Protein AF-0000000075319580 (afdb_homodimer)

Sequence (1252 aa):
MQIELLEIRDHLQRFAPFDTLPQASLDAIAQRVEVSYFKAGSDILEAGAVIQDLHYVRSGAVEVYRRTGELYNRLVEGDIFGQAGLLRSNKVRFPARALEDSLIYFIPADVFAQLCEQHDAFADFVEAEGHSRLKSAVEAQGRASELTQLKCRALVSRSLVSVTSDTSVHDAAKVMTEQSVACVVVMAPADREAAKMVGIVTDRDLRTRVVAMGRSDGCTAISEIMSRDPVAIQADDSVFEAMLVMLRRNIHHLPVVHKGRTLGLINLSDIIRYESQSSLYLVNRISNQTSVAGLRSLLRDLRGTYIRMVRDGATAHMIGSAISGIGRAFTQRLIELAEQELGPPPVPYCFMVLGSMARDEQLLVTDQDNALVLDDRFDPVLHDGYFHKLATFVSDGLAACGYSYCKGGVMATNDQWRQPLRVWRAYFEQWIEKPNPATLLNSCIFFDLDGVYGQLELVEELKTLCARKSSAHPGFLNAMARIALNRTPPLGFFRTFVVETDGEQKRIINLKGRGTAPLTDLIRIHALAAASTTQNSFDRLEAISTTRLIPPDAVEHLRYALEFLSMVRIRHQADALEQGATPDNYIEPEHFSTSERHNLKEAFQVLSNAQNFLRFRYQGKGRSSLMQIELLEIRDHLQRFAPFDTLPQASLDAIAQRVEVSYFKAGSDILEAGAVIQDLHYVRSGAVEVYRRTGELYNRLVEGDIFGQAGLLRSNKVRFPARALEDSLIYFIPADVFAQLCEQHDAFADFVEAEGHSRLKSAVEAQGRASELTQLKCRALVSRSLVSVTSDTSVHDAAKVMTEQSVACVVVMAPADREAAKMVGIVTDRDLRTRVVAMGRSDGCTAISEIMSRDPVAIQADDSVFEAMLVMLRRNIHHLPVVHKGRTLGLINLSDIIRYESQSSLYLVNRISNQTSVAGLRSLLRDLRGTYIRMVRDGATAHMIGSAISGIGRAFTQRLIELAEQELGPPPVPYCFMVLGSMARDEQLLVTDQDNALVLDDRFDPVLHDGYFHKLATFVSDGLAACGYSYCKGGVMATNDQWRQPLRVWRAYFEQWIEKPNPATLLNSCIFFDLDGVYGQLELVEELKTLCARKSSAHPGFLNAMARIALNRTPPLGFFRTFVVETDGEQKRIINLKGRGTAPLTDLIRIHALAAASTTQNSFDRLEAISTTRLIPPDAVEHLRYALEFLSMVRIRHQADALEQGATPDNYIEPEHFSTSERHNLKEAFQVLSNAQNFLRFRYQGKGRSSL

Foldseek 3Di:
DVVQLVVQLVQQCVAPPSVVDDSVLSSVQSVQKDKDKDAAFAWDADFFDQAFWKKAWQAAKKWWAAPVRHTDDIDGHRDIDPLVCLPPVSGRRIIMGGNHTTMMITGGSVSLVVCLVPPVSRVCVSVCVVPDPPVVVVVPDDDVVQQQQAFQLVLFPDFAAEEEQQQFPVVSVVSCVVLVHQKYWYWYDPPDDATATFFMDGVVLCVPPPVVVVNPDSRHGPNVRTHGDDAAAERGGGSVVVVVVCVVVVDFKHFYDYPRHTGHIDGVLSSVCVVQLALVSLLVQLLSDQDLVSLQVCLVSLLVSLLNCLVVPHFLLVSLQSSLSSLLSNLANQLVNLCVVLPHAPFFKFKKFKDSSLQSRDDQPAAGAIAMATAPVDDCVPHVVSQLSSQVSSNVSSVSNRHHHDPVNRTHNDVQRYYYLVVLLVLLLCLQVPPDPVSLVVCLIPLSMATRDTDRVSVVVVLLSQLVSNLVRLVSLLVLLVVLLVAAAQADPVLDGNFDQDPVRAGKDQLCRRAQSSLLSLLSSLLSNLSHSRNHSLVSLVSSCVDVLDDNVLSVLSNVLNRLSSSVLSVQQSVCVVVVHHRHRIDHLVVDDPVSNVVNSSSSVSSNVSSVVSCVSSPPPPDPDD/DVVQLVVQLVQQCVAPPSVVDDSVLSSVQSVQKDKDKAAAFDWDADFFDQAFWKKAWQAAKKWWAAPVRHTDDIDGHRDIDPLVLLPPVSGDRIIMGGNHTTMMITGGSVSLVVCLVPPVSRVCVSVCVVPPPVVVVVVPDDDVVQQQQAFQLVLFPDFAAEEEQQQFPVVSVVSCVVLVHQKYWYWYDPPDDATATFFMDGVVLCVPPPVVVVPPDSRHGPNVRTHGDDAAAERGGGSVVVVVVCVVVVDFKHFYDYPRHTGHIDGVLSSCCVVQLALVSLLVQLLSDQDLVSLQVCLVSLLVSLLNCLVVPHFLLVSLQSSLSSLLSNLASQLVNLCVVLPDAPFFKFKKFKDSSLQSRDDQPAAGAIAMATAPVDDCVPHVVSQLSSQVSSNVSSVSNRHHHDPVNRTHNDPQRYDYLVVLLVLLLCLQVPPDPVSLVVCLIPLSMATRDTDRVSVVVVLLSQLVSNLVRLVSLLVLLVVLLVAAAQADPVLDGNFDQDPVRAGKDQLCRRPQSSLLSLLSSLLSNLSHSRNHSLVSLVSSCVDPLDPNVLSVLSNVLNRLSSSVLSVQQSVCVVVVHHRHRIDHLVVDDPVSNVVNSSSSVSSNVSSVVSCVSSPPPPDPDD

Structure (mmCIF, N/CA/C/O backbone):
data_AF-0000000075319580-model_v1
#
loop_
_entity.id
_entity.type
_entity.pdbx_description
1 polymer 'Cyclic nucleotide-binding protein'
#
loop_
_atom_site.group_PDB
_atom_site.id
_atom_site.type_symbol
_atom_site.label_atom_id
_atom_site.label_alt_id
_atom_site.label_comp_id
_atom_site.label_asym_id
_atom_site.label_entity_id
_atom_site.label_seq_id
_atom_site.pdbx_PDB_ins_code
_atom_site.Cartn_x
_atom_site.Cartn_y
_atom_site.Cartn_z
_atom_site.occupancy
_atom_site.B_iso_or_equiv
_atom_site.auth_seq_id
_atom_site.auth_comp_id
_atom_site.auth_asym_id
_atom_site.auth_atom_id
_atom_site.pdbx_PDB_model_num
ATOM 1 N N . MET A 1 1 ? -53.312 -2.18 18.031 1 47.62 1 MET A N 1
ATOM 2 C CA . MET A 1 1 ? -52.188 -2.537 18.891 1 47.62 1 MET A CA 1
ATOM 3 C C . MET A 1 1 ? -50.969 -2.945 18.062 1 47.62 1 MET A C 1
ATOM 5 O O . MET A 1 1 ? -49.844 -2.504 18.328 1 47.62 1 MET A O 1
ATOM 9 N N . GLN A 1 2 ? -51.281 -3.613 16.969 1 60.81 2 GLN A N 1
ATOM 10 C CA . GLN A 1 2 ? -50.25 -4.188 16.125 1 60.81 2 GLN A CA 1
ATOM 11 C C . GLN A 1 2 ? -49.594 -3.113 15.258 1 60.81 2 GLN A C 1
ATOM 13 O O . GLN A 1 2 ? -48.375 -3.107 15.086 1 60.81 2 GLN A O 1
ATOM 18 N N . ILE A 1 3 ? -50.438 -2.221 14.688 1 61.59 3 ILE A N 1
ATOM 19 C CA . ILE A 1 3 ? -49.938 -1.15 13.828 1 61.59 3 ILE A CA 1
ATOM 20 C C . ILE A 1 3 ? -49.031 -0.223 14.641 1 61.59 3 ILE A C 1
ATOM 22 O O . ILE A 1 3 ? -48 0.243 14.141 1 61.59 3 ILE A O 1
ATOM 26 N N . GLU A 1 4 ? -49.406 -0.017 15.719 1 70.31 4 GLU A N 1
ATOM 27 C CA . GLU A 1 4 ? -48.656 0.858 16.609 1 70.31 4 GLU A CA 1
ATOM 28 C C . GLU A 1 4 ? -47.281 0.267 16.906 1 70.31 4 GLU A C 1
ATOM 30 O O . GLU A 1 4 ? -46.281 0.991 16.953 1 70.31 4 GLU A O 1
ATOM 35 N N . LEU A 1 5 ? -47.25 -0.956 17.031 1 78.38 5 LEU A N 1
ATOM 36 C CA . LEU A 1 5 ? -46 -1.637 17.328 1 78.38 5 LEU A CA 1
ATOM 37 C C . LEU A 1 5 ? -45.031 -1.56 16.141 1 78.38 5 LEU A C 1
ATOM 39 O O . LEU A 1 5 ? -43.844 -1.388 16.328 1 78.38 5 LEU A O 1
ATOM 43 N N . LEU A 1 6 ? -45.625 -1.628 15.047 1 79.19 6 LEU A N 1
ATOM 44 C CA . LEU A 1 6 ? -44.812 -1.524 13.836 1 79.19 6 LEU A CA 1
ATOM 45 C C . LEU A 1 6 ? -44.219 -0.126 13.695 1 79.19 6 LEU A C 1
ATOM 47 O O . LEU A 1 6 ? -43.094 0.03 13.25 1 79.19 6 LEU A O 1
ATOM 51 N N . GLU A 1 7 ? -45.062 0.808 14.016 1 80 7 GLU A N 1
ATOM 52 C CA . GLU A 1 7 ? -44.562 2.188 13.969 1 80 7 GLU A CA 1
ATOM 53 C C . GLU A 1 7 ? -43.406 2.402 14.922 1 80 7 GLU A C 1
ATOM 55 O O . GLU A 1 7 ? -42.438 3.102 14.578 1 80 7 GLU A O 1
ATOM 60 N N . ILE A 1 8 ? -43.531 1.798 15.984 1 87.06 8 ILE A N 1
ATOM 61 C CA . ILE A 1 8 ? -42.469 1.91 16.984 1 87.06 8 ILE A CA 1
ATOM 62 C C . ILE A 1 8 ? -41.188 1.235 16.469 1 87.06 8 ILE A C 1
ATOM 64 O O . ILE A 1 8 ? -40.125 1.816 16.531 1 87.06 8 ILE A O 1
ATOM 68 N N . ARG A 1 9 ? -41.344 0.138 16 1 88.06 9 ARG A N 1
ATOM 69 C CA . ARG A 1 9 ? -40.219 -0.616 15.469 1 88.06 9 ARG A CA 1
ATOM 70 C C . ARG A 1 9 ? -39.531 0.147 14.344 1 88.06 9 ARG A C 1
ATOM 72 O O . ARG A 1 9 ? -38.312 0.263 14.328 1 88.06 9 ARG A O 1
ATOM 79 N N . ASP A 1 10 ? -40.312 0.688 13.5 1 83.19 10 ASP A N 1
ATOM 80 C CA . ASP A 1 10 ? -39.781 1.397 12.344 1 83.19 10 ASP A CA 1
ATOM 81 C C . ASP A 1 10 ? -39.031 2.654 12.766 1 83.19 10 ASP A C 1
ATOM 83 O O . ASP A 1 10 ? -37.969 2.986 12.195 1 83.19 10 ASP A O 1
ATOM 87 N N . HIS A 1 11 ? -39.594 3.289 13.695 1 85.81 11 HIS A N 1
ATOM 88 C CA . HIS A 1 11 ? -38.938 4.512 14.156 1 85.81 11 HIS A CA 1
ATOM 89 C C . HIS A 1 11 ? -37.625 4.207 14.852 1 85.81 11 HIS A C 1
ATOM 91 O O . HIS A 1 11 ? -36.625 4.906 14.633 1 85.81 11 HIS A O 1
ATOM 97 N N . LEU A 1 12 ? -37.594 3.197 15.562 1 87.25 12 LEU A N 1
ATOM 98 C CA . LEU A 1 12 ? -36.375 2.805 16.266 1 87.25 12 LEU A CA 1
ATOM 99 C C . LEU A 1 12 ? -35.281 2.416 15.273 1 87.25 12 LEU A C 1
ATOM 101 O O . LEU A 1 12 ? -34.125 2.773 15.453 1 87.25 12 LEU A O 1
ATOM 105 N N . GLN A 1 13 ? -35.656 1.841 14.289 1 83.62 13 GLN A N 1
ATOM 106 C CA . GLN A 1 13 ? -34.688 1.32 13.305 1 83.62 13 GLN A CA 1
ATOM 107 C C . GLN A 1 13 ? -33.969 2.455 12.586 1 83.62 13 GLN A C 1
ATOM 109 O O . GLN A 1 13 ? -32.906 2.254 12.031 1 83.62 13 GLN A O 1
ATOM 114 N N . ARG A 1 14 ? -34.531 3.605 12.719 1 76.19 14 ARG A N 1
ATOM 115 C CA . ARG A 1 14 ? -34 4.746 11.984 1 76.19 14 ARG A CA 1
ATOM 116 C C . ARG A 1 14 ? -32.844 5.387 12.742 1 76.19 14 ARG A C 1
ATOM 118 O O . ARG A 1 14 ? -32.062 6.148 12.172 1 76.19 14 ARG A O 1
ATOM 125 N N . PHE A 1 15 ? -32.719 5.027 13.914 1 78.19 15 PHE A N 1
ATOM 126 C CA . PHE A 1 15 ? -31.781 5.777 14.734 1 78.19 15 PHE A CA 1
ATOM 127 C C . PHE A 1 15 ? -30.844 4.832 15.477 1 78.19 15 PHE A C 1
ATOM 129 O O . PHE A 1 15 ? -31.266 3.787 15.969 1 78.19 15 PHE A O 1
ATOM 136 N N . ALA A 1 16 ? -29.609 5.309 15.531 1 74.94 16 ALA A N 1
ATOM 137 C CA . ALA A 1 16 ? -28.672 4.574 16.375 1 74.94 16 ALA A CA 1
ATOM 138 C C . ALA A 1 16 ? -29.078 4.664 17.844 1 74.94 16 ALA A C 1
ATOM 140 O O . ALA A 1 16 ? -29.578 5.691 18.297 1 74.94 16 ALA A O 1
ATOM 141 N N . PRO A 1 17 ? -28.859 3.646 18.547 1 76.38 17 PRO A N 1
ATOM 142 C CA . PRO A 1 17 ? -28.141 2.416 18.219 1 76.38 17 PRO A CA 1
ATOM 143 C C . PRO A 1 17 ? -29.047 1.318 17.688 1 76.38 17 PRO A C 1
ATOM 145 O O . PRO A 1 17 ? -28.625 0.176 17.516 1 76.38 17 PRO A O 1
ATOM 148 N N . PHE A 1 18 ? -30.219 1.658 17.531 1 85.81 18 PHE A N 1
ATOM 149 C CA . PHE A 1 18 ? -31.203 0.646 17.203 1 85.81 18 PHE A CA 1
ATOM 150 C C . PHE A 1 18 ? -31.141 0.273 15.727 1 85.81 18 PHE A C 1
ATOM 152 O O . PHE A 1 18 ? -31.641 -0.778 15.328 1 85.81 18 PHE A O 1
ATOM 159 N N . ASP A 1 19 ? -30.547 1.113 15.008 1 77.69 19 ASP A N 1
ATOM 160 C CA . ASP A 1 19 ? -30.453 0.909 13.562 1 77.69 19 ASP A CA 1
ATOM 161 C C . ASP A 1 19 ? -29.562 -0.291 13.234 1 77.69 19 ASP A C 1
ATOM 163 O O . ASP A 1 19 ? -29.641 -0.832 12.125 1 77.69 19 ASP A O 1
ATOM 167 N N . THR A 1 20 ? -28.75 -0.697 14.156 1 74.31 20 THR A N 1
ATOM 168 C CA . THR A 1 20 ? -27.828 -1.811 13.922 1 74.31 20 THR A CA 1
ATOM 169 C C . THR A 1 20 ? -28.422 -3.117 14.438 1 74.31 20 THR A C 1
ATOM 171 O O . THR A 1 20 ? -27.828 -4.184 14.281 1 74.31 20 THR A O 1
ATOM 174 N N . LEU A 1 21 ? -29.594 -3.086 15.039 1 82.5 21 LEU A N 1
ATOM 175 C CA . LEU A 1 21 ? -30.203 -4.266 15.641 1 82.5 21 LEU A CA 1
ATOM 176 C C . LEU A 1 21 ? -30.984 -5.062 14.602 1 82.5 21 LEU A C 1
ATOM 178 O O . LEU A 1 21 ? -31.594 -4.484 13.695 1 82.5 21 LEU A O 1
ATOM 182 N N . PRO A 1 22 ? -30.891 -6.352 14.812 1 82.31 22 PRO A N 1
ATOM 183 C CA . PRO A 1 22 ? -31.734 -7.164 13.93 1 82.31 22 PRO A CA 1
ATOM 184 C C . PRO A 1 22 ? -33.219 -6.891 14.109 1 82.31 22 PRO A C 1
ATOM 186 O O . PRO A 1 22 ? -33.656 -6.445 15.18 1 82.31 22 PRO A O 1
ATOM 189 N N . GLN A 1 23 ? -33.969 -7.148 13.18 1 81.62 23 GLN A N 1
ATOM 190 C CA . GLN A 1 23 ? -35.406 -6.863 13.18 1 81.62 23 GLN A CA 1
ATOM 191 C C . GLN A 1 23 ? -36.125 -7.582 14.32 1 81.62 23 GLN A C 1
ATOM 193 O O . GLN A 1 23 ? -37.031 -7.027 14.945 1 81.62 23 GLN A O 1
ATOM 198 N N . ALA A 1 24 ? -35.719 -8.797 14.445 1 85.38 24 ALA A N 1
ATOM 199 C CA . ALA A 1 24 ? -36.344 -9.57 15.516 1 85.38 24 ALA A CA 1
ATOM 200 C C . ALA A 1 24 ? -36.188 -8.875 16.859 1 85.38 24 ALA A C 1
ATOM 202 O O . ALA A 1 24 ? -37.094 -8.852 17.672 1 85.38 24 ALA A O 1
ATOM 203 N N . SER A 1 25 ? -35.062 -8.352 17.062 1 88.19 25 SER A N 1
ATOM 204 C CA . SER A 1 25 ? -34.781 -7.637 18.312 1 88.19 25 SER A CA 1
ATOM 205 C C . SER A 1 25 ? -35.625 -6.359 18.406 1 88.19 25 SER A C 1
ATOM 207 O O . SER A 1 25 ? -36.125 -6.023 19.469 1 88.19 25 SER A O 1
ATOM 209 N N . LEU A 1 26 ? -35.781 -5.723 17.344 1 89.69 26 LEU A N 1
ATOM 210 C CA . LEU A 1 26 ? -36.562 -4.496 17.297 1 89.69 26 LEU A CA 1
ATOM 211 C C . LEU A 1 26 ? -38.031 -4.789 17.578 1 89.69 26 LEU A C 1
ATOM 213 O O . LEU A 1 26 ? -38.719 -4.02 18.25 1 89.69 26 LEU A O 1
ATOM 217 N N . ASP A 1 27 ? -38.438 -5.914 17.062 1 86.06 27 ASP A N 1
ATOM 218 C CA . ASP A 1 27 ? -39.812 -6.332 17.328 1 86.06 27 ASP A CA 1
ATOM 219 C C . ASP A 1 27 ? -40.031 -6.613 18.812 1 86.06 27 ASP A C 1
ATOM 221 O O . ASP A 1 27 ? -41.062 -6.227 19.391 1 86.06 27 ASP A O 1
ATOM 225 N N . ALA A 1 28 ? -39.125 -7.254 19.25 1 87.62 28 ALA A N 1
ATOM 226 C CA . ALA A 1 28 ? -39.188 -7.582 20.672 1 87.62 28 ALA A CA 1
ATOM 227 C C . ALA A 1 28 ? -39.219 -6.316 21.531 1 87.62 28 ALA A C 1
ATOM 229 O O . ALA A 1 28 ? -39.969 -6.234 22.516 1 87.62 28 ALA A O 1
ATOM 230 N N . ILE A 1 29 ? -38.5 -5.363 21.141 1 91.31 29 ILE A N 1
ATOM 231 C CA . ILE A 1 29 ? -38.469 -4.09 21.844 1 91.31 29 ILE A CA 1
ATOM 232 C C . ILE A 1 29 ? -39.812 -3.389 21.719 1 91.31 29 ILE A C 1
ATOM 234 O O . ILE A 1 29 ? -40.375 -2.922 22.703 1 91.31 29 ILE A O 1
ATOM 238 N N . ALA A 1 30 ? -40.281 -3.408 20.547 1 91.19 30 ALA A N 1
ATOM 239 C CA . ALA A 1 30 ? -41.531 -2.697 20.25 1 91.19 30 ALA A CA 1
ATOM 240 C C . ALA A 1 30 ? -42.688 -3.236 21.094 1 91.19 30 ALA A C 1
ATOM 242 O O . ALA A 1 30 ? -43.562 -2.48 21.5 1 91.19 30 ALA A O 1
ATOM 243 N N . GLN A 1 31 ? -42.594 -4.48 21.375 1 87.75 31 GLN A N 1
ATOM 244 C CA . GLN A 1 31 ? -43.656 -5.129 22.141 1 87.75 31 GLN A CA 1
ATOM 245 C C . GLN A 1 31 ? -43.594 -4.727 23.609 1 87.75 31 GLN A C 1
ATOM 247 O O . GLN A 1 31 ? -44.594 -4.832 24.328 1 87.75 31 GLN A O 1
ATOM 252 N N . ARG A 1 32 ? -42.562 -4.289 23.984 1 89.88 32 ARG A N 1
ATOM 253 C CA . ARG A 1 32 ? -42.375 -4.035 25.406 1 89.88 32 ARG A CA 1
ATOM 254 C C . ARG A 1 32 ? -42.25 -2.539 25.688 1 89.88 32 ARG A C 1
ATOM 256 O O . ARG A 1 32 ? -42.125 -2.123 26.844 1 89.88 32 ARG A O 1
ATOM 263 N N . VAL A 1 33 ? -42.312 -1.765 24.656 1 91.88 33 VAL A N 1
ATOM 264 C CA . VAL A 1 33 ? -42.125 -0.324 24.766 1 91.88 33 VAL A CA 1
ATOM 265 C C . VAL A 1 33 ? -43.375 0.324 25.312 1 91.88 33 VAL A C 1
ATOM 267 O O . VAL A 1 33 ? -44.5 -0.034 24.891 1 91.88 33 VAL A O 1
ATOM 270 N N . GLU A 1 34 ? -43.312 1.165 26.297 1 90.5 34 GLU A N 1
ATOM 271 C CA . GLU A 1 34 ? -44.375 2.043 26.75 1 90.5 34 GLU A CA 1
ATOM 272 C C . GLU A 1 34 ? -44.188 3.465 26.234 1 90.5 34 GLU A C 1
ATOM 274 O O . GLU A 1 34 ? -43.062 3.943 26.125 1 90.5 34 GLU A O 1
ATOM 279 N N . VAL A 1 35 ? -45.312 4.07 25.844 1 90.38 35 VAL A N 1
ATOM 280 C CA . VAL A 1 35 ? -45.25 5.41 25.266 1 90.38 35 VAL A CA 1
ATOM 281 C C . VAL A 1 35 ? -45.875 6.418 26.219 1 90.38 35 VAL A C 1
ATOM 283 O O . VAL A 1 35 ? -46.969 6.18 26.75 1 90.38 35 VAL A O 1
ATOM 286 N N . SER A 1 36 ? -45.219 7.445 26.547 1 91.31 36 SER A N 1
ATOM 287 C CA . SER A 1 36 ? -45.75 8.508 27.391 1 91.31 36 SER A CA 1
ATOM 288 C C . SER A 1 36 ? -45.562 9.875 26.75 1 91.31 36 SER A C 1
ATOM 290 O O . SER A 1 36 ? -44.531 10.109 26.094 1 91.31 36 SER A O 1
ATOM 292 N N . TYR A 1 37 ? -46.5 10.688 26.938 1 90.62 37 TYR A N 1
ATOM 293 C CA . TYR A 1 37 ? -46.406 12.07 26.484 1 90.62 37 TYR A CA 1
ATOM 294 C C . TYR A 1 37 ? -46.031 13 27.625 1 90.62 37 TYR A C 1
ATOM 296 O O . TYR A 1 37 ? -46.531 12.859 28.734 1 90.62 37 TYR A O 1
ATOM 304 N N . PHE A 1 38 ? -45.125 13.914 27.406 1 92.12 38 PHE A N 1
ATOM 305 C CA . PHE A 1 38 ? -44.688 14.914 28.375 1 92.12 38 PHE A CA 1
ATOM 306 C C . PHE A 1 38 ? -44.875 16.312 27.812 1 92.12 38 PHE A C 1
ATOM 308 O O . PHE A 1 38 ? -44.375 16.625 26.719 1 92.12 38 PHE A O 1
ATOM 315 N N . LYS A 1 39 ? -45.562 17.125 28.562 1 85.19 39 LYS A N 1
ATOM 316 C CA . LYS A 1 39 ? -45.719 18.531 28.172 1 85.19 39 LYS A CA 1
ATOM 317 C C . LYS A 1 39 ? -44.406 19.297 28.375 1 85.19 39 LYS A C 1
ATOM 319 O O . LYS A 1 39 ? -43.625 18.969 29.266 1 85.19 39 LYS A O 1
ATOM 324 N N . ALA A 1 40 ? -44.312 20.375 27.562 1 90.31 40 ALA A N 1
ATOM 325 C CA . ALA A 1 40 ? -43.125 21.234 27.688 1 90.31 40 ALA A CA 1
ATOM 326 C C .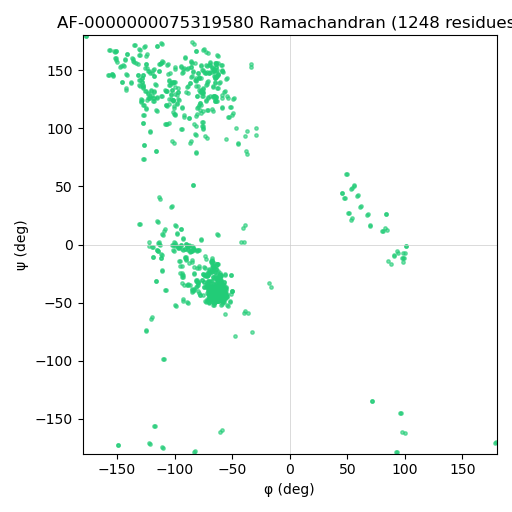 ALA A 1 40 ? -42.938 21.719 29.125 1 90.31 40 ALA A C 1
ATOM 328 O O . ALA A 1 40 ? -43.906 22.156 29.766 1 90.31 40 ALA A O 1
ATOM 329 N N . GLY A 1 41 ? -41.781 21.5 29.609 1 87.94 41 GLY A N 1
ATOM 330 C CA . GLY A 1 41 ? -41.469 21.969 30.953 1 87.94 41 GLY A CA 1
ATOM 331 C C . GLY A 1 41 ? -41.625 20.875 32 1 87.94 41 GLY A C 1
ATOM 332 O O . GLY A 1 41 ? -41.219 21.062 33.156 1 87.94 41 GLY A O 1
ATOM 333 N N . SER A 1 42 ? -42.219 19.734 31.703 1 90.62 42 SER A N 1
ATOM 334 C CA . SER A 1 42 ? -42.438 18.656 32.656 1 90.62 42 SER A CA 1
ATOM 335 C C . SER A 1 42 ? -41.156 17.859 32.906 1 90.62 42 SER A C 1
ATOM 337 O O . SER A 1 42 ? -40.375 17.672 31.984 1 90.62 42 SER A O 1
ATOM 339 N N . ASP A 1 43 ? -40.938 17.422 34.125 1 91.81 43 ASP A N 1
ATOM 340 C CA . ASP A 1 43 ? -39.812 16.547 34.469 1 91.81 43 ASP A CA 1
ATOM 341 C C . ASP A 1 43 ? -40.062 15.117 34 1 91.81 43 ASP A C 1
ATOM 343 O O . ASP A 1 43 ? -41.156 14.562 34.219 1 91.81 43 ASP A O 1
ATOM 347 N N . ILE A 1 44 ? -39.062 14.617 33.344 1 93.38 44 ILE A N 1
ATOM 348 C CA . ILE A 1 44 ? -39.156 13.234 32.875 1 93.38 44 ILE A CA 1
ATOM 349 C C . ILE A 1 44 ? -38.406 12.32 33.844 1 93.38 44 ILE A C 1
ATOM 351 O O . ILE A 1 44 ? -38.906 11.273 34.219 1 93.38 44 ILE A O 1
ATOM 355 N N . LEU A 1 45 ? -37.156 12.734 34.062 1 91.25 45 LEU A N 1
ATOM 356 C CA . LEU A 1 45 ? -36.312 12.031 35.031 1 91.25 45 LEU A CA 1
ATOM 357 C C . LEU A 1 45 ? -35.844 12.969 36.125 1 91.25 45 LEU A C 1
ATOM 359 O O . LEU A 1 45 ? -35.375 14.078 35.875 1 91.25 45 LEU A O 1
ATOM 363 N N . GLU A 1 46 ? -36.062 12.555 37.344 1 88.81 46 GLU A N 1
ATOM 364 C CA . GLU A 1 46 ? -35.594 13.328 38.5 1 88.81 46 GLU A CA 1
ATOM 365 C C . GLU A 1 46 ? -34.312 12.742 39.094 1 88.81 46 GLU A C 1
ATOM 367 O O . GLU A 1 46 ? -34.156 11.523 39.156 1 88.81 46 GLU A O 1
ATOM 372 N N . ALA A 1 47 ? -33.469 13.633 39.438 1 85.75 47 ALA A N 1
ATOM 373 C CA . ALA A 1 47 ? -32.156 13.219 39.969 1 85.75 47 ALA A CA 1
ATOM 374 C C . ALA A 1 47 ? -32.344 12.297 41.188 1 85.75 47 ALA A C 1
ATOM 376 O O . ALA A 1 47 ? -33.094 12.594 42.094 1 85.75 47 ALA A O 1
ATOM 377 N N . GLY A 1 48 ? -31.609 11.188 41.156 1 80.88 48 GLY A N 1
ATOM 378 C CA . GLY A 1 48 ? -31.609 10.281 42.281 1 80.88 48 GLY A CA 1
ATOM 379 C C . GLY A 1 48 ? -32.75 9.266 42.25 1 80.88 48 GLY A C 1
ATOM 380 O O . GLY A 1 48 ? -32.75 8.312 43.031 1 80.88 48 GLY A O 1
ATOM 381 N N . ALA A 1 49 ? -33.719 9.508 41.406 1 86.62 49 ALA A N 1
ATOM 382 C CA . ALA A 1 49 ? -34.844 8.57 41.281 1 86.62 49 ALA A CA 1
ATOM 383 C C . ALA A 1 49 ? -34.375 7.246 40.688 1 86.62 49 ALA A C 1
ATOM 385 O O . ALA A 1 49 ? -33.344 7.188 40.031 1 86.62 49 ALA A O 1
ATOM 386 N N . VAL A 1 50 ? -35.031 6.203 41.031 1 87.25 50 VAL A N 1
ATOM 387 C CA . VAL A 1 50 ? -34.719 4.895 40.469 1 87.25 50 VAL A CA 1
ATOM 388 C C . VAL A 1 50 ? -35.125 4.875 38.969 1 87.25 50 VAL A C 1
ATOM 390 O O . VAL A 1 50 ? -36.188 5.352 38.594 1 87.25 50 VAL A O 1
ATOM 393 N N . ILE A 1 51 ? -34.188 4.488 38.125 1 88.56 51 ILE A N 1
ATOM 394 C CA . ILE A 1 51 ? -34.469 4.418 36.688 1 88.56 51 ILE A CA 1
ATOM 395 C C . ILE A 1 51 ? -34.688 2.965 36.281 1 88.56 51 ILE A C 1
ATOM 397 O O . ILE A 1 51 ? -33.938 2.076 36.688 1 88.56 51 ILE A O 1
ATOM 401 N N . GLN A 1 52 ? -35.812 2.744 35.594 1 89.19 52 GLN A N 1
ATOM 402 C CA . GLN A 1 52 ? -36.156 1.378 35.219 1 89.19 52 GLN A CA 1
ATOM 403 C C . GLN A 1 52 ? -36.312 1.225 33.719 1 89.19 52 GLN A C 1
ATOM 405 O O . GLN A 1 52 ? -36.562 0.129 33.219 1 89.19 52 GLN A O 1
ATOM 410 N N . ASP A 1 53 ? -36.062 2.352 33.031 1 93 53 ASP A N 1
ATOM 411 C CA . ASP A 1 53 ? -36.25 2.295 31.594 1 93 53 ASP A CA 1
ATOM 412 C C . ASP A 1 53 ? -35.188 3.104 30.859 1 93 53 ASP A C 1
ATOM 414 O O . ASP A 1 53 ? -34.688 4.109 31.391 1 93 53 ASP A O 1
ATOM 418 N N . LEU A 1 54 ? -34.812 2.641 29.672 1 92.62 54 LEU A N 1
ATOM 419 C CA . LEU A 1 54 ? -34.125 3.479 28.688 1 92.62 54 LEU A CA 1
ATOM 420 C C . LEU A 1 54 ? -35.125 4.375 27.969 1 92.62 54 LEU A C 1
ATOM 422 O O . LEU A 1 54 ? -36.219 3.922 27.594 1 92.62 54 LEU A O 1
ATOM 426 N N . HIS A 1 55 ? -34.812 5.59 27.859 1 93.38 55 HIS A N 1
ATOM 427 C CA . HIS A 1 55 ? -35.719 6.539 27.234 1 93.38 55 HIS A CA 1
ATOM 428 C C . HIS A 1 55 ? -35.281 6.863 25.812 1 93.38 55 HIS A C 1
ATOM 430 O O . HIS A 1 55 ? -34.094 7.086 25.562 1 93.38 55 HIS A O 1
ATOM 436 N N . TYR A 1 56 ? -36.188 6.836 24.922 1 92.56 56 TYR A N 1
ATOM 437 C CA . TYR A 1 56 ? -36 7.152 23.5 1 92.56 56 TYR A CA 1
ATOM 438 C C . TYR A 1 56 ? -36.906 8.297 23.078 1 92.56 56 TYR A C 1
ATOM 440 O O . TYR A 1 56 ? -38.125 8.219 23.25 1 92.56 56 TYR A O 1
ATOM 448 N N . VAL A 1 57 ? -36.312 9.305 22.516 1 89.25 57 VAL A N 1
ATOM 449 C CA . VAL A 1 57 ? -37.125 10.461 22.109 1 89.25 57 VAL A CA 1
ATOM 450 C C . VAL A 1 57 ? -37.75 10.18 20.75 1 89.25 57 VAL A C 1
ATOM 452 O O . VAL A 1 57 ? -37.094 10.266 19.719 1 89.25 57 VAL A O 1
ATOM 455 N N . ARG A 1 58 ? -38.969 9.883 20.797 1 90.5 58 ARG A N 1
ATOM 456 C CA . ARG A 1 58 ? -39.688 9.664 19.547 1 90.5 58 ARG A CA 1
ATOM 457 C C . ARG A 1 58 ? -39.938 10.984 18.828 1 90.5 58 ARG A C 1
ATOM 459 O O . ARG A 1 58 ? -39.875 11.039 17.594 1 90.5 58 ARG A O 1
ATOM 466 N N . SER A 1 59 ? -40.406 11.875 19.516 1 87.5 59 SER A N 1
ATOM 467 C CA . SER A 1 59 ? -40.594 13.227 19.016 1 87.5 59 SER A CA 1
ATOM 468 C C . SER A 1 59 ? -40.406 14.266 20.109 1 87.5 59 SER A C 1
ATOM 470 O O . SER A 1 59 ? -40.594 13.961 21.297 1 87.5 59 SER A O 1
ATOM 472 N N . GLY A 1 60 ? -40 15.492 19.703 1 82.69 60 GLY A N 1
ATOM 473 C CA . GLY A 1 60 ? -39.781 16.562 20.656 1 82.69 60 GLY A CA 1
ATOM 474 C C . GLY A 1 60 ? -38.312 16.766 21.016 1 82.69 60 GLY A C 1
ATOM 475 O O . GLY A 1 60 ? -37.438 16.438 20.234 1 82.69 60 GLY A O 1
ATOM 476 N N . ALA A 1 61 ? -38.125 17.469 22.156 1 86.56 61 ALA A N 1
ATOM 477 C CA . ALA A 1 61 ? -36.781 17.766 22.625 1 86.56 61 ALA A CA 1
ATOM 478 C C . ALA A 1 61 ? -36.688 17.672 24.141 1 86.56 61 ALA A C 1
ATOM 480 O O . ALA A 1 61 ? -37.625 18.094 24.844 1 86.56 61 ALA A O 1
ATOM 481 N N . VAL A 1 62 ? -35.688 17.016 24.547 1 88.38 62 VAL A N 1
ATOM 482 C CA . VAL A 1 62 ? -35.469 16.781 25.984 1 88.38 62 VAL A CA 1
ATOM 483 C C . VAL A 1 62 ? -34.125 17.375 26.422 1 88.38 62 VAL A C 1
ATOM 485 O O . VAL A 1 62 ? -33.125 17.25 25.719 1 88.38 62 VAL A O 1
ATOM 488 N N . GLU A 1 63 ? -34.156 18.062 27.453 1 86.88 63 GLU A N 1
ATOM 489 C CA . GLU A 1 63 ? -32.938 18.578 28.047 1 86.88 63 GLU A CA 1
ATOM 490 C C . GLU A 1 63 ? -32.469 17.688 29.203 1 86.88 63 GLU A C 1
ATOM 492 O O . GLU A 1 63 ? -33.281 17.266 30.031 1 86.88 63 GLU A O 1
ATOM 497 N N . VAL A 1 64 ? -31.234 17.328 29.109 1 85.19 64 VAL A N 1
ATOM 498 C CA . VAL A 1 64 ? -30.625 16.531 30.156 1 85.19 64 VAL A CA 1
ATOM 499 C C . VAL A 1 64 ? -29.641 17.391 30.953 1 85.19 64 VAL A C 1
ATOM 501 O O . VAL A 1 64 ? -28.875 18.172 30.375 1 85.19 64 VAL A O 1
ATOM 504 N N . TYR A 1 65 ? -29.734 17.312 32.281 1 80.19 65 TYR A N 1
ATOM 505 C CA . TYR A 1 65 ? -28.953 18.188 33.156 1 80.19 65 TYR A CA 1
ATOM 506 C C . TYR A 1 65 ? -28.016 17.359 34.031 1 80.19 65 TYR A C 1
ATOM 508 O O . TYR A 1 65 ? -28.266 16.188 34.281 1 80.19 65 TYR A O 1
ATOM 516 N N . ARG A 1 66 ? -26.906 17.984 34.375 1 75.12 66 ARG A N 1
ATOM 517 C CA . ARG A 1 66 ? -26.062 17.422 35.406 1 75.12 66 ARG A CA 1
ATOM 518 C C . ARG A 1 66 ? -26.688 17.656 36.781 1 75.12 66 ARG A C 1
ATOM 520 O O . ARG A 1 66 ? -27.641 18.422 36.938 1 75.12 66 ARG A O 1
ATOM 527 N N . ARG A 1 67 ? -26.172 17 37.75 1 71.69 67 ARG A N 1
ATOM 528 C CA . ARG A 1 67 ? -26.672 17.156 39.125 1 71.69 67 ARG A CA 1
ATOM 529 C C . ARG A 1 67 ? -26.547 18.594 39.594 1 71.69 67 ARG A C 1
ATOM 531 O O . ARG A 1 67 ? -27.359 19.062 40.406 1 71.69 67 ARG A O 1
ATOM 538 N N . THR A 1 68 ? -25.578 19.281 39 1 66.81 68 THR A N 1
ATOM 539 C CA . THR A 1 68 ? -25.297 20.656 39.375 1 66.81 68 THR A CA 1
ATOM 540 C C . THR A 1 68 ? -26.297 21.609 38.75 1 66.81 68 THR A C 1
ATOM 542 O O . THR A 1 68 ? -26.312 22.797 39.062 1 66.81 68 THR A O 1
ATOM 545 N N . GLY A 1 69 ? -27.156 21.156 37.938 1 70.44 69 GLY A N 1
ATOM 546 C CA . GLY A 1 69 ? -28.141 22.016 37.281 1 70.44 69 GLY A CA 1
ATOM 547 C C . GLY A 1 69 ? -27.688 22.5 35.906 1 70.44 69 GLY A C 1
ATOM 548 O O . GLY A 1 69 ? -28.422 23.188 35.219 1 70.44 69 GLY A O 1
ATOM 549 N N . GLU A 1 70 ? -26.484 22.203 35.625 1 70.31 70 GLU A N 1
ATOM 550 C CA . GLU A 1 70 ? -25.953 22.625 34.312 1 70.31 70 GLU A CA 1
ATOM 551 C C . GLU A 1 70 ? -26.484 21.75 33.188 1 70.31 70 GLU A C 1
ATOM 553 O O . GLU A 1 70 ? -26.609 20.531 33.344 1 70.31 70 GLU A O 1
ATOM 558 N N . LEU A 1 71 ? -26.891 22.406 32.125 1 72.81 71 LEU A N 1
ATOM 559 C CA . LEU A 1 71 ? -27.344 21.672 30.969 1 72.81 71 LEU A CA 1
ATOM 560 C C . LEU A 1 71 ? -26.266 20.75 30.438 1 72.81 71 LEU A C 1
ATOM 562 O O . LEU A 1 71 ? -25.141 21.188 30.172 1 72.81 71 LEU A O 1
ATOM 566 N N . TYR A 1 72 ? -26.562 19.484 30.469 1 66.25 72 TYR A N 1
ATOM 567 C CA . TYR A 1 72 ? -25.625 18.469 30 1 66.25 72 TYR A CA 1
ATOM 568 C C . TYR A 1 72 ? -25.797 18.203 28.516 1 66.25 72 TYR A C 1
ATOM 570 O O . TYR A 1 72 ? -24.828 18.156 27.766 1 66.25 72 TYR A O 1
ATOM 578 N N . ASN A 1 73 ? -27.109 17.953 28.094 1 71 73 ASN A N 1
ATOM 579 C CA . ASN A 1 73 ? -27.375 17.594 26.703 1 71 73 ASN A CA 1
ATOM 580 C C . ASN A 1 73 ? -28.812 17.906 26.312 1 71 73 ASN A C 1
ATOM 582 O O . ASN A 1 73 ? -29.688 18 27.172 1 71 73 ASN A O 1
ATOM 586 N N . ARG A 1 74 ? -28.969 18.281 25.109 1 73.56 74 ARG A N 1
ATOM 587 C CA . ARG A 1 74 ? -30.312 18.359 24.516 1 73.56 74 ARG A CA 1
ATOM 588 C C . ARG A 1 74 ? -30.547 17.234 23.531 1 73.56 74 ARG A C 1
ATOM 590 O O . ARG A 1 74 ? -29.75 17.047 22.594 1 73.56 74 ARG A O 1
ATOM 597 N N . LEU A 1 75 ? -31.438 16.5 23.781 1 80.12 75 LEU A N 1
ATOM 598 C CA . LEU A 1 75 ? -31.75 15.305 23.016 1 80.12 75 LEU A CA 1
ATOM 599 C C . LEU A 1 75 ? -32.969 15.539 22.141 1 80.12 75 LEU A C 1
ATOM 601 O O . LEU A 1 75 ? -33.938 16.203 22.547 1 80.12 75 LEU A O 1
ATOM 605 N N . VAL A 1 76 ? -32.875 15.062 20.922 1 78.06 76 VAL A N 1
ATOM 606 C CA . VAL A 1 76 ? -33.969 15.195 19.969 1 78.06 76 VAL A CA 1
ATOM 607 C C . VAL A 1 76 ? -34.406 13.812 19.469 1 78.06 76 VAL A C 1
ATOM 609 O O . VAL A 1 76 ? -34.031 12.797 20.062 1 78.06 76 VAL A O 1
ATOM 612 N N . GLU A 1 77 ? -35.25 13.93 18.469 1 81.88 77 GLU A N 1
ATOM 613 C CA . GLU A 1 77 ? -35.812 12.711 17.906 1 81.88 77 GLU A CA 1
ATOM 614 C C . GLU A 1 77 ? -34.719 11.68 17.625 1 81.88 77 GLU A C 1
ATOM 616 O O . GLU A 1 77 ? -33.719 12 16.969 1 81.88 77 GLU A O 1
ATOM 621 N N . GLY A 1 78 ? -34.906 10.539 18.141 1 81.56 78 GLY A N 1
ATOM 622 C CA . GLY A 1 78 ? -33.969 9.445 17.859 1 81.56 78 GLY A CA 1
ATOM 623 C C . GLY A 1 78 ? -32.938 9.258 18.953 1 81.56 78 GLY A C 1
ATOM 624 O O . GLY A 1 78 ? -32.281 8.219 19.016 1 81.56 78 GLY A O 1
ATOM 625 N N . ASP A 1 79 ? -32.781 10.18 19.812 1 81.62 79 ASP A N 1
ATOM 626 C CA . ASP A 1 79 ? -31.781 10.117 20.875 1 81.62 79 ASP A CA 1
ATOM 627 C C . ASP A 1 79 ? -32.281 9.305 22.062 1 81.62 79 ASP A C 1
ATOM 629 O O . ASP A 1 79 ? -33.5 9.156 22.25 1 81.62 79 ASP A O 1
ATOM 633 N N . ILE A 1 80 ? -31.297 8.805 22.781 1 87.06 80 ILE A N 1
ATOM 634 C CA . ILE A 1 80 ? -31.641 8.023 23.969 1 87.06 80 ILE A CA 1
ATOM 635 C C . ILE A 1 80 ? -31.047 8.672 25.203 1 87.06 80 ILE A C 1
ATOM 637 O O . ILE A 1 80 ? -30.062 9.414 25.109 1 87.06 80 ILE A O 1
ATOM 641 N N . PHE A 1 81 ? -31.719 8.547 26.297 1 86.56 81 PHE A N 1
ATOM 642 C CA . PHE A 1 81 ? -31.172 9.016 27.562 1 86.56 81 PHE A CA 1
ATOM 643 C C . PHE A 1 81 ? -31.547 8.078 28.703 1 86.56 81 PHE A C 1
ATOM 645 O O . PHE A 1 81 ? -32.438 7.246 28.547 1 86.56 81 PHE A O 1
ATOM 652 N N . GLY A 1 82 ? -30.844 8.117 29.766 1 86.19 82 GLY A N 1
ATOM 653 C CA . GLY A 1 82 ? -31.062 7.266 30.922 1 86.19 82 GLY A CA 1
ATOM 654 C C . GLY A 1 82 ? -30.141 6.062 30.969 1 86.19 82 GLY A C 1
ATOM 655 O O . GLY A 1 82 ? -30.109 5.328 31.953 1 86.19 82 GLY A O 1
ATOM 656 N N . GLN A 1 83 ? -29.406 5.953 29.828 1 83.06 83 GLN A N 1
ATOM 657 C CA . GLN A 1 83 ? -28.578 4.758 29.719 1 83.06 83 GLN A CA 1
ATOM 658 C C . GLN A 1 83 ? -27.5 4.734 30.812 1 83.06 83 GLN A C 1
ATOM 660 O O . GLN A 1 83 ? -27.125 3.666 31.297 1 83.06 83 GLN A O 1
ATOM 665 N N . ALA A 1 84 ? -27 5.887 31.109 1 75.94 84 ALA A N 1
ATOM 666 C CA . ALA A 1 84 ? -25.953 5.957 32.125 1 75.94 84 ALA A CA 1
ATOM 667 C C . ALA A 1 84 ? -26.469 5.418 33.469 1 75.94 84 ALA A C 1
ATOM 669 O O . ALA A 1 84 ? -25.734 4.734 34.188 1 75.94 84 ALA A O 1
ATOM 670 N N . GLY A 1 85 ? -27.688 5.715 33.844 1 78.5 85 GLY A N 1
ATOM 671 C CA . GLY A 1 85 ? -28.297 5.203 35.062 1 78.5 85 GLY A CA 1
ATOM 672 C C . GLY A 1 85 ? -28.562 3.711 35.031 1 78.5 85 GLY A C 1
ATOM 673 O O . GLY A 1 85 ? -28.328 3.006 36 1 78.5 85 GLY A O 1
ATOM 674 N N . LEU A 1 86 ? -28.922 3.293 33.844 1 84.44 86 LEU A N 1
ATOM 675 C CA . LEU A 1 86 ? -29.234 1.878 33.688 1 84.44 86 LEU A CA 1
ATOM 676 C C . LEU A 1 86 ? -27.969 1.027 33.781 1 84.44 86 LEU A C 1
ATOM 678 O O . LEU A 1 86 ? -28.016 -0.108 34.281 1 84.44 86 LEU A O 1
ATOM 682 N N . LEU A 1 87 ? -26.844 1.476 33.219 1 76.19 87 LEU A N 1
ATOM 683 C CA . LEU A 1 87 ? -25.594 0.73 33.156 1 76.19 87 LEU A CA 1
ATOM 684 C C . LEU A 1 87 ? -24.922 0.683 34.531 1 76.19 87 LEU A C 1
ATOM 686 O O . LEU A 1 87 ? -24.109 -0.208 34.781 1 76.19 87 LEU A O 1
ATOM 690 N N . ARG A 1 88 ? -25.141 1.599 35.375 1 70.38 88 ARG A N 1
ATOM 691 C CA . ARG A 1 88 ? -24.406 1.672 36.625 1 70.38 88 ARG A CA 1
ATOM 692 C C . ARG A 1 88 ? -25.297 1.327 37.812 1 70.38 88 ARG A C 1
ATOM 694 O O . ARG A 1 88 ? -25.672 0.168 38 1 70.38 88 ARG A O 1
ATOM 701 N N . SER A 1 89 ? -25.859 2.461 38.562 1 68 89 SER A N 1
ATOM 702 C CA . SER A 1 89 ? -26.484 2.307 39.844 1 68 89 SER A CA 1
ATOM 703 C C . SER A 1 89 ? -28 2.24 39.75 1 68 89 SER A C 1
ATOM 705 O O . SER A 1 89 ? -28.703 2.203 40.75 1 68 89 SER A O 1
ATOM 707 N N . ASN A 1 90 ? -28.578 2.139 38.562 1 79 90 ASN A N 1
ATOM 708 C CA . ASN A 1 90 ? -30.016 2.189 38.312 1 79 90 ASN A CA 1
ATOM 709 C C . ASN A 1 90 ? -30.641 3.418 38.969 1 79 90 ASN A C 1
ATOM 711 O O . ASN A 1 90 ? -31.75 3.34 39.5 1 79 90 ASN A O 1
ATOM 715 N N . LYS A 1 91 ? -29.828 4.434 39.125 1 81.69 91 LYS A N 1
ATOM 716 C CA . LYS A 1 91 ? -30.312 5.742 39.562 1 81.69 91 LYS A CA 1
ATOM 717 C C . LYS A 1 91 ? -30.047 6.805 38.5 1 81.69 91 LYS A C 1
ATOM 719 O O . LYS A 1 91 ? -29.047 6.734 37.781 1 81.69 91 LYS A O 1
ATOM 724 N N . VAL A 1 92 ? -31 7.688 38.469 1 85.44 92 VAL A N 1
ATOM 725 C CA . VAL A 1 92 ? -30.875 8.766 37.469 1 85.44 92 VAL A CA 1
ATOM 726 C C . VAL A 1 92 ? -29.688 9.648 37.844 1 85.44 92 VAL A C 1
ATOM 728 O O . VAL A 1 92 ? -29.672 10.273 38.906 1 85.44 92 VAL A O 1
ATOM 731 N N . ARG A 1 93 ? -28.75 9.648 37 1 77 93 ARG A N 1
ATOM 732 C CA . ARG A 1 93 ? -27.578 10.5 37.156 1 77 93 ARG A CA 1
ATOM 733 C C . ARG A 1 93 ? -27.812 11.867 36.5 1 77 93 ARG A C 1
ATOM 735 O O . ARG A 1 93 ? -27.359 12.891 37.031 1 77 93 ARG A O 1
ATOM 742 N N . PHE A 1 94 ? -28.547 11.859 35.406 1 81.75 94 PHE A N 1
ATOM 743 C CA . PHE A 1 94 ? -28.828 13.062 34.625 1 81.75 94 PHE A CA 1
ATOM 744 C C . PHE A 1 94 ? -30.328 13.312 34.531 1 81.75 94 PHE A C 1
ATOM 746 O O . PHE A 1 94 ? -31 12.68 33.719 1 81.75 94 PHE A O 1
ATOM 753 N N . PRO A 1 95 ? -30.797 14.219 35.438 1 88.25 95 PRO A N 1
ATOM 754 C CA . PRO A 1 95 ? -32.219 14.523 35.312 1 88.25 95 PRO A CA 1
ATOM 755 C C . PRO A 1 95 ? -32.562 15.078 33.938 1 88.25 95 PRO A C 1
ATOM 757 O O . PRO A 1 95 ? -31.719 15.656 33.25 1 88.25 95 PRO A O 1
ATOM 760 N N . ALA A 1 96 ? -33.781 14.805 33.469 1 91.62 96 ALA A N 1
ATOM 761 C CA . ALA A 1 96 ? -34.219 15.195 32.156 1 91.62 96 ALA A CA 1
ATOM 762 C C . ALA A 1 96 ? -35.562 15.906 32.188 1 91.62 96 ALA A C 1
ATOM 764 O O . ALA A 1 96 ? -36.438 15.531 32.969 1 91.62 96 ALA A O 1
ATOM 765 N N . ARG A 1 97 ? -35.625 16.938 31.453 1 92.75 97 ARG A N 1
ATOM 766 C CA . ARG A 1 97 ? -36.875 17.734 31.344 1 92.75 97 ARG A CA 1
ATOM 767 C C . ARG A 1 97 ? -37.281 17.922 29.891 1 92.75 97 ARG A C 1
ATOM 769 O O . ARG A 1 97 ? -36.406 18.078 29.016 1 92.75 97 ARG A O 1
ATOM 776 N N . ALA A 1 98 ? -38.625 17.953 29.672 1 91.69 98 ALA A N 1
ATOM 777 C CA . ALA A 1 98 ? -39.094 18.188 28.312 1 91.69 98 ALA A CA 1
ATOM 778 C C . ALA A 1 98 ? -39 19.672 27.938 1 91.69 98 ALA A C 1
ATOM 780 O O . ALA A 1 98 ? -39.625 20.516 28.578 1 91.69 98 ALA A O 1
ATOM 781 N N . LEU A 1 99 ? -38.188 19.938 26.984 1 87.56 99 LEU A N 1
ATOM 782 C CA . LEU A 1 99 ? -38.062 21.312 26.484 1 87.56 99 LEU A CA 1
ATOM 783 C C . LEU A 1 99 ? -39.312 21.688 25.688 1 87.56 99 LEU A C 1
ATOM 785 O O . LEU A 1 99 ? -39.781 22.828 25.781 1 87.56 99 LEU A O 1
ATOM 789 N N . GLU A 1 100 ? -39.812 20.75 24.859 1 87.19 100 GLU A N 1
ATOM 790 C CA . GLU A 1 100 ? -41.062 20.844 24.125 1 87.19 100 GLU A CA 1
ATOM 791 C C . GLU A 1 100 ? -41.938 19.625 24.391 1 87.19 100 GLU A C 1
ATOM 793 O O . GLU A 1 100 ? -41.531 18.672 25.047 1 87.19 100 GLU A O 1
ATOM 798 N N . ASP A 1 101 ? -43.188 19.797 23.891 1 84.81 101 ASP A N 1
ATOM 799 C CA . ASP A 1 101 ? -44.031 18.609 23.938 1 84.81 101 ASP A CA 1
ATOM 800 C C . ASP A 1 101 ? -43.312 17.406 23.328 1 84.81 101 ASP A C 1
ATOM 802 O O . ASP A 1 101 ? -42.844 17.469 22.188 1 84.81 101 ASP A O 1
ATOM 806 N N . SER A 1 102 ? -43.094 16.391 24.156 1 91.06 102 SER A N 1
ATOM 807 C CA . SER A 1 102 ? -42.25 15.273 23.719 1 91.06 102 SER A CA 1
ATOM 808 C C . SER A 1 102 ? -42.969 13.945 23.922 1 91.06 102 SER A C 1
ATOM 810 O O . SER A 1 102 ? -43.688 13.758 24.906 1 91.06 102 SER A O 1
ATOM 812 N N . LEU A 1 103 ? -42.875 13.086 22.922 1 92.31 103 LEU A N 1
ATOM 813 C CA . LEU A 1 103 ? -43.281 11.688 23.016 1 92.31 103 LEU A CA 1
ATOM 814 C C . LEU A 1 103 ? -42.062 10.797 23.297 1 92.31 103 LEU A C 1
ATOM 816 O O . LEU A 1 103 ? -41.094 10.812 22.547 1 92.31 103 LEU A O 1
ATOM 820 N N . ILE A 1 104 ? -42.125 10.078 24.406 1 94.25 104 ILE A N 1
ATOM 821 C CA . ILE A 1 104 ? -40.969 9.289 24.828 1 94.25 104 ILE A CA 1
ATOM 822 C C . ILE A 1 104 ? -41.344 7.805 24.844 1 94.25 104 ILE A C 1
ATOM 824 O O . ILE A 1 104 ? -42.406 7.43 25.328 1 94.25 104 ILE A O 1
ATOM 828 N N . TYR A 1 105 ? -40.406 7.008 24.203 1 93.25 105 TYR A N 1
ATOM 829 C CA . TYR A 1 105 ? -40.531 5.559 24.344 1 93.25 105 TYR A CA 1
ATOM 830 C C . TYR A 1 105 ? -39.75 5.078 25.562 1 93.25 105 TYR A C 1
ATOM 832 O O . TYR A 1 105 ? -38.594 5.469 25.766 1 93.25 105 TYR A O 1
ATOM 840 N N . PHE A 1 106 ? -40.375 4.273 26.406 1 94.12 106 PHE A N 1
ATOM 841 C CA . PHE A 1 106 ? -39.75 3.641 27.547 1 94.12 106 PHE A CA 1
ATOM 842 C C . PHE A 1 106 ? -39.406 2.188 27.25 1 94.12 106 PHE A C 1
ATOM 844 O O . PHE A 1 106 ? -40.281 1.359 27.062 1 94.12 106 PHE A O 1
ATOM 851 N N . ILE A 1 107 ? -38.094 1.937 27.188 1 93.5 107 ILE A N 1
ATOM 852 C CA . ILE A 1 107 ? -37.625 0.577 26.984 1 93.5 107 ILE A CA 1
ATOM 853 C C . ILE A 1 107 ? -37.188 -0.025 28.328 1 93.5 107 ILE A C 1
ATOM 855 O O . ILE A 1 107 ? -36.25 0.454 28.953 1 93.5 107 ILE A O 1
ATOM 859 N N . PRO A 1 108 ? -37.844 -1.062 28.688 1 92.81 108 PRO A N 1
ATOM 860 C CA . PRO A 1 108 ? -37.594 -1.614 30.031 1 92.81 108 PRO A CA 1
ATOM 861 C C . PRO A 1 108 ? -36.125 -2.02 30.234 1 92.81 108 PRO A C 1
ATOM 863 O O . PRO A 1 108 ? -35.469 -2.459 29.281 1 92.81 108 PRO A O 1
ATOM 866 N N . ALA A 1 109 ? -35.719 -1.921 31.5 1 90.81 109 ALA A N 1
ATOM 867 C CA . ALA A 1 109 ? -34.312 -2.184 31.891 1 90.81 109 ALA A CA 1
ATOM 868 C C . ALA A 1 109 ? -33.906 -3.609 31.531 1 90.81 109 ALA A C 1
ATOM 870 O O . ALA A 1 109 ? -32.781 -3.857 31.156 1 90.81 109 ALA A O 1
ATOM 871 N N . ASP A 1 110 ? -34.812 -4.461 31.672 1 89.19 110 ASP A N 1
ATOM 872 C CA . ASP A 1 110 ? -34.5 -5.852 31.359 1 89.19 110 ASP A CA 1
ATOM 873 C C . ASP A 1 110 ? -34.25 -6.043 29.859 1 89.19 110 ASP A C 1
ATOM 875 O O . ASP A 1 110 ? -33.375 -6.797 29.469 1 89.19 110 ASP A O 1
ATOM 879 N N . VAL A 1 111 ? -35 -5.355 29.062 1 91.94 111 VAL A N 1
ATOM 880 C CA . VAL A 1 111 ? -34.781 -5.391 27.625 1 91.94 111 VAL A CA 1
ATOM 881 C C . VAL A 1 111 ? -33.438 -4.746 27.281 1 91.94 111 VAL A C 1
ATOM 883 O O . VAL A 1 111 ? -32.656 -5.27 26.484 1 91.94 111 VAL A O 1
ATOM 886 N N . PHE A 1 112 ? -33.188 -3.615 27.906 1 91.25 112 PHE A N 1
ATOM 887 C CA . PHE A 1 112 ? -31.922 -2.908 27.734 1 91.25 112 PHE A CA 1
ATOM 888 C C . PHE A 1 112 ? -30.734 -3.818 28.078 1 91.25 112 PHE A C 1
ATOM 890 O O . PHE A 1 112 ? -29.781 -3.908 27.312 1 91.25 112 PHE A O 1
ATOM 897 N N . ALA A 1 113 ? -30.844 -4.469 29.109 1 84.94 113 ALA A N 1
ATOM 898 C CA . ALA A 1 113 ? -29.781 -5.371 29.547 1 84.94 113 ALA A CA 1
ATOM 899 C C . ALA A 1 113 ? -29.578 -6.508 28.547 1 84.94 113 ALA A C 1
ATOM 901 O O . ALA A 1 113 ? -28.453 -6.887 28.25 1 84.94 113 ALA A O 1
ATOM 902 N N . GLN A 1 114 ? -30.641 -6.941 28.078 1 88.56 114 GLN A N 1
ATOM 903 C CA . GLN A 1 114 ? -30.578 -8.008 27.094 1 88.56 114 GLN A CA 1
ATOM 904 C C . GLN A 1 114 ? -29.906 -7.539 25.797 1 88.56 114 GLN A C 1
ATOM 906 O O . GLN A 1 114 ? -29.109 -8.266 25.219 1 88.56 114 GLN A O 1
ATOM 911 N N . LEU A 1 115 ? -30.266 -6.379 25.391 1 87.94 115 LEU A N 1
ATOM 912 C CA . LEU A 1 115 ? -29.672 -5.82 24.172 1 87.94 115 LEU A CA 1
ATOM 913 C C . LEU A 1 115 ? -28.172 -5.609 24.344 1 87.94 115 LEU A C 1
ATOM 915 O O . LEU A 1 115 ? -27.391 -5.902 23.438 1 87.94 115 LEU A O 1
ATOM 919 N N . CYS A 1 116 ? -27.75 -5.086 25.453 1 83.12 116 CYS A N 1
ATOM 920 C CA . CYS A 1 116 ? -26.328 -4.859 25.75 1 83.12 116 CYS A CA 1
ATOM 921 C C . CYS A 1 116 ? -25.562 -6.172 25.766 1 83.12 116 CYS A C 1
ATOM 923 O O . CYS A 1 116 ? -24.391 -6.215 25.359 1 83.12 116 CYS A O 1
ATOM 925 N N . GLU A 1 117 ? -26.203 -7.152 26.125 1 79.31 117 GLU A N 1
ATOM 926 C CA . GLU A 1 117 ? -25.578 -8.461 26.219 1 79.31 117 GLU A CA 1
ATOM 927 C C . GLU A 1 117 ? -25.484 -9.133 24.859 1 79.31 117 GLU A C 1
ATOM 929 O O . GLU A 1 117 ? -24.484 -9.789 24.547 1 79.31 117 GLU A O 1
ATOM 934 N N . GLN A 1 118 ? -26.438 -8.906 24.141 1 81.12 118 GLN A N 1
ATOM 935 C CA . GLN A 1 118 ? -26.562 -9.672 22.906 1 81.12 118 GLN A CA 1
ATOM 936 C C . GLN A 1 118 ? -25.922 -8.93 21.734 1 81.12 118 GLN A C 1
ATOM 938 O O . GLN A 1 118 ? -25.547 -9.547 20.734 1 81.12 118 GLN A O 1
ATOM 943 N N . HIS A 1 119 ? -25.875 -7.645 21.844 1 80.69 119 HIS A N 1
ATOM 944 C CA . HIS A 1 119 ? -25.422 -6.848 20.703 1 80.69 119 HIS A CA 1
ATOM 945 C C . HIS A 1 119 ? -24.297 -5.902 21.109 1 80.69 119 HIS A C 1
ATOM 947 O O . HIS A 1 119 ? -24.547 -4.855 21.703 1 80.69 119 HIS A O 1
ATOM 953 N N . ASP A 1 120 ? -23.125 -6.164 20.609 1 70.25 120 ASP A N 1
ATOM 954 C CA . ASP A 1 120 ? -21.953 -5.406 21.016 1 70.25 120 ASP A CA 1
ATOM 955 C C . ASP A 1 120 ? -22.031 -3.961 20.531 1 70.25 120 ASP A C 1
ATOM 957 O O . ASP A 1 120 ? -21.672 -3.033 21.266 1 70.25 120 ASP A O 1
ATOM 961 N N . ALA A 1 121 ? -22.5 -3.848 19.375 1 68.88 121 ALA A N 1
ATOM 962 C CA . ALA A 1 121 ? -22.609 -2.5 18.812 1 68.88 121 ALA A CA 1
ATOM 963 C C . ALA A 1 121 ? -23.547 -1.632 19.656 1 68.88 121 ALA A C 1
ATOM 965 O O . ALA A 1 121 ? -23.266 -0.448 19.875 1 68.88 121 ALA A O 1
ATOM 966 N N . PHE A 1 122 ? -24.578 -2.277 20.125 1 78.5 122 PHE A N 1
ATOM 967 C CA . PHE A 1 122 ? -25.516 -1.574 20.984 1 78.5 122 PHE A CA 1
ATOM 968 C C . PHE A 1 122 ? -24.875 -1.244 22.328 1 78.5 122 PHE A C 1
ATOM 970 O O . PHE A 1 122 ? -24.969 -0.111 22.812 1 78.5 122 PHE A O 1
ATOM 977 N N . ALA A 1 123 ? -24.234 -2.174 22.844 1 74.19 123 ALA A N 1
ATOM 978 C CA . ALA A 1 123 ? -23.578 -1.995 24.141 1 74.19 123 ALA A CA 1
ATOM 979 C C . ALA A 1 123 ? -22.531 -0.887 24.078 1 74.19 123 ALA A C 1
ATOM 981 O O . ALA A 1 123 ? -22.469 -0.03 24.953 1 74.19 123 ALA A O 1
ATOM 982 N N . ASP A 1 124 ? -21.844 -0.937 23.031 1 64.12 124 ASP A N 1
ATOM 983 C CA . ASP A 1 124 ? -20.797 0.07 22.859 1 64.12 124 ASP A CA 1
ATOM 984 C C . ASP A 1 124 ? -21.406 1.468 22.734 1 64.12 124 ASP A C 1
ATOM 986 O O . ASP A 1 124 ? -20.859 2.428 23.297 1 64.12 124 ASP A O 1
ATOM 990 N N . PHE A 1 125 ? -22.453 1.509 21.984 1 68.88 125 PHE A N 1
ATOM 991 C CA . PHE A 1 125 ? -23.125 2.787 21.766 1 68.88 125 PHE A CA 1
ATOM 992 C C . PHE A 1 125 ? -23.625 3.377 23.078 1 68.88 125 PHE A C 1
ATOM 994 O O . PHE A 1 125 ? -23.438 4.57 23.328 1 68.88 125 PHE A O 1
ATOM 1001 N N . VAL A 1 126 ? -24.266 2.531 23.891 1 71.81 126 VAL A N 1
ATOM 1002 C CA . VAL A 1 126 ? -24.938 3.049 25.078 1 71.81 126 VAL A CA 1
ATOM 1003 C C . VAL A 1 126 ? -23.906 3.293 26.188 1 71.81 126 VAL A C 1
ATOM 1005 O O . VAL A 1 126 ? -24.141 4.121 27.078 1 71.81 126 VAL A O 1
ATOM 1008 N N . GLU A 1 127 ? -23.016 2.428 26.141 1 58.66 127 GLU A N 1
ATOM 1009 C CA . GLU A 1 127 ? -21.969 2.646 27.125 1 58.66 127 GLU A CA 1
ATOM 1010 C C . GLU A 1 127 ? -21.188 3.932 26.828 1 58.66 127 GLU A C 1
ATOM 1012 O O . GLU A 1 127 ? -20.641 4.559 27.734 1 58.66 127 GLU A O 1
ATOM 1017 N N . ALA A 1 128 ? -21.234 4.105 25.609 1 48.75 128 ALA A N 1
ATOM 1018 C CA . ALA A 1 128 ? -20.453 5.266 25.172 1 48.75 128 ALA A CA 1
ATOM 1019 C C . ALA A 1 128 ? -21.094 6.562 25.672 1 48.75 128 ALA A C 1
ATOM 1021 O O . ALA A 1 128 ? -20.688 7.656 25.266 1 48.75 128 ALA A O 1
ATOM 1022 N N . GLU A 1 129 ? -22.266 6.402 26.156 1 46.97 129 GLU A N 1
ATOM 1023 C CA . GLU A 1 129 ? -22.875 7.66 26.578 1 46.97 129 GLU A CA 1
ATOM 1024 C C . GLU A 1 129 ? -21.828 8.641 27.094 1 46.97 129 GLU A C 1
ATOM 1026 O O . GLU A 1 129 ? -21.922 9.844 26.844 1 46.97 129 GLU A O 1
ATOM 1031 N N . GLY A 1 130 ? -21.375 8.336 28.312 1 39.22 130 GLY A N 1
ATOM 1032 C CA . GLY A 1 130 ? -20.469 9.422 28.641 1 39.22 130 GLY A CA 1
ATOM 1033 C C . GLY A 1 130 ? -19.5 9.742 27.531 1 39.22 130 GLY A C 1
ATOM 1034 O O . GLY A 1 130 ? -19.281 10.914 27.203 1 39.22 130 GLY A O 1
ATOM 1035 N N . HIS A 1 131 ? -18.5 8.914 27.453 1 43 131 HIS A N 1
ATOM 1036 C CA . HIS A 1 131 ? -17.281 9.055 26.641 1 43 131 HIS A CA 1
ATOM 1037 C C . HIS A 1 131 ? -17.609 9.031 25.156 1 43 131 HIS A C 1
ATOM 1039 O O . HIS A 1 131 ? -18.469 8.266 24.719 1 43 131 HIS A O 1
ATOM 1045 N N . SER A 1 132 ? -17.203 10.094 24.266 1 53.53 132 SER A N 1
ATOM 1046 C CA . SER A 1 132 ? -17.5 10.852 23.047 1 53.53 132 SER A CA 1
ATOM 1047 C C . SER A 1 132 ? -17.656 9.922 21.844 1 53.53 132 SER A C 1
ATOM 1049 O O . SER A 1 132 ? -16.812 9.062 21.609 1 53.53 132 SER A O 1
ATOM 1051 N N . ARG A 1 133 ? -19.125 9.438 21.594 1 54.44 133 ARG A N 1
ATOM 1052 C CA . ARG A 1 133 ? -19.406 8.969 20.25 1 54.44 133 ARG A CA 1
ATOM 1053 C C . ARG A 1 133 ? -18.328 9.414 19.281 1 54.44 133 ARG A C 1
ATOM 1055 O O . ARG A 1 133 ? -17.906 8.648 18.406 1 54.44 133 ARG A O 1
ATOM 1062 N N . LEU A 1 134 ? -17.984 10.531 19.625 1 65 134 LEU A N 1
ATOM 1063 C CA . LEU A 1 134 ? -16.922 11.055 18.781 1 65 134 LEU A CA 1
ATOM 1064 C C . LEU A 1 134 ? -15.648 10.219 18.938 1 65 134 LEU A C 1
ATOM 1066 O O . LEU A 1 134 ? -14.953 9.953 17.953 1 65 134 LEU A O 1
ATOM 1070 N N . LYS A 1 135 ? -15.469 9.797 20.156 1 65.56 135 LYS A N 1
ATOM 1071 C CA . LYS A 1 135 ? -14.297 8.969 20.406 1 65.56 135 LYS A CA 1
ATOM 1072 C C . LYS A 1 135 ? -14.375 7.66 19.625 1 65.56 135 LYS A C 1
ATOM 1074 O O . LYS A 1 135 ? -13.406 7.258 18.984 1 65.56 135 LYS A O 1
ATOM 1079 N N . SER A 1 136 ? -15.469 7.055 19.656 1 60.19 136 SER A N 1
ATOM 1080 C CA . SER A 1 136 ? -15.656 5.789 18.953 1 60.19 136 SER A CA 1
ATOM 1081 C C . SER A 1 136 ? -15.539 5.965 17.438 1 60.19 136 SER A C 1
ATOM 1083 O O . SER A 1 136 ? -14.977 5.113 16.75 1 60.19 136 SER A O 1
ATOM 1085 N N . ALA A 1 137 ? -16.094 7.012 17.047 1 63.25 137 ALA A N 1
ATOM 1086 C CA . ALA A 1 137 ? -16.062 7.289 15.617 1 63.25 137 ALA A CA 1
ATOM 1087 C C . ALA A 1 137 ? -14.625 7.5 15.141 1 63.25 137 ALA A C 1
ATOM 1089 O O . ALA A 1 137 ? -14.266 7.094 14.031 1 63.25 137 ALA A O 1
ATOM 1090 N N . VAL A 1 138 ? -13.82 8.062 15.969 1 64.19 138 VAL A N 1
ATOM 1091 C CA . VAL A 1 138 ? -12.445 8.398 15.617 1 64.19 138 VAL A CA 1
ATOM 1092 C C . VAL A 1 138 ? -11.555 7.164 15.781 1 64.19 138 VAL A C 1
ATOM 1094 O O . VAL A 1 138 ? -10.648 6.926 14.977 1 64.19 138 VAL A O 1
ATOM 1097 N N . GLU A 1 139 ? -11.758 6.398 16.766 1 58.62 139 GLU A N 1
ATOM 1098 C CA . GLU A 1 139 ? -10.898 5.258 17.078 1 58.62 139 GLU A CA 1
ATOM 1099 C C . GLU A 1 139 ? -11.156 4.105 16.109 1 58.62 139 GLU A C 1
ATOM 1101 O O . GLU A 1 139 ? -10.297 3.236 15.922 1 58.62 139 GLU A O 1
ATOM 1106 N N . ALA A 1 140 ? -12.344 4.055 15.539 1 51.59 140 ALA A N 1
ATOM 1107 C CA . ALA A 1 140 ? -12.625 3.002 14.57 1 51.59 140 ALA A CA 1
ATOM 1108 C C . ALA A 1 140 ? -11.719 3.123 13.344 1 51.59 140 ALA A C 1
ATOM 1110 O O . ALA A 1 140 ? -11.797 2.307 12.422 1 51.59 140 ALA A O 1
ATOM 1111 N N . GLN A 1 141 ? -10.82 3.955 13.492 1 54.28 141 GLN A N 1
ATOM 1112 C CA . GLN A 1 141 ? -10.047 4.184 12.273 1 54.28 141 GLN A CA 1
ATOM 1113 C C . GLN A 1 141 ? -8.984 3.107 12.086 1 54.28 141 GLN A C 1
ATOM 1115 O O . GLN A 1 141 ? -8.578 2.455 13.055 1 54.28 141 GLN A O 1
ATOM 1120 N N . GLY A 1 142 ? -8.633 2.562 10.859 1 52.69 142 GLY A N 1
ATOM 1121 C CA . GLY A 1 142 ? -8.023 1.513 10.062 1 52.69 142 GLY A CA 1
ATOM 1122 C C . GLY A 1 142 ? -6.555 1.296 10.375 1 52.69 142 GLY A C 1
ATOM 1123 O O . GLY A 1 142 ? -6.074 1.708 11.438 1 52.69 142 GLY A O 1
ATOM 1124 N N . ARG A 1 143 ? -5.762 0.702 9.516 1 54.81 143 ARG A N 1
ATOM 1125 C CA . ARG A 1 143 ? -4.398 0.186 9.422 1 54.81 143 ARG A CA 1
ATOM 1126 C C . ARG A 1 143 ? -3.379 1.277 9.727 1 54.81 143 ARG A C 1
ATOM 1128 O O . ARG A 1 143 ? -2.311 0.999 10.273 1 54.81 143 ARG A O 1
ATOM 1135 N N . ALA A 1 144 ? -3.701 2.482 9.383 1 58.22 144 ALA A N 1
ATOM 1136 C CA . ALA A 1 144 ? -2.756 3.57 9.625 1 58.22 144 ALA A CA 1
ATOM 1137 C C . ALA A 1 144 ? -2.5 3.754 11.117 1 58.22 144 ALA A C 1
ATOM 1139 O O . ALA A 1 144 ? -1.438 4.238 11.516 1 58.22 144 ALA A O 1
ATOM 1140 N N . SER A 1 145 ? -3.402 3.176 11.859 1 60.19 145 SER A N 1
ATOM 1141 C CA . SER A 1 145 ? -3.25 3.205 13.312 1 60.19 145 SER A CA 1
ATOM 1142 C C . SER A 1 145 ? -2.041 2.387 13.758 1 60.19 145 SER A C 1
ATOM 1144 O O . SER A 1 145 ? -1.396 2.717 14.758 1 60.19 145 SER A O 1
ATOM 1146 N N . GLU A 1 146 ? -1.634 1.539 12.883 1 66.94 146 GLU A N 1
ATOM 1147 C CA . GLU A 1 146 ? -0.499 0.699 13.258 1 66.94 146 GLU A CA 1
ATOM 1148 C C . GLU A 1 146 ? 0.805 1.49 13.234 1 66.94 146 GLU A C 1
ATOM 1150 O O . GLU A 1 146 ? 1.672 1.295 14.086 1 66.94 146 GLU A O 1
ATOM 1155 N N . LEU A 1 147 ? 0.919 2.459 12.344 1 75.06 147 LEU A N 1
ATOM 1156 C CA . LEU A 1 147 ? 2.137 3.256 12.258 1 75.06 147 LEU A CA 1
ATOM 1157 C C . LEU A 1 147 ? 2.273 4.18 13.461 1 75.06 147 LEU A C 1
ATOM 1159 O O . LEU A 1 147 ? 3.387 4.547 13.844 1 75.06 147 LEU A O 1
ATOM 1163 N N . THR A 1 148 ? 1.148 4.52 14.039 1 74.56 148 THR A N 1
ATOM 1164 C CA . THR A 1 148 ? 1.173 5.43 15.18 1 74.56 148 THR A CA 1
ATOM 1165 C C . THR A 1 148 ? 1.473 4.672 16.469 1 74.56 148 THR A C 1
ATOM 1167 O O . THR A 1 148 ? 1.97 5.254 17.438 1 74.56 148 THR A O 1
ATOM 1170 N N . GLN A 1 149 ? 1.167 3.447 16.438 1 74.31 149 GLN A N 1
ATOM 1171 C CA . GLN A 1 149 ? 1.349 2.648 17.641 1 74.31 149 GLN A CA 1
ATOM 1172 C C . GLN A 1 149 ? 2.707 1.953 17.641 1 74.31 149 GLN A C 1
ATOM 1174 O O . GLN A 1 149 ? 3.295 1.729 18.703 1 74.31 149 GLN A O 1
ATOM 1179 N N . LEU A 1 150 ? 3.244 1.679 16.484 1 80.88 150 LEU A N 1
ATOM 1180 C CA . LEU A 1 150 ? 4.512 0.966 16.375 1 80.88 150 LEU A CA 1
ATOM 1181 C C . LEU A 1 150 ? 5.684 1.887 16.703 1 80.88 150 LEU A C 1
ATOM 1183 O O . LEU A 1 150 ? 5.742 3.018 16.219 1 80.88 150 LEU A O 1
ATOM 1187 N N . LYS A 1 151 ? 6.527 1.374 17.562 1 89.19 151 LYS A N 1
ATOM 1188 C CA . LYS A 1 151 ? 7.715 2.139 17.938 1 89.19 151 LYS A CA 1
ATOM 1189 C C . LYS A 1 151 ? 8.859 1.902 16.953 1 89.19 151 LYS A C 1
ATOM 1191 O O . LYS A 1 151 ? 8.969 0.822 16.375 1 89.19 151 LYS A O 1
ATOM 1196 N N . CYS A 1 152 ? 9.742 2.867 16.812 1 91.06 152 CYS A N 1
ATOM 1197 C CA . CYS A 1 152 ? 10.836 2.836 15.844 1 91.06 152 CYS A CA 1
ATOM 1198 C C . CYS A 1 152 ? 11.773 1.668 16.125 1 91.06 152 CYS A C 1
ATOM 1200 O O . CYS A 1 152 ? 12.328 1.074 15.195 1 91.06 152 CYS A O 1
ATOM 1202 N N . ARG A 1 153 ? 11.93 1.31 17.359 1 89.81 153 ARG A N 1
ATOM 1203 C CA . ARG A 1 153 ? 12.836 0.22 17.719 1 89.81 153 ARG A CA 1
ATOM 1204 C C . ARG A 1 153 ? 12.398 -1.087 17.062 1 89.81 153 ARG A C 1
ATOM 1206 O O . ARG A 1 153 ? 13.234 -1.95 16.781 1 89.81 153 ARG A O 1
ATOM 1213 N N . ALA A 1 154 ? 11.102 -1.188 16.781 1 84.06 154 ALA A N 1
ATOM 1214 C CA . ALA A 1 154 ? 10.57 -2.412 16.188 1 84.06 154 ALA A CA 1
ATOM 1215 C C . ALA A 1 154 ? 11.039 -2.586 14.75 1 84.06 154 ALA A C 1
ATOM 1217 O O . ALA A 1 154 ? 11.039 -3.699 14.219 1 84.06 154 ALA A O 1
ATOM 1218 N N . LEU A 1 155 ? 11.438 -1.542 14.102 1 83.5 155 LEU A N 1
ATOM 1219 C CA . LEU A 1 155 ? 11.852 -1.604 12.703 1 83.5 155 LEU A CA 1
ATOM 1220 C C . LEU A 1 155 ? 13.344 -1.872 12.586 1 83.5 155 LEU A C 1
ATOM 1222 O O . LEU A 1 155 ? 13.852 -2.121 11.492 1 83.5 155 LEU A O 1
ATOM 1226 N N . VAL A 1 156 ? 14.039 -1.772 13.742 1 85.5 156 VAL A N 1
ATOM 1227 C CA . VAL A 1 156 ? 15.469 -2.066 13.719 1 85.5 156 VAL A CA 1
ATOM 1228 C C . VAL A 1 156 ? 15.688 -3.574 13.625 1 85.5 156 VAL A C 1
ATOM 1230 O O . VAL A 1 156 ? 15.5 -4.297 14.609 1 85.5 156 VAL A O 1
ATOM 1233 N N . SER A 1 157 ? 15.969 -4.07 12.453 1 70.31 157 SER A N 1
ATOM 1234 C CA . SER A 1 157 ? 15.977 -5.508 12.195 1 70.31 157 SER A CA 1
ATOM 1235 C C . SER A 1 157 ? 17.391 -6.082 12.312 1 70.31 157 SER A C 1
ATOM 1237 O O . SER A 1 157 ? 17.562 -7.301 12.352 1 70.31 157 SER A O 1
ATOM 1239 N N . ARG A 1 158 ? 18.438 -5.277 12.336 1 75.81 158 ARG A N 1
ATOM 1240 C CA . ARG A 1 158 ? 19.812 -5.773 12.43 1 75.81 158 ARG A CA 1
ATOM 1241 C C . ARG A 1 158 ? 20.656 -4.871 13.328 1 75.81 158 ARG A C 1
ATOM 1243 O O . ARG A 1 158 ? 20.25 -3.752 13.641 1 75.81 158 ARG A O 1
ATOM 1250 N N . SER A 1 159 ? 21.719 -5.469 13.656 1 82.56 159 SER A N 1
ATOM 1251 C CA . SER A 1 159 ? 22.656 -4.707 14.477 1 82.56 159 SER A CA 1
ATOM 1252 C C . SER A 1 159 ? 23.266 -3.547 13.695 1 82.56 159 SER A C 1
ATOM 1254 O O . SER A 1 159 ? 23.406 -3.627 12.469 1 82.56 159 SER A O 1
ATOM 1256 N N . LEU A 1 160 ? 23.578 -2.604 14.453 1 88.81 160 LEU A N 1
ATOM 1257 C CA . LEU A 1 160 ? 24.156 -1.402 13.867 1 88.81 160 LEU A CA 1
ATOM 1258 C C . LEU A 1 160 ? 25.5 -1.716 13.195 1 88.81 160 LEU A C 1
ATOM 1260 O O . LEU A 1 160 ? 26.375 -2.338 13.797 1 88.81 160 LEU A O 1
ATOM 1264 N N . VAL A 1 161 ? 25.688 -1.437 11.953 1 92.5 161 VAL A N 1
ATOM 1265 C CA . VAL A 1 161 ? 26.969 -1.485 11.266 1 92.5 161 VAL A CA 1
ATOM 1266 C C . VAL A 1 161 ? 27.641 -0.115 11.328 1 92.5 161 VAL A C 1
ATOM 1268 O O . VAL A 1 161 ? 27.125 0.857 10.766 1 92.5 161 VAL A O 1
ATOM 1271 N N . SER A 1 162 ? 28.688 -0.051 12.055 1 94.19 162 SER A N 1
ATOM 1272 C CA . SER A 1 162 ? 29.344 1.234 12.266 1 94.19 162 SER A CA 1
ATOM 1273 C C . SER A 1 162 ? 30.844 1.123 12.078 1 94.19 162 SER A C 1
ATOM 1275 O O . SER A 1 162 ? 31.406 0.021 12.094 1 94.19 162 SER A O 1
ATOM 1277 N N . VAL A 1 163 ? 31.484 2.24 11.758 1 95 163 VAL A N 1
ATOM 1278 C CA . VAL A 1 163 ? 32.938 2.383 11.68 1 95 163 VAL A CA 1
ATOM 1279 C C . VAL A 1 163 ? 33.375 3.627 12.453 1 95 163 VAL A C 1
ATOM 1281 O O . VAL A 1 163 ? 32.531 4.461 12.82 1 95 163 VAL A O 1
ATOM 1284 N N . THR A 1 164 ? 34.625 3.686 12.758 1 94.12 164 THR A N 1
ATOM 1285 C CA . THR A 1 164 ? 35.156 4.871 13.438 1 94.12 164 THR A CA 1
ATOM 1286 C C . THR A 1 164 ? 35.531 5.941 12.422 1 94.12 164 THR A C 1
ATOM 1288 O O . THR A 1 164 ? 35.781 5.637 11.25 1 94.12 164 THR A O 1
ATOM 1291 N N . SER A 1 165 ? 35.562 7.16 12.906 1 93.31 165 SER A N 1
ATOM 1292 C CA . SER A 1 165 ? 35.781 8.305 12.023 1 93.31 165 SER A CA 1
ATOM 1293 C C . SER A 1 165 ? 37.156 8.242 11.344 1 93.31 165 SER A C 1
ATOM 1295 O O . SER A 1 165 ? 37.344 8.883 10.312 1 93.31 165 SER A O 1
ATOM 1297 N N . ASP A 1 166 ? 38.031 7.414 11.883 1 91.62 166 ASP A N 1
ATOM 1298 C CA . ASP A 1 166 ? 39.375 7.328 11.336 1 91.62 166 ASP A CA 1
ATOM 1299 C C . ASP A 1 166 ? 39.5 6.148 10.375 1 91.62 166 ASP A C 1
ATOM 1301 O O . ASP A 1 166 ? 40.531 5.988 9.719 1 91.62 166 ASP A O 1
ATOM 1305 N N . THR A 1 167 ? 38.438 5.402 10.234 1 93.44 167 THR A N 1
ATOM 1306 C CA . THR A 1 167 ? 38.469 4.289 9.297 1 93.44 167 THR A CA 1
ATOM 1307 C C . THR A 1 167 ? 38.625 4.797 7.863 1 93.44 167 THR A C 1
ATOM 1309 O O . THR A 1 167 ? 38.062 5.84 7.508 1 93.44 167 THR A O 1
ATOM 1312 N N . SER A 1 168 ? 39.438 4.078 7.078 1 93.5 168 SER A N 1
ATOM 1313 C CA . SER A 1 168 ? 39.594 4.48 5.68 1 93.5 168 SER A CA 1
ATOM 1314 C C . SER A 1 168 ? 38.312 4.203 4.891 1 93.5 168 SER A C 1
ATOM 1316 O O . SER A 1 168 ? 37.562 3.295 5.23 1 93.5 168 SER A O 1
ATOM 1318 N N . VAL A 1 169 ? 38.125 4.961 3.832 1 94.19 169 VAL A N 1
ATOM 1319 C CA . VAL A 1 169 ? 36.969 4.758 2.949 1 94.19 169 VAL A CA 1
ATOM 1320 C C . VAL A 1 169 ? 37 3.334 2.402 1 94.19 169 VAL A C 1
ATOM 1322 O O . VAL A 1 169 ? 35.938 2.689 2.305 1 94.19 169 VAL A O 1
ATOM 1325 N N . HIS A 1 170 ? 38.156 2.855 2.113 1 92.5 170 HIS A N 1
ATOM 1326 C CA . HIS A 1 170 ? 38.312 1.505 1.593 1 92.5 170 HIS A CA 1
ATOM 1327 C C . HIS A 1 170 ? 37.844 0.461 2.596 1 92.5 170 HIS A C 1
ATOM 1329 O O . HIS A 1 170 ? 37.094 -0.439 2.242 1 92.5 170 HIS A O 1
ATOM 1335 N N . ASP A 1 171 ? 38.281 0.589 3.758 1 93.75 171 ASP A N 1
ATOM 1336 C CA . ASP A 1 171 ? 37.906 -0.37 4.797 1 93.75 171 ASP A CA 1
ATOM 1337 C C . ASP A 1 171 ? 36.438 -0.29 5.117 1 93.75 171 ASP A C 1
ATOM 1339 O O . ASP A 1 171 ? 35.781 -1.309 5.398 1 93.75 171 ASP A O 1
ATOM 1343 N N . ALA A 1 172 ? 35.906 0.898 5.117 1 95 172 ALA A N 1
ATOM 1344 C CA . ALA A 1 172 ? 34.469 1.066 5.359 1 95 172 ALA A CA 1
ATOM 1345 C C . ALA A 1 172 ? 33.656 0.373 4.277 1 95 172 ALA A C 1
ATOM 1347 O O . ALA A 1 172 ? 32.656 -0.286 4.574 1 95 172 ALA A O 1
ATOM 1348 N N . ALA A 1 173 ? 34.062 0.548 3.047 1 94.62 173 ALA A N 1
ATOM 1349 C CA . ALA A 1 173 ? 33.375 -0.09 1.93 1 94.62 173 ALA A CA 1
ATOM 1350 C C . ALA A 1 173 ? 33.438 -1.61 2.049 1 94.62 173 ALA A C 1
ATOM 1352 O O . ALA A 1 173 ? 32.469 -2.301 1.688 1 94.62 173 ALA A O 1
ATOM 1353 N N . LYS A 1 174 ? 34.5 -2.113 2.52 1 94.62 174 LYS A N 1
ATOM 1354 C CA . LYS A 1 174 ? 34.625 -3.549 2.75 1 94.62 174 LYS A CA 1
ATOM 1355 C C . LYS A 1 174 ? 33.625 -4.027 3.801 1 94.62 174 LYS A C 1
ATOM 1357 O O . LYS A 1 174 ? 33 -5.066 3.627 1 94.62 174 LYS A O 1
ATOM 1362 N N . VAL A 1 175 ? 33.594 -3.256 4.852 1 94.62 175 VAL A N 1
ATOM 1363 C CA . VAL A 1 175 ? 32.656 -3.598 5.914 1 94.62 175 VAL A CA 1
ATOM 1364 C C . VAL A 1 175 ? 31.219 -3.582 5.371 1 94.62 175 VAL A C 1
ATOM 1366 O O . VAL A 1 175 ? 30.438 -4.496 5.645 1 94.62 175 VAL A O 1
ATOM 1369 N N . MET A 1 176 ? 30.875 -2.557 4.641 1 93.44 176 MET A N 1
ATOM 1370 C CA . MET A 1 176 ? 29.547 -2.441 4.051 1 93.44 176 MET A CA 1
ATOM 1371 C C . MET A 1 176 ? 29.25 -3.631 3.143 1 93.44 176 MET A C 1
ATOM 1373 O O . MET A 1 176 ? 28.141 -4.156 3.148 1 93.44 176 MET A O 1
ATOM 1377 N N . THR A 1 177 ? 30.234 -4.062 2.391 1 90.25 177 THR A N 1
ATOM 1378 C CA . THR A 1 177 ? 30.078 -5.168 1.455 1 90.25 177 THR A CA 1
ATOM 1379 C C . THR A 1 177 ? 29.891 -6.488 2.203 1 90.25 177 THR A C 1
ATOM 1381 O O . THR A 1 177 ? 29 -7.266 1.883 1 90.25 177 THR A O 1
ATOM 1384 N N . GLU A 1 178 ? 30.719 -6.699 3.17 1 87.25 178 GLU A N 1
ATOM 1385 C CA . GLU A 1 178 ? 30.672 -7.93 3.957 1 87.25 178 GLU A CA 1
ATOM 1386 C C . GLU A 1 178 ? 29.344 -8.047 4.695 1 87.25 178 GLU A C 1
ATOM 1388 O O . GLU A 1 178 ? 28.797 -9.148 4.82 1 87.25 178 GLU A O 1
ATOM 1393 N N . GLN A 1 179 ? 28.906 -6.91 5.148 1 86.94 179 GLN A N 1
ATOM 1394 C CA . GLN A 1 179 ? 27.672 -6.902 5.926 1 86.94 179 GLN A CA 1
ATOM 1395 C C . GLN A 1 179 ? 26.453 -6.688 5.027 1 86.94 179 GLN A C 1
ATOM 1397 O O . GLN A 1 179 ? 25.328 -6.691 5.5 1 86.94 179 GLN A O 1
ATOM 1402 N N . SER A 1 180 ? 26.641 -6.469 3.725 1 82.31 180 SER A N 1
ATOM 1403 C CA . SER A 1 180 ? 25.594 -6.285 2.721 1 82.31 180 SER A CA 1
ATOM 1404 C C . SER A 1 180 ? 24.656 -5.141 3.102 1 82.31 180 SER A C 1
ATOM 1406 O O . SER A 1 180 ? 23.438 -5.312 3.133 1 82.31 180 SER A O 1
ATOM 1408 N N . VAL A 1 181 ? 25.281 -3.945 3.445 1 87.19 181 VAL A N 1
ATOM 1409 C CA . VAL A 1 181 ? 24.484 -2.773 3.771 1 87.19 181 VAL A CA 1
ATOM 1410 C C . VAL A 1 181 ? 24.844 -1.616 2.846 1 87.19 181 VAL A C 1
ATOM 1412 O O . VAL A 1 181 ? 26 -1.493 2.432 1 87.19 181 VAL A O 1
ATOM 1415 N N . ALA A 1 182 ? 23.875 -0.771 2.576 1 89 182 ALA A N 1
ATOM 1416 C CA . ALA A 1 182 ? 24.078 0.36 1.674 1 89 182 ALA A CA 1
ATOM 1417 C C . ALA A 1 182 ? 24.469 1.615 2.449 1 89 182 ALA A C 1
ATOM 1419 O O . ALA A 1 182 ? 24.766 2.652 1.852 1 89 182 ALA A O 1
ATOM 1420 N N . CYS A 1 183 ? 24.5 1.548 3.75 1 92.56 183 CYS A N 1
ATOM 1421 C CA . CYS A 1 183 ? 24.781 2.689 4.605 1 92.56 183 CYS A CA 1
ATOM 1422 C C . CYS A 1 183 ? 25.547 2.254 5.859 1 92.56 183 CYS A C 1
ATOM 1424 O O . CYS A 1 183 ? 25.281 1.18 6.402 1 92.56 183 CYS A O 1
ATOM 1426 N N . VAL A 1 184 ? 26.547 3.068 6.289 1 95.12 184 VAL A N 1
ATOM 1427 C CA . VAL A 1 184 ? 27.297 2.799 7.52 1 95.12 184 VAL A CA 1
ATOM 1428 C C . VAL A 1 184 ? 27.312 4.043 8.398 1 95.12 184 VAL A C 1
ATOM 1430 O O . VAL A 1 184 ? 27.359 5.168 7.895 1 95.12 184 VAL A O 1
ATOM 1433 N N . VAL A 1 185 ? 27.156 3.822 9.727 1 95 185 VAL A N 1
ATOM 1434 C CA . VAL A 1 185 ? 27.203 4.91 10.695 1 95 185 VAL A CA 1
ATOM 1435 C C . VAL A 1 185 ? 28.641 5.141 11.148 1 95 185 VAL A C 1
ATOM 1437 O O . VAL A 1 185 ? 29.391 4.188 11.375 1 95 185 VAL A O 1
ATOM 1440 N N . VAL A 1 186 ? 29.047 6.398 11.227 1 95.75 186 VAL A N 1
ATOM 1441 C CA . VAL A 1 186 ? 30.406 6.758 11.641 1 95.75 186 VAL A CA 1
ATOM 1442 C C . VAL A 1 186 ? 30.375 7.219 13.102 1 95.75 186 VAL A C 1
ATOM 1444 O O . VAL A 1 186 ? 29.641 8.141 13.453 1 95.75 186 VAL A O 1
ATOM 1447 N N . MET A 1 187 ? 31.156 6.59 13.883 1 92.94 187 MET A N 1
ATOM 1448 C CA . MET A 1 187 ? 31.234 6.898 15.312 1 92.94 187 MET A CA 1
ATOM 1449 C C . MET A 1 187 ? 32.531 7.66 15.633 1 92.94 187 MET A C 1
ATOM 1451 O O . MET A 1 187 ? 33.531 7.477 14.961 1 92.94 187 MET A O 1
ATOM 1455 N N . ALA A 1 188 ? 32.406 8.555 16.625 1 89.31 188 ALA A N 1
ATOM 1456 C CA . ALA A 1 188 ? 33.625 9.211 17.125 1 89.31 188 ALA A CA 1
ATOM 1457 C C . ALA A 1 188 ? 34.594 8.195 17.734 1 89.31 188 ALA A C 1
ATOM 1459 O O . ALA A 1 188 ? 34.156 7.172 18.281 1 89.31 188 ALA A O 1
ATOM 1460 N N . PRO A 1 189 ? 35.906 8.445 17.594 1 78.94 189 PRO A N 1
ATOM 1461 C CA . PRO A 1 189 ? 36.875 7.523 18.188 1 78.94 189 PRO A CA 1
ATOM 1462 C C . PRO A 1 189 ? 36.719 7.383 19.688 1 78.94 189 PRO A C 1
ATOM 1464 O O . PRO A 1 189 ? 36.25 8.312 20.359 1 78.94 189 PRO A O 1
ATOM 1467 N N . ALA A 1 190 ? 36.562 6.156 20.344 1 64.5 190 ALA A N 1
ATOM 1468 C CA . ALA A 1 190 ? 36.25 5.695 21.688 1 64.5 190 ALA A CA 1
ATOM 1469 C C . ALA A 1 190 ? 36.938 6.562 22.75 1 64.5 190 ALA A C 1
ATOM 1471 O O . ALA A 1 190 ? 37.062 6.164 23.906 1 64.5 190 ALA A O 1
ATOM 1472 N N . ASP A 1 191 ? 37.438 7.758 22.531 1 51.72 191 ASP A N 1
ATOM 1473 C CA . ASP A 1 191 ? 38 8.172 23.828 1 51.72 191 ASP A CA 1
ATOM 1474 C C . ASP A 1 191 ? 36.969 8 24.938 1 51.72 191 ASP A C 1
ATOM 1476 O O . ASP A 1 191 ? 37.312 8.008 26.125 1 51.72 191 ASP A O 1
ATOM 1480 N N . ARG A 1 192 ? 35.688 8.352 24.766 1 49.59 192 ARG A N 1
ATOM 1481 C CA . ARG A 1 192 ? 34.781 8.43 25.906 1 49.59 192 ARG A CA 1
ATOM 1482 C C . ARG A 1 192 ? 33.75 7.297 25.859 1 49.59 192 ARG A C 1
ATOM 1484 O O . ARG A 1 192 ? 33.625 6.602 24.844 1 49.59 192 ARG A O 1
ATOM 1491 N N . GLU A 1 193 ? 33.094 6.848 26.969 1 50.22 193 GLU A N 1
ATOM 1492 C CA . GLU A 1 193 ? 32.156 5.801 27.375 1 50.22 193 GLU A CA 1
ATOM 1493 C C . GLU A 1 193 ? 31.094 5.551 26.312 1 50.22 193 GLU A C 1
ATOM 1495 O O . GLU A 1 193 ? 30.734 4.402 26.031 1 50.22 193 GLU A O 1
ATOM 1500 N N . ALA A 1 194 ? 30.359 6.527 25.938 1 57.72 194 ALA A N 1
ATOM 1501 C CA . ALA A 1 194 ? 29.281 6.25 24.984 1 57.72 194 ALA A CA 1
ATOM 1502 C C . ALA A 1 194 ? 29.625 6.781 23.594 1 57.72 194 ALA A C 1
ATOM 1504 O O . ALA A 1 194 ? 29.797 7.988 23.406 1 57.72 194 ALA A O 1
ATOM 1505 N N . ALA A 1 195 ? 30.031 5.871 22.578 1 69.94 195 ALA A N 1
ATOM 1506 C CA . ALA A 1 195 ? 30.422 6.242 21.219 1 69.94 195 ALA A CA 1
ATOM 1507 C C . ALA A 1 195 ? 29.344 7.094 20.547 1 69.94 195 ALA A C 1
ATOM 1509 O O . ALA A 1 195 ? 28.156 6.734 20.562 1 69.94 195 ALA A O 1
ATOM 1510 N N . LYS A 1 196 ? 29.641 8.367 20.344 1 84.88 196 LYS A N 1
ATOM 1511 C CA . LYS A 1 196 ? 28.734 9.336 19.734 1 84.88 196 LYS A CA 1
ATOM 1512 C C . LYS A 1 196 ? 28.75 9.219 18.219 1 84.88 196 LYS A C 1
ATOM 1514 O O . LYS A 1 196 ? 29.812 9.109 17.609 1 84.88 196 LYS A O 1
ATOM 1519 N N . MET A 1 197 ? 27.625 9.094 17.656 1 90.94 197 MET A N 1
ATOM 1520 C CA . MET A 1 197 ? 27.469 9.102 16.203 1 90.94 197 MET A CA 1
ATOM 1521 C C . MET A 1 197 ? 27.828 10.469 15.625 1 90.94 197 MET A C 1
ATOM 1523 O O . MET A 1 197 ? 27.312 11.492 16.078 1 90.94 197 MET A O 1
ATOM 1527 N N . VAL A 1 198 ? 28.719 10.477 14.633 1 92.81 198 VAL A N 1
ATOM 1528 C CA . VAL A 1 198 ? 29.172 11.773 14.133 1 92.81 198 VAL A CA 1
ATOM 1529 C C . VAL A 1 198 ? 28.812 11.914 12.656 1 92.81 198 VAL A C 1
ATOM 1531 O O . VAL A 1 198 ? 28.859 13.008 12.102 1 92.81 198 VAL A O 1
ATOM 1534 N N . GLY A 1 199 ? 28.391 10.805 12.062 1 94.75 199 GLY A N 1
ATOM 1535 C CA . GLY A 1 199 ? 28.031 10.93 10.664 1 94.75 199 GLY A CA 1
ATOM 1536 C C . GLY A 1 199 ? 27.484 9.648 10.07 1 94.75 199 GLY A C 1
ATOM 1537 O O . GLY A 1 199 ? 27.344 8.641 10.766 1 94.75 199 GLY A O 1
ATOM 1538 N N . ILE A 1 200 ? 27.094 9.688 8.727 1 95.12 200 ILE A N 1
ATOM 1539 C CA . ILE A 1 200 ? 26.609 8.547 7.953 1 95.12 200 ILE A CA 1
ATOM 1540 C C . ILE A 1 200 ? 27.234 8.578 6.555 1 95.12 200 ILE A C 1
ATOM 1542 O O . ILE A 1 200 ? 27.469 9.648 6 1 95.12 200 ILE A O 1
ATOM 1546 N N . VAL A 1 201 ? 27.609 7.453 6.055 1 95.62 201 VAL A N 1
ATOM 1547 C CA . VAL A 1 201 ? 28.109 7.324 4.688 1 95.62 201 VAL A CA 1
ATOM 1548 C C . VAL A 1 201 ? 27.25 6.301 3.932 1 95.62 201 VAL A C 1
ATOM 1550 O O . VAL A 1 201 ? 26.969 5.219 4.449 1 95.62 201 VAL A O 1
ATOM 1553 N N . THR A 1 202 ? 26.766 6.664 2.723 1 93.44 202 THR A N 1
ATOM 1554 C CA . THR A 1 202 ? 25.938 5.793 1.906 1 93.44 202 THR A CA 1
ATOM 1555 C C . THR A 1 202 ? 26.641 5.426 0.604 1 93.44 202 THR A C 1
ATOM 1557 O O . THR A 1 202 ? 27.703 5.984 0.289 1 93.44 202 THR A O 1
ATOM 1560 N N . ASP A 1 203 ? 26.047 4.461 -0.165 1 92.94 203 ASP A N 1
ATOM 1561 C CA . ASP A 1 203 ? 26.547 4.121 -1.495 1 92.94 203 ASP A CA 1
ATOM 1562 C C . ASP A 1 203 ? 26.609 5.355 -2.391 1 92.94 203 ASP A C 1
ATOM 1564 O O . ASP A 1 203 ? 27.531 5.488 -3.203 1 92.94 203 ASP A O 1
ATOM 1568 N N . ARG A 1 204 ? 25.656 6.18 -2.221 1 91.19 204 ARG A N 1
ATOM 1569 C CA . ARG A 1 204 ? 25.625 7.41 -3.01 1 91.19 204 ARG A CA 1
ATOM 1570 C C . ARG A 1 204 ? 26.828 8.289 -2.695 1 91.19 204 ARG A C 1
ATOM 1572 O O . ARG A 1 204 ? 27.422 8.883 -3.596 1 91.19 204 ARG A O 1
ATOM 1579 N N . ASP A 1 205 ? 27.156 8.367 -1.418 1 93.12 205 ASP A N 1
ATOM 1580 C CA . ASP A 1 205 ? 28.328 9.133 -1.018 1 93.12 205 ASP A CA 1
ATOM 1581 C C . ASP A 1 205 ? 29.609 8.57 -1.652 1 93.12 205 ASP A C 1
ATOM 1583 O O . ASP A 1 205 ? 30.484 9.32 -2.084 1 93.12 205 ASP A O 1
ATOM 1587 N N . LEU A 1 206 ? 29.703 7.281 -1.679 1 93.12 206 LEU A N 1
ATOM 1588 C CA . LEU A 1 206 ? 30.859 6.641 -2.281 1 93.12 206 LEU A CA 1
ATOM 1589 C C . LEU A 1 206 ? 30.953 6.961 -3.77 1 93.12 206 LEU A C 1
ATOM 1591 O O . LEU A 1 206 ? 32.031 7.191 -4.297 1 93.12 206 LEU A O 1
ATOM 1595 N N . ARG A 1 207 ? 29.828 6.926 -4.41 1 93.06 207 ARG A N 1
ATOM 1596 C CA . ARG A 1 207 ? 29.828 7.258 -5.832 1 93.06 207 ARG A CA 1
ATOM 1597 C C . ARG A 1 207 ? 30.203 8.719 -6.055 1 93.06 207 ARG A C 1
ATOM 1599 O O . ARG A 1 207 ? 31.125 9.016 -6.824 1 93.06 207 ARG A O 1
ATOM 1606 N N . THR A 1 208 ? 29.562 9.695 -5.348 1 93.31 208 THR A N 1
ATOM 1607 C CA . THR A 1 208 ? 29.625 11.125 -5.629 1 93.31 208 THR A CA 1
ATOM 1608 C C . THR A 1 208 ? 30.922 11.719 -5.082 1 93.31 208 THR A C 1
ATOM 1610 O O . THR A 1 208 ? 31.5 12.617 -5.695 1 93.31 208 THR A O 1
ATOM 1613 N N . ARG A 1 209 ? 31.375 11.148 -3.949 1 92.69 209 ARG A N 1
ATOM 1614 C CA . ARG A 1 209 ? 32.469 11.844 -3.248 1 92.69 209 ARG A CA 1
ATOM 1615 C C . ARG A 1 209 ? 33.75 11.062 -3.338 1 92.69 209 ARG A C 1
ATOM 1617 O O . ARG A 1 209 ? 34.812 11.562 -2.947 1 92.69 209 ARG A O 1
ATOM 1624 N N . VAL A 1 210 ? 33.719 9.859 -3.828 1 92 210 VAL A N 1
ATOM 1625 C CA . VAL A 1 210 ? 34.938 9.078 -3.928 1 92 210 VAL A CA 1
ATOM 1626 C C . VAL A 1 210 ? 35.219 8.711 -5.387 1 92 210 VAL A C 1
ATOM 1628 O O . VAL A 1 210 ? 36.125 9.258 -6.012 1 92 210 VAL A O 1
ATOM 1631 N N . VAL A 1 211 ? 34.344 7.945 -6.035 1 90.69 211 VAL A N 1
ATOM 1632 C CA . VAL A 1 211 ? 34.594 7.402 -7.367 1 90.69 211 VAL A CA 1
ATOM 1633 C C . VAL A 1 211 ? 34.531 8.523 -8.406 1 90.69 211 VAL A C 1
ATOM 1635 O O . VAL A 1 211 ? 35.406 8.664 -9.234 1 90.69 211 VAL A O 1
ATOM 1638 N N . ALA A 1 212 ? 33.469 9.344 -8.352 1 90.38 212 ALA A N 1
ATOM 1639 C CA . ALA A 1 212 ? 33.312 10.414 -9.328 1 90.38 212 ALA A CA 1
ATOM 1640 C C . ALA A 1 212 ? 34.375 11.477 -9.188 1 90.38 212 ALA A C 1
ATOM 1642 O O . ALA A 1 212 ? 34.75 12.148 -10.156 1 90.38 212 ALA A O 1
ATOM 1643 N N . MET A 1 213 ? 34.875 11.625 -7.969 1 88.5 213 MET A N 1
ATOM 1644 C CA . MET A 1 213 ? 35.906 12.625 -7.711 1 88.5 213 MET A CA 1
ATOM 1645 C C . MET A 1 213 ? 37.312 12.062 -7.957 1 88.5 213 MET A C 1
ATOM 1647 O O . MET A 1 213 ? 38.281 12.789 -7.891 1 88.5 213 MET A O 1
ATOM 1651 N N . GLY A 1 214 ? 37.312 10.812 -8.297 1 83.81 214 GLY A N 1
ATOM 1652 C CA . GLY A 1 214 ? 38.594 10.172 -8.594 1 83.81 214 GLY A CA 1
ATOM 1653 C C . GLY A 1 214 ? 39.5 10.031 -7.379 1 83.81 214 GLY A C 1
ATOM 1654 O O . GLY A 1 214 ? 40.719 10.117 -7.496 1 83.81 214 GLY A O 1
ATOM 1655 N N . ARG A 1 215 ? 38.812 9.992 -6.184 1 80.5 215 ARG A N 1
ATOM 1656 C CA . ARG A 1 215 ? 39.594 9.836 -4.973 1 80.5 215 ARG A CA 1
ATOM 1657 C C . ARG A 1 215 ? 40.156 8.422 -4.859 1 80.5 215 ARG A C 1
ATOM 1659 O O . ARG A 1 215 ? 39.406 7.445 -4.973 1 80.5 215 ARG A O 1
ATOM 1666 N N . SER A 1 216 ? 41.25 8.109 -5.285 1 63.44 216 SER A N 1
ATOM 1667 C CA . SER A 1 216 ? 41.875 6.789 -5.414 1 63.44 216 SER A CA 1
ATOM 1668 C C . SER A 1 216 ? 42.594 6.395 -4.141 1 63.44 216 SER A C 1
ATOM 1670 O O . SER A 1 216 ? 43.031 5.25 -3.998 1 63.44 216 SER A O 1
ATOM 1672 N N . ASP A 1 217 ? 42.844 7.387 -3.256 1 60.5 217 ASP A N 1
ATOM 1673 C CA . ASP A 1 217 ? 43.906 7.086 -2.283 1 60.5 217 ASP A CA 1
ATOM 1674 C C . ASP A 1 217 ? 43.344 6.238 -1.137 1 60.5 217 ASP A C 1
ATOM 1676 O O . ASP A 1 217 ? 42.219 6.453 -0.681 1 60.5 217 ASP A O 1
ATOM 1680 N N . GLY A 1 218 ? 43.719 4.945 -1.001 1 64.38 218 GLY A N 1
ATOM 1681 C CA . GLY A 1 218 ? 43.438 4.031 0.098 1 64.38 218 GLY A CA 1
ATOM 1682 C C . GLY A 1 218 ? 43.531 4.703 1.458 1 64.38 218 GLY A C 1
ATOM 1683 O O . GLY A 1 218 ? 43.188 4.094 2.473 1 64.38 218 GLY A O 1
ATOM 1684 N N . CYS A 1 219 ? 43.812 6.066 1.461 1 74.75 219 CYS A N 1
ATOM 1685 C CA . CYS A 1 219 ? 44.125 6.652 2.762 1 74.75 219 CYS A CA 1
ATOM 1686 C C . CYS A 1 219 ? 43.062 7.672 3.16 1 74.75 219 CYS A C 1
ATOM 1688 O O . CYS A 1 219 ? 43.094 8.211 4.27 1 74.75 219 CYS A O 1
ATOM 1690 N N . THR A 1 220 ? 42.125 7.941 2.307 1 88.69 220 THR A N 1
ATOM 1691 C CA . THR A 1 220 ? 41.094 8.914 2.664 1 88.69 220 THR A CA 1
ATOM 1692 C C . THR A 1 220 ? 40.25 8.414 3.838 1 88.69 220 THR A C 1
ATOM 1694 O O . THR A 1 220 ? 39.75 7.289 3.811 1 88.69 220 THR A O 1
ATOM 1697 N N . ALA A 1 221 ? 40.219 9.219 4.852 1 92.88 221 ALA A N 1
ATOM 1698 C CA . ALA A 1 221 ? 39.406 8.852 6.016 1 92.88 221 ALA A CA 1
ATOM 1699 C C . ALA A 1 221 ? 37.906 9 5.719 1 92.88 221 ALA A C 1
ATOM 1701 O O . ALA A 1 221 ? 37.5 9.906 4.988 1 92.88 221 ALA A O 1
ATOM 1702 N N . ILE A 1 222 ? 37.094 8.164 6.32 1 94.94 222 ILE A N 1
ATOM 1703 C CA . ILE A 1 222 ? 35.625 8.148 6.086 1 94.94 222 ILE A CA 1
ATOM 1704 C C . ILE A 1 222 ? 35.031 9.461 6.547 1 94.94 222 ILE A C 1
ATOM 1706 O O . ILE A 1 222 ? 34 9.906 6.004 1 94.94 222 ILE A O 1
ATOM 1710 N N . SER A 1 223 ? 35.656 10.203 7.539 1 93.75 223 SER A N 1
ATOM 1711 C CA . SER A 1 223 ? 35.156 11.469 8.07 1 93.75 223 SER A CA 1
ATOM 1712 C C . SER A 1 223 ? 35.188 12.562 7.012 1 93.75 223 SER A C 1
ATOM 1714 O O . SER A 1 223 ? 34.469 13.562 7.129 1 93.75 223 SER A O 1
ATOM 1716 N N . GLU A 1 224 ? 35.906 12.344 5.973 1 93.44 224 GLU A N 1
ATOM 1717 C CA . GLU A 1 224 ? 36.031 13.352 4.926 1 93.44 224 GLU A CA 1
ATOM 1718 C C . GLU A 1 224 ? 34.875 13.297 3.959 1 93.44 224 GLU A C 1
ATOM 1720 O O . GLU A 1 224 ? 34.625 14.258 3.229 1 93.44 224 GLU A O 1
ATOM 1725 N N . ILE A 1 225 ? 34.188 12.18 3.947 1 93.94 225 ILE A N 1
ATOM 1726 C CA . ILE A 1 225 ? 33.125 12.062 2.945 1 93.94 225 ILE A CA 1
ATOM 1727 C C . ILE A 1 225 ? 31.766 11.875 3.635 1 93.94 225 ILE A C 1
ATOM 1729 O O . ILE A 1 225 ? 30.734 11.773 2.971 1 93.94 225 ILE A O 1
ATOM 1733 N N . MET A 1 226 ? 31.734 11.797 4.914 1 94.88 226 MET A N 1
ATOM 1734 C CA . MET A 1 226 ? 30.516 11.477 5.633 1 94.88 226 MET A CA 1
ATOM 1735 C C . MET A 1 226 ? 29.578 12.68 5.672 1 94.88 226 MET A C 1
ATOM 1737 O O . MET A 1 226 ? 30.031 13.828 5.551 1 94.88 226 MET A O 1
ATOM 1741 N N . SER A 1 227 ? 28.266 12.484 5.719 1 92.25 227 SER A N 1
ATOM 1742 C CA . SER A 1 227 ? 27.312 13.523 6.109 1 92.25 227 SER A CA 1
ATOM 1743 C C . SER A 1 227 ? 27.328 13.742 7.617 1 92.25 227 SER A C 1
ATOM 1745 O O . SER A 1 227 ? 27.109 12.812 8.391 1 92.25 227 SER A O 1
ATOM 1747 N N . ARG A 1 228 ? 27.484 14.891 7.98 1 91.19 228 ARG A N 1
ATOM 1748 C CA . ARG A 1 228 ? 27.734 15.18 9.391 1 91.19 228 ARG A CA 1
ATOM 1749 C C . ARG A 1 228 ? 26.422 15.461 10.133 1 91.19 228 ARG A C 1
ATOM 1751 O O . ARG A 1 228 ? 25.453 15.922 9.539 1 91.19 228 ARG A O 1
ATOM 1758 N N . ASP A 1 229 ? 26.406 15.164 11.43 1 85.56 229 ASP A N 1
ATOM 1759 C CA . ASP A 1 229 ? 25.344 15.461 12.391 1 85.56 229 ASP A CA 1
ATOM 1760 C C . ASP A 1 229 ? 23.984 15.031 11.859 1 85.56 229 ASP A C 1
ATOM 1762 O O . ASP A 1 229 ? 23.062 15.844 11.781 1 85.56 229 ASP A O 1
ATOM 1766 N N . PRO A 1 230 ? 23.906 13.766 11.625 1 89.81 230 PRO A N 1
ATOM 1767 C CA . PRO A 1 230 ? 22.641 13.266 11.078 1 89.81 230 PRO A CA 1
ATOM 1768 C C . PRO A 1 230 ? 21.484 13.43 12.047 1 89.81 230 PRO A C 1
ATOM 1770 O O . PRO A 1 230 ? 21.656 13.312 13.266 1 89.81 230 PRO A O 1
ATOM 1773 N N . VAL A 1 231 ? 20.281 13.75 11.523 1 90.19 231 VAL A N 1
ATOM 1774 C CA . VAL A 1 231 ? 19.047 13.758 12.305 1 90.19 231 VAL A CA 1
ATOM 1775 C C . VAL A 1 231 ? 18.75 12.352 12.805 1 90.19 231 VAL A C 1
ATOM 1777 O O . VAL A 1 231 ? 18.938 11.367 12.078 1 90.19 231 VAL A O 1
ATOM 1780 N N . ALA A 1 232 ? 18.391 12.266 14.062 1 93.31 232 ALA A N 1
ATOM 1781 C CA . ALA A 1 232 ? 18.078 10.969 14.656 1 93.31 232 ALA A CA 1
ATOM 1782 C C . ALA A 1 232 ? 16.672 10.961 15.273 1 93.31 232 ALA A C 1
ATOM 1784 O O . ALA A 1 232 ? 16.062 12.023 15.438 1 93.31 232 ALA A O 1
ATOM 1785 N N . ILE A 1 233 ? 16.188 9.781 15.523 1 94.31 233 ILE A N 1
ATOM 1786 C CA . ILE A 1 233 ? 14.883 9.617 16.156 1 94.31 233 ILE A CA 1
ATOM 1787 C C . ILE A 1 233 ? 15.023 8.734 17.406 1 94.31 233 ILE A C 1
ATOM 1789 O O . ILE A 1 233 ? 15.977 7.965 17.516 1 94.31 233 ILE A O 1
ATOM 1793 N N . GLN A 1 234 ? 14.133 8.977 18.328 1 94.5 234 GLN A N 1
ATOM 1794 C CA . GLN A 1 234 ? 14.18 8.188 19.547 1 94.5 234 GLN A CA 1
ATOM 1795 C C . GLN A 1 234 ? 13.547 6.812 19.344 1 94.5 234 GLN A C 1
ATOM 1797 O O . GLN A 1 234 ? 12.562 6.684 18.609 1 94.5 234 GLN A O 1
ATOM 1802 N N . ALA A 1 235 ? 14.07 5.84 20.047 1 93.5 235 ALA A N 1
ATOM 1803 C CA . ALA A 1 235 ? 13.633 4.457 19.906 1 93.5 235 ALA A CA 1
ATOM 1804 C C . ALA A 1 235 ? 12.156 4.312 20.25 1 93.5 235 ALA A C 1
ATOM 1806 O O . ALA A 1 235 ? 11.453 3.479 19.672 1 93.5 235 ALA A O 1
ATOM 1807 N N . ASP A 1 236 ? 11.648 5.191 21.078 1 91.94 236 ASP A N 1
ATOM 1808 C CA . ASP A 1 236 ? 10.281 5.047 21.562 1 91.94 236 ASP A CA 1
ATOM 1809 C C . ASP A 1 236 ? 9.32 5.941 20.781 1 91.94 236 ASP A C 1
ATOM 1811 O O . ASP A 1 236 ? 8.109 5.91 21 1 91.94 236 ASP A O 1
ATOM 1815 N N . ASP A 1 237 ? 9.914 6.672 19.859 1 91.75 237 ASP A N 1
ATOM 1816 C CA . ASP A 1 237 ? 9.039 7.422 18.969 1 91.75 237 ASP A CA 1
ATOM 1817 C C . ASP A 1 237 ? 8.273 6.48 18.031 1 91.75 237 ASP A C 1
ATOM 1819 O O . ASP A 1 237 ? 8.688 5.344 17.812 1 91.75 237 ASP A O 1
ATOM 1823 N N . SER A 1 238 ? 7.152 6.949 17.531 1 87.31 238 SER A N 1
ATOM 1824 C CA . SER A 1 238 ? 6.359 6.125 16.625 1 87.31 238 SER A CA 1
ATOM 1825 C C . SER A 1 238 ? 6.961 6.102 15.234 1 87.31 238 SER A C 1
ATOM 1827 O O . SER A 1 238 ? 7.703 7.012 14.852 1 87.31 238 SER A O 1
ATOM 1829 N N . VAL A 1 239 ? 6.684 5.031 14.492 1 87.81 239 VAL A N 1
ATOM 1830 C CA . VAL A 1 239 ? 7.125 4.926 13.109 1 87.81 239 VAL A CA 1
ATOM 1831 C C . VAL A 1 239 ? 6.52 6.059 12.281 1 87.81 239 VAL A C 1
ATOM 1833 O O . VAL A 1 239 ? 7.145 6.547 11.336 1 87.81 239 VAL A O 1
ATOM 1836 N N . PHE A 1 240 ? 5.41 6.492 12.742 1 82 240 PHE A N 1
ATOM 1837 C CA . PHE A 1 240 ? 4.816 7.637 12.062 1 82 240 PHE A CA 1
ATOM 1838 C C . PHE A 1 240 ? 5.695 8.867 12.211 1 82 240 PHE A C 1
ATOM 1840 O O . PHE A 1 240 ? 5.887 9.625 11.25 1 82 240 PHE A O 1
ATOM 1847 N N . GLU A 1 241 ? 6.168 9.031 13.367 1 86.62 241 GLU A N 1
ATOM 1848 C CA . GLU A 1 241 ? 7.074 10.156 13.602 1 86.62 241 GLU A CA 1
ATOM 1849 C C . GLU A 1 241 ? 8.32 10.047 12.727 1 86.62 241 GLU A C 1
ATOM 1851 O O . GLU A 1 241 ? 8.82 11.047 12.211 1 86.62 241 GLU A O 1
ATOM 1856 N N . ALA A 1 242 ? 8.789 8.875 12.594 1 89.81 242 ALA A N 1
ATOM 1857 C CA . ALA A 1 242 ? 9.938 8.648 11.727 1 89.81 242 ALA A CA 1
ATOM 1858 C C . ALA A 1 242 ? 9.625 9.031 10.281 1 89.81 242 ALA A C 1
ATOM 1860 O O . ALA A 1 242 ? 10.438 9.664 9.609 1 89.81 242 ALA A O 1
ATOM 1861 N N . MET A 1 243 ? 8.492 8.602 9.859 1 84.75 243 MET A N 1
ATOM 1862 C CA . MET A 1 243 ? 8.039 8.922 8.508 1 84.75 243 MET A CA 1
ATOM 1863 C C . MET A 1 243 ? 7.98 10.43 8.305 1 84.75 243 MET A C 1
ATOM 1865 O O . MET A 1 243 ? 8.422 10.938 7.27 1 84.75 243 MET A O 1
ATOM 1869 N N . LEU A 1 244 ? 7.477 11.125 9.305 1 82 244 LEU A N 1
ATOM 1870 C CA . LEU A 1 244 ? 7.355 12.57 9.203 1 82 244 LEU A CA 1
ATOM 1871 C C . LEU A 1 244 ? 8.727 13.227 9.125 1 82 244 LEU A C 1
ATOM 1873 O O . LEU A 1 244 ? 8.93 14.172 8.352 1 82 244 LEU A O 1
ATOM 1877 N N . VAL A 1 245 ? 9.625 12.727 9.906 1 87.19 245 VAL A N 1
ATOM 1878 C CA . VAL A 1 245 ? 10.977 13.266 9.898 1 87.19 245 VAL A CA 1
ATOM 1879 C C . VAL A 1 245 ? 11.602 13.07 8.523 1 87.19 245 VAL A C 1
ATOM 1881 O O . VAL A 1 245 ? 12.219 13.992 7.977 1 87.19 245 VAL A O 1
ATOM 1884 N N . MET A 1 246 ? 11.391 11.938 7.984 1 86.19 246 MET A N 1
ATOM 1885 C CA . MET A 1 246 ? 11.961 11.633 6.676 1 86.19 246 MET A CA 1
ATOM 1886 C C . MET A 1 246 ? 11.32 12.492 5.59 1 86.19 246 MET A C 1
ATOM 1888 O O . MET A 1 246 ? 12 12.945 4.672 1 86.19 246 MET A O 1
ATOM 1892 N N . LEU A 1 247 ? 10.07 12.664 5.781 1 78.75 247 LEU A N 1
ATOM 1893 C CA . LEU A 1 247 ? 9.336 13.484 4.82 1 78.75 247 LEU A CA 1
ATOM 1894 C C . LEU A 1 247 ? 9.797 14.938 4.875 1 78.75 247 LEU A C 1
ATOM 1896 O O . LEU A 1 247 ? 10.062 15.547 3.84 1 78.75 247 LEU A O 1
ATOM 1900 N N . ARG A 1 248 ? 9.938 15.398 6.07 1 76.44 248 ARG A N 1
ATOM 1901 C CA . ARG A 1 248 ? 10.25 16.812 6.281 1 76.44 248 ARG A CA 1
ATOM 1902 C C . ARG A 1 248 ? 11.695 17.109 5.895 1 76.44 248 ARG A C 1
ATOM 1904 O O . ARG A 1 248 ? 11.992 18.203 5.395 1 76.44 248 ARG A O 1
ATOM 1911 N N . ARG A 1 249 ? 12.57 16.156 6.16 1 79.31 249 ARG A N 1
ATOM 1912 C CA . ARG A 1 249 ? 13.992 16.406 5.953 1 79.31 249 ARG A CA 1
ATOM 1913 C C . ARG A 1 249 ? 14.477 15.773 4.652 1 79.31 249 ARG A C 1
ATOM 1915 O O . ARG A 1 249 ? 15.609 16 4.23 1 79.31 249 ARG A O 1
ATOM 1922 N N . ASN A 1 250 ? 13.578 15.031 4 1 78.19 250 ASN A N 1
ATOM 1923 C CA . ASN A 1 250 ? 13.914 14.328 2.764 1 78.19 250 ASN A CA 1
ATOM 1924 C C . ASN A 1 250 ? 15.141 13.445 2.932 1 78.19 250 ASN A C 1
ATOM 1926 O O . ASN A 1 250 ? 16.109 13.578 2.178 1 78.19 250 ASN A O 1
ATOM 1930 N N . ILE A 1 251 ? 15.148 12.695 3.953 1 83.75 251 ILE A N 1
ATOM 1931 C CA . ILE A 1 251 ? 16.25 11.773 4.195 1 83.75 251 ILE A CA 1
ATOM 1932 C C . ILE A 1 251 ? 15.758 10.336 4.062 1 83.75 251 ILE A C 1
ATOM 1934 O O . ILE A 1 251 ? 14.57 10.055 4.266 1 83.75 251 ILE A O 1
ATOM 1938 N N . HIS A 1 252 ? 16.688 9.383 3.744 1 85.25 252 HIS A N 1
ATOM 1939 C CA . HIS A 1 252 ? 16.328 7.996 3.477 1 85.25 252 HIS A CA 1
ATOM 1940 C C . HIS A 1 252 ? 16.844 7.062 4.566 1 85.25 252 HIS A C 1
ATOM 1942 O O . HIS A 1 252 ? 16.531 5.871 4.578 1 85.25 252 HIS A O 1
ATOM 1948 N N . HIS A 1 253 ? 17.719 7.633 5.406 1 89.75 253 HIS A N 1
ATOM 1949 C CA . HIS A 1 253 ? 18.281 6.883 6.516 1 89.75 253 HIS A CA 1
ATOM 1950 C C . HIS A 1 253 ? 18.141 7.641 7.832 1 89.75 253 HIS A C 1
ATOM 1952 O O . HIS A 1 253 ? 18.516 8.805 7.93 1 89.75 253 HIS A O 1
ATOM 1958 N N . LEU A 1 254 ? 17.547 6.992 8.805 1 92.56 254 LEU A N 1
ATOM 1959 C CA . LEU A 1 254 ? 17.234 7.648 10.07 1 92.56 254 LEU A CA 1
ATOM 1960 C C . LEU A 1 254 ? 17.781 6.832 11.242 1 92.56 254 LEU A C 1
ATOM 1962 O O . LEU A 1 254 ? 17.188 5.816 11.617 1 92.56 254 LEU A O 1
ATOM 1966 N N . PRO A 1 255 ? 18.922 7.301 11.859 1 94.19 255 PRO A N 1
ATOM 1967 C CA . PRO A 1 255 ? 19.438 6.605 13.047 1 94.19 255 PRO A CA 1
ATOM 1968 C C . PRO A 1 255 ? 18.438 6.598 14.203 1 94.19 255 PRO A C 1
ATOM 1970 O O . PRO A 1 255 ? 17.766 7.598 14.438 1 94.19 255 PRO A O 1
ATOM 1973 N N . VAL A 1 256 ? 18.344 5.523 14.883 1 94.88 256 VAL A N 1
ATOM 1974 C CA . VAL A 1 256 ? 17.5 5.363 16.062 1 94.88 256 VAL A CA 1
ATOM 1975 C C . VAL A 1 256 ? 18.359 5.383 17.328 1 94.88 256 VAL A C 1
ATOM 1977 O O . VAL A 1 256 ? 19.281 4.586 17.453 1 94.88 256 VAL A O 1
ATOM 1980 N N . VAL A 1 257 ? 18 6.273 18.219 1 93.69 257 VAL A N 1
ATOM 1981 C CA . VAL A 1 257 ? 18.812 6.461 19.422 1 93.69 257 VAL A CA 1
ATOM 1982 C C . VAL A 1 257 ? 17.984 6.094 20.656 1 93.69 257 VAL A C 1
ATOM 1984 O O . VAL A 1 257 ? 16.766 6.309 20.688 1 93.69 257 VAL A O 1
ATOM 1987 N N . HIS A 1 258 ? 18.547 5.41 21.594 1 91.06 258 HIS A N 1
ATOM 1988 C CA . HIS A 1 258 ? 17.969 5.102 22.891 1 91.06 258 HIS A CA 1
ATOM 1989 C C . HIS A 1 258 ? 18.906 5.5 24.016 1 91.06 258 HIS A C 1
ATOM 1991 O O . HIS A 1 258 ? 20 4.941 24.141 1 91.06 258 HIS A O 1
ATOM 1997 N N . LYS A 1 259 ? 18.5 6.398 24.938 1 86.19 259 LYS A N 1
ATOM 1998 C CA . LYS A 1 259 ? 19.281 6.855 26.062 1 86.19 259 LYS A CA 1
ATOM 1999 C C . LYS A 1 259 ? 20.703 7.242 25.641 1 86.19 259 LYS A C 1
ATOM 2001 O O . LYS A 1 259 ? 21.688 6.797 26.234 1 86.19 259 LYS A O 1
ATOM 2006 N N . GLY A 1 260 ? 20.812 7.918 24.438 1 83.12 260 GLY A N 1
ATOM 2007 C CA . GLY A 1 260 ? 22.062 8.469 23.984 1 83.12 260 GLY A CA 1
ATOM 2008 C C . GLY A 1 260 ? 22.875 7.504 23.141 1 83.12 260 GLY A C 1
ATOM 2009 O O . GLY A 1 260 ? 23.906 7.871 22.578 1 83.12 260 GLY A O 1
ATOM 2010 N N . ARG A 1 261 ? 22.453 6.289 23.094 1 87.44 261 ARG A N 1
ATOM 2011 C CA . ARG A 1 261 ? 23.141 5.285 22.297 1 87.44 261 ARG A CA 1
ATOM 2012 C C . ARG A 1 261 ? 22.391 5.008 21 1 87.44 261 ARG A C 1
ATOM 2014 O O . ARG A 1 261 ? 21.172 4.926 20.984 1 87.44 261 ARG A O 1
ATOM 2021 N N . THR A 1 262 ? 23.234 4.867 19.922 1 90.94 262 THR A N 1
ATOM 2022 C CA . THR A 1 262 ? 22.609 4.543 18.641 1 90.94 262 THR A CA 1
ATOM 2023 C C . THR A 1 262 ? 22.281 3.055 18.562 1 90.94 262 THR A C 1
ATOM 2025 O O . THR A 1 262 ? 23.188 2.211 18.609 1 90.94 262 THR A O 1
ATOM 2028 N N . LEU A 1 263 ? 21.047 2.736 18.438 1 90.5 263 LEU A N 1
ATOM 2029 C CA . LEU A 1 263 ? 20.562 1.356 18.422 1 90.5 263 LEU A CA 1
ATOM 2030 C C . LEU A 1 263 ? 20.641 0.768 17.031 1 90.5 263 LEU A C 1
ATOM 2032 O O . LEU A 1 263 ? 20.891 -0.431 16.859 1 90.5 263 LEU A O 1
ATOM 2036 N N . GLY A 1 264 ? 20.344 1.564 16.062 1 91.81 264 GLY A N 1
ATOM 2037 C CA . GLY A 1 264 ? 20.281 1.093 14.688 1 91.81 264 GLY A CA 1
ATOM 2038 C C . GLY A 1 264 ? 19.875 2.17 13.703 1 91.81 264 GLY A C 1
ATOM 2039 O O . GLY A 1 264 ? 19.938 3.361 14.008 1 91.81 264 GLY A O 1
ATOM 2040 N N . LEU A 1 265 ? 19.625 1.694 12.469 1 91.81 265 LEU A N 1
ATOM 2041 C CA . LEU A 1 265 ? 19.234 2.586 11.383 1 91.81 265 LEU A CA 1
ATOM 2042 C C . LEU A 1 265 ? 17.922 2.137 10.742 1 91.81 265 LEU A C 1
ATOM 2044 O O . LEU A 1 265 ? 17.719 0.94 10.531 1 91.81 265 LEU A O 1
ATOM 2048 N N . ILE A 1 266 ? 17 3.117 10.562 1 90 266 ILE A N 1
ATOM 2049 C CA . ILE A 1 266 ? 15.781 2.869 9.797 1 90 266 ILE A CA 1
ATOM 2050 C C . ILE A 1 266 ? 15.93 3.449 8.391 1 90 266 ILE A C 1
ATOM 2052 O O . ILE A 1 266 ? 16.297 4.617 8.227 1 90 266 ILE A O 1
ATOM 2056 N N . ASN A 1 267 ? 15.734 2.596 7.391 1 86.06 267 ASN A N 1
ATOM 2057 C CA . ASN A 1 267 ? 15.742 3.061 6.008 1 86.06 267 ASN A CA 1
ATOM 2058 C C . ASN A 1 267 ? 14.336 3.377 5.512 1 86.06 267 ASN A C 1
ATOM 2060 O O . ASN A 1 267 ? 13.352 2.854 6.043 1 86.06 267 ASN A O 1
ATOM 2064 N N . LEU A 1 268 ? 14.289 4.285 4.551 1 81.94 268 LEU A N 1
ATOM 2065 C CA . LEU A 1 268 ? 13.008 4.602 3.916 1 81.94 268 LEU A CA 1
ATOM 2066 C C . LEU A 1 268 ? 12.289 3.332 3.477 1 81.94 268 LEU A C 1
ATOM 2068 O O . LEU A 1 268 ? 11.07 3.215 3.639 1 81.94 268 LEU A O 1
ATOM 2072 N N . SER A 1 269 ? 13.016 2.389 2.955 1 75.88 269 SER A N 1
ATOM 2073 C CA . SER A 1 269 ? 12.445 1.132 2.479 1 75.88 269 SER A CA 1
ATOM 2074 C C . SER A 1 269 ? 11.789 0.354 3.615 1 75.88 269 SER A C 1
ATOM 2076 O O . SER A 1 269 ? 10.828 -0.385 3.396 1 75.88 269 SER A O 1
ATOM 2078 N N . ASP A 1 270 ? 12.352 0.513 4.828 1 79.94 270 ASP A N 1
ATOM 2079 C CA . ASP A 1 270 ? 11.781 -0.179 5.98 1 79.94 270 ASP A CA 1
ATOM 2080 C C . ASP A 1 270 ? 10.367 0.305 6.262 1 79.94 270 ASP A C 1
ATOM 2082 O O . ASP A 1 270 ? 9.484 -0.491 6.602 1 79.94 270 ASP A O 1
ATOM 2086 N N . ILE A 1 271 ? 10.195 1.561 6.152 1 80.44 271 ILE A N 1
ATOM 2087 C CA . ILE A 1 271 ? 8.891 2.148 6.43 1 80.44 271 ILE A CA 1
ATOM 2088 C C . ILE A 1 271 ? 7.902 1.749 5.332 1 80.44 271 ILE A C 1
ATOM 2090 O O . ILE A 1 271 ? 6.77 1.358 5.617 1 80.44 271 ILE A O 1
ATOM 2094 N N . ILE A 1 272 ? 8.367 1.858 4.176 1 74.94 272 ILE A N 1
ATOM 2095 C CA . ILE A 1 272 ? 7.512 1.53 3.043 1 74.94 272 ILE A CA 1
ATOM 2096 C C . ILE A 1 272 ? 7.109 0.058 3.109 1 74.94 272 ILE A C 1
ATOM 2098 O O . ILE A 1 272 ? 5.961 -0.292 2.83 1 74.94 272 ILE A O 1
ATOM 2102 N N . ARG A 1 273 ? 8.102 -0.701 3.357 1 71.88 273 ARG A N 1
ATOM 2103 C CA . ARG A 1 273 ? 7.836 -2.129 3.508 1 71.88 273 ARG A CA 1
ATOM 2104 C C . ARG A 1 273 ? 6.719 -2.373 4.52 1 71.88 273 ARG A C 1
ATOM 2106 O O . ARG A 1 273 ? 5.828 -3.191 4.281 1 71.88 273 ARG A O 1
ATOM 2113 N N . TYR A 1 274 ? 6.91 -1.729 5.59 1 69 274 TYR A N 1
ATOM 2114 C CA . TYR A 1 274 ? 5.922 -1.916 6.645 1 69 274 TYR A CA 1
ATOM 2115 C C . TYR A 1 274 ? 4.555 -1.401 6.207 1 69 274 TYR A C 1
ATOM 2117 O O . TYR A 1 274 ? 3.529 -2.025 6.492 1 69 274 TYR A O 1
ATOM 2125 N N . GLU A 1 275 ? 4.605 -0.29 5.555 1 69.69 275 GLU A N 1
ATOM 2126 C CA . GLU A 1 275 ? 3.365 0.354 5.125 1 69.69 275 GLU A CA 1
ATOM 2127 C C . GLU A 1 275 ? 2.682 -0.444 4.02 1 69.69 275 GLU A C 1
ATOM 2129 O O . GLU A 1 275 ? 1.459 -0.607 4.027 1 69.69 275 GLU A O 1
ATOM 2134 N N . SER A 1 276 ? 3.486 -0.955 3.047 1 65.38 276 SER A N 1
ATOM 2135 C CA . SER A 1 276 ? 2.924 -1.521 1.824 1 65.38 276 SER A CA 1
ATOM 2136 C C . SER A 1 276 ? 2.766 -3.033 1.938 1 65.38 276 SER A C 1
ATOM 2138 O O . SER A 1 276 ? 1.914 -3.625 1.272 1 65.38 276 SER A O 1
ATOM 2140 N N . GLN A 1 277 ? 3.561 -3.648 2.797 1 63.72 277 GLN A N 1
ATOM 2141 C CA . GLN A 1 277 ? 3.637 -5.102 2.865 1 63.72 277 GLN A CA 1
ATOM 2142 C C . GLN A 1 277 ? 3.746 -5.715 1.472 1 63.72 277 GLN A C 1
ATOM 2144 O O . GLN A 1 277 ? 3.016 -6.652 1.14 1 63.72 277 GLN A O 1
ATOM 2149 N N . SER A 1 278 ? 4.586 -5.117 0.664 1 71 278 SER A N 1
ATOM 2150 C CA . SER A 1 278 ? 4.777 -5.512 -0.729 1 71 278 SER A CA 1
ATOM 2151 C C . SER A 1 278 ? 5.527 -6.836 -0.833 1 71 278 SER A C 1
ATOM 2153 O O . SER A 1 278 ? 6.461 -7.086 -0.068 1 71 278 SER A O 1
ATOM 2155 N N . SER A 1 279 ? 5.086 -7.652 -1.704 1 77.38 279 SER A N 1
ATOM 2156 C CA . SER A 1 279 ? 5.746 -8.922 -1.988 1 77.38 279 SER A CA 1
ATOM 2157 C C . SER A 1 279 ? 7.191 -8.711 -2.424 1 77.38 279 SER A C 1
ATOM 2159 O O . SER A 1 279 ? 8.078 -9.484 -2.061 1 77.38 279 SER A O 1
ATOM 2161 N N . LEU A 1 280 ? 7.461 -7.664 -3.123 1 76.38 280 LEU A N 1
ATOM 2162 C CA . LEU A 1 280 ? 8.797 -7.367 -3.623 1 76.38 280 LEU A CA 1
ATOM 2163 C C . LEU A 1 280 ? 9.758 -7.086 -2.473 1 76.38 280 LEU A C 1
ATOM 2165 O O . LEU A 1 280 ? 10.906 -7.531 -2.492 1 76.38 280 LEU A O 1
ATOM 2169 N N . TYR A 1 281 ? 9.328 -6.422 -1.498 1 76.56 281 TYR A N 1
ATOM 2170 C CA . TYR A 1 281 ? 10.18 -6.137 -0.346 1 76.56 281 TYR A CA 1
ATOM 2171 C C . TYR A 1 281 ? 10.453 -7.406 0.453 1 76.56 281 TYR A C 1
ATOM 2173 O O . TYR A 1 281 ? 11.547 -7.574 1.002 1 76.56 281 TYR A O 1
ATOM 2181 N N . LEU A 1 282 ? 9.445 -8.203 0.555 1 83.56 282 LEU A N 1
ATOM 2182 C CA . LEU A 1 282 ? 9.617 -9.445 1.308 1 83.56 282 LEU A CA 1
ATOM 2183 C C . LEU A 1 282 ? 10.672 -10.328 0.663 1 83.56 282 LEU A C 1
ATOM 2185 O O . LEU A 1 282 ? 11.508 -10.922 1.359 1 83.56 282 LEU A O 1
ATOM 2189 N N . VAL A 1 283 ? 10.664 -10.414 -0.635 1 86.56 283 VAL A N 1
ATOM 2190 C CA . VAL A 1 283 ? 11.633 -11.242 -1.351 1 86.56 283 VAL A CA 1
ATOM 2191 C C . VAL A 1 283 ? 13.039 -10.688 -1.136 1 86.56 283 VAL A C 1
ATOM 2193 O O . VAL A 1 283 ? 13.992 -11.453 -0.963 1 86.56 283 VAL A O 1
ATOM 2196 N N . ASN A 1 284 ? 13.172 -9.414 -1.146 1 79.5 284 ASN A N 1
ATOM 2197 C CA . ASN A 1 284 ? 14.469 -8.789 -0.879 1 79.5 284 ASN A CA 1
ATOM 2198 C C . ASN A 1 284 ? 14.961 -9.109 0.529 1 79.5 284 ASN A C 1
ATOM 2200 O O . ASN A 1 284 ? 16.156 -9.375 0.729 1 79.5 284 ASN A O 1
ATOM 2204 N N . ARG A 1 285 ? 14.094 -9.055 1.456 1 81.62 285 ARG A N 1
ATOM 2205 C CA . ARG A 1 285 ? 14.445 -9.391 2.83 1 81.62 285 ARG A CA 1
ATOM 2206 C C . ARG A 1 285 ? 14.883 -10.852 2.943 1 81.62 285 ARG A C 1
ATOM 2208 O O . ARG A 1 285 ? 15.82 -11.164 3.684 1 81.62 285 ARG A O 1
ATOM 2215 N N . ILE A 1 286 ? 14.211 -11.672 2.26 1 89.94 286 ILE A N 1
ATOM 2216 C CA . ILE A 1 286 ? 14.539 -13.094 2.266 1 89.94 286 ILE A CA 1
ATOM 2217 C C . ILE A 1 286 ? 15.961 -13.297 1.746 1 89.94 286 ILE A C 1
ATOM 2219 O O . ILE A 1 286 ? 16.766 -13.992 2.373 1 89.94 286 ILE A O 1
ATOM 2223 N N . SER A 1 287 ? 16.297 -12.625 0.671 1 85.25 287 SER A N 1
ATOM 2224 C CA . SER A 1 287 ? 17.578 -12.805 0.012 1 85.25 287 SER A CA 1
ATOM 2225 C C . SER A 1 287 ? 18.734 -12.312 0.892 1 85.25 287 SER A C 1
ATOM 2227 O O . SER A 1 287 ? 19.875 -12.742 0.724 1 85.25 287 SER A O 1
ATOM 2229 N N . ASN A 1 288 ? 18.406 -11.5 1.906 1 78 288 ASN A N 1
ATOM 2230 C CA . ASN A 1 288 ? 19.453 -10.898 2.732 1 78 288 ASN A CA 1
ATOM 2231 C C . ASN A 1 288 ? 19.594 -11.609 4.074 1 78 288 ASN A C 1
ATOM 2233 O O . ASN A 1 288 ? 20.453 -11.266 4.883 1 78 288 ASN A O 1
ATOM 2237 N N . GLN A 1 289 ? 18.766 -12.609 4.234 1 85.56 289 GLN A N 1
ATOM 2238 C CA . GLN A 1 289 ? 18.891 -13.344 5.488 1 85.56 289 GLN A CA 1
ATOM 2239 C C . GLN A 1 289 ? 20.141 -14.219 5.496 1 85.56 289 GLN A C 1
ATOM 2241 O O . GLN A 1 289 ? 20.547 -14.742 4.457 1 85.56 289 GLN A O 1
ATOM 2246 N N . THR A 1 290 ? 20.719 -14.383 6.707 1 86.69 290 THR A N 1
ATOM 2247 C CA . THR A 1 290 ? 21.969 -15.125 6.801 1 86.69 290 THR A CA 1
ATOM 2248 C C . THR A 1 290 ? 21.766 -16.422 7.566 1 86.69 290 THR A C 1
ATOM 2250 O O . THR A 1 290 ? 22.734 -17.141 7.84 1 86.69 290 THR A O 1
ATOM 2253 N N . SER A 1 291 ? 20.516 -16.703 7.992 1 93.06 291 SER A N 1
ATOM 2254 C CA . SER A 1 291 ? 20.25 -17.906 8.766 1 93.06 291 SER A CA 1
ATOM 2255 C C . SER A 1 291 ? 18.828 -18.391 8.562 1 93.06 291 SER A C 1
ATOM 2257 O O . SER A 1 291 ? 17.969 -17.641 8.109 1 93.06 291 SER A O 1
ATOM 2259 N N . VAL A 1 292 ? 18.641 -19.688 8.898 1 96.06 292 VAL A N 1
ATOM 2260 C CA . VAL A 1 292 ? 17.297 -20.266 8.812 1 96.06 292 VAL A CA 1
ATOM 2261 C C . VAL A 1 292 ? 16.375 -19.594 9.82 1 96.06 292 VAL A C 1
ATOM 2263 O O . VAL A 1 292 ? 15.188 -19.391 9.539 1 96.06 292 VAL A O 1
ATOM 2266 N N . ALA A 1 293 ? 16.906 -19.297 10.945 1 94.38 293 ALA A N 1
ATOM 2267 C CA . ALA A 1 293 ? 16.125 -18.594 11.961 1 94.38 293 ALA A CA 1
ATOM 2268 C C . ALA A 1 293 ? 15.641 -17.234 11.438 1 94.38 293 ALA A C 1
ATOM 2270 O O . ALA A 1 293 ? 14.508 -16.828 11.703 1 94.38 293 ALA A O 1
ATOM 2271 N N . GLY A 1 294 ? 16.562 -16.594 10.797 1 91 294 GLY A N 1
ATOM 2272 C CA . GLY A 1 294 ? 16.172 -15.344 10.164 1 91 294 GLY A CA 1
ATOM 2273 C C . GLY A 1 294 ? 15.062 -15.508 9.148 1 91 294 GLY A C 1
ATOM 2274 O O . GLY A 1 294 ? 14.141 -14.688 9.078 1 91 294 GLY A O 1
ATOM 2275 N N . LEU A 1 295 ? 15.125 -16.531 8.359 1 95.06 295 LEU A N 1
ATOM 2276 C CA . LEU A 1 295 ? 14.094 -16.828 7.371 1 95.06 295 LEU A CA 1
ATOM 2277 C C . LEU A 1 295 ? 12.758 -17.125 8.047 1 95.06 295 LEU A C 1
ATOM 2279 O O . LEU A 1 295 ? 11.711 -16.625 7.609 1 95.06 295 LEU A O 1
ATOM 2283 N N . ARG A 1 296 ? 12.797 -17.859 9.07 1 94.31 296 ARG A N 1
ATOM 2284 C CA . ARG A 1 296 ? 11.594 -18.219 9.82 1 94.31 296 ARG A CA 1
ATOM 2285 C C . ARG A 1 296 ? 10.898 -16.984 10.383 1 94.31 296 ARG A C 1
ATOM 2287 O O . ARG A 1 296 ? 9.672 -16.938 10.453 1 94.31 296 ARG A O 1
ATOM 2294 N N . SER A 1 297 ? 11.641 -16.016 10.742 1 90 297 SER A N 1
ATOM 2295 C CA . SER A 1 297 ? 11.094 -14.805 11.344 1 90 297 SER A CA 1
ATOM 2296 C C . SER A 1 297 ? 10.266 -14.008 10.344 1 90 297 SER A C 1
ATOM 2298 O O . SER A 1 297 ? 9.477 -13.148 10.727 1 90 297 SER A O 1
ATOM 2300 N N . LEU A 1 298 ? 10.375 -14.32 9.078 1 89.5 298 LEU A N 1
ATOM 2301 C CA . LEU A 1 298 ? 9.703 -13.562 8.023 1 89.5 298 LEU A CA 1
ATOM 2302 C C . LEU A 1 298 ? 8.32 -14.141 7.742 1 89.5 298 LEU A C 1
ATOM 2304 O O . LEU A 1 298 ? 7.586 -13.617 6.902 1 89.5 298 LEU A O 1
ATOM 2308 N N . LEU A 1 299 ? 7.91 -15.188 8.453 1 90.94 299 LEU A N 1
ATOM 2309 C CA . LEU A 1 299 ? 6.621 -15.828 8.234 1 90.94 299 LEU A CA 1
ATOM 2310 C C . LEU A 1 299 ? 5.477 -14.867 8.531 1 90.94 299 LEU A C 1
ATOM 2312 O O . LEU A 1 299 ? 4.434 -14.914 7.871 1 90.94 299 LEU A O 1
ATOM 2316 N N . ARG A 1 300 ? 5.648 -14.117 9.508 1 85.44 300 ARG A N 1
ATOM 2317 C CA . ARG A 1 300 ? 4.641 -13.109 9.828 1 85.44 300 ARG A CA 1
ATOM 2318 C C . ARG A 1 300 ? 4.441 -12.141 8.672 1 85.44 300 ARG A C 1
ATOM 2320 O O . ARG A 1 300 ? 3.309 -11.773 8.344 1 85.44 300 ARG A O 1
ATOM 2327 N N . ASP A 1 301 ? 5.527 -11.734 8.094 1 84.25 301 ASP A N 1
ATOM 2328 C CA . ASP A 1 301 ? 5.465 -10.828 6.953 1 84.25 301 ASP A CA 1
ATOM 2329 C C . ASP A 1 301 ? 4.766 -11.484 5.766 1 84.25 301 ASP A C 1
ATOM 2331 O O . ASP A 1 301 ? 4.047 -10.82 5.016 1 84.25 301 ASP A O 1
ATOM 2335 N N . LEU A 1 302 ? 5.062 -12.75 5.59 1 91.38 302 LEU A N 1
ATOM 2336 C CA . LEU A 1 302 ? 4.414 -13.5 4.52 1 91.38 302 LEU A CA 1
ATOM 2337 C C . LEU A 1 302 ? 2.896 -13.492 4.695 1 91.38 302 LEU A C 1
ATOM 2339 O O . LEU A 1 302 ? 2.16 -13.242 3.738 1 91.38 302 LEU A O 1
ATOM 2343 N N . ARG A 1 303 ? 2.443 -13.75 5.887 1 89.69 303 ARG A N 1
ATOM 2344 C CA . ARG A 1 303 ? 1.013 -13.719 6.176 1 89.69 303 ARG A CA 1
ATOM 2345 C C . ARG A 1 303 ? 0.437 -12.328 5.945 1 89.69 303 ARG A C 1
ATOM 2347 O O . ARG A 1 303 ? -0.642 -12.18 5.363 1 89.69 303 ARG A O 1
ATOM 2354 N N . GLY A 1 304 ? 1.136 -11.336 6.395 1 84.31 304 GLY A N 1
ATOM 2355 C CA . GLY A 1 304 ? 0.705 -9.961 6.184 1 84.31 304 GLY A CA 1
ATOM 2356 C C . GLY A 1 304 ? 0.583 -9.594 4.715 1 84.31 304 GLY A C 1
ATOM 2357 O O . GLY A 1 304 ? -0.387 -8.945 4.312 1 84.31 304 GLY A O 1
ATOM 2358 N N . THR A 1 305 ? 1.552 -9.953 3.943 1 86 305 THR A N 1
ATOM 2359 C CA . THR A 1 305 ? 1.542 -9.711 2.506 1 86 305 THR A CA 1
ATOM 2360 C C . THR A 1 305 ? 0.328 -10.367 1.854 1 86 305 THR A C 1
ATOM 2362 O O . THR A 1 305 ? -0.331 -9.766 1.006 1 86 305 THR A O 1
ATOM 2365 N N . TYR A 1 306 ? 0.067 -11.57 2.277 1 91.62 306 TYR A N 1
ATOM 2366 C CA . TYR A 1 306 ? -1.071 -12.32 1.756 1 91.62 306 TYR A CA 1
ATOM 2367 C C . TYR A 1 306 ? -2.377 -11.578 2.016 1 91.62 306 TYR A C 1
ATOM 2369 O O . TYR A 1 306 ? -3.166 -11.359 1.094 1 91.62 306 TYR A O 1
ATOM 2377 N N . ILE A 1 307 ? -2.588 -11.203 3.203 1 86.62 307 ILE A N 1
ATOM 2378 C CA . ILE A 1 307 ? -3.803 -10.508 3.609 1 86.62 307 ILE A CA 1
ATOM 2379 C C . ILE A 1 307 ? -3.922 -9.188 2.85 1 86.62 307 ILE A C 1
ATOM 2381 O O . ILE A 1 307 ? -5 -8.844 2.354 1 86.62 307 ILE A O 1
ATOM 2385 N N . ARG A 1 308 ? -2.869 -8.539 2.748 1 77.81 308 ARG A N 1
ATOM 2386 C CA . ARG A 1 308 ? -2.887 -7.234 2.088 1 77.81 308 ARG A CA 1
ATOM 2387 C C . ARG A 1 308 ? -3.277 -7.367 0.62 1 77.81 308 ARG A C 1
ATOM 2389 O O . ARG A 1 308 ? -4.059 -6.566 0.104 1 77.81 308 ARG A O 1
ATOM 2396 N N . MET A 1 309 ? -2.684 -8.273 -0.063 1 82.88 309 MET A N 1
ATOM 2397 C CA . MET A 1 309 ? -3 -8.469 -1.475 1 82.88 309 MET A CA 1
ATOM 2398 C C . MET A 1 309 ? -4.488 -8.758 -1.664 1 82.88 309 MET A C 1
ATOM 2400 O O . MET A 1 309 ? -5.105 -8.258 -2.607 1 82.88 309 MET A O 1
ATOM 2404 N N . VAL A 1 310 ? -5 -9.562 -0.76 1 84.5 310 VAL A N 1
ATOM 2405 C CA . VAL A 1 310 ? -6.418 -9.891 -0.839 1 84.5 310 VAL A CA 1
ATOM 2406 C C . VAL A 1 310 ? -7.254 -8.625 -0.642 1 84.5 310 VAL A C 1
ATOM 2408 O O . VAL A 1 310 ? -8.195 -8.375 -1.402 1 84.5 310 VAL A O 1
ATOM 2411 N N . ARG A 1 311 ? -6.902 -7.875 0.287 1 75.5 311 ARG A N 1
ATOM 2412 C CA . ARG A 1 311 ? -7.676 -6.688 0.639 1 75.5 311 ARG A CA 1
ATOM 2413 C C . ARG A 1 311 ? -7.535 -5.605 -0.427 1 75.5 311 ARG A C 1
ATOM 2415 O O . ARG A 1 311 ? -8.438 -4.781 -0.607 1 75.5 311 ARG A O 1
ATOM 2422 N N . ASP A 1 312 ? -6.453 -5.68 -1.127 1 69.25 312 ASP A N 1
ATOM 2423 C CA . ASP A 1 312 ? -6.223 -4.711 -2.195 1 69.25 312 ASP A CA 1
ATOM 2424 C C . ASP A 1 312 ? -6.934 -5.133 -3.48 1 69.25 312 ASP A C 1
ATOM 2426 O O . ASP A 1 312 ? -6.844 -4.445 -4.5 1 69.25 312 ASP A O 1
ATOM 2430 N N . GLY A 1 313 ? -7.559 -6.305 -3.492 1 73.94 313 GLY A N 1
ATOM 2431 C CA . GLY A 1 313 ? -8.336 -6.758 -4.633 1 73.94 313 GLY A CA 1
ATOM 2432 C C . GLY A 1 313 ? -7.492 -7.418 -5.707 1 73.94 313 GLY A C 1
ATOM 2433 O O . GLY A 1 313 ? -7.82 -7.348 -6.895 1 73.94 313 GLY A O 1
ATOM 2434 N N . ALA A 1 314 ? -6.379 -7.957 -5.281 1 79.06 314 ALA A N 1
ATOM 2435 C CA . ALA A 1 314 ? -5.562 -8.695 -6.246 1 79.06 314 ALA A CA 1
ATOM 2436 C C . ALA A 1 314 ? -6.305 -9.93 -6.758 1 79.06 314 ALA A C 1
ATOM 2438 O O . ALA A 1 314 ? -7.184 -10.461 -6.078 1 79.06 314 ALA A O 1
ATOM 2439 N N . THR A 1 315 ? -5.965 -10.336 -7.957 1 84.81 315 THR A N 1
ATOM 2440 C CA . THR A 1 315 ? -6.551 -11.539 -8.539 1 84.81 315 THR A CA 1
ATOM 2441 C C . THR A 1 315 ? -5.848 -12.781 -8.016 1 84.81 315 THR A C 1
ATOM 2443 O O . THR A 1 315 ? -4.777 -12.695 -7.414 1 84.81 315 THR A O 1
ATOM 2446 N N . ALA A 1 316 ? -6.488 -13.914 -8.258 1 90.75 316 ALA A N 1
ATOM 2447 C CA . ALA A 1 316 ? -5.887 -15.188 -7.867 1 90.75 316 ALA A CA 1
ATOM 2448 C C . ALA A 1 316 ? -4.562 -15.414 -8.586 1 90.75 316 ALA A C 1
ATOM 2450 O O . ALA A 1 316 ? -3.615 -15.945 -8.008 1 90.75 316 ALA A O 1
ATOM 2451 N N . HIS A 1 317 ? -4.535 -15.031 -9.797 1 88.44 317 HIS A N 1
ATOM 2452 C CA . HIS A 1 317 ? -3.32 -15.156 -10.594 1 88.44 317 HIS A CA 1
ATOM 2453 C C . HIS A 1 317 ? -2.178 -14.352 -9.984 1 88.44 317 HIS A C 1
ATOM 2455 O O . HIS A 1 317 ? -1.055 -14.852 -9.875 1 88.44 317 HIS A O 1
ATOM 2461 N N . MET A 1 318 ? -2.479 -13.195 -9.508 1 84.25 318 MET A N 1
ATOM 2462 C CA . MET A 1 318 ? -1.479 -12.312 -8.906 1 84.25 318 MET A CA 1
ATOM 2463 C C . MET A 1 318 ? -1.012 -12.859 -7.562 1 84.25 318 MET A C 1
ATOM 2465 O O . MET A 1 318 ? 0.19 -12.922 -7.297 1 84.25 318 MET A O 1
ATOM 2469 N N . ILE A 1 319 ? -1.979 -13.227 -6.785 1 90.38 319 ILE A N 1
ATOM 2470 C CA . ILE A 1 319 ? -1.673 -13.703 -5.441 1 90.38 319 ILE A CA 1
ATOM 2471 C C . ILE A 1 319 ? -0.874 -15 -5.52 1 90.38 319 ILE A C 1
ATOM 2473 O O . ILE A 1 319 ? 0.152 -15.148 -4.852 1 90.38 319 ILE A O 1
ATOM 2477 N N . GLY A 1 320 ? -1.326 -15.875 -6.371 1 93.25 320 GLY A N 1
ATOM 2478 C CA . GLY A 1 320 ? -0.603 -17.125 -6.559 1 93.25 320 GLY A CA 1
ATOM 2479 C C . GLY A 1 320 ? 0.828 -16.922 -7.02 1 93.25 320 GLY A C 1
ATOM 2480 O O . GLY A 1 320 ? 1.75 -17.547 -6.5 1 93.25 320 GLY A O 1
ATOM 2481 N N . SER A 1 321 ? 0.975 -16.047 -7.98 1 90.56 321 SER A N 1
ATOM 2482 C CA . SER A 1 321 ? 2.301 -15.773 -8.523 1 90.56 321 SER A CA 1
ATOM 2483 C C . SER A 1 321 ? 3.209 -15.156 -7.461 1 90.56 321 SER A C 1
ATOM 2485 O O . SER A 1 321 ? 4.379 -15.523 -7.348 1 90.56 321 SER A O 1
ATOM 2487 N N . ALA A 1 322 ? 2.641 -14.234 -6.734 1 88.5 322 ALA A N 1
ATOM 2488 C CA . ALA A 1 322 ? 3.43 -13.562 -5.707 1 88.5 322 ALA A CA 1
ATOM 2489 C C . ALA A 1 322 ? 3.84 -14.531 -4.602 1 88.5 322 ALA A C 1
ATOM 2491 O O . ALA A 1 322 ? 5.004 -14.562 -4.199 1 88.5 322 ALA A O 1
ATOM 2492 N N . ILE A 1 323 ? 2.936 -15.289 -4.129 1 93.75 323 ILE A N 1
ATOM 2493 C CA . ILE A 1 323 ? 3.197 -16.203 -3.02 1 93.75 323 ILE A CA 1
ATOM 2494 C C . ILE A 1 323 ? 4.156 -17.297 -3.467 1 93.75 323 ILE A C 1
ATOM 2496 O O . ILE A 1 323 ? 5.039 -17.703 -2.709 1 93.75 323 ILE A O 1
ATOM 2500 N N . SER A 1 324 ? 3.936 -17.734 -4.676 1 94 324 SER A N 1
ATOM 2501 C CA . SER A 1 324 ? 4.879 -18.703 -5.219 1 94 324 SER A CA 1
ATOM 2502 C C . SER A 1 324 ? 6.277 -18.109 -5.344 1 94 324 SER A C 1
ATOM 2504 O O . SER A 1 324 ? 7.27 -18.781 -5.07 1 94 324 SER A O 1
ATOM 2506 N N . GLY A 1 325 ? 6.305 -16.891 -5.848 1 91.25 325 GLY A N 1
ATOM 2507 C CA . GLY A 1 325 ? 7.582 -16.219 -5.926 1 91.25 325 GLY A CA 1
ATOM 2508 C C . GLY A 1 325 ? 8.289 -16.125 -4.59 1 91.25 325 GLY A C 1
ATOM 2509 O O . GLY A 1 325 ? 9.508 -16.297 -4.512 1 91.25 325 GLY A O 1
ATOM 2510 N N . ILE A 1 326 ? 7.562 -15.805 -3.572 1 92.5 326 ILE A N 1
ATOM 2511 C CA . ILE A 1 326 ? 8.109 -15.742 -2.223 1 92.5 326 ILE A CA 1
ATOM 2512 C C . ILE A 1 326 ? 8.625 -17.109 -1.804 1 92.5 326 ILE A C 1
ATOM 2514 O O . ILE A 1 326 ? 9.719 -17.234 -1.244 1 92.5 326 ILE A O 1
ATOM 2518 N N . GLY A 1 327 ? 7.82 -18.141 -2.078 1 94.62 327 GLY A N 1
ATOM 2519 C CA . GLY A 1 327 ? 8.266 -19.484 -1.799 1 94.62 327 GLY A CA 1
ATOM 2520 C C . GLY A 1 327 ? 9.555 -19.859 -2.516 1 94.62 327 GLY A C 1
ATOM 2521 O O . GLY A 1 327 ? 10.43 -20.5 -1.938 1 94.62 327 GLY A O 1
ATOM 2522 N N . ARG A 1 328 ? 9.688 -19.5 -3.709 1 94.62 328 ARG A N 1
ATOM 2523 C CA . ARG A 1 328 ? 10.906 -19.719 -4.484 1 94.62 328 ARG A CA 1
ATOM 2524 C C . ARG A 1 328 ? 12.086 -19 -3.863 1 94.62 328 ARG A C 1
ATOM 2526 O O . ARG A 1 328 ? 13.203 -19.516 -3.83 1 94.62 328 ARG A O 1
ATOM 2533 N N . ALA A 1 329 ? 11.812 -17.797 -3.404 1 93.38 329 ALA A N 1
ATOM 2534 C CA . ALA A 1 329 ? 12.875 -17.016 -2.773 1 93.38 329 ALA A CA 1
ATOM 2535 C C . ALA A 1 329 ? 13.391 -17.703 -1.519 1 93.38 329 ALA A C 1
ATOM 2537 O O . ALA A 1 329 ? 14.602 -17.75 -1.279 1 93.38 329 ALA A O 1
ATOM 2538 N N . PHE A 1 330 ? 12.469 -18.219 -0.73 1 95.56 330 PHE A N 1
ATOM 2539 C CA . PHE A 1 330 ? 12.883 -19 0.427 1 95.56 330 PHE A CA 1
ATOM 2540 C C . PHE A 1 330 ? 13.766 -20.172 0.003 1 95.56 330 PHE A C 1
ATOM 2542 O O . PHE A 1 330 ? 14.812 -20.406 0.602 1 95.56 330 PHE A O 1
ATOM 2549 N N . THR A 1 331 ? 13.336 -20.844 -1.009 1 97 331 THR A N 1
ATOM 2550 C CA . THR A 1 331 ? 14.055 -22 -1.504 1 97 331 THR A CA 1
ATOM 2551 C C . THR A 1 331 ? 15.453 -21.625 -1.985 1 97 331 THR A C 1
ATOM 2553 O O . THR A 1 331 ? 16.438 -22.266 -1.628 1 97 331 THR A O 1
ATOM 2556 N N . GLN A 1 332 ? 15.539 -20.609 -2.748 1 95.56 332 GLN A N 1
ATOM 2557 C CA . GLN A 1 332 ? 16.812 -20.141 -3.295 1 95.56 332 GLN A CA 1
ATOM 2558 C C . GLN A 1 332 ? 17.766 -19.734 -2.18 1 95.56 332 GLN A C 1
ATOM 2560 O O . GLN A 1 332 ? 18.938 -20.109 -2.207 1 95.56 332 GLN A O 1
ATOM 2565 N N . ARG A 1 333 ? 17.234 -19 -1.238 1 94.94 333 ARG A N 1
ATOM 2566 C CA . ARG A 1 333 ? 18.094 -18.531 -0.155 1 94.94 333 ARG A CA 1
ATOM 2567 C C . ARG A 1 333 ? 18.594 -19.703 0.686 1 94.94 333 ARG A C 1
ATOM 2569 O O . ARG A 1 333 ? 19.75 -19.703 1.117 1 94.94 333 ARG A O 1
ATOM 2576 N N . LEU A 1 334 ? 17.766 -20.625 0.917 1 97.88 334 LEU A N 1
ATOM 2577 C CA . LEU A 1 334 ? 18.156 -21.828 1.666 1 97.88 334 LEU A CA 1
ATOM 2578 C C . LEU A 1 334 ? 19.25 -22.594 0.934 1 97.88 334 LEU A C 1
ATOM 2580 O O . LEU A 1 334 ? 20.172 -23.109 1.562 1 97.88 334 LEU A O 1
ATOM 2584 N N . ILE A 1 335 ? 19.141 -22.719 -0.364 1 98.06 335 ILE A N 1
ATOM 2585 C CA . ILE A 1 335 ? 20.156 -23.406 -1.162 1 98.06 335 ILE A CA 1
ATOM 2586 C C . ILE A 1 335 ? 21.484 -22.656 -1.058 1 98.06 335 ILE A C 1
ATOM 2588 O O . ILE A 1 335 ? 22.531 -23.281 -0.887 1 98.06 335 ILE A O 1
ATOM 2592 N N . GLU A 1 336 ? 21.406 -21.359 -1.128 1 95.69 336 GLU A N 1
ATOM 2593 C CA . GLU A 1 336 ? 22.625 -20.562 -1.001 1 95.69 336 GLU A CA 1
ATOM 2594 C C . GLU A 1 336 ? 23.281 -20.75 0.362 1 95.69 336 GLU A C 1
ATOM 2596 O O . GLU A 1 336 ? 24.5 -20.875 0.455 1 95.69 336 GLU A O 1
ATOM 2601 N N . LEU A 1 337 ? 22.453 -20.734 1.376 1 96.44 337 LEU A N 1
ATOM 2602 C CA . LEU A 1 337 ? 22.969 -20.969 2.721 1 96.44 337 LEU A CA 1
ATOM 2603 C C . LEU A 1 337 ? 23.562 -22.359 2.832 1 96.44 337 LEU A C 1
ATOM 2605 O O . LEU A 1 337 ? 24.594 -22.547 3.48 1 96.44 337 LEU A O 1
ATOM 2609 N N . ALA A 1 338 ? 22.984 -23.344 2.225 1 98.12 338 ALA A N 1
ATOM 2610 C CA . ALA A 1 338 ? 23.5 -24.719 2.221 1 98.12 338 ALA A CA 1
ATOM 2611 C C . ALA A 1 338 ? 24.859 -24.781 1.531 1 98.12 338 ALA A C 1
ATOM 2613 O O . ALA A 1 338 ? 25.781 -25.422 2.023 1 98.12 338 ALA A O 1
ATOM 2614 N N . GLU A 1 339 ? 24.984 -24.156 0.399 1 97.38 339 GLU A N 1
ATOM 2615 C CA . GLU A 1 339 ? 26.25 -24.141 -0.34 1 97.38 339 GLU A CA 1
ATOM 2616 C C . GLU A 1 339 ? 27.344 -23.438 0.448 1 97.38 339 GLU A C 1
ATOM 2618 O O . GLU A 1 339 ? 28.516 -23.797 0.345 1 97.38 339 GLU A O 1
ATOM 2623 N N . GLN A 1 340 ? 26.906 -22.375 1.177 1 94.5 340 GLN A N 1
ATOM 2624 C CA . GLN A 1 340 ? 27.859 -21.688 2.031 1 94.5 340 GLN A CA 1
ATOM 2625 C C . GLN A 1 340 ? 28.406 -22.625 3.107 1 94.5 340 GLN A C 1
ATOM 2627 O O . GLN A 1 340 ? 29.594 -22.578 3.432 1 94.5 340 GLN A O 1
ATOM 2632 N N . GLU A 1 341 ? 27.594 -23.406 3.59 1 96.12 341 GLU A N 1
ATOM 2633 C CA . GLU A 1 341 ? 27.969 -24.344 4.656 1 96.12 341 GLU A CA 1
ATOM 2634 C C . GLU A 1 341 ? 28.719 -25.547 4.102 1 96.12 341 GLU A C 1
ATOM 2636 O O . GLU A 1 341 ? 29.719 -25.984 4.672 1 96.12 341 GLU A O 1
ATOM 2641 N N . LEU A 1 342 ? 28.312 -26.094 2.99 1 97.56 342 LEU A N 1
ATOM 2642 C CA . LEU A 1 342 ? 28.812 -27.359 2.465 1 97.56 342 LEU A CA 1
ATOM 2643 C C . LEU A 1 342 ? 29.953 -27.141 1.48 1 97.56 342 LEU A C 1
ATOM 2645 O O . LEU A 1 342 ? 30.719 -28.062 1.176 1 97.56 342 LEU A O 1
ATOM 2649 N N . GLY A 1 343 ? 30.062 -25.906 0.96 1 96.62 343 GLY A N 1
ATOM 2650 C CA . GLY A 1 343 ? 30.969 -25.641 -0.142 1 96.62 343 GLY A CA 1
ATOM 2651 C C . GLY A 1 343 ? 30.312 -25.75 -1.503 1 96.62 343 GLY A C 1
ATOM 2652 O O . GLY A 1 343 ? 29.109 -26.062 -1.597 1 96.62 343 GLY A O 1
ATOM 2653 N N . PRO A 1 344 ? 31.078 -25.547 -2.605 1 96.62 344 PRO A N 1
ATOM 2654 C CA . PRO A 1 344 ? 30.5 -25.594 -3.949 1 96.62 344 PRO A CA 1
ATOM 2655 C C . PRO A 1 344 ? 30.062 -27 -4.352 1 96.62 344 PRO A C 1
ATOM 2657 O O . PRO A 1 344 ? 30.656 -27.984 -3.924 1 96.62 344 PRO A O 1
ATOM 2660 N N . PRO A 1 345 ? 29.062 -27.094 -5.133 1 98.19 345 PRO A N 1
ATOM 2661 C CA . PRO A 1 345 ? 28.609 -28.422 -5.57 1 98.19 345 PRO A CA 1
ATOM 2662 C C . PRO A 1 345 ? 29.656 -29.141 -6.418 1 98.19 345 PRO A C 1
ATOM 2664 O O . PRO A 1 345 ? 30.344 -28.516 -7.215 1 98.19 345 PRO A O 1
ATOM 2667 N N . PRO A 1 346 ? 29.75 -30.391 -6.289 1 97.94 346 PRO A N 1
ATOM 2668 C CA . PRO A 1 346 ? 30.75 -31.156 -7.02 1 97.94 346 PRO A CA 1
ATOM 2669 C C . PRO A 1 346 ? 30.453 -31.25 -8.516 1 97.94 346 PRO A C 1
ATOM 2671 O O . PRO A 1 346 ? 31.375 -31.406 -9.32 1 97.94 346 PRO A O 1
ATOM 2674 N N . VAL A 1 347 ? 29.188 -31.266 -8.883 1 97.81 347 VAL A N 1
ATOM 2675 C CA . VAL A 1 347 ? 28.734 -31.172 -10.273 1 97.81 347 VAL A CA 1
ATOM 2676 C C . VAL A 1 347 ? 27.547 -30.203 -10.367 1 97.81 347 VAL A C 1
ATOM 2678 O O . VAL A 1 347 ? 26.859 -29.969 -9.375 1 97.81 347 VAL A O 1
ATOM 2681 N N . PRO A 1 348 ? 27.328 -29.719 -11.594 1 97.94 348 PRO A N 1
ATOM 2682 C CA . PRO A 1 348 ? 26.172 -28.828 -11.75 1 97.94 348 PRO A CA 1
ATOM 2683 C C . PRO A 1 348 ? 24.844 -29.516 -11.461 1 97.94 348 PRO A C 1
ATOM 2685 O O . PRO A 1 348 ? 24.719 -30.734 -11.656 1 97.94 348 PRO A O 1
ATOM 2688 N N . TYR A 1 349 ? 23.891 -28.75 -10.984 1 98.62 349 TYR A N 1
ATOM 2689 C CA . TYR A 1 349 ? 22.562 -29.297 -10.68 1 98.62 349 TYR A CA 1
ATOM 2690 C C . TYR A 1 349 ? 21.484 -28.234 -10.836 1 98.62 349 TYR A C 1
ATOM 2692 O O . TYR A 1 349 ? 21.797 -27.047 -11.023 1 98.62 349 TYR A O 1
ATOM 2700 N N . CYS A 1 350 ? 20.266 -28.688 -10.859 1 98.56 350 CYS A N 1
ATOM 2701 C CA . CYS A 1 350 ? 19.109 -27.812 -10.789 1 98.56 350 CYS A CA 1
ATOM 2702 C C . CYS A 1 350 ? 18.141 -28.266 -9.711 1 98.56 350 CYS A C 1
ATOM 2704 O O . CYS A 1 350 ? 17.75 -29.438 -9.672 1 98.56 350 CYS A O 1
ATOM 2706 N N . PHE A 1 351 ? 17.875 -27.359 -8.805 1 98.62 351 PHE A N 1
ATOM 2707 C CA . PHE A 1 351 ? 16.828 -27.641 -7.84 1 98.62 351 PHE A CA 1
ATOM 2708 C C . PHE A 1 351 ? 15.453 -27.422 -8.461 1 98.62 351 PHE A C 1
ATOM 2710 O O . PHE A 1 351 ? 15.125 -26.312 -8.883 1 98.62 351 PHE A O 1
ATOM 2717 N N . MET A 1 352 ? 14.688 -28.453 -8.484 1 98.31 352 MET A N 1
ATOM 2718 C CA . MET A 1 352 ? 13.398 -28.453 -9.164 1 98.31 352 MET A CA 1
ATOM 2719 C C . MET A 1 352 ? 12.258 -28.422 -8.156 1 98.31 352 MET A C 1
ATOM 2721 O O . MET A 1 352 ? 12.297 -29.125 -7.145 1 98.31 352 MET A O 1
ATOM 2725 N N . VAL A 1 353 ? 11.336 -27.547 -8.398 1 97.56 353 VAL A N 1
ATOM 2726 C CA . VAL A 1 353 ? 10.117 -27.531 -7.602 1 97.56 353 VAL A CA 1
ATOM 2727 C C . VAL A 1 353 ? 8.953 -28.078 -8.422 1 97.56 353 VAL A C 1
ATOM 2729 O O . VAL A 1 353 ? 8.977 -28.047 -9.656 1 97.56 353 VAL A O 1
ATOM 2732 N N . LEU A 1 354 ? 7.957 -28.609 -7.715 1 97.25 354 LEU A N 1
ATOM 2733 C CA . LEU A 1 354 ? 6.844 -29.297 -8.367 1 97.25 354 LEU A CA 1
ATOM 2734 C C . LEU A 1 354 ? 5.508 -28.781 -7.848 1 97.25 354 LEU A C 1
ATOM 2736 O O . LEU A 1 354 ? 5.469 -27.969 -6.91 1 97.25 354 LEU A O 1
ATOM 2740 N N . GLY A 1 355 ? 4.426 -29.109 -8.492 1 94.75 355 GLY A N 1
ATOM 2741 C CA . GLY A 1 355 ? 3.074 -28.828 -8.031 1 94.75 355 GLY A CA 1
ATOM 2742 C C . GLY A 1 355 ? 2.707 -27.359 -8.102 1 94.75 355 GLY A C 1
ATOM 2743 O O . GLY A 1 355 ? 2.949 -26.703 -9.117 1 94.75 355 GLY A O 1
ATOM 2744 N N . SER A 1 356 ? 2.09 -26.922 -6.988 1 95.06 356 SER A N 1
ATOM 2745 C CA . SER A 1 356 ? 1.508 -25.578 -6.992 1 95.06 356 SER A CA 1
ATOM 2746 C C . SER A 1 356 ? 2.588 -24.516 -7.105 1 95.06 356 SER A C 1
ATOM 2748 O O . SER A 1 356 ? 2.369 -23.469 -7.715 1 95.06 356 SER A O 1
ATOM 2750 N N . MET A 1 357 ? 3.725 -24.719 -6.551 1 94.44 357 MET A N 1
ATOM 2751 C CA . MET A 1 357 ? 4.789 -23.719 -6.664 1 94.44 357 MET A CA 1
ATOM 2752 C C . MET A 1 357 ? 5.297 -23.625 -8.102 1 94.44 357 MET A C 1
ATOM 2754 O O . MET A 1 357 ? 5.516 -22.531 -8.609 1 94.44 357 MET A O 1
ATOM 2758 N N . ALA A 1 358 ? 5.438 -24.766 -8.734 1 96 358 ALA A N 1
ATOM 2759 C CA . ALA A 1 358 ? 5.871 -24.781 -10.125 1 96 358 ALA A CA 1
ATOM 2760 C C . ALA A 1 358 ? 4.852 -24.094 -11.023 1 96 358 ALA A C 1
ATOM 2762 O O . ALA A 1 358 ? 5.215 -23.484 -12.031 1 96 358 ALA A O 1
ATOM 2763 N N . ARG A 1 359 ? 3.604 -24.172 -10.617 1 95.81 359 ARG A N 1
ATOM 2764 C CA . ARG A 1 359 ? 2.523 -23.562 -11.391 1 95.81 359 ARG A CA 1
ATOM 2765 C C . ARG A 1 359 ? 2.35 -22.094 -11.039 1 95.81 359 ARG A C 1
ATOM 2767 O O . ARG A 1 359 ? 1.529 -21.391 -11.648 1 95.81 359 ARG A O 1
ATOM 2774 N N . ASP A 1 360 ? 3.076 -21.625 -10.062 1 93.31 360 ASP A N 1
ATOM 2775 C CA . ASP A 1 360 ? 2.881 -20.281 -9.547 1 93.31 360 ASP A CA 1
ATOM 2776 C C . ASP A 1 360 ? 1.453 -20.078 -9.047 1 93.31 360 ASP A C 1
ATOM 2778 O O . ASP A 1 360 ? 0.808 -19.078 -9.367 1 93.31 360 ASP A O 1
ATOM 2782 N N . GLU A 1 361 ? 0.93 -21.062 -8.359 1 95.5 361 GLU A N 1
ATOM 2783 C CA . GLU A 1 361 ? -0.421 -21.031 -7.805 1 95.5 361 GLU A CA 1
ATOM 2784 C C . GLU A 1 361 ? -0.425 -21.422 -6.332 1 95.5 361 GLU A C 1
ATOM 2786 O O . GLU A 1 361 ? -1.455 -21.844 -5.797 1 95.5 361 GLU A O 1
ATOM 2791 N N . GLN A 1 362 ? 0.715 -21.344 -5.781 1 94.19 362 GLN A N 1
ATOM 2792 C CA . GLN A 1 362 ? 0.857 -21.719 -4.379 1 94.19 362 GLN A CA 1
ATOM 2793 C C . GLN A 1 362 ? 0.212 -20.672 -3.465 1 94.19 362 GLN A C 1
ATOM 2795 O O . GLN A 1 362 ? 0.307 -19.469 -3.719 1 94.19 362 GLN A O 1
ATOM 2800 N N . LEU A 1 363 ? -0.437 -21.188 -2.438 1 93.69 363 LEU A N 1
ATOM 2801 C CA . LEU A 1 363 ? -0.984 -20.344 -1.384 1 93.69 363 LEU A CA 1
ATOM 2802 C C . LEU A 1 363 ? -0.328 -20.656 -0.042 1 93.69 363 LEU A C 1
ATOM 2804 O O . LEU A 1 363 ? 0.798 -21.156 0.003 1 93.69 363 LEU A O 1
ATOM 2808 N N . LEU A 1 364 ? -0.939 -20.391 1.065 1 90.12 364 LEU A N 1
ATOM 2809 C CA . LEU A 1 364 ? -0.292 -20.5 2.367 1 90.12 364 LEU A CA 1
ATOM 2810 C C . LEU A 1 364 ? -0.435 -21.922 2.92 1 90.12 364 LEU A C 1
ATOM 2812 O O . LEU A 1 364 ? 0.421 -22.375 3.676 1 90.12 364 LEU A O 1
ATOM 2816 N N . VAL A 1 365 ? -1.548 -22.547 2.646 1 83.19 365 VAL A N 1
ATOM 2817 C CA . VAL A 1 365 ? -1.747 -23.938 3.064 1 83.19 365 VAL A CA 1
ATOM 2818 C C . VAL A 1 365 ? -1.165 -24.875 2.014 1 83.19 365 VAL A C 1
ATOM 2820 O O . VAL A 1 365 ? -1.857 -25.266 1.071 1 83.19 365 VAL A O 1
ATOM 2823 N N . THR A 1 366 ? 0.076 -25.172 2.186 1 87.44 366 THR A N 1
ATOM 2824 C CA . THR A 1 366 ? 0.776 -25.906 1.14 1 87.44 366 THR A CA 1
ATOM 2825 C C . THR A 1 366 ? 1.898 -26.766 1.734 1 87.44 366 THR A C 1
ATOM 2827 O O . THR A 1 366 ? 2.281 -26.562 2.891 1 87.44 366 THR A O 1
ATOM 2830 N N . ASP A 1 367 ? 2.32 -27.766 1.047 1 93.12 367 ASP A N 1
ATOM 2831 C CA . ASP A 1 367 ? 3.492 -28.562 1.372 1 93.12 367 ASP A CA 1
ATOM 2832 C C . ASP A 1 367 ? 4.605 -28.359 0.35 1 93.12 367 ASP A C 1
ATOM 2834 O O . ASP A 1 367 ? 4.457 -27.562 -0.583 1 93.12 367 ASP A O 1
ATOM 2838 N N . GLN A 1 368 ? 5.77 -28.969 0.683 1 96 368 GLN A N 1
ATOM 2839 C CA . GLN A 1 368 ? 6.887 -28.859 -0.248 1 96 368 GLN A CA 1
ATOM 2840 C C . GLN A 1 368 ? 6.992 -30.078 -1.143 1 96 368 GLN A C 1
ATOM 2842 O O . GLN A 1 368 ? 6.801 -31.219 -0.682 1 96 368 GLN A O 1
ATOM 2847 N N . ASP A 1 369 ? 7.121 -29.906 -2.406 1 96.44 369 ASP A N 1
ATOM 2848 C CA . ASP A 1 369 ? 7.457 -30.906 -3.422 1 96.44 369 ASP A CA 1
ATOM 2849 C C . ASP A 1 369 ? 8.68 -30.469 -4.227 1 96.44 369 ASP A C 1
ATOM 2851 O O . ASP A 1 369 ? 8.648 -29.453 -4.922 1 96.44 369 ASP A O 1
ATOM 2855 N N . ASN A 1 370 ? 9.703 -31.234 -4.125 1 98 370 ASN A N 1
ATOM 2856 C CA . ASN A 1 370 ? 10.922 -30.812 -4.809 1 98 370 ASN A CA 1
ATOM 2857 C C . ASN A 1 370 ? 11.781 -32 -5.203 1 98 370 ASN A C 1
ATOM 2859 O O . ASN A 1 370 ? 11.531 -33.125 -4.766 1 98 370 ASN A O 1
ATOM 2863 N N . ALA A 1 371 ? 12.734 -31.781 -6.047 1 98.62 371 ALA A N 1
ATOM 2864 C CA . ALA A 1 371 ? 13.68 -32.781 -6.551 1 98.62 371 ALA A CA 1
ATOM 2865 C C . ALA A 1 371 ? 14.961 -32.125 -7.039 1 98.62 371 ALA A C 1
ATOM 2867 O O . ALA A 1 371 ? 15.039 -30.891 -7.121 1 98.62 371 ALA A O 1
ATOM 2868 N N . LEU A 1 372 ? 15.969 -32.969 -7.27 1 98.69 372 LEU A N 1
ATOM 2869 C CA . LEU A 1 372 ? 17.219 -32.469 -7.828 1 98.69 372 LEU A CA 1
ATOM 2870 C C . LEU A 1 372 ? 17.5 -33.125 -9.18 1 98.69 372 LEU A C 1
ATOM 2872 O O . LEU A 1 372 ? 17.438 -34.375 -9.305 1 98.69 372 LEU A O 1
ATOM 2876 N N . VAL A 1 373 ? 17.719 -32.312 -10.164 1 98.81 373 VAL A N 1
ATOM 2877 C CA . VAL A 1 373 ? 18.234 -32.781 -11.453 1 98.81 373 VAL A CA 1
ATOM 2878 C C . VAL A 1 373 ? 19.734 -32.531 -11.539 1 98.81 373 VAL A C 1
ATOM 2880 O O . VAL A 1 373 ? 20.156 -31.359 -11.633 1 98.81 373 VAL A O 1
ATOM 2883 N N . LEU A 1 374 ? 20.453 -33.594 -11.555 1 98.62 374 LEU A N 1
ATOM 2884 C CA . LEU A 1 374 ? 21.906 -33.531 -11.5 1 98.62 374 LEU A CA 1
ATOM 2885 C C . LEU A 1 374 ? 22.516 -33.688 -12.891 1 98.62 374 LEU A C 1
ATOM 2887 O O . LEU A 1 374 ? 21.922 -34.312 -13.766 1 98.62 374 LEU A O 1
ATOM 2891 N N . ASP A 1 375 ? 23.672 -33.062 -13.008 1 98.25 375 ASP A N 1
ATOM 2892 C CA . ASP A 1 375 ? 24.422 -33.25 -14.242 1 98.25 375 ASP A CA 1
ATOM 2893 C C . ASP A 1 375 ? 24.75 -34.719 -14.469 1 98.25 375 ASP A C 1
ATOM 2895 O O . ASP A 1 375 ? 24.984 -35.469 -13.516 1 98.25 375 ASP A O 1
ATOM 2899 N N . ASP A 1 376 ? 24.938 -35.062 -15.688 1 97.75 376 ASP A N 1
ATOM 2900 C CA . ASP A 1 376 ? 25.141 -36.469 -16.016 1 97.75 376 ASP A CA 1
ATOM 2901 C C . ASP A 1 376 ? 26.516 -36.969 -15.57 1 97.75 376 ASP A C 1
ATOM 2903 O O . ASP A 1 376 ? 26.781 -38.156 -15.57 1 97.75 376 ASP A O 1
ATOM 2907 N N . ARG A 1 377 ? 27.5 -36.094 -15.164 1 94.94 377 ARG A N 1
ATOM 2908 C CA . ARG A 1 377 ? 28.797 -36.438 -14.617 1 94.94 377 ARG A CA 1
ATOM 2909 C C . ARG A 1 377 ? 28.688 -36.875 -13.164 1 94.94 377 ARG A C 1
ATOM 2911 O O . ARG A 1 377 ? 29.672 -37.281 -12.547 1 94.94 377 ARG A O 1
ATOM 2918 N N . PHE A 1 378 ? 27.391 -36.969 -12.656 1 97.81 378 PHE A N 1
ATOM 2919 C CA . PHE A 1 378 ? 27.094 -37.344 -11.281 1 97.81 378 PHE A CA 1
ATOM 2920 C C . PHE A 1 378 ? 27.516 -38.781 -11.016 1 97.81 378 PHE A C 1
ATOM 2922 O O . PHE A 1 378 ? 27.141 -39.688 -11.773 1 97.81 378 PHE A O 1
ATOM 2929 N N . ASP A 1 379 ? 28.281 -38.938 -9.977 1 96.75 379 ASP A N 1
ATOM 2930 C CA . ASP A 1 379 ? 28.688 -40.25 -9.43 1 96.75 379 ASP A CA 1
ATOM 2931 C C . ASP A 1 379 ? 28.125 -40.438 -8.023 1 96.75 379 ASP A C 1
ATOM 2933 O O . ASP A 1 379 ? 28.531 -39.75 -7.086 1 96.75 379 ASP A O 1
ATOM 2937 N N . PRO A 1 380 ? 27.25 -41.406 -7.855 1 96.19 380 PRO A N 1
ATOM 2938 C CA . PRO A 1 380 ? 26.578 -41.562 -6.562 1 96.19 380 PRO A CA 1
ATOM 2939 C C . PRO A 1 380 ? 27.562 -41.781 -5.41 1 96.19 380 PRO A C 1
ATOM 2941 O O . PRO A 1 380 ? 27.328 -41.312 -4.297 1 96.19 380 PRO A O 1
ATOM 2944 N N . VAL A 1 381 ? 28.578 -42.438 -5.652 1 96.25 381 VAL A N 1
ATOM 2945 C CA . VAL A 1 381 ? 29.547 -42.75 -4.598 1 96.25 381 VAL A CA 1
ATOM 2946 C C . VAL A 1 381 ? 30.297 -41.469 -4.211 1 96.25 381 VAL A C 1
ATOM 2948 O O . VAL A 1 381 ? 30.531 -41.219 -3.025 1 96.25 381 VAL A O 1
ATOM 2951 N N . LEU A 1 382 ? 30.594 -40.656 -5.109 1 97 382 LEU A N 1
ATOM 2952 C CA . LEU A 1 382 ? 31.453 -39.5 -4.879 1 97 382 LEU A CA 1
ATOM 2953 C C . LEU A 1 382 ? 30.625 -38.281 -4.516 1 97 382 LEU A C 1
ATOM 2955 O O . LEU A 1 382 ? 31.078 -37.406 -3.76 1 97 382 LEU A O 1
ATOM 2959 N N . HIS A 1 383 ? 29.453 -38.219 -5.125 1 97.62 383 HIS A N 1
ATOM 2960 C CA . HIS A 1 383 ? 28.781 -36.906 -5.137 1 97.62 383 HIS A CA 1
ATOM 2961 C C . HIS A 1 383 ? 27.531 -36.938 -4.262 1 97.62 383 HIS A C 1
ATOM 2963 O O . HIS A 1 383 ? 27.109 -35.875 -3.768 1 97.62 383 HIS A O 1
ATOM 2969 N N . ASP A 1 384 ? 26.938 -38.062 -3.971 1 97.38 384 ASP A N 1
ATOM 2970 C CA . ASP A 1 384 ? 25.578 -38.094 -3.418 1 97.38 384 ASP A CA 1
ATOM 2971 C C . ASP A 1 384 ? 25.562 -37.594 -1.979 1 97.38 384 ASP A C 1
ATOM 2973 O O . ASP A 1 384 ? 24.547 -37.062 -1.518 1 97.38 384 ASP A O 1
ATOM 2977 N N . GLY A 1 385 ? 26.594 -37.812 -1.271 1 97.75 385 GLY A N 1
ATOM 2978 C CA . GLY A 1 385 ? 26.672 -37.281 0.088 1 97.75 385 GLY A CA 1
ATOM 2979 C C . GLY A 1 385 ? 26.438 -35.781 0.172 1 97.75 385 GLY A C 1
ATOM 2980 O O . GLY A 1 385 ? 25.719 -35.312 1.062 1 97.75 385 GLY A O 1
ATOM 2981 N N . TYR A 1 386 ? 27.062 -35.125 -0.731 1 98.31 386 TYR A N 1
ATOM 2982 C CA . TYR A 1 386 ? 26.891 -33.688 -0.792 1 98.31 386 TYR A CA 1
ATOM 2983 C C . TYR A 1 386 ? 25.438 -33.312 -1.058 1 98.31 386 TYR A C 1
ATOM 2985 O O . TYR A 1 386 ? 24.859 -32.469 -0.35 1 98.31 386 TYR A O 1
ATOM 2993 N N . PHE A 1 387 ? 24.859 -33.938 -2.021 1 98.62 387 PHE A N 1
ATOM 2994 C CA . PHE A 1 387 ? 23.531 -33.531 -2.475 1 98.62 387 PHE A CA 1
ATOM 2995 C C . PHE A 1 387 ? 22.469 -34 -1.483 1 98.62 387 PHE A C 1
ATOM 2997 O O . PHE A 1 387 ? 21.438 -33.312 -1.32 1 98.62 387 PHE A O 1
ATOM 3004 N N . HIS A 1 388 ? 22.703 -35.094 -0.82 1 98.5 388 HIS A N 1
ATOM 3005 C CA . HIS A 1 388 ? 21.781 -35.5 0.238 1 98.5 388 HIS A CA 1
ATOM 3006 C C . HIS A 1 388 ? 21.766 -34.469 1.378 1 98.5 388 HIS A C 1
ATOM 3008 O O . HIS A 1 388 ? 20.703 -34.156 1.904 1 98.5 388 HIS A O 1
ATOM 3014 N N . LYS A 1 389 ? 22.906 -34.031 1.743 1 98.56 389 LYS A N 1
ATOM 3015 C CA . LYS A 1 389 ? 23.016 -33.031 2.797 1 98.56 389 LYS A CA 1
ATOM 3016 C C . LYS A 1 389 ? 22.344 -31.719 2.375 1 98.56 389 LYS A C 1
ATOM 3018 O O . LYS A 1 389 ? 21.641 -31.078 3.174 1 98.56 389 LYS A O 1
ATOM 3023 N N . LEU A 1 390 ? 22.578 -31.391 1.134 1 98.56 390 LEU A N 1
ATOM 3024 C CA . LEU A 1 390 ? 21.953 -30.188 0.598 1 98.56 390 LEU A CA 1
ATOM 3025 C C . LEU A 1 390 ? 20.438 -30.297 0.62 1 98.56 390 LEU A C 1
ATOM 3027 O O . LEU A 1 390 ? 19.75 -29.406 1.101 1 98.56 390 LEU A O 1
ATOM 3031 N N . ALA A 1 391 ? 19.953 -31.422 0.144 1 98.56 391 ALA A N 1
ATOM 3032 C CA . ALA A 1 391 ? 18.516 -31.656 0.087 1 98.56 391 ALA A CA 1
ATOM 3033 C C . ALA A 1 391 ? 17.891 -31.625 1.483 1 98.56 391 ALA A C 1
ATOM 3035 O O . ALA A 1 391 ? 16.797 -31.094 1.68 1 98.56 391 ALA A O 1
ATOM 3036 N N . THR A 1 392 ? 18.562 -32.188 2.373 1 98.5 392 THR A N 1
ATOM 3037 C CA . THR A 1 392 ? 18.078 -32.25 3.748 1 98.5 392 THR A CA 1
ATOM 3038 C C . THR A 1 392 ? 18.016 -30.844 4.363 1 98.5 392 THR A C 1
ATOM 3040 O O . THR A 1 392 ? 17.016 -30.5 4.996 1 98.5 392 THR A O 1
ATOM 3043 N N . PHE A 1 393 ? 19.062 -30.125 4.176 1 98.56 393 PHE A N 1
ATOM 3044 C CA . PHE A 1 393 ? 19.109 -28.766 4.695 1 98.56 393 PHE A CA 1
ATOM 3045 C C . PHE A 1 393 ? 17.953 -27.922 4.148 1 98.56 393 PHE A C 1
ATOM 3047 O O . PHE A 1 393 ? 17.281 -27.234 4.902 1 98.56 393 PHE A O 1
ATOM 3054 N N . VAL A 1 394 ? 17.75 -28.016 2.861 1 98.5 394 VAL A N 1
ATOM 3055 C CA . VAL A 1 394 ? 16.734 -27.188 2.201 1 98.5 394 VAL A CA 1
ATOM 3056 C C . VAL A 1 394 ? 15.344 -27.641 2.629 1 98.5 394 VAL A C 1
ATOM 3058 O O . VAL A 1 394 ? 14.492 -26.797 2.951 1 98.5 394 VAL A O 1
ATOM 3061 N N . SER A 1 395 ? 15.086 -28.938 2.648 1 98.31 395 SER A N 1
ATOM 3062 C CA . SER A 1 395 ? 13.773 -29.453 3.031 1 98.31 395 SER A CA 1
ATOM 3063 C C . SER A 1 395 ? 13.445 -29.109 4.48 1 98.31 395 SER A C 1
ATOM 3065 O O . SER A 1 395 ? 12.32 -28.734 4.797 1 98.31 395 SER A O 1
ATOM 3067 N N . ASP A 1 396 ? 14.398 -29.234 5.324 1 98.19 396 ASP A N 1
ATOM 3068 C CA . ASP A 1 396 ? 14.211 -28.875 6.727 1 98.19 396 ASP A CA 1
ATOM 3069 C C . ASP A 1 396 ? 13.984 -27.375 6.883 1 98.19 396 ASP A C 1
ATOM 3071 O O . ASP A 1 396 ? 13.172 -26.938 7.707 1 98.19 396 ASP A O 1
ATOM 3075 N N . GLY A 1 397 ? 14.781 -26.672 6.16 1 98.06 397 GLY A N 1
ATOM 3076 C CA . GLY A 1 397 ? 14.602 -25.234 6.184 1 98.06 397 GLY A CA 1
ATOM 3077 C C . GLY A 1 397 ? 13.227 -24.797 5.719 1 98.06 397 GLY A C 1
ATOM 3078 O O . GLY A 1 397 ? 12.609 -23.922 6.328 1 98.06 397 GLY A O 1
ATOM 3079 N N . LEU A 1 398 ? 12.758 -25.375 4.637 1 97.94 398 LEU A N 1
ATOM 3080 C CA . LEU A 1 398 ? 11.422 -25.062 4.141 1 97.94 398 LEU A CA 1
ATOM 3081 C C . LEU A 1 398 ? 10.359 -25.422 5.18 1 97.94 398 LEU A C 1
ATOM 3083 O O . LEU A 1 398 ? 9.414 -24.656 5.391 1 97.94 398 LEU A O 1
ATOM 3087 N N . ALA A 1 399 ? 10.531 -26.547 5.809 1 97.5 399 ALA A N 1
ATOM 3088 C CA . ALA A 1 399 ? 9.602 -26.938 6.863 1 97.5 399 ALA A CA 1
ATOM 3089 C C . ALA A 1 399 ? 9.578 -25.906 7.988 1 97.5 399 ALA A C 1
ATOM 3091 O O . ALA A 1 399 ? 8.508 -25.578 8.508 1 97.5 399 ALA A O 1
ATOM 3092 N N . ALA A 1 400 ? 10.711 -25.469 8.359 1 96.56 400 ALA A N 1
ATOM 3093 C CA . ALA A 1 400 ? 10.82 -24.453 9.398 1 96.56 400 ALA A CA 1
ATOM 3094 C C . ALA A 1 400 ? 10.125 -23.156 8.984 1 96.56 400 ALA A C 1
ATOM 3096 O O . ALA A 1 400 ? 9.625 -22.406 9.828 1 96.56 400 ALA A O 1
ATOM 3097 N N . CYS A 1 401 ? 10.102 -22.953 7.695 1 95.31 401 CYS A N 1
ATOM 3098 C CA . CYS A 1 401 ? 9.516 -21.734 7.172 1 95.31 401 CYS A CA 1
ATOM 3099 C C . CYS A 1 401 ? 8.055 -21.938 6.797 1 95.31 401 CYS A C 1
ATOM 3101 O O . CYS A 1 401 ? 7.492 -21.172 6.004 1 95.31 401 CYS A O 1
ATOM 3103 N N . GLY A 1 402 ? 7.43 -23 7.199 1 93.19 402 GLY A N 1
ATOM 3104 C CA . GLY A 1 402 ? 5.992 -23.156 7.074 1 93.19 402 GLY A CA 1
ATOM 3105 C C . GLY A 1 402 ? 5.586 -24.031 5.902 1 93.19 402 GLY A C 1
ATOM 3106 O O . GLY A 1 402 ? 4.395 -24.234 5.652 1 93.19 402 GLY A O 1
ATOM 3107 N N . TYR A 1 403 ? 6.496 -24.531 5.129 1 96.19 403 TYR A N 1
ATOM 3108 C CA . TYR A 1 403 ? 6.211 -25.469 4.047 1 96.19 403 TYR A CA 1
ATOM 3109 C C . TYR A 1 403 ? 6.371 -26.906 4.52 1 96.19 403 TYR A C 1
ATOM 3111 O O . TYR A 1 403 ? 7.48 -27.438 4.516 1 96.19 403 TYR A O 1
ATOM 3119 N N . SER A 1 404 ? 5.34 -27.562 4.844 1 96.06 404 SER A N 1
ATOM 3120 C CA . SER A 1 404 ? 5.371 -28.891 5.457 1 96.06 404 SER A CA 1
ATOM 3121 C C . SER A 1 404 ? 5.984 -29.922 4.52 1 96.06 404 SER A C 1
ATOM 3123 O O . SER A 1 404 ? 5.965 -29.75 3.299 1 96.06 404 SER A O 1
ATOM 3125 N N . TYR A 1 405 ? 6.465 -30.922 5.105 1 97 405 TYR A N 1
ATOM 3126 C CA . TYR A 1 405 ? 6.988 -32.031 4.32 1 97 405 TYR A CA 1
ATOM 3127 C C . TYR A 1 405 ? 5.891 -32.688 3.477 1 97 405 TYR A C 1
ATOM 3129 O O . TYR A 1 405 ? 4.738 -32.75 3.91 1 97 405 TYR A O 1
ATOM 3137 N N . CYS A 1 406 ? 6.328 -33.094 2.354 1 95.12 406 CYS A N 1
ATOM 3138 C CA . CYS A 1 406 ? 5.371 -33.812 1.516 1 95.12 406 CYS A CA 1
ATOM 3139 C C . CYS A 1 406 ? 5.062 -35.188 2.1 1 95.12 406 CYS A C 1
ATOM 3141 O O . CYS A 1 406 ? 5.961 -36 2.273 1 95.12 406 CYS A O 1
ATOM 3143 N N . LYS A 1 407 ? 3.857 -35.5 2.299 1 91.5 407 LYS A N 1
ATOM 3144 C CA . LYS A 1 407 ? 3.441 -36.781 2.867 1 91.5 407 LYS A CA 1
ATOM 3145 C C . LYS A 1 407 ? 3.689 -37.938 1.888 1 91.5 407 LYS A C 1
ATOM 3147 O O . LYS A 1 407 ? 3.914 -39.062 2.301 1 91.5 407 LYS A O 1
ATOM 3152 N N . GLY A 1 408 ? 3.732 -37.594 0.648 1 91.44 408 GLY A N 1
ATOM 3153 C CA . GLY A 1 408 ? 3.957 -38.594 -0.386 1 91.44 408 GLY A CA 1
ATOM 3154 C C . GLY A 1 408 ? 5.426 -38.875 -0.636 1 91.44 408 GLY A C 1
ATOM 3155 O O . GLY A 1 408 ? 5.77 -39.75 -1.443 1 91.44 408 GLY A O 1
ATOM 3156 N N . GLY A 1 409 ? 6.238 -38.125 0.009 1 93.75 409 GLY A N 1
ATOM 3157 C CA . GLY A 1 409 ? 7.668 -38.406 -0.062 1 93.75 409 GLY A CA 1
ATOM 3158 C C . GLY A 1 409 ? 8.32 -37.781 -1.282 1 93.75 409 GLY A C 1
ATOM 3159 O O . GLY A 1 409 ? 9.438 -38.156 -1.647 1 93.75 409 GLY A O 1
ATOM 3160 N N . VAL A 1 410 ? 7.719 -36.938 -1.957 1 96 410 VAL A N 1
ATOM 3161 C CA . VAL A 1 410 ? 8.273 -36.281 -3.135 1 96 410 VAL A CA 1
ATOM 3162 C C . VAL A 1 410 ? 9.188 -35.125 -2.705 1 96 410 VAL A C 1
ATOM 3164 O O . VAL A 1 410 ? 8.812 -33.969 -2.793 1 96 410 VAL A O 1
ATOM 3167 N N . MET A 1 411 ? 10.375 -35.469 -2.303 1 97.75 411 MET A N 1
ATOM 3168 C CA . MET A 1 411 ? 11.414 -34.531 -1.88 1 97.75 411 MET A CA 1
ATOM 3169 C C . MET A 1 411 ? 12.797 -35.031 -2.307 1 97.75 411 MET A C 1
ATOM 3171 O O . MET A 1 411 ? 13.039 -36.219 -2.363 1 97.75 411 MET A O 1
ATOM 3175 N N . ALA A 1 412 ? 13.664 -34.125 -2.473 1 97.94 412 ALA A N 1
ATOM 3176 C CA . ALA A 1 412 ? 15.008 -34.438 -2.951 1 97.94 412 ALA A CA 1
ATOM 3177 C C . ALA A 1 412 ? 15.789 -35.25 -1.921 1 97.94 412 ALA A C 1
ATOM 3179 O O . ALA A 1 412 ? 16.844 -35.812 -2.232 1 97.94 412 ALA A O 1
ATOM 3180 N N . THR A 1 413 ? 15.266 -35.281 -0.699 1 97.75 413 THR A N 1
ATOM 3181 C CA . THR A 1 413 ? 15.906 -36.094 0.334 1 97.75 413 THR A CA 1
ATOM 3182 C C . THR A 1 413 ? 15.812 -37.594 -0.002 1 97.75 413 THR A C 1
ATOM 3184 O O . THR A 1 413 ? 16.562 -38.406 0.539 1 97.75 413 THR A O 1
ATOM 3187 N N . ASN A 1 414 ? 14.875 -37.969 -0.792 1 97.31 414 ASN A N 1
ATOM 3188 C CA . ASN A 1 414 ? 14.727 -39.344 -1.246 1 97.31 414 ASN A CA 1
ATOM 3189 C C . ASN A 1 414 ? 15.57 -39.625 -2.49 1 97.31 414 ASN A C 1
ATOM 3191 O O . ASN A 1 414 ? 15.562 -38.812 -3.432 1 97.31 414 ASN A O 1
ATOM 3195 N N . ASP A 1 415 ? 16.172 -40.719 -2.555 1 95.88 415 ASP A N 1
ATOM 3196 C CA . ASP A 1 415 ? 17.141 -41.062 -3.598 1 95.88 415 ASP A CA 1
ATOM 3197 C C . ASP A 1 415 ? 16.484 -41.031 -4.977 1 95.88 415 ASP A C 1
ATOM 3199 O O . ASP A 1 415 ? 17.109 -40.625 -5.957 1 95.88 415 ASP A O 1
ATOM 3203 N N . GLN A 1 416 ? 15.305 -41.438 -5.047 1 96.06 416 GLN A N 1
ATOM 3204 C CA . GLN A 1 416 ? 14.578 -41.531 -6.309 1 96.06 416 GLN A CA 1
ATOM 3205 C C . GLN A 1 416 ? 14.453 -40.156 -6.977 1 96.06 416 GLN A C 1
ATOM 3207 O O . GLN A 1 416 ? 14.359 -40.062 -8.203 1 96.06 416 GLN A O 1
ATOM 3212 N N . TRP A 1 417 ? 14.516 -39.156 -6.188 1 97.88 417 TRP A N 1
ATOM 3213 C CA . TRP A 1 417 ? 14.219 -37.844 -6.723 1 97.88 417 TRP A CA 1
ATOM 3214 C C . TRP A 1 417 ? 15.484 -36.969 -6.781 1 97.88 417 TRP A C 1
ATOM 3216 O O . TRP A 1 417 ? 15.414 -35.781 -6.996 1 97.88 417 TRP A O 1
ATOM 3226 N N . ARG A 1 418 ? 16.594 -37.562 -6.535 1 97.5 418 ARG A N 1
ATOM 3227 C CA . ARG A 1 418 ? 17.938 -37 -6.688 1 97.5 418 ARG A CA 1
ATOM 3228 C C . ARG A 1 418 ? 18.734 -37.75 -7.746 1 97.5 418 ARG A C 1
ATOM 3230 O O . ARG A 1 418 ? 19.594 -38.562 -7.414 1 97.5 418 ARG A O 1
ATOM 3237 N N . GLN A 1 419 ? 18.5 -37.438 -8.969 1 98.25 419 GLN A N 1
ATOM 3238 C CA . GLN A 1 419 ? 19.031 -38.25 -10.07 1 98.25 419 GLN A CA 1
ATOM 3239 C C . GLN A 1 419 ? 19.609 -37.375 -11.172 1 98.25 419 GLN A C 1
ATOM 3241 O O . GLN A 1 419 ? 19.234 -36.188 -11.289 1 98.25 419 GLN A O 1
ATOM 3246 N N . PRO A 1 420 ? 20.5 -37.906 -11.984 1 98.44 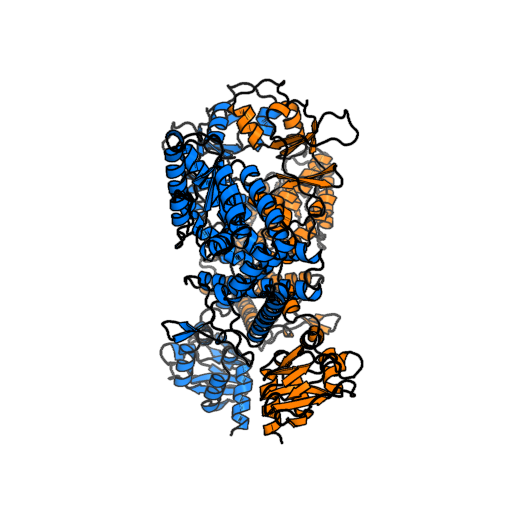420 PRO A N 1
ATOM 3247 C CA . PRO A 1 420 ? 21.016 -37.125 -13.125 1 98.44 420 PRO A CA 1
ATOM 3248 C C . PRO A 1 420 ? 19.984 -36.969 -14.242 1 98.44 420 PRO A C 1
ATOM 3250 O O . PRO A 1 420 ? 18.984 -37.688 -14.273 1 98.44 420 PRO A O 1
ATOM 3253 N N . LEU A 1 421 ? 20.203 -36.094 -15.133 1 98.62 421 LEU A N 1
ATOM 3254 C CA . LEU A 1 421 ? 19.281 -35.75 -16.203 1 98.62 421 LEU A CA 1
ATOM 3255 C C . LEU A 1 421 ? 18.906 -36.969 -17.031 1 98.62 421 LEU A C 1
ATOM 3257 O O . LEU A 1 421 ? 17.75 -37.125 -17.438 1 98.62 421 LEU A O 1
ATOM 3261 N N . ARG A 1 422 ? 19.891 -37.844 -17.312 1 98.06 422 ARG A N 1
ATOM 3262 C CA . ARG A 1 422 ? 19.641 -39 -18.125 1 98.06 422 ARG A CA 1
ATOM 3263 C C . ARG A 1 422 ? 18.578 -39.906 -17.5 1 98.06 422 ARG A C 1
ATOM 3265 O O . ARG A 1 422 ? 17.734 -40.469 -18.188 1 98.06 422 ARG A O 1
ATOM 3272 N N . VAL A 1 423 ? 18.641 -40.062 -16.219 1 98.31 423 VAL A N 1
ATOM 3273 C CA . VAL A 1 423 ? 17.672 -40.875 -15.5 1 98.31 423 VAL A CA 1
ATOM 3274 C C . VAL A 1 423 ? 16.312 -40.188 -15.523 1 98.31 423 VAL A C 1
ATOM 3276 O O . VAL A 1 423 ? 15.281 -40.844 -15.711 1 98.31 423 VAL A O 1
ATOM 3279 N N . TRP A 1 424 ? 16.234 -38.906 -15.305 1 98.44 424 TRP A N 1
ATOM 3280 C CA . TRP A 1 424 ? 14.984 -38.156 -15.352 1 98.44 424 TRP A CA 1
ATOM 3281 C C . TRP A 1 424 ? 14.32 -38.281 -16.719 1 98.44 424 TRP A C 1
ATOM 3283 O O . TRP A 1 424 ? 13.102 -38.469 -16.812 1 98.44 424 TRP A O 1
ATOM 3293 N N . ARG A 1 425 ? 15.109 -38.188 -17.75 1 98.19 425 ARG A N 1
ATOM 3294 C CA . ARG A 1 425 ? 14.57 -38.375 -19.094 1 98.19 425 ARG A CA 1
ATOM 3295 C C . ARG A 1 425 ? 13.906 -39.75 -19.234 1 98.19 425 ARG A C 1
ATOM 3297 O O . ARG A 1 425 ? 12.812 -39.875 -19.781 1 98.19 425 ARG A O 1
ATOM 3304 N N . ALA A 1 426 ? 14.594 -40.688 -18.734 1 97.88 426 ALA A N 1
ATOM 3305 C CA . ALA A 1 426 ? 14.062 -42.031 -18.781 1 97.88 426 ALA A CA 1
ATOM 3306 C C . ALA A 1 426 ? 12.766 -42.156 -17.984 1 97.88 426 ALA A C 1
ATOM 3308 O O . ALA A 1 426 ? 11.82 -42.844 -18.391 1 97.88 426 ALA A O 1
ATOM 3309 N N . TYR A 1 427 ? 12.703 -41.531 -16.766 1 97.5 427 TYR A N 1
ATOM 3310 C CA . TYR A 1 427 ? 11.477 -41.5 -15.977 1 97.5 427 TYR A CA 1
ATOM 3311 C C . TYR A 1 427 ? 10.312 -40.938 -16.797 1 97.5 427 TYR A C 1
ATOM 3313 O O . TYR A 1 427 ? 9.289 -41.625 -16.953 1 97.5 427 TYR A O 1
ATOM 3321 N N . PHE A 1 428 ? 10.492 -39.781 -17.391 1 97.56 428 PHE A N 1
ATOM 3322 C CA . PHE A 1 428 ? 9.422 -39.094 -18.109 1 97.56 428 PHE A CA 1
ATOM 3323 C C . PHE A 1 428 ? 8.984 -39.906 -19.328 1 97.56 428 PHE A C 1
ATOM 3325 O O . PHE A 1 428 ? 7.785 -40.031 -19.594 1 97.56 428 PHE A O 1
ATOM 3332 N N . GLU A 1 429 ? 9.938 -40.469 -20.031 1 97.06 429 GLU A N 1
ATOM 3333 C CA . GLU A 1 429 ? 9.625 -41.281 -21.188 1 97.06 429 GLU A CA 1
ATOM 3334 C C . GLU A 1 429 ? 8.812 -42.5 -20.797 1 97.06 429 GLU A C 1
ATOM 3336 O O . GLU A 1 429 ? 7.809 -42.844 -21.422 1 97.06 429 GLU A O 1
ATOM 3341 N N . GLN A 1 430 ? 9.281 -43.125 -19.766 1 96.69 430 GLN A N 1
ATOM 3342 C CA . GLN A 1 430 ? 8.586 -44.312 -19.297 1 96.69 430 GLN A CA 1
ATOM 3343 C C . GLN A 1 430 ? 7.172 -43.969 -18.828 1 96.69 430 GLN A C 1
ATOM 3345 O O . GLN A 1 430 ? 6.227 -44.719 -19.109 1 96.69 430 GLN A O 1
ATOM 3350 N N . TRP A 1 431 ? 7.023 -42.969 -18.062 1 96.81 431 TRP A N 1
ATOM 3351 C CA . TRP A 1 431 ? 5.727 -42.562 -17.531 1 96.81 431 TRP A CA 1
ATOM 3352 C C . TRP A 1 431 ? 4.73 -42.312 -18.656 1 96.81 431 TRP A C 1
ATOM 3354 O O . TRP A 1 431 ? 3.545 -42.625 -18.531 1 96.81 431 TRP A O 1
ATOM 3364 N N . ILE A 1 432 ? 5.184 -41.75 -19.766 1 96.94 432 ILE A N 1
ATOM 3365 C CA . ILE A 1 432 ? 4.32 -41.375 -20.875 1 96.94 432 ILE A CA 1
ATOM 3366 C C . ILE A 1 432 ? 4.062 -42.594 -21.781 1 96.94 432 ILE A C 1
ATOM 3368 O O . ILE A 1 432 ? 2.936 -42.812 -22.234 1 96.94 432 ILE A O 1
ATOM 3372 N N . GLU A 1 433 ? 5.074 -43.438 -22.047 1 96 433 GLU A N 1
ATOM 3373 C CA . GLU A 1 433 ? 4.988 -44.531 -23 1 96 433 GLU A CA 1
ATOM 3374 C C . GLU A 1 433 ? 4.316 -45.75 -22.375 1 96 433 GLU A C 1
ATOM 3376 O O . GLU A 1 433 ? 3.682 -46.531 -23.078 1 96 433 GLU A O 1
ATOM 3381 N N . LYS A 1 434 ? 4.523 -45.875 -21.094 1 94.94 434 LYS A N 1
ATOM 3382 C CA . LYS A 1 434 ? 3.955 -47 -20.391 1 94.94 434 LYS A CA 1
ATOM 3383 C C . LYS A 1 434 ? 3.129 -46.562 -19.188 1 94.94 434 LYS A C 1
ATOM 3385 O O . LYS A 1 434 ? 3.463 -46.875 -18.047 1 94.94 434 LYS A O 1
ATOM 3390 N N . PRO A 1 435 ? 1.979 -46.031 -19.5 1 92.38 435 PRO A N 1
ATOM 3391 C CA . PRO A 1 435 ? 1.158 -45.531 -18.391 1 92.38 435 PRO A CA 1
ATOM 3392 C C . PRO A 1 435 ? 0.531 -46.656 -17.562 1 92.38 435 PRO A C 1
ATOM 3394 O O . PRO A 1 435 ? -0.015 -47.594 -18.125 1 92.38 435 PRO A O 1
ATOM 3397 N N . ASN A 1 436 ? 0.766 -46.656 -16.328 1 92.06 436 ASN A N 1
ATOM 3398 C CA . ASN A 1 436 ? 0.13 -47.469 -15.305 1 92.06 436 ASN A CA 1
ATOM 3399 C C . ASN A 1 436 ? -0.235 -46.656 -14.062 1 92.06 436 ASN A C 1
ATOM 3401 O O . ASN A 1 436 ? 0.074 -45.469 -13.992 1 92.06 436 ASN A O 1
ATOM 3405 N N . PRO A 1 437 ? -0.919 -47.156 -13.172 1 90 437 PRO A N 1
ATOM 3406 C CA . PRO A 1 437 ? -1.409 -46.344 -12.055 1 90 437 PRO A CA 1
ATOM 3407 C C . PRO A 1 437 ? -0.288 -45.625 -11.312 1 90 437 PRO A C 1
ATOM 3409 O O . PRO A 1 437 ? -0.417 -44.438 -11.008 1 90 437 PRO A O 1
ATOM 3412 N N . ALA A 1 438 ? 0.753 -46.25 -11.055 1 90.31 438 ALA A N 1
ATOM 3413 C CA . ALA A 1 438 ? 1.869 -45.625 -10.336 1 90.31 438 ALA A CA 1
ATOM 3414 C C . ALA A 1 438 ? 2.518 -44.531 -11.18 1 90.31 438 ALA A C 1
ATOM 3416 O O . ALA A 1 438 ? 2.832 -43.469 -10.664 1 90.31 438 ALA A O 1
ATOM 3417 N N . THR A 1 439 ? 2.758 -44.844 -12.422 1 91.56 439 THR A N 1
ATOM 3418 C CA . THR A 1 439 ? 3.406 -43.875 -13.297 1 91.56 439 THR A CA 1
ATOM 3419 C C . THR A 1 439 ? 2.494 -42.656 -13.547 1 91.56 439 THR A C 1
ATOM 3421 O O . THR A 1 439 ? 2.969 -41.531 -13.695 1 91.56 439 THR A O 1
ATOM 3424 N N . LEU A 1 440 ? 1.242 -42.969 -13.641 1 92 440 LEU A N 1
ATOM 3425 C CA . LEU A 1 440 ? 0.287 -41.875 -13.852 1 92 440 LEU A CA 1
ATOM 3426 C C . LEU A 1 440 ? 0.246 -40.938 -12.648 1 92 440 LEU A C 1
ATOM 3428 O O . LEU A 1 440 ? 0.121 -39.719 -12.805 1 92 440 LEU A O 1
ATOM 3432 N N . LEU A 1 441 ? 0.305 -41.5 -11.5 1 90.12 441 LEU A N 1
ATOM 3433 C CA . LEU A 1 441 ? 0.385 -40.688 -10.297 1 90.12 441 LEU A CA 1
ATOM 3434 C C . LEU A 1 441 ? 1.621 -39.781 -10.328 1 90.12 441 LEU A C 1
ATOM 3436 O O . LEU A 1 441 ? 1.548 -38.594 -9.984 1 90.12 441 LEU A O 1
ATOM 3440 N N . ASN A 1 442 ? 2.719 -40.344 -10.703 1 92.5 442 ASN A N 1
ATOM 3441 C CA . ASN A 1 442 ? 3.941 -39.562 -10.867 1 92.5 442 ASN A CA 1
ATOM 3442 C C . ASN A 1 442 ? 3.762 -38.438 -11.883 1 92.5 442 ASN A C 1
ATOM 3444 O O . ASN A 1 442 ? 4.211 -37.312 -11.648 1 92.5 442 ASN A O 1
ATOM 3448 N N . SER A 1 443 ? 3.115 -38.781 -12.93 1 94.06 443 SER A N 1
ATOM 3449 C CA . SER A 1 443 ? 2.883 -37.781 -13.969 1 94.06 443 SER A CA 1
ATOM 3450 C C . SER A 1 443 ? 2.055 -36.594 -13.438 1 94.06 443 SER A C 1
ATOM 3452 O O . SER A 1 443 ? 2.322 -35.438 -13.766 1 94.06 443 SER A O 1
ATOM 3454 N N . CYS A 1 444 ? 1.078 -36.906 -12.633 1 91.69 444 CYS A N 1
ATOM 3455 C CA . CYS A 1 444 ? 0.218 -35.875 -12.055 1 91.69 444 CYS A CA 1
ATOM 3456 C C . CYS A 1 444 ? 1.021 -34.906 -11.18 1 91.69 444 CYS A C 1
ATOM 3458 O O . CYS A 1 444 ? 0.694 -33.719 -11.086 1 91.69 444 CYS A O 1
ATOM 3460 N N . ILE A 1 445 ? 2.082 -35.375 -10.625 1 91.44 445 ILE A N 1
ATOM 3461 C CA . ILE A 1 445 ? 2.883 -34.562 -9.703 1 91.44 445 ILE A CA 1
ATOM 3462 C C . ILE A 1 445 ? 3.996 -33.844 -10.469 1 91.44 445 ILE A C 1
ATOM 3464 O O . ILE A 1 445 ? 4.156 -32.625 -10.352 1 91.44 445 ILE A O 1
ATOM 3468 N N . PHE A 1 446 ? 4.699 -34.594 -11.32 1 94.75 446 PHE A N 1
ATOM 3469 C CA . PHE A 1 446 ? 5.98 -34.125 -11.844 1 94.75 446 PHE A CA 1
ATOM 3470 C C . PHE A 1 446 ? 5.785 -33.344 -13.125 1 94.75 446 PHE A C 1
ATOM 3472 O O . PHE A 1 446 ? 6.703 -32.656 -13.586 1 94.75 446 PHE A O 1
ATOM 3479 N N . PHE A 1 447 ? 4.605 -33.406 -13.719 1 95.19 447 PHE A N 1
ATOM 3480 C CA . PHE A 1 447 ? 4.422 -32.688 -14.977 1 95.19 447 PHE A CA 1
ATOM 3481 C C . PHE A 1 447 ? 4.078 -31.219 -14.719 1 95.19 447 PHE A C 1
ATOM 3483 O O . PHE A 1 447 ? 3.908 -30.453 -15.664 1 95.19 447 PHE A O 1
ATOM 3490 N N . ASP A 1 448 ? 3.971 -30.859 -13.516 1 97.06 448 ASP A N 1
ATOM 3491 C CA . ASP A 1 448 ? 4.098 -29.484 -13.039 1 97.06 448 ASP A CA 1
ATOM 3492 C C . ASP A 1 448 ? 5.473 -29.234 -12.43 1 97.06 448 ASP A C 1
ATOM 3494 O O . ASP A 1 448 ? 5.656 -29.391 -11.219 1 97.06 448 ASP A O 1
ATOM 3498 N N . LEU A 1 449 ? 6.398 -28.859 -13.266 1 97.81 449 LEU A N 1
ATOM 3499 C CA . LEU A 1 449 ? 7.789 -28.75 -12.836 1 97.81 449 LEU A CA 1
ATOM 3500 C C . LEU A 1 449 ? 8.398 -27.422 -13.273 1 97.81 449 LEU A C 1
ATOM 3502 O O . LEU A 1 449 ? 8.039 -26.875 -14.32 1 97.81 449 LEU A O 1
ATOM 3506 N N . ASP A 1 450 ? 9.266 -26.922 -12.43 1 96.25 450 ASP A N 1
ATOM 3507 C CA . ASP A 1 450 ? 10.031 -25.734 -12.789 1 96.25 450 ASP A CA 1
ATOM 3508 C C . ASP A 1 450 ? 11.352 -25.672 -12.031 1 96.25 450 ASP A C 1
ATOM 3510 O O . ASP A 1 450 ? 11.469 -26.219 -10.93 1 96.25 450 ASP A O 1
ATOM 3514 N N . GLY A 1 451 ? 12.367 -25.125 -12.703 1 96.56 451 GLY A N 1
ATOM 3515 C CA . GLY A 1 451 ? 13.641 -24.922 -12.031 1 96.56 451 GLY A CA 1
ATOM 3516 C C . GLY A 1 451 ? 13.68 -23.672 -11.188 1 96.56 451 GLY A C 1
ATOM 3517 O O . GLY A 1 451 ? 13.18 -22.625 -11.602 1 96.56 451 GLY A O 1
ATOM 3518 N N . VAL A 1 452 ? 14.336 -23.766 -9.984 1 94.25 452 VAL A N 1
ATOM 3519 C CA . VAL A 1 452 ? 14.344 -22.609 -9.078 1 94.25 452 VAL A CA 1
ATOM 3520 C C . VAL A 1 452 ? 15.773 -22.109 -8.914 1 94.25 452 VAL A C 1
ATOM 3522 O O . VAL A 1 452 ? 15.992 -20.906 -8.68 1 94.25 452 VAL A O 1
ATOM 3525 N N . TYR A 1 453 ? 16.75 -23.016 -8.992 1 95.12 453 TYR A N 1
ATOM 3526 C CA . TYR A 1 453 ? 18.141 -22.656 -8.711 1 95.12 453 TYR A CA 1
ATOM 3527 C C . TYR A 1 453 ? 19.109 -23.562 -9.453 1 95.12 453 TYR A C 1
ATOM 3529 O O . TYR A 1 453 ? 18.828 -24.75 -9.648 1 95.12 453 TYR A O 1
ATOM 3537 N N . GLY A 1 454 ? 20.203 -23.016 -9.852 1 94.88 454 GLY A N 1
ATOM 3538 C CA . GLY A 1 454 ? 21.234 -23.781 -10.547 1 94.88 454 GLY A CA 1
ATOM 3539 C C . GLY A 1 454 ? 21.141 -23.672 -12.055 1 94.88 454 GLY A C 1
ATOM 3540 O O . GLY A 1 454 ? 20.859 -22.609 -12.594 1 94.88 454 GLY A O 1
ATOM 3541 N N . GLN A 1 455 ? 21.484 -24.797 -12.688 1 96.25 455 GLN A N 1
ATOM 3542 C CA . GLN A 1 455 ? 21.391 -24.828 -14.141 1 96.25 455 GLN A CA 1
ATOM 3543 C C . GLN A 1 455 ? 19.969 -25.109 -14.602 1 96.25 455 GLN A C 1
ATOM 3545 O O . GLN A 1 455 ? 19.609 -26.25 -14.883 1 96.25 455 GLN A O 1
ATOM 3550 N N . LEU A 1 456 ? 19.25 -24.109 -14.875 1 94.69 456 LEU A N 1
ATOM 3551 C CA . LEU A 1 456 ? 17.812 -24.188 -15.133 1 94.69 456 LEU A CA 1
ATOM 3552 C C . LEU A 1 456 ? 17.531 -24.922 -16.438 1 94.69 456 LEU A C 1
ATOM 3554 O O . LEU A 1 456 ? 16.453 -25.469 -16.625 1 94.69 456 LEU A O 1
ATOM 3558 N N . GLU A 1 457 ? 18.547 -24.938 -17.312 1 95.56 457 GLU A N 1
ATOM 3559 C CA . GLU A 1 457 ? 18.391 -25.594 -18.609 1 95.56 457 GLU A CA 1
ATOM 3560 C C . GLU A 1 457 ? 18.078 -27.078 -18.438 1 95.56 457 GLU A C 1
ATOM 3562 O O . GLU A 1 457 ? 17.422 -27.672 -19.281 1 95.56 457 GLU A O 1
ATOM 3567 N N . LEU A 1 458 ? 18.578 -27.656 -17.375 1 97.75 458 LEU A N 1
ATOM 3568 C CA . LEU A 1 458 ? 18.328 -29.062 -17.125 1 97.75 458 LEU A CA 1
ATOM 3569 C C . LEU A 1 458 ? 16.828 -29.344 -17 1 97.75 458 LEU A C 1
ATOM 3571 O O . LEU A 1 458 ? 16.328 -30.312 -17.578 1 97.75 458 LEU A O 1
ATOM 3575 N N . VAL A 1 459 ? 16.125 -28.5 -16.297 1 98.06 459 VAL A N 1
ATOM 3576 C CA . VAL A 1 459 ? 14.688 -28.688 -16.078 1 98.06 459 VAL A CA 1
ATOM 3577 C C . VAL A 1 459 ? 13.922 -28.219 -17.328 1 98.06 459 VAL A C 1
ATOM 3579 O O . VAL A 1 459 ? 12.891 -28.797 -17.672 1 98.06 459 VAL A O 1
ATOM 3582 N N . GLU A 1 460 ? 14.453 -27.234 -18 1 96.94 460 GLU A N 1
ATOM 3583 C CA . GLU A 1 460 ? 13.828 -26.781 -19.25 1 96.94 460 GLU A CA 1
ATOM 3584 C C . GLU A 1 460 ? 13.781 -27.906 -20.281 1 96.94 460 GLU A C 1
ATOM 3586 O O . GLU A 1 460 ? 12.812 -28.031 -21.031 1 96.94 460 GLU A O 1
ATOM 3591 N N . GLU A 1 461 ? 14.797 -28.625 -20.312 1 97.19 461 GLU A N 1
ATOM 3592 C CA . GLU A 1 461 ? 14.844 -29.766 -21.203 1 97.19 461 GLU A CA 1
ATOM 3593 C C . GLU A 1 461 ? 13.734 -30.781 -20.875 1 97.19 461 GLU A C 1
ATOM 3595 O O . GLU A 1 461 ? 13.125 -31.344 -21.781 1 97.19 461 GLU A O 1
ATOM 3600 N N . LEU A 1 462 ? 13.547 -30.984 -19.656 1 98.12 462 LEU A N 1
ATOM 3601 C CA . LEU A 1 462 ? 12.508 -31.922 -19.219 1 98.12 462 LEU A CA 1
ATOM 3602 C C . LEU A 1 462 ? 11.125 -31.391 -19.562 1 98.12 462 LEU A C 1
ATOM 3604 O O . LEU A 1 462 ? 10.234 -32.156 -19.938 1 98.12 462 LEU A O 1
ATOM 3608 N N . LYS A 1 463 ? 10.867 -30.094 -19.359 1 97.69 463 LYS A N 1
ATOM 3609 C CA . LYS A 1 463 ? 9.602 -29.484 -19.719 1 97.69 463 LYS A CA 1
ATOM 3610 C C . LYS A 1 463 ? 9.289 -29.688 -21.203 1 97.69 463 LYS A C 1
ATOM 3612 O O . LYS A 1 463 ? 8.164 -30.047 -21.562 1 97.69 463 LYS A O 1
ATOM 3617 N N . THR A 1 464 ? 10.32 -29.469 -22 1 97.56 464 THR A N 1
ATOM 3618 C CA . THR A 1 464 ? 10.172 -29.625 -23.438 1 97.56 464 THR A CA 1
ATOM 3619 C C . THR A 1 464 ? 9.891 -31.078 -23.812 1 97.56 464 THR A C 1
ATOM 3621 O O . THR A 1 464 ? 9.031 -31.359 -24.641 1 97.56 464 THR A O 1
ATOM 3624 N N . LEU A 1 465 ? 10.633 -31.938 -23.203 1 97.56 465 LEU A N 1
ATOM 3625 C CA . LEU A 1 465 ? 10.43 -33.344 -23.422 1 97.56 465 LEU A CA 1
ATOM 3626 C C . LEU A 1 465 ? 9 -33.75 -23.062 1 97.56 465 LEU A C 1
ATOM 3628 O O . LEU A 1 465 ? 8.344 -34.469 -23.844 1 97.56 465 LEU A O 1
ATOM 3632 N N . CYS A 1 466 ? 8.562 -33.344 -21.922 1 96.81 466 CYS A N 1
ATOM 3633 C CA . CYS A 1 466 ? 7.223 -33.688 -21.422 1 96.81 466 CYS A CA 1
ATOM 3634 C C . CYS A 1 466 ? 6.156 -33.188 -22.406 1 96.81 466 CYS A C 1
ATOM 3636 O O . CYS A 1 466 ? 5.258 -33.938 -22.766 1 96.81 466 CYS A O 1
ATOM 3638 N N . ALA A 1 467 ? 6.242 -31.969 -22.828 1 96.62 467 ALA A N 1
ATOM 3639 C CA . ALA A 1 467 ? 5.27 -31.359 -23.734 1 96.62 467 ALA A CA 1
ATOM 3640 C C . ALA A 1 467 ? 5.242 -32.094 -25.078 1 96.62 467 ALA A C 1
ATOM 3642 O O . ALA A 1 467 ? 4.176 -32.469 -25.562 1 96.62 467 ALA A O 1
ATOM 3643 N N . ARG A 1 468 ? 6.387 -32.344 -25.641 1 96.69 468 ARG A N 1
ATOM 3644 C CA . ARG A 1 468 ? 6.512 -32.969 -26.953 1 96.69 468 ARG A CA 1
ATOM 3645 C C . ARG A 1 468 ? 6.016 -34.406 -26.922 1 96.69 468 ARG A C 1
ATOM 3647 O O . ARG A 1 468 ? 5.223 -34.812 -27.781 1 96.69 468 ARG A O 1
ATOM 3654 N N . LYS A 1 469 ? 6.457 -35.156 -26 1 97.06 469 LYS A N 1
ATOM 3655 C CA . LYS A 1 469 ? 6.141 -36.562 -25.953 1 97.06 469 LYS A CA 1
ATOM 3656 C C . LYS A 1 469 ? 4.676 -36.781 -25.578 1 97.06 469 LYS A C 1
ATOM 3658 O O . LYS A 1 469 ? 4.027 -37.688 -26.125 1 97.06 469 LYS A O 1
ATOM 3663 N N . SER A 1 470 ? 4.188 -36.062 -24.656 1 96.81 470 SER A N 1
ATOM 3664 C CA . SER A 1 470 ? 2.797 -36.219 -24.25 1 96.81 470 SER A CA 1
ATOM 3665 C C . SER A 1 470 ? 1.841 -35.969 -25.406 1 96.81 470 SER A C 1
ATOM 3667 O O . SER A 1 470 ? 0.867 -36.688 -25.594 1 96.81 470 SER A O 1
ATOM 3669 N N . SER A 1 471 ? 2.09 -34.906 -26.125 1 95.88 471 SER A N 1
ATOM 3670 C CA . SER A 1 471 ? 1.221 -34.531 -27.234 1 95.88 471 SER A CA 1
ATOM 3671 C C . SER A 1 471 ? 1.203 -35.594 -28.312 1 95.88 471 SER A C 1
ATOM 3673 O O . SER A 1 471 ? 0.219 -35.75 -29.031 1 95.88 471 SER A O 1
ATOM 3675 N N . ALA A 1 472 ? 2.244 -36.406 -28.359 1 96 472 ALA A N 1
ATOM 3676 C CA . ALA A 1 472 ? 2.396 -37.438 -29.391 1 96 472 ALA A CA 1
ATOM 3677 C C . ALA A 1 472 ? 1.864 -38.781 -28.922 1 96 472 ALA A C 1
ATOM 3679 O O . ALA A 1 472 ? 1.874 -39.75 -29.672 1 96 472 ALA A O 1
ATOM 3680 N N . HIS A 1 473 ? 1.362 -38.875 -27.734 1 95.94 473 HIS A N 1
ATOM 3681 C CA . HIS A 1 473 ? 0.914 -40.156 -27.188 1 95.94 473 HIS A CA 1
ATOM 3682 C C . HIS A 1 473 ? -0.525 -40.062 -26.688 1 95.94 473 HIS A C 1
ATOM 3684 O O . HIS A 1 473 ? -0.766 -39.969 -25.484 1 95.94 473 HIS A O 1
ATOM 3690 N N . PRO A 1 474 ? -1.475 -40.25 -27.547 1 94.31 474 PRO A N 1
ATOM 3691 C CA . PRO A 1 474 ? -2.889 -40.125 -27.188 1 94.31 474 PRO A CA 1
ATOM 3692 C C . PRO A 1 474 ? -3.312 -41.125 -26.109 1 94.31 474 PRO A C 1
ATOM 3694 O O . PRO A 1 474 ? -4.188 -40.812 -25.297 1 94.31 474 PRO A O 1
ATOM 3697 N N . GLY A 1 475 ? -2.697 -42.312 -26.172 1 94 475 GLY A N 1
ATOM 3698 C CA . GLY A 1 475 ? -2.99 -43.281 -25.125 1 94 475 GLY A CA 1
ATOM 3699 C C . GLY A 1 475 ? -2.674 -42.75 -23.734 1 94 475 GLY A C 1
ATOM 3700 O O . GLY A 1 475 ? -3.424 -43 -22.781 1 94 475 GLY A O 1
ATOM 3701 N N . PHE A 1 476 ? -1.585 -42.094 -23.594 1 96.06 476 PHE A N 1
ATOM 3702 C CA . PHE A 1 476 ? -1.188 -41.5 -22.344 1 96.06 476 PHE A CA 1
ATOM 3703 C C . PHE A 1 476 ? -2.184 -40.406 -21.922 1 96.06 476 PHE A C 1
ATOM 3705 O O . PHE A 1 476 ? -2.609 -40.375 -20.766 1 96.06 476 PHE A O 1
ATOM 3712 N N . LEU A 1 477 ? -2.607 -39.5 -22.797 1 96.38 477 LEU A N 1
ATOM 3713 C CA . LEU A 1 477 ? -3.555 -38.438 -22.516 1 96.38 477 LEU A CA 1
ATOM 3714 C C . LEU A 1 477 ? -4.902 -39 -22.078 1 96.38 477 LEU A C 1
ATOM 3716 O O . LEU A 1 477 ? -5.539 -38.438 -21.172 1 96.38 477 LEU A O 1
ATOM 3720 N N . ASN A 1 478 ? -5.273 -40.094 -22.703 1 95.19 478 ASN A N 1
ATOM 3721 C CA . ASN A 1 478 ? -6.512 -40.781 -22.312 1 95.19 478 ASN A CA 1
ATOM 3722 C C . ASN A 1 478 ? -6.438 -41.312 -20.875 1 95.19 478 ASN A C 1
ATOM 3724 O O . ASN A 1 478 ? -7.402 -41.188 -20.125 1 95.19 478 ASN A O 1
ATOM 3728 N N . ALA A 1 479 ? -5.293 -41.875 -20.609 1 95.38 479 ALA A N 1
ATOM 3729 C CA . ALA A 1 479 ? -5.102 -42.406 -19.266 1 95.38 479 ALA A CA 1
ATOM 3730 C C . ALA A 1 479 ? -5.121 -41.281 -18.219 1 95.38 479 ALA A C 1
ATOM 3732 O O . ALA A 1 479 ? -5.715 -41.438 -17.156 1 95.38 479 ALA A O 1
ATOM 3733 N N . MET A 1 480 ? -4.488 -40.188 -18.5 1 95.5 480 MET A N 1
ATOM 3734 C CA . MET A 1 480 ? -4.473 -39.062 -17.594 1 95.5 480 MET A CA 1
ATOM 3735 C C . MET A 1 480 ? -5.879 -38.5 -17.391 1 95.5 480 MET A C 1
ATOM 3737 O O . MET A 1 480 ? -6.234 -38.094 -16.281 1 95.5 480 MET A O 1
ATOM 3741 N N . ALA A 1 481 ? -6.633 -38.406 -18.469 1 94.81 481 ALA A N 1
ATOM 3742 C CA . ALA A 1 481 ? -8.008 -37.938 -18.391 1 94.81 481 ALA A CA 1
ATOM 3743 C C . ALA A 1 481 ? -8.844 -38.781 -17.453 1 94.81 481 ALA A C 1
ATOM 3745 O O . ALA A 1 481 ? -9.656 -38.281 -16.688 1 94.81 481 ALA A O 1
ATOM 3746 N N . ARG A 1 482 ? -8.641 -40.031 -17.531 1 92.56 482 ARG A N 1
ATOM 3747 C CA . ARG A 1 482 ? -9.383 -40.969 -16.672 1 92.56 482 ARG A CA 1
ATOM 3748 C C . ARG A 1 482 ? -9.109 -40.688 -15.203 1 92.56 482 ARG A C 1
ATOM 3750 O O . ARG A 1 482 ? -10.023 -40.719 -14.375 1 92.56 482 ARG A O 1
ATOM 3757 N N . ILE A 1 483 ? -7.922 -40.469 -14.922 1 91.75 483 ILE A N 1
ATOM 3758 C CA . ILE A 1 483 ? -7.539 -40.188 -13.539 1 91.75 483 ILE A CA 1
ATOM 3759 C C . ILE A 1 483 ? -8.117 -38.844 -13.102 1 91.75 483 ILE A C 1
ATOM 3761 O O . ILE A 1 483 ? -8.594 -38.719 -11.969 1 91.75 483 ILE A O 1
ATOM 3765 N N . ALA A 1 484 ? -8.047 -37.906 -13.938 1 92.44 484 ALA A N 1
ATOM 3766 C CA . ALA A 1 484 ? -8.531 -36.562 -13.617 1 92.44 484 ALA A CA 1
ATOM 3767 C C . ALA A 1 484 ? -10.023 -36.562 -13.312 1 92.44 484 ALA A C 1
ATOM 3769 O O . ALA A 1 484 ? -10.508 -35.75 -12.539 1 92.44 484 ALA A O 1
ATOM 3770 N N . LEU A 1 485 ? -10.742 -37.5 -13.875 1 92.44 485 LEU A N 1
ATOM 3771 C CA . LEU A 1 485 ? -12.195 -37.562 -13.75 1 92.44 485 LEU A CA 1
ATOM 3772 C C . LEU A 1 485 ? -12.594 -38.188 -12.422 1 92.44 485 LEU A C 1
ATOM 3774 O O . LEU A 1 485 ? -13.773 -38.188 -12.062 1 92.44 485 LEU A O 1
ATOM 3778 N N . ASN A 1 486 ? -11.594 -38.656 -11.68 1 90.12 486 ASN A N 1
ATOM 3779 C CA . ASN A 1 486 ? -11.883 -39.25 -10.375 1 90.12 486 ASN A CA 1
ATOM 3780 C C . ASN A 1 486 ? -12.289 -38.188 -9.367 1 90.12 486 ASN A C 1
ATOM 3782 O O . ASN A 1 486 ? -13.008 -38.469 -8.406 1 90.12 486 ASN A O 1
ATOM 3786 N N . ARG A 1 487 ? -11.852 -36.969 -9.547 1 89.19 487 ARG A N 1
ATOM 3787 C CA . ARG A 1 487 ? -12.258 -35.875 -8.703 1 89.19 487 ARG A CA 1
ATOM 3788 C C . ARG A 1 487 ? -13.461 -35.125 -9.297 1 89.19 487 ARG A C 1
ATOM 3790 O O . ARG A 1 487 ? -13.359 -34.531 -10.375 1 89.19 487 ARG A O 1
ATOM 3797 N N . THR A 1 488 ? -14.508 -35.156 -8.562 1 88.56 488 THR A N 1
ATOM 3798 C CA . THR A 1 488 ? -15.719 -34.562 -9.102 1 88.56 488 THR A CA 1
ATOM 3799 C C . THR A 1 488 ? -16.125 -33.312 -8.281 1 88.56 488 THR A C 1
ATOM 3801 O O . THR A 1 488 ? -15.852 -33.25 -7.078 1 88.56 488 THR A O 1
ATOM 3804 N N . PRO A 1 489 ? -16.75 -32.375 -9 1 89.88 489 PRO A N 1
ATOM 3805 C CA . PRO A 1 489 ? -17.266 -31.219 -8.242 1 89.88 489 PRO A CA 1
ATOM 3806 C C . PRO A 1 489 ? -18.359 -31.594 -7.25 1 89.88 489 PRO A C 1
ATOM 3808 O O . PRO A 1 489 ? -19.016 -32.625 -7.418 1 89.88 489 PRO A O 1
ATOM 3811 N N . PRO A 1 490 ? -18.516 -30.781 -6.219 1 88.5 490 PRO A N 1
ATOM 3812 C CA . PRO A 1 490 ? -19.469 -31.094 -5.164 1 88.5 490 PRO A CA 1
ATOM 3813 C C . PRO A 1 490 ? -20.891 -30.641 -5.504 1 88.5 490 PRO A C 1
ATOM 3815 O O . PRO A 1 490 ? -21.516 -29.922 -4.719 1 88.5 490 PRO A O 1
ATOM 3818 N N . LEU A 1 491 ? -21.281 -31.016 -6.602 1 81 491 LEU A N 1
ATOM 3819 C CA . LEU A 1 491 ? -22.641 -30.703 -7.02 1 81 491 LEU A CA 1
ATOM 3820 C C . LEU A 1 491 ? -23.469 -31.984 -7.176 1 81 491 LEU A C 1
ATOM 3822 O O . LEU A 1 491 ? -23 -32.969 -7.746 1 81 491 LEU A O 1
ATOM 3826 N N . GLY A 1 492 ? -24.594 -31.953 -6.492 1 69.12 492 GLY A N 1
ATOM 3827 C CA . GLY A 1 492 ? -25.531 -33.062 -6.645 1 69.12 492 GLY A CA 1
ATOM 3828 C C . GLY A 1 492 ? -26.422 -32.938 -7.863 1 69.12 492 GLY A C 1
ATOM 3829 O O . GLY A 1 492 ? -26.25 -32 -8.664 1 69.12 492 GLY A O 1
ATOM 3830 N N . PHE A 1 493 ? -27.281 -33.875 -7.996 1 51.22 493 PHE A N 1
ATOM 3831 C CA . PHE A 1 493 ? -28.156 -33.969 -9.156 1 51.22 493 PHE A CA 1
ATOM 3832 C C . PHE A 1 493 ? -29 -32.719 -9.297 1 51.22 493 PHE A C 1
ATOM 3834 O O . PHE A 1 493 ? -29.312 -32.281 -10.414 1 51.22 493 PHE A O 1
ATOM 3841 N N . PHE A 1 494 ? -29.359 -32.156 -8.18 1 45.88 494 PHE A N 1
ATOM 3842 C CA . PHE A 1 494 ? -30.188 -30.953 -8.242 1 45.88 494 PHE A CA 1
ATOM 3843 C C . PHE A 1 494 ? -29.359 -29.703 -7.98 1 45.88 494 PHE A C 1
ATOM 3845 O O . PHE A 1 494 ? -29.859 -28.719 -7.449 1 45.88 494 PHE A O 1
ATOM 3852 N N . ARG A 1 495 ? -28.156 -29.75 -8.375 1 60.84 495 ARG A N 1
ATOM 3853 C CA . ARG A 1 495 ? -27.219 -28.656 -8.219 1 60.84 495 ARG A CA 1
ATOM 3854 C C . ARG A 1 495 ? -27.141 -28.203 -6.766 1 60.84 495 ARG A C 1
ATOM 3856 O O . ARG A 1 495 ? -27.062 -27 -6.484 1 60.84 495 ARG A O 1
ATOM 3863 N N . THR A 1 496 ? -27.516 -29.109 -5.965 1 67.44 496 THR A N 1
ATOM 3864 C CA . THR A 1 496 ? -27.297 -28.844 -4.547 1 67.44 496 THR A CA 1
ATOM 3865 C C . THR A 1 496 ? -25.859 -29.219 -4.148 1 67.44 496 THR A C 1
ATOM 3867 O O . THR A 1 496 ? -25.281 -30.156 -4.699 1 67.44 496 THR A O 1
ATOM 3870 N N . PHE A 1 497 ? -25.453 -28.469 -3.223 1 74.06 497 PHE A N 1
ATOM 3871 C CA . PHE A 1 497 ? -24.094 -28.734 -2.76 1 74.06 497 PHE A CA 1
ATOM 3872 C C . PHE A 1 497 ? -24 -30.125 -2.139 1 74.06 497 PHE A C 1
ATOM 3874 O O . PHE A 1 497 ? -24.891 -30.547 -1.389 1 74.06 497 PHE A O 1
ATOM 3881 N N . VAL A 1 498 ? -23.094 -30.859 -2.602 1 70.69 498 VAL A N 1
ATOM 3882 C CA . VAL A 1 498 ? -22.75 -32.094 -1.894 1 70.69 498 VAL A CA 1
ATOM 3883 C C . VAL A 1 498 ? -21.688 -31.797 -0.832 1 70.69 498 VAL A C 1
ATOM 3885 O O . VAL A 1 498 ? -20.547 -31.469 -1.158 1 70.69 498 VAL A O 1
ATOM 3888 N N . VAL A 1 499 ? -22.141 -31.859 0.39 1 75.19 499 VAL A N 1
ATOM 3889 C CA . VAL A 1 499 ? -21.266 -31.438 1.482 1 75.19 499 VAL A CA 1
ATOM 3890 C C . VAL A 1 499 ? -20.734 -32.656 2.23 1 75.19 499 VAL A C 1
ATOM 3892 O O . VAL A 1 499 ? -21.328 -33.719 2.17 1 75.19 499 VAL A O 1
ATOM 3895 N N . GLU A 1 500 ? -19.547 -32.562 2.588 1 74.31 500 GLU A N 1
ATOM 3896 C CA . GLU A 1 500 ? -18.969 -33.531 3.504 1 74.31 500 GLU A CA 1
ATOM 3897 C C . GLU A 1 500 ? -19.078 -33.062 4.953 1 74.31 500 GLU A C 1
ATOM 3899 O O . GLU A 1 500 ? -19.312 -31.875 5.207 1 74.31 500 GLU A O 1
ATOM 3904 N N . THR A 1 501 ? -19.203 -33.969 5.773 1 69.31 501 THR A N 1
ATOM 3905 C CA . THR A 1 501 ? -19.281 -33.625 7.184 1 69.31 501 THR A CA 1
ATOM 3906 C C . THR A 1 501 ? -17.922 -33.75 7.855 1 69.31 501 THR A C 1
ATOM 3908 O O . THR A 1 501 ? -17.203 -34.719 7.605 1 69.31 501 THR A O 1
ATOM 3911 N N . ASP A 1 502 ? -17.516 -32.688 8.453 1 63.41 502 ASP A N 1
ATOM 3912 C CA . ASP A 1 502 ? -16.266 -32.781 9.203 1 63.41 502 ASP A CA 1
ATOM 3913 C C . ASP A 1 502 ? -16.516 -33.312 10.609 1 63.41 502 ASP A C 1
ATOM 3915 O O . ASP A 1 502 ? -17.625 -33.719 10.945 1 63.41 502 ASP A O 1
ATOM 3919 N N . GLY A 1 503 ? -15.391 -33.562 11.359 1 54.69 503 GLY A N 1
ATOM 3920 C CA . GLY A 1 503 ? -15.492 -34.094 12.711 1 54.69 503 GLY A CA 1
ATOM 3921 C C . GLY A 1 503 ? -16.438 -33.312 13.594 1 54.69 503 GLY A C 1
ATOM 3922 O O . GLY A 1 503 ? -17.031 -33.875 14.523 1 54.69 503 GLY A O 1
ATOM 3923 N N . GLU A 1 504 ? -16.609 -32.125 13.305 1 60.66 504 GLU A N 1
ATOM 3924 C CA . GLU A 1 504 ? -17.484 -31.328 14.148 1 60.66 504 GLU A CA 1
ATOM 3925 C C . GLU A 1 504 ? -18.875 -31.188 13.531 1 60.66 504 GLU A C 1
ATOM 3927 O O . GLU A 1 504 ? -19.641 -30.297 13.898 1 60.66 504 GLU A O 1
ATOM 3932 N N . GLN A 1 505 ? -19.172 -32.031 12.594 1 57.34 505 GLN A N 1
ATOM 3933 C CA . GLN A 1 505 ? -20.484 -32.156 11.992 1 57.34 505 GLN A CA 1
ATOM 3934 C C . GLN A 1 505 ? -20.828 -30.938 11.141 1 57.34 505 GLN A C 1
ATOM 3936 O O . GLN A 1 505 ? -22 -30.625 10.93 1 57.34 505 GLN A O 1
ATOM 3941 N N . LYS A 1 506 ? -19.844 -30.203 10.812 1 71.06 506 LYS A N 1
ATOM 3942 C CA . LYS A 1 506 ? -20.109 -29.078 9.922 1 71.06 506 LYS A CA 1
ATOM 3943 C C . LYS A 1 506 ? -20.172 -29.547 8.461 1 71.06 506 LYS A C 1
ATOM 3945 O O . LYS A 1 506 ? -19.469 -30.469 8.07 1 71.06 506 LYS A O 1
ATOM 3950 N N . ARG A 1 507 ? -21.172 -29.016 7.797 1 77 507 ARG A N 1
ATOM 3951 C CA . ARG A 1 507 ? -21.297 -29.266 6.363 1 77 507 ARG A CA 1
ATOM 3952 C C . ARG A 1 507 ? -20.281 -28.438 5.578 1 77 507 ARG A C 1
ATOM 3954 O O . ARG A 1 507 ? -20.406 -27.203 5.5 1 77 507 ARG A O 1
ATOM 3961 N N . ILE A 1 508 ? -19.25 -29.156 5.105 1 87 508 ILE A N 1
ATOM 3962 C CA . ILE A 1 508 ? -18.125 -28.406 4.539 1 87 508 ILE A CA 1
ATOM 3963 C C . ILE A 1 508 ? -17.859 -28.875 3.115 1 87 508 ILE A C 1
ATOM 3965 O O . ILE A 1 508 ? -18.297 -29.969 2.719 1 87 508 ILE A O 1
ATOM 3969 N N . ILE A 1 509 ? -17.281 -28.047 2.316 1 90.19 509 ILE A N 1
ATOM 3970 C CA . ILE A 1 509 ? -16.781 -28.344 0.977 1 90.19 509 ILE A CA 1
ATOM 3971 C C . ILE A 1 509 ? -15.273 -28.125 0.918 1 90.19 509 ILE A C 1
ATOM 3973 O O . ILE A 1 509 ? -14.781 -27.062 1.339 1 90.19 509 ILE A O 1
ATOM 3977 N N . ASN A 1 510 ? -14.555 -29.203 0.519 1 92.38 510 ASN A N 1
ATOM 3978 C CA . ASN A 1 510 ? -13.125 -29.047 0.267 1 92.38 510 ASN A CA 1
ATOM 3979 C C . ASN A 1 510 ? -12.867 -28.328 -1.061 1 92.38 510 ASN A C 1
ATOM 3981 O O . ASN A 1 510 ? -12.797 -28.984 -2.107 1 92.38 510 ASN A O 1
ATOM 3985 N N . LEU A 1 511 ? -12.555 -27.109 -1.05 1 92.12 511 LEU A N 1
ATOM 3986 C CA . LEU A 1 511 ? -12.453 -26.297 -2.256 1 92.12 511 LEU A CA 1
ATOM 3987 C C . LEU A 1 511 ? -11.227 -26.703 -3.076 1 92.12 511 LEU A C 1
ATOM 3989 O O . LEU A 1 511 ? -11.242 -26.609 -4.305 1 92.12 511 LEU A O 1
ATOM 3993 N N . LYS A 1 512 ? -10.18 -27.078 -2.395 1 93.38 512 LYS A N 1
ATOM 3994 C CA . LYS A 1 512 ? -9.008 -27.516 -3.133 1 93.38 512 LYS A CA 1
ATOM 3995 C C . LYS A 1 512 ? -9.258 -28.859 -3.816 1 93.38 512 LYS A C 1
ATOM 3997 O O . LYS A 1 512 ? -9.109 -28.984 -5.035 1 93.38 512 LYS A O 1
ATOM 4002 N N . GLY A 1 513 ? -9.742 -29.812 -3.076 1 93.12 513 GLY A N 1
ATOM 4003 C CA . GLY A 1 513 ? -9.898 -31.172 -3.564 1 93.12 513 GLY A CA 1
ATOM 4004 C C . GLY A 1 513 ? -11.016 -31.328 -4.574 1 93.12 513 GLY A C 1
ATOM 4005 O O . GLY A 1 513 ? -10.945 -32.188 -5.465 1 93.12 513 GLY A O 1
ATOM 4006 N N . ARG A 1 514 ? -11.992 -30.469 -4.465 1 93.12 514 ARG A N 1
ATOM 4007 C CA . ARG A 1 514 ? -13.188 -30.656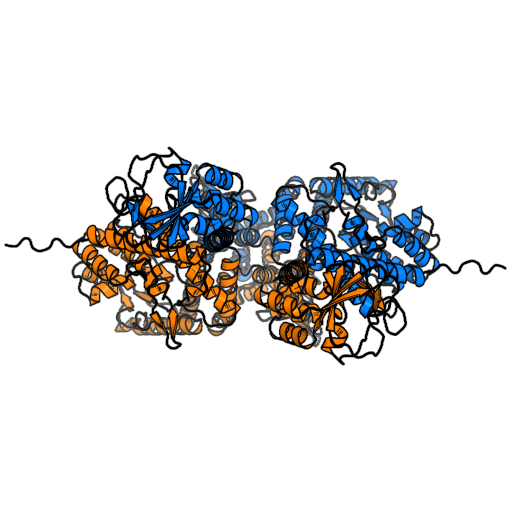 -5.289 1 93.12 514 ARG A CA 1
ATOM 4008 C C . ARG A 1 514 ? -13.344 -29.516 -6.285 1 93.12 514 ARG A C 1
ATOM 4010 O O . ARG A 1 514 ? -14.203 -29.562 -7.168 1 93.12 514 ARG A O 1
ATOM 4017 N N . GLY A 1 515 ? -12.523 -28.594 -6.164 1 93.94 515 GLY A N 1
ATOM 4018 C CA . GLY A 1 515 ? -12.672 -27.422 -7.023 1 93.94 515 GLY A CA 1
ATOM 4019 C C . GLY A 1 515 ? -11.422 -27.109 -7.824 1 93.94 515 GLY A C 1
ATOM 4020 O O . GLY A 1 515 ? -11.289 -27.531 -8.977 1 93.94 515 GLY A O 1
ATOM 4021 N N . THR A 1 516 ? -10.391 -26.562 -7.191 1 95.31 516 THR A N 1
ATOM 4022 C CA . THR A 1 516 ? -9.234 -26.031 -7.91 1 95.31 516 THR A CA 1
ATOM 4023 C C . THR A 1 516 ? -8.359 -27.172 -8.43 1 95.31 516 THR A C 1
ATOM 4025 O O . THR A 1 516 ? -7.801 -27.078 -9.523 1 95.31 516 THR A O 1
ATOM 4028 N N . ALA A 1 517 ? -8.219 -28.281 -7.684 1 94.81 517 ALA A N 1
ATOM 4029 C CA . ALA A 1 517 ? -7.379 -29.391 -8.133 1 94.81 517 ALA A CA 1
ATOM 4030 C C . ALA A 1 517 ? -7.941 -30.031 -9.391 1 94.81 517 ALA A C 1
ATOM 4032 O O . ALA A 1 517 ? -7.219 -30.219 -10.375 1 94.81 517 ALA A O 1
ATOM 4033 N N . PRO A 1 518 ? -9.25 -30.359 -9.383 1 95.94 518 PRO A N 1
ATOM 4034 C CA . PRO A 1 518 ? -9.789 -30.922 -10.625 1 95.94 518 PRO A CA 1
ATOM 4035 C C . PRO A 1 518 ? -9.695 -29.953 -11.805 1 95.94 518 PRO A C 1
ATOM 4037 O O . PRO A 1 518 ? -9.508 -30.391 -12.945 1 95.94 518 PRO A O 1
ATOM 4040 N N . LEU A 1 519 ? -9.836 -28.703 -11.602 1 96.38 519 LEU A N 1
ATOM 4041 C CA . LEU A 1 519 ? -9.656 -27.719 -12.656 1 96.38 519 LEU A CA 1
ATOM 4042 C C . LEU A 1 519 ? -8.234 -27.734 -13.195 1 96.38 519 LEU A C 1
ATOM 4044 O O . LEU A 1 519 ? -8.023 -27.75 -14.414 1 96.38 519 LEU A O 1
ATOM 4048 N N . THR A 1 520 ? -7.289 -27.766 -12.336 1 95.88 520 THR A N 1
ATOM 4049 C CA . THR A 1 520 ? -5.879 -27.797 -12.711 1 95.88 520 THR A CA 1
ATOM 4050 C C . THR A 1 520 ? -5.547 -29.062 -13.492 1 95.88 520 THR A C 1
ATOM 4052 O O . THR A 1 520 ? -4.812 -29 -14.484 1 95.88 520 THR A O 1
ATOM 4055 N N . ASP A 1 521 ? -6.09 -30.172 -13.055 1 95.69 521 ASP A N 1
ATOM 4056 C CA . ASP A 1 521 ? -5.859 -31.438 -13.734 1 95.69 521 ASP A CA 1
ATOM 4057 C C . ASP A 1 521 ? -6.371 -31.391 -15.172 1 95.69 521 ASP A C 1
ATOM 4059 O O . ASP A 1 521 ? -5.664 -31.797 -16.094 1 95.69 521 ASP A O 1
ATOM 4063 N N . LEU A 1 522 ? -7.527 -30.938 -15.242 1 95.69 522 LEU A N 1
ATOM 4064 C CA . LEU A 1 522 ? -8.18 -30.875 -16.547 1 95.69 522 LEU A CA 1
ATOM 4065 C C . LEU A 1 522 ? -7.43 -29.953 -17.484 1 95.69 522 LEU A C 1
ATOM 4067 O O . LEU A 1 522 ? -7.203 -30.281 -18.656 1 95.69 522 LEU A O 1
ATOM 4071 N N . ILE A 1 523 ? -7.062 -28.812 -17.031 1 97.06 523 ILE A N 1
ATOM 4072 C CA . ILE A 1 523 ? -6.367 -27.812 -17.844 1 97.06 523 ILE A CA 1
ATOM 4073 C C . ILE A 1 523 ? -5 -28.344 -18.25 1 97.06 523 ILE A C 1
ATOM 4075 O O . ILE A 1 523 ? -4.578 -28.156 -19.406 1 97.06 523 ILE A O 1
ATOM 4079 N N . ARG A 1 524 ? -4.328 -29.031 -17.359 1 97 524 ARG A N 1
ATOM 4080 C CA . ARG A 1 524 ? -3.014 -29.594 -17.656 1 97 524 ARG A CA 1
ATOM 4081 C C . ARG A 1 524 ? -3.078 -30.562 -18.828 1 97 524 ARG A C 1
ATOM 4083 O O . ARG A 1 524 ? -2.203 -30.547 -19.703 1 97 524 ARG A O 1
ATOM 4090 N N . ILE A 1 525 ? -4.051 -31.391 -18.891 1 96.44 525 ILE A N 1
ATOM 4091 C CA . ILE A 1 525 ? -4.184 -32.406 -19.922 1 96.44 525 ILE A CA 1
ATOM 4092 C C . ILE A 1 525 ? -4.316 -31.719 -21.281 1 96.44 525 ILE A C 1
ATOM 4094 O O . ILE A 1 525 ? -3.645 -32.094 -22.25 1 96.44 525 ILE A O 1
ATOM 4098 N N . HIS A 1 526 ? -5.203 -30.734 -21.344 1 96.75 526 HIS A N 1
ATOM 4099 C CA . HIS A 1 526 ? -5.363 -30 -22.609 1 96.75 526 HIS A CA 1
ATOM 4100 C C . HIS A 1 526 ? -4.074 -29.281 -22.984 1 96.75 526 HIS A C 1
ATOM 4102 O O . HIS A 1 526 ? -3.75 -29.172 -24.172 1 96.75 526 HIS A O 1
ATOM 4108 N N . ALA A 1 527 ? -3.383 -28.781 -22.016 1 97.25 527 ALA A N 1
ATOM 4109 C CA . ALA A 1 527 ? -2.123 -28.094 -22.281 1 97.25 527 ALA A CA 1
ATOM 4110 C C . ALA A 1 527 ? -1.078 -29.062 -22.828 1 97.25 527 ALA A C 1
ATOM 4112 O O . ALA A 1 527 ? -0.33 -28.719 -23.75 1 97.25 527 ALA A O 1
ATOM 4113 N N . LEU A 1 528 ? -1.017 -30.266 -22.234 1 96.81 528 LEU A N 1
ATOM 4114 C CA . LEU A 1 528 ? -0.111 -31.297 -22.719 1 96.81 528 LEU A CA 1
ATOM 4115 C C . LEU A 1 528 ? -0.467 -31.688 -24.156 1 96.81 528 LEU A C 1
ATOM 4117 O O . LEU A 1 528 ? 0.42 -31.891 -24.984 1 96.81 528 LEU A O 1
ATOM 4121 N N . ALA A 1 529 ? -1.738 -31.797 -24.406 1 96.19 529 ALA A N 1
ATOM 4122 C CA . ALA A 1 529 ? -2.207 -32.125 -25.75 1 96.19 529 ALA A CA 1
ATOM 4123 C C . ALA A 1 529 ? -1.775 -31.047 -26.75 1 96.19 529 ALA A C 1
ATOM 4125 O O . ALA A 1 529 ? -1.525 -31.344 -27.922 1 96.19 529 ALA A O 1
ATOM 4126 N N . ALA A 1 530 ? -1.674 -29.875 -26.297 1 95.88 530 ALA A N 1
ATOM 4127 C CA . ALA A 1 530 ? -1.283 -28.75 -27.141 1 95.88 530 ALA A CA 1
ATOM 4128 C C . ALA A 1 530 ? 0.235 -28.594 -27.188 1 95.88 530 ALA A C 1
ATOM 4130 O O . ALA A 1 530 ? 0.755 -27.656 -27.797 1 95.88 530 ALA A O 1
ATOM 4131 N N . ALA A 1 531 ? 0.974 -29.438 -26.5 1 96.62 531 ALA A N 1
ATOM 4132 C CA . ALA A 1 531 ? 2.432 -29.406 -26.422 1 96.62 531 ALA A CA 1
ATOM 4133 C C . ALA A 1 531 ? 2.926 -28.109 -25.828 1 96.62 531 ALA A C 1
ATOM 4135 O O . ALA A 1 531 ? 3.941 -27.562 -26.25 1 96.62 531 ALA A O 1
ATOM 4136 N N . SER A 1 532 ? 2.119 -27.609 -24.938 1 96.56 532 SER A N 1
ATOM 4137 C CA . SER A 1 532 ? 2.523 -26.391 -24.266 1 96.56 532 SER A CA 1
ATOM 4138 C C . SER A 1 532 ? 3.533 -26.672 -23.156 1 96.56 532 SER A C 1
ATOM 4140 O O . SER A 1 532 ? 3.41 -27.656 -22.438 1 96.56 532 SER A O 1
ATOM 4142 N N . THR A 1 533 ? 4.508 -25.781 -22.953 1 95.56 533 THR A N 1
ATOM 4143 C CA . THR A 1 533 ? 5.484 -25.922 -21.875 1 95.56 533 THR A CA 1
ATOM 4144 C C . THR A 1 533 ? 5.117 -25.016 -20.703 1 95.56 533 THR A C 1
ATOM 4146 O O . THR A 1 533 ? 5.812 -25.016 -19.688 1 95.56 533 THR A O 1
ATOM 4149 N N . THR A 1 534 ? 3.984 -24.312 -20.828 1 94 534 THR A N 1
ATOM 4150 C CA . THR A 1 534 ? 3.547 -23.438 -19.75 1 94 534 THR A CA 1
ATOM 4151 C C . THR A 1 534 ? 3.074 -24.25 -18.547 1 94 534 THR A C 1
ATOM 4153 O O . THR A 1 534 ? 2.533 -25.344 -18.703 1 94 534 THR A O 1
ATOM 4156 N N . GLN A 1 535 ? 3.309 -23.641 -17.359 1 94.44 535 GLN A N 1
ATOM 4157 C CA . GLN A 1 535 ? 2.961 -24.391 -16.156 1 94.44 535 GLN A CA 1
ATOM 4158 C C . GLN A 1 535 ? 1.728 -23.797 -15.477 1 94.44 535 GLN A C 1
ATOM 4160 O O . GLN A 1 535 ? 0.874 -24.531 -14.984 1 94.44 535 GLN A O 1
ATOM 4165 N N . ASN A 1 536 ? 1.574 -22.5 -15.422 1 94.81 536 ASN A N 1
ATOM 4166 C CA . ASN A 1 536 ? 0.47 -21.828 -14.75 1 94.81 536 ASN A CA 1
ATOM 4167 C C . ASN A 1 536 ? -0.863 -22.109 -15.438 1 94.81 536 ASN A C 1
ATOM 4169 O O . ASN A 1 536 ? -0.955 -22.062 -16.656 1 94.81 536 ASN A O 1
ATOM 4173 N N . SER A 1 537 ? -1.835 -22.375 -14.688 1 97.38 537 SER A N 1
ATOM 4174 C CA . SER A 1 537 ? -3.111 -22.797 -15.242 1 97.38 537 SER A CA 1
ATOM 4175 C C . SER A 1 537 ? -3.738 -21.703 -16.094 1 97.38 537 SER A C 1
ATOM 4177 O O . SER A 1 537 ? -4.363 -21.984 -17.125 1 97.38 537 SER A O 1
ATOM 4179 N N . PHE A 1 538 ? -3.629 -20.469 -15.648 1 93.5 538 PHE A N 1
ATOM 4180 C CA . PHE A 1 538 ? -4.164 -19.375 -16.438 1 93.5 538 PHE A CA 1
ATOM 4181 C C . PHE A 1 538 ? -3.402 -19.234 -17.75 1 93.5 538 PHE A C 1
ATOM 4183 O O . PHE A 1 538 ? -4.004 -19.016 -18.812 1 93.5 538 PHE A O 1
ATOM 4190 N N . ASP A 1 539 ? -2.104 -19.391 -17.703 1 92.94 539 ASP A N 1
ATOM 4191 C CA . ASP A 1 539 ? -1.275 -19.328 -18.906 1 92.94 539 ASP A CA 1
ATOM 4192 C C . ASP A 1 539 ? -1.556 -20.516 -19.828 1 92.94 539 ASP A C 1
ATOM 4194 O O . ASP A 1 539 ? -1.516 -20.375 -21.062 1 92.94 539 ASP A O 1
ATOM 4198 N N . ARG A 1 540 ? -1.763 -21.625 -19.266 1 97.06 540 ARG A N 1
ATOM 4199 C CA . ARG A 1 540 ? -2.131 -22.812 -20.031 1 97.06 540 ARG A CA 1
ATOM 4200 C C . ARG A 1 540 ? -3.43 -22.578 -20.797 1 97.06 540 ARG A C 1
ATOM 4202 O O . ARG A 1 540 ? -3.553 -22.969 -21.969 1 97.06 540 ARG A O 1
ATOM 4209 N N . LEU A 1 541 ? -4.398 -21.969 -20.094 1 96.19 541 LEU A N 1
ATOM 4210 C CA . LEU A 1 541 ? -5.66 -21.672 -20.766 1 96.19 541 LEU A CA 1
ATOM 4211 C C . LEU A 1 541 ? -5.445 -20.734 -21.953 1 96.19 541 LEU A C 1
ATOM 4213 O O . LEU A 1 541 ? -6.117 -20.859 -22.969 1 96.19 541 LEU A O 1
ATOM 4217 N N . GLU A 1 542 ? -4.539 -19.859 -21.781 1 92.56 542 GLU A N 1
ATOM 4218 C CA . GLU A 1 542 ? -4.195 -18.984 -22.906 1 92.56 542 GLU A CA 1
ATOM 4219 C C . GLU A 1 542 ? -3.574 -19.766 -24.062 1 92.56 542 GLU A C 1
ATOM 4221 O O . GLU A 1 542 ? -3.916 -19.531 -25.219 1 92.56 542 GLU A O 1
ATOM 4226 N N . ALA A 1 543 ? -2.666 -20.641 -23.766 1 94.25 543 ALA A N 1
ATOM 4227 C CA . ALA A 1 543 ? -2.043 -21.469 -24.781 1 94.25 543 ALA A CA 1
ATOM 4228 C C . ALA A 1 543 ? -3.082 -22.344 -25.484 1 94.25 543 ALA A C 1
ATOM 4230 O O . ALA A 1 543 ? -3.049 -22.5 -26.703 1 94.25 543 ALA A O 1
ATOM 4231 N N . ILE A 1 544 ? -3.967 -22.859 -24.734 1 95.81 544 ILE A N 1
ATOM 4232 C CA . ILE A 1 544 ? -5.023 -23.719 -25.25 1 95.81 544 ILE A CA 1
ATOM 4233 C C . ILE A 1 544 ? -5.922 -22.922 -26.188 1 95.81 544 ILE A C 1
ATOM 4235 O O . ILE A 1 544 ? -6.379 -23.422 -27.219 1 95.81 544 ILE A O 1
ATOM 4239 N N . SER A 1 545 ? -6.129 -21.656 -25.812 1 93.44 545 SER A N 1
ATOM 4240 C CA . SER A 1 545 ? -7.031 -20.797 -26.562 1 93.44 545 SER A CA 1
ATOM 4241 C C . SER A 1 545 ? -6.504 -20.562 -27.969 1 93.44 545 SER A C 1
ATOM 4243 O O . SER A 1 545 ? -7.266 -20.203 -28.875 1 93.44 545 SER A O 1
ATOM 4245 N N . THR A 1 546 ? -5.246 -20.75 -28.188 1 92.62 546 THR A N 1
ATOM 4246 C CA . THR A 1 546 ? -4.652 -20.547 -29.5 1 92.62 546 THR A CA 1
ATOM 4247 C C . THR A 1 546 ? -4.824 -21.797 -30.375 1 92.62 546 THR A C 1
ATOM 4249 O O . THR A 1 546 ? -4.445 -21.797 -31.547 1 92.62 546 THR A O 1
ATOM 4252 N N . THR A 1 547 ? -5.383 -22.828 -29.766 1 92.56 547 THR A N 1
ATOM 4253 C CA . THR A 1 547 ? -5.648 -24.078 -30.469 1 92.56 547 THR A CA 1
ATOM 4254 C C . THR A 1 547 ? -7.152 -24.281 -30.656 1 92.56 547 THR A C 1
ATOM 4256 O O . THR A 1 547 ? -7.949 -23.406 -30.312 1 92.56 547 THR A O 1
ATOM 4259 N N . ARG A 1 548 ? -7.578 -25.375 -31.172 1 88.62 548 ARG A N 1
ATOM 4260 C CA . ARG A 1 548 ? -8.992 -25.703 -31.375 1 88.62 548 ARG A CA 1
ATOM 4261 C C . ARG A 1 548 ? -9.406 -26.891 -30.516 1 88.62 548 ARG A C 1
ATOM 4263 O O . ARG A 1 548 ? -10.414 -27.547 -30.797 1 88.62 548 ARG A O 1
ATOM 4270 N N . LEU A 1 549 ? -8.609 -27.078 -29.531 1 89.31 549 LEU A N 1
ATOM 4271 C CA . LEU A 1 549 ? -8.867 -28.219 -28.656 1 89.31 549 LEU A CA 1
ATOM 4272 C C . LEU A 1 549 ? -10.141 -28.016 -27.844 1 89.31 549 LEU A C 1
ATOM 4274 O O . LEU A 1 549 ? -10.852 -28.969 -27.531 1 89.31 549 LEU A O 1
ATOM 4278 N N . ILE A 1 550 ? -10.336 -26.75 -27.359 1 90.5 550 ILE A N 1
ATOM 4279 C CA . ILE A 1 550 ? -11.5 -26.359 -26.562 1 90.5 550 ILE A CA 1
ATOM 4280 C C . ILE A 1 550 ? -12.156 -25.125 -27.188 1 90.5 550 ILE A C 1
ATOM 4282 O O . ILE A 1 550 ? -11.461 -24.203 -27.625 1 90.5 550 ILE A O 1
ATOM 4286 N N . PRO A 1 551 ? -13.469 -25.156 -27.281 1 85.31 551 PRO A N 1
ATOM 4287 C CA . PRO A 1 551 ? -14.125 -23.953 -27.781 1 85.31 551 PRO A CA 1
ATOM 4288 C C . PRO A 1 551 ? -13.766 -22.703 -26.984 1 85.31 551 PRO A C 1
ATOM 4290 O O . PRO A 1 551 ? -13.633 -22.766 -25.75 1 85.31 551 PRO A O 1
ATOM 4293 N N . PRO A 1 552 ? -13.633 -21.641 -27.672 1 84.5 552 PRO A N 1
ATOM 4294 C CA . PRO A 1 552 ? -13.188 -20.406 -27.016 1 84.5 552 PRO A CA 1
ATOM 4295 C C . PRO A 1 552 ? -14.062 -20 -25.828 1 84.5 552 PRO A C 1
ATOM 4297 O O . PRO A 1 552 ? -13.547 -19.562 -24.797 1 84.5 552 PRO A O 1
ATOM 4300 N N . ASP A 1 553 ? -15.352 -20.188 -25.969 1 80.06 553 ASP A N 1
ATOM 4301 C CA . ASP A 1 553 ? -16.25 -19.812 -24.875 1 80.06 553 ASP A CA 1
ATOM 4302 C C . ASP A 1 553 ? -16.016 -20.672 -23.641 1 80.06 553 ASP A C 1
ATOM 4304 O O . ASP A 1 553 ? -16.078 -20.188 -22.516 1 80.06 553 ASP A O 1
ATOM 4308 N N . ALA A 1 554 ? -15.773 -21.891 -23.938 1 87.19 554 ALA A N 1
ATOM 4309 C CA . ALA A 1 554 ? -15.508 -22.812 -22.828 1 87.19 554 ALA A CA 1
ATOM 4310 C C . ALA A 1 554 ? -14.211 -22.453 -22.109 1 87.19 554 ALA A C 1
ATOM 4312 O O . ALA A 1 554 ? -14.109 -22.578 -20.891 1 87.19 554 ALA A O 1
ATOM 4313 N N . VAL A 1 555 ? -13.203 -22.047 -22.891 1 91.88 555 VAL A N 1
ATOM 4314 C CA . VAL A 1 555 ? -11.93 -21.625 -22.297 1 91.88 555 VAL A CA 1
ATOM 4315 C C . VAL A 1 555 ? -12.148 -20.422 -21.391 1 91.88 555 VAL A C 1
ATOM 4317 O O . VAL A 1 555 ? -11.602 -20.375 -20.281 1 91.88 555 VAL A O 1
ATOM 4320 N N . GLU A 1 556 ? -12.953 -19.516 -21.812 1 87.12 556 GLU A N 1
ATOM 4321 C CA . GLU A 1 556 ? -13.242 -18.328 -21.016 1 87.12 556 GLU A CA 1
ATOM 4322 C C . GLU A 1 556 ? -13.984 -18.672 -19.734 1 87.12 556 GLU A C 1
ATOM 4324 O O . GLU A 1 556 ? -13.703 -18.125 -18.672 1 87.12 556 GLU A O 1
ATOM 4329 N N . HIS A 1 557 ? -14.938 -19.547 -19.859 1 86.75 557 HIS A N 1
ATOM 4330 C CA . HIS A 1 557 ? -15.68 -19.984 -18.688 1 86.75 557 HIS A CA 1
ATOM 4331 C C . HIS A 1 557 ? -14.766 -20.672 -17.672 1 86.75 557 HIS A C 1
ATOM 4333 O O . HIS A 1 557 ? -14.922 -20.484 -16.469 1 86.75 557 HIS A O 1
ATOM 4339 N N . LEU A 1 558 ? -13.844 -21.438 -18.219 1 93.31 558 LEU A N 1
ATOM 4340 C CA . LEU A 1 558 ? -12.891 -22.109 -17.344 1 93.31 558 LEU A CA 1
ATOM 4341 C C . LEU A 1 558 ? -12.008 -21.109 -16.625 1 93.31 558 LEU A C 1
ATOM 4343 O O . LEU A 1 558 ? -11.695 -21.281 -15.438 1 93.31 558 LEU A O 1
ATOM 4347 N N . ARG A 1 559 ? -11.609 -20.109 -17.359 1 93.19 559 ARG A N 1
ATOM 4348 C CA . ARG A 1 559 ? -10.766 -19.078 -16.766 1 93.19 559 ARG A CA 1
ATOM 4349 C C . ARG A 1 559 ? -11.477 -18.391 -15.609 1 93.19 559 ARG A C 1
ATOM 4351 O O . ARG A 1 559 ? -10.883 -18.188 -14.539 1 93.19 559 ARG A O 1
ATOM 4358 N N . TYR A 1 560 ? -12.742 -18.062 -15.797 1 88.31 560 TYR A N 1
ATOM 4359 C CA . TYR A 1 560 ? -13.523 -17.406 -14.758 1 88.31 560 TYR A CA 1
ATOM 4360 C C . TYR A 1 560 ? -13.75 -18.328 -13.57 1 88.31 560 TYR A C 1
ATOM 4362 O O . TYR A 1 560 ? -13.68 -17.906 -12.414 1 88.31 560 TYR A O 1
ATOM 4370 N N . ALA A 1 561 ? -14.055 -19.531 -13.875 1 92.75 561 ALA A N 1
ATOM 4371 C CA . ALA A 1 561 ? -14.273 -20.516 -12.805 1 92.75 561 ALA A CA 1
ATOM 4372 C C . ALA A 1 561 ? -13.008 -20.703 -11.969 1 92.75 561 ALA A C 1
ATOM 4374 O O . ALA A 1 561 ? -13.078 -20.75 -10.734 1 92.75 561 ALA A O 1
ATOM 4375 N N . LEU A 1 562 ? -11.883 -20.828 -12.656 1 95.38 562 LEU A N 1
ATOM 4376 C CA . LEU A 1 562 ? -10.602 -20.984 -11.961 1 95.38 562 LEU A CA 1
ATOM 4377 C C . LEU A 1 562 ? -10.312 -19.781 -11.07 1 95.38 562 LEU A C 1
ATOM 4379 O O . LEU A 1 562 ? -9.938 -19.938 -9.906 1 95.38 562 LEU A O 1
ATOM 4383 N N . GLU A 1 563 ? -10.492 -18.594 -11.617 1 92.62 563 GLU A N 1
ATOM 4384 C CA . GLU A 1 563 ? -10.273 -17.359 -10.867 1 92.62 563 GLU A CA 1
ATOM 4385 C C . GLU A 1 563 ? -11.188 -17.281 -9.656 1 92.62 563 GLU A C 1
ATOM 4387 O O . GLU A 1 563 ? -10.742 -16.969 -8.547 1 92.62 563 GLU A O 1
ATOM 4392 N N . PHE A 1 564 ? -12.438 -17.562 -9.867 1 91.25 564 PHE A N 1
ATOM 4393 C CA . PHE A 1 564 ? -13.438 -17.422 -8.812 1 91.25 564 PHE A CA 1
ATOM 4394 C C . PHE A 1 564 ? -13.18 -18.406 -7.688 1 91.25 564 PHE A C 1
ATOM 4396 O O . PHE A 1 564 ? -13.109 -18.031 -6.516 1 91.25 564 PHE A O 1
ATOM 4403 N N . LEU A 1 565 ? -13.039 -19.656 -8.039 1 94.12 565 LEU A N 1
ATOM 4404 C CA . LEU A 1 565 ? -12.844 -20.688 -7.031 1 94.12 565 LEU A CA 1
ATOM 4405 C C . LEU A 1 565 ? -11.547 -20.453 -6.262 1 94.12 565 LEU A C 1
ATOM 4407 O O . LEU A 1 565 ? -11.492 -20.672 -5.051 1 94.12 565 LEU A O 1
ATOM 4411 N N . SER A 1 566 ? -10.508 -20.078 -6.984 1 95.25 566 SER A N 1
ATOM 4412 C CA . SER A 1 566 ? -9.242 -19.766 -6.324 1 95.25 566 SER A CA 1
ATOM 4413 C C . SER A 1 566 ? -9.383 -18.609 -5.348 1 95.25 566 SER A C 1
ATOM 4415 O O . SER A 1 566 ? -8.852 -18.656 -4.238 1 95.25 566 SER A O 1
ATOM 4417 N N . MET A 1 567 ? -10.125 -17.609 -5.762 1 93 567 MET A N 1
ATOM 4418 C CA . MET A 1 567 ? -10.281 -16.438 -4.918 1 93 567 MET A CA 1
ATOM 4419 C C . MET A 1 567 ? -11.109 -16.766 -3.678 1 93 567 MET A C 1
ATOM 4421 O O . MET A 1 567 ? -10.867 -16.219 -2.602 1 93 567 MET A O 1
ATOM 4425 N N . VAL A 1 568 ? -12.117 -17.594 -3.852 1 92.69 568 VAL A N 1
ATOM 4426 C CA . VAL A 1 568 ? -12.891 -18 -2.686 1 92.69 568 VAL A CA 1
ATOM 4427 C C . VAL A 1 568 ? -11.969 -18.672 -1.665 1 92.69 568 VAL A C 1
ATOM 4429 O O . VAL A 1 568 ? -12.062 -18.391 -0.467 1 92.69 568 VAL A O 1
ATOM 4432 N N . ARG A 1 569 ? -11.125 -19.5 -2.168 1 94.5 569 ARG A N 1
ATOM 4433 C CA . ARG A 1 569 ? -10.156 -20.172 -1.307 1 94.5 569 ARG A CA 1
ATOM 4434 C C . ARG A 1 569 ? -9.211 -19.172 -0.657 1 94.5 569 ARG A C 1
ATOM 4436 O O . ARG A 1 569 ? -8.961 -19.25 0.547 1 94.5 569 ARG A O 1
ATOM 4443 N N . ILE A 1 570 ? -8.703 -18.281 -1.441 1 95.12 570 ILE A N 1
ATOM 4444 C CA . ILE A 1 570 ? -7.738 -17.281 -1 1 95.12 570 ILE A CA 1
ATOM 4445 C C . ILE A 1 570 ? -8.367 -16.391 0.07 1 95.12 570 ILE A C 1
ATOM 4447 O O . ILE A 1 570 ? -7.766 -16.156 1.121 1 95.12 570 ILE A O 1
ATOM 4451 N N . ARG A 1 571 ? -9.547 -15.945 -0.14 1 92.19 571 ARG A N 1
ATOM 4452 C CA . ARG A 1 571 ? -10.242 -15.078 0.804 1 92.19 571 ARG A CA 1
ATOM 4453 C C . ARG A 1 571 ? -10.555 -15.82 2.102 1 92.19 571 ARG A C 1
ATOM 4455 O O . ARG A 1 571 ? -10.422 -15.25 3.189 1 92.19 571 ARG A O 1
ATOM 4462 N N . HIS A 1 572 ? -10.977 -17.016 1.939 1 91.88 572 HIS A N 1
ATOM 4463 C CA . HIS A 1 572 ? -11.25 -17.859 3.105 1 91.88 572 HIS A CA 1
ATOM 4464 C C . HIS A 1 572 ? -10.023 -17.984 3.998 1 91.88 572 HIS A C 1
ATOM 4466 O O . HIS A 1 572 ? -10.117 -17.828 5.219 1 91.88 572 HIS A O 1
ATOM 4472 N N . GLN A 1 573 ? -8.953 -18.234 3.439 1 94.56 573 GLN A N 1
ATOM 4473 C CA . GLN A 1 573 ? -7.703 -18.375 4.176 1 94.56 573 GLN A CA 1
ATOM 4474 C C . GLN A 1 573 ? -7.258 -17.047 4.781 1 94.56 573 GLN A C 1
ATOM 4476 O O . GLN A 1 573 ? -6.777 -17.016 5.914 1 94.56 573 GLN A O 1
ATOM 4481 N N . ALA A 1 574 ? -7.355 -15.992 4.02 1 91.94 574 ALA A N 1
ATOM 4482 C CA . ALA A 1 574 ? -7.004 -14.664 4.523 1 91.94 574 ALA A CA 1
ATOM 4483 C C . ALA A 1 574 ? -7.848 -14.305 5.742 1 91.94 574 ALA A C 1
ATOM 4485 O O . ALA A 1 574 ? -7.332 -13.766 6.727 1 91.94 574 ALA A O 1
ATOM 4486 N N . ASP A 1 575 ? -9.156 -14.578 5.664 1 88.06 575 ASP A N 1
ATOM 4487 C CA . ASP A 1 575 ? -10.062 -14.305 6.773 1 88.06 575 ASP A CA 1
ATOM 4488 C C . ASP A 1 575 ? -9.656 -15.086 8.023 1 88.06 575 ASP A C 1
ATOM 4490 O O . ASP A 1 575 ? -9.68 -14.547 9.133 1 88.06 575 ASP A O 1
ATOM 4494 N N . ALA A 1 576 ? -9.359 -16.297 7.809 1 89.81 576 ALA A N 1
ATOM 4495 C CA . ALA A 1 576 ? -8.914 -17.141 8.922 1 89.81 576 ALA A CA 1
ATOM 4496 C C . ALA A 1 576 ? -7.668 -16.562 9.578 1 89.81 576 ALA A C 1
ATOM 4498 O O . ALA A 1 576 ? -7.574 -16.5 10.805 1 89.81 576 ALA A O 1
ATOM 4499 N N . LEU A 1 577 ? -6.73 -16.156 8.836 1 88.75 577 LEU A N 1
ATOM 4500 C CA . LEU A 1 577 ? -5.488 -15.586 9.344 1 88.75 577 LEU A CA 1
ATOM 4501 C C . LEU A 1 577 ? -5.758 -14.328 10.156 1 88.75 577 LEU A C 1
ATOM 4503 O O . LEU A 1 577 ? -5.16 -14.125 11.219 1 88.75 577 LEU A O 1
ATOM 4507 N N . GLU A 1 578 ? -6.605 -13.531 9.633 1 81.94 578 GLU A N 1
ATOM 4508 C CA . GLU A 1 578 ? -6.945 -12.281 10.32 1 81.94 578 GLU A CA 1
ATOM 4509 C C . GLU A 1 578 ? -7.609 -12.555 11.664 1 81.94 578 GLU A C 1
ATOM 4511 O O . GLU A 1 578 ? -7.461 -11.773 12.602 1 81.94 578 GLU A O 1
ATOM 4516 N N . GLN A 1 579 ? -8.281 -13.664 11.703 1 79.88 579 GLN A N 1
ATOM 4517 C CA . GLN A 1 579 ? -8.969 -14.031 12.938 1 79.88 579 GLN A CA 1
ATOM 4518 C C . GLN A 1 579 ? -8.062 -14.836 13.859 1 79.88 579 GLN A C 1
ATOM 4520 O O . GLN A 1 579 ? -8.477 -15.258 14.938 1 79.88 579 GLN A O 1
ATOM 4525 N N . GLY A 1 580 ? -6.887 -15.086 13.422 1 84.06 580 GLY A N 1
ATOM 4526 C CA . GLY A 1 580 ? -5.934 -15.844 14.211 1 84.06 580 GLY A CA 1
ATOM 4527 C C . GLY A 1 580 ? -6.152 -17.344 14.133 1 84.06 580 GLY A C 1
ATOM 4528 O O . GLY A 1 580 ? -5.617 -18.094 14.953 1 84.06 580 GLY A O 1
ATOM 4529 N N . ALA A 1 581 ? -6.961 -17.719 13.219 1 85.81 581 ALA A N 1
ATOM 4530 C CA . ALA A 1 581 ? -7.234 -19.141 13.031 1 85.81 581 ALA A CA 1
ATOM 4531 C C . ALA A 1 581 ? -6.273 -19.75 12.016 1 85.81 581 ALA A C 1
ATOM 4533 O O . ALA A 1 581 ? -5.602 -19.031 11.273 1 85.81 581 ALA A O 1
ATOM 4534 N N . THR A 1 582 ? -6.176 -21.062 12.07 1 90.38 582 THR A N 1
ATOM 4535 C CA . THR A 1 582 ? -5.363 -21.766 11.086 1 90.38 582 THR A CA 1
ATOM 4536 C C . THR A 1 582 ? -6.098 -21.875 9.758 1 90.38 582 THR A C 1
ATOM 4538 O O . THR A 1 582 ? -7.207 -22.422 9.695 1 90.38 582 THR A O 1
ATOM 4541 N N . PRO A 1 583 ? -5.492 -21.359 8.773 1 92.81 583 PRO A N 1
ATOM 4542 C CA . PRO A 1 583 ? -6.16 -21.453 7.473 1 92.81 583 PRO A CA 1
ATOM 4543 C C . PRO A 1 583 ? -6.285 -22.875 6.965 1 92.81 583 PRO A C 1
ATOM 4545 O O . PRO A 1 583 ? -5.441 -23.734 7.273 1 92.81 583 PRO A O 1
ATOM 4548 N N . ASP A 1 584 ? -7.332 -23.156 6.211 1 92.75 584 ASP A N 1
ATOM 4549 C CA . ASP A 1 584 ? -7.566 -24.453 5.598 1 92.75 584 ASP A CA 1
ATOM 4550 C C . ASP A 1 584 ? -8.328 -24.312 4.277 1 92.75 584 ASP A C 1
ATOM 4552 O O . ASP A 1 584 ? -8.414 -23.219 3.725 1 92.75 584 ASP A O 1
ATOM 4556 N N . ASN A 1 585 ? -8.727 -25.484 3.717 1 93.25 585 ASN A N 1
ATOM 4557 C CA . ASN A 1 585 ? -9.375 -25.469 2.406 1 93.25 585 ASN A CA 1
ATOM 4558 C C . ASN A 1 585 ? -10.859 -25.781 2.512 1 93.25 585 ASN A C 1
ATOM 4560 O O . ASN A 1 585 ? -11.516 -26.031 1.501 1 93.25 585 ASN A O 1
ATOM 4564 N N . TYR A 1 586 ? -11.43 -25.766 3.676 1 91.88 586 TYR A N 1
ATOM 4565 C CA . TYR A 1 586 ? -12.805 -26.203 3.893 1 91.88 586 TYR A CA 1
ATOM 4566 C C . TYR A 1 586 ? -13.719 -25.016 4.152 1 91.88 586 TYR A C 1
ATOM 4568 O O . TYR A 1 586 ? -13.516 -24.266 5.113 1 91.88 586 TYR A O 1
ATOM 4576 N N . ILE A 1 587 ? -14.648 -24.906 3.32 1 90.44 587 ILE A N 1
ATOM 4577 C CA . ILE A 1 587 ? -15.578 -23.797 3.486 1 90.44 587 ILE A CA 1
ATOM 4578 C C . ILE A 1 587 ? -16.953 -24.328 3.887 1 90.44 587 ILE A C 1
ATOM 4580 O O . ILE A 1 587 ? -17.281 -25.484 3.615 1 90.44 587 ILE A O 1
ATOM 4584 N N . GLU A 1 588 ? -17.734 -23.469 4.539 1 87.5 588 GLU A N 1
ATOM 4585 C CA . GLU A 1 588 ? -19.141 -23.719 4.859 1 87.5 588 GLU A CA 1
ATOM 4586 C C . GLU A 1 588 ? -20.062 -22.859 3.992 1 87.5 588 GLU A C 1
ATOM 4588 O O . GLU A 1 588 ? -20.281 -21.688 4.277 1 87.5 588 GLU A O 1
ATOM 4593 N N . PRO A 1 589 ? -20.656 -23.516 3.01 1 81.12 589 PRO A N 1
ATOM 4594 C CA . PRO A 1 589 ? -21.469 -22.734 2.064 1 81.12 589 PRO A CA 1
ATOM 4595 C C . PRO A 1 589 ? -22.562 -21.922 2.75 1 81.12 589 PRO A C 1
ATOM 4597 O O . PRO A 1 589 ? -22.969 -20.875 2.242 1 81.12 589 PRO A O 1
ATOM 4600 N N . GLU A 1 590 ? -23 -22.328 3.852 1 74.81 590 GLU A N 1
ATOM 4601 C CA . GLU A 1 590 ? -24.094 -21.656 4.562 1 74.81 590 GLU A CA 1
ATOM 4602 C C . GLU A 1 590 ? -23.672 -20.266 5.016 1 74.81 590 GLU A C 1
ATOM 4604 O O . GLU A 1 590 ? -24.531 -19.406 5.246 1 74.81 590 GLU A O 1
ATOM 4609 N N . HIS A 1 591 ? -22.438 -20.125 5.074 1 77.31 591 HIS A N 1
ATOM 4610 C CA . HIS A 1 591 ? -21.938 -18.844 5.562 1 77.31 591 HIS A CA 1
ATOM 4611 C C . HIS A 1 591 ? -21.812 -17.828 4.422 1 77.31 591 HIS A C 1
ATOM 4613 O O . HIS A 1 591 ? -21.562 -16.656 4.66 1 77.31 591 HIS A O 1
ATOM 4619 N N . PHE A 1 592 ? -22.031 -18.281 3.238 1 78.25 592 PHE A N 1
ATOM 4620 C CA . PHE A 1 592 ? -21.906 -17.406 2.08 1 78.25 592 PHE A CA 1
ATOM 4621 C C . PHE A 1 592 ? -23.234 -16.719 1.781 1 78.25 592 PHE A C 1
ATOM 4623 O O . PHE A 1 592 ? -24.297 -17.234 2.111 1 78.25 592 PHE A O 1
ATOM 4630 N N . SER A 1 593 ? -23.125 -15.547 1.209 1 67.38 593 SER A N 1
ATOM 4631 C CA . SER A 1 593 ? -24.312 -14.883 0.704 1 67.38 593 SER A CA 1
ATOM 4632 C C . SER A 1 593 ? -24.969 -15.695 -0.406 1 67.38 593 SER A C 1
ATOM 4634 O O . SER A 1 593 ? -24.359 -16.594 -0.972 1 67.38 593 SER A O 1
ATOM 4636 N N . THR A 1 594 ? -26.156 -15.406 -0.678 1 61.38 594 THR A N 1
ATOM 4637 C CA . THR A 1 594 ? -26.891 -16.125 -1.72 1 61.38 594 THR A CA 1
ATOM 4638 C C . THR A 1 594 ? -26.219 -15.945 -3.074 1 61.38 594 THR A C 1
ATOM 4640 O O . THR A 1 594 ? -26.109 -16.906 -3.846 1 61.38 594 THR A O 1
ATOM 4643 N N . SER A 1 595 ? -25.75 -14.789 -3.281 1 64.06 595 SER A N 1
ATOM 4644 C CA . SER A 1 595 ? -25.078 -14.523 -4.547 1 64.06 595 SER A CA 1
ATOM 4645 C C . SER A 1 595 ? -23.797 -15.328 -4.672 1 64.06 595 SER A C 1
ATOM 4647 O O . SER A 1 595 ? -23.484 -15.867 -5.742 1 64.06 595 SER A O 1
ATOM 4649 N N . GLU A 1 596 ? -23.141 -15.43 -3.598 1 75.94 596 GLU A N 1
ATOM 4650 C CA . GLU A 1 596 ? -21.906 -16.188 -3.605 1 75.94 596 GLU A CA 1
ATOM 4651 C C . GLU A 1 596 ? -22.156 -17.672 -3.783 1 75.94 596 GLU A C 1
ATOM 4653 O O . GLU A 1 596 ? -21.391 -18.375 -4.449 1 75.94 596 GLU A O 1
ATOM 4658 N N . ARG A 1 597 ? -23.156 -18.141 -3.199 1 77.62 597 ARG A N 1
ATOM 4659 C CA . ARG A 1 597 ? -23.516 -19.547 -3.348 1 77.62 597 ARG A CA 1
ATOM 4660 C C . ARG A 1 597 ? -23.891 -19.875 -4.793 1 77.62 597 ARG A C 1
ATOM 4662 O O . ARG A 1 597 ? -23.531 -20.922 -5.309 1 77.62 597 ARG A O 1
ATOM 4669 N N . HIS A 1 598 ? -24.562 -18.969 -5.32 1 73.31 598 HIS A N 1
ATOM 4670 C CA . HIS A 1 598 ? -24.922 -19.156 -6.719 1 73.31 598 HIS A CA 1
ATOM 4671 C C . HIS A 1 598 ? -23.688 -19.172 -7.617 1 73.31 598 HIS A C 1
ATOM 4673 O O . HIS A 1 598 ? -23.594 -20 -8.531 1 73.31 598 HIS A O 1
ATOM 4679 N N . ASN A 1 599 ? -22.844 -18.281 -7.359 1 79.62 599 ASN A N 1
ATOM 4680 C CA . ASN A 1 599 ? -21.625 -18.234 -8.141 1 79.62 599 ASN A CA 1
ATOM 4681 C C . ASN A 1 599 ? -20.781 -19.5 -7.953 1 79.62 599 ASN A C 1
ATOM 4683 O O . ASN A 1 599 ? -20.156 -19.969 -8.898 1 79.62 599 ASN A O 1
ATOM 4687 N N . LEU A 1 600 ? -20.812 -19.984 -6.727 1 86.69 600 LEU A N 1
ATOM 4688 C CA . LEU A 1 600 ? -20.094 -21.234 -6.445 1 86.69 600 LEU A CA 1
ATOM 4689 C C . LEU A 1 600 ? -20.688 -22.391 -7.242 1 86.69 600 LEU A C 1
ATOM 4691 O O . LEU A 1 600 ? -19.938 -23.188 -7.828 1 86.69 600 LEU A O 1
ATOM 4695 N N . LYS A 1 601 ? -21.938 -22.422 -7.266 1 81.88 601 LYS A N 1
ATOM 4696 C CA . LYS A 1 601 ? -22.609 -23.469 -8.031 1 81.88 601 LYS A CA 1
ATOM 4697 C C . LYS A 1 601 ? -22.312 -23.344 -9.516 1 81.88 601 LYS A C 1
ATOM 4699 O O . LYS A 1 601 ? -22.078 -24.359 -10.195 1 81.88 601 LYS A O 1
ATOM 4704 N N . GLU A 1 602 ? -22.312 -22.203 -9.93 1 80.56 602 GLU A N 1
ATOM 4705 C CA . GLU A 1 602 ? -22.016 -21.969 -11.336 1 80.56 602 GLU A CA 1
ATOM 4706 C C . GLU A 1 602 ? -20.578 -22.406 -11.672 1 80.56 602 GLU A C 1
ATOM 4708 O O . GLU A 1 602 ? -20.344 -23 -12.719 1 80.56 602 GLU A O 1
ATOM 4713 N N . ALA A 1 603 ? -19.703 -22.047 -10.836 1 90.5 603 ALA A N 1
ATOM 4714 C CA . ALA A 1 603 ? -18.312 -22.422 -11.062 1 90.5 603 ALA A CA 1
ATOM 4715 C C . ALA A 1 603 ? -18.141 -23.938 -11.094 1 90.5 603 ALA A C 1
ATOM 4717 O O . ALA A 1 603 ? -17.422 -24.484 -11.938 1 90.5 603 ALA A O 1
ATOM 4718 N N . PHE A 1 604 ? -18.844 -24.594 -10.203 1 90.5 604 PHE A N 1
ATOM 4719 C CA . PHE A 1 604 ? -18.797 -26.047 -10.164 1 90.5 604 PHE A CA 1
ATOM 4720 C C . PHE A 1 604 ? -19.453 -26.656 -11.398 1 90.5 604 PHE A C 1
ATOM 4722 O O . PHE A 1 604 ? -19.031 -27.703 -11.891 1 90.5 604 PHE A O 1
ATOM 4729 N N . GLN A 1 605 ? -20.422 -25.953 -11.891 1 84.19 605 GLN A N 1
ATOM 4730 C CA . GLN A 1 605 ? -21.078 -26.406 -13.102 1 84.19 605 GLN A CA 1
ATOM 4731 C C . GLN A 1 605 ? -20.156 -26.297 -14.312 1 84.19 605 GLN A C 1
ATOM 4733 O O . GLN A 1 605 ? -20.141 -27.172 -15.172 1 84.19 605 GLN A O 1
ATOM 4738 N N . VAL A 1 606 ? -19.5 -25.234 -14.359 1 88.31 606 VAL A N 1
ATOM 4739 C CA . VAL A 1 606 ? -18.516 -25.062 -15.43 1 88.31 606 VAL A CA 1
ATOM 4740 C C . VAL A 1 606 ? -17.5 -26.203 -15.375 1 88.31 606 VAL A C 1
ATOM 4742 O O . VAL A 1 606 ? -17.141 -26.781 -16.406 1 88.31 606 VAL A O 1
ATOM 4745 N N . LEU A 1 607 ? -17.047 -26.547 -14.188 1 93.25 607 LEU A N 1
ATOM 4746 C CA . LEU A 1 607 ? -16.109 -27.641 -14 1 93.25 607 LEU A CA 1
ATOM 4747 C C . LEU A 1 607 ? -16.734 -28.969 -14.438 1 93.25 607 LEU A C 1
ATOM 4749 O O . LEU A 1 607 ? -16.094 -29.766 -15.133 1 93.25 607 LEU A O 1
ATOM 4753 N N . SER A 1 608 ? -17.922 -29.156 -14.047 1 88.88 608 SER A N 1
ATOM 4754 C CA . SER A 1 608 ? -18.625 -30.391 -14.414 1 88.88 608 SER A CA 1
ATOM 4755 C C . SER A 1 608 ? -18.75 -30.516 -15.93 1 88.88 608 SER A C 1
ATOM 4757 O O . SER A 1 608 ? -18.5 -31.578 -16.484 1 88.88 608 SER A O 1
ATOM 4759 N N . ASN A 1 609 ? -19.125 -29.453 -16.516 1 85.56 609 ASN A N 1
ATOM 4760 C CA . ASN A 1 609 ? -19.25 -29.438 -17.969 1 85.56 609 ASN A CA 1
ATOM 4761 C C . ASN A 1 609 ? -17.922 -29.719 -18.641 1 85.56 609 ASN A C 1
ATOM 4763 O O . ASN A 1 609 ? -17.859 -30.438 -19.641 1 85.56 609 ASN A O 1
ATOM 4767 N N . ALA A 1 610 ? -16.938 -29.156 -18.156 1 92.25 610 ALA A N 1
ATOM 4768 C CA . ALA A 1 610 ? -15.609 -29.344 -18.719 1 92.25 610 ALA A CA 1
ATOM 4769 C C . ALA A 1 610 ? -15.141 -30.781 -18.547 1 92.25 610 ALA A C 1
ATOM 4771 O O . ALA A 1 610 ? -14.438 -31.312 -19.422 1 92.25 610 ALA A O 1
ATOM 4772 N N . GLN A 1 611 ? -15.469 -31.375 -17.453 1 92.31 611 GLN A N 1
ATOM 4773 C CA . GLN A 1 611 ? -15.125 -32.781 -17.234 1 92.31 611 GLN A CA 1
ATOM 4774 C C . GLN A 1 611 ? -15.883 -33.688 -18.188 1 92.31 611 GLN A C 1
ATOM 4776 O O . GLN A 1 611 ? -15.344 -34.688 -18.672 1 92.31 611 GLN A O 1
ATOM 4781 N N . ASN A 1 612 ? -17.094 -33.312 -18.438 1 86.38 612 ASN A N 1
ATOM 4782 C CA . ASN A 1 612 ? -17.844 -34.062 -19.438 1 86.38 612 ASN A CA 1
ATOM 4783 C C . ASN A 1 612 ? -17.203 -33.969 -20.828 1 86.38 612 ASN A C 1
ATOM 4785 O O . ASN A 1 612 ? -17.125 -34.938 -21.547 1 86.38 612 ASN A O 1
ATOM 4789 N N . PHE A 1 613 ? -16.828 -32.812 -21.094 1 89.44 613 PHE A N 1
ATOM 4790 C CA . PHE A 1 613 ? -16.141 -32.625 -22.359 1 89.44 613 PHE A CA 1
ATOM 4791 C C . PHE A 1 613 ? -14.852 -33.438 -22.406 1 89.44 613 PHE A C 1
ATOM 4793 O O . PHE A 1 613 ? -14.523 -34.031 -23.438 1 89.44 613 PHE A O 1
ATOM 4800 N N . LEU A 1 614 ? -14.117 -33.438 -21.328 1 91.69 614 LEU A N 1
ATOM 4801 C CA . LEU A 1 614 ? -12.867 -34.188 -21.219 1 91.69 614 LEU A CA 1
ATOM 4802 C C . LEU A 1 614 ? -13.109 -35.656 -21.453 1 91.69 614 LEU A C 1
ATOM 4804 O O . LEU A 1 614 ? -12.328 -36.344 -22.141 1 91.69 614 LEU A O 1
ATOM 4808 N N . ARG A 1 615 ? -14.133 -36.188 -20.875 1 88.56 615 ARG A N 1
ATOM 4809 C CA . ARG A 1 615 ? -14.516 -37.594 -21.016 1 88.56 615 ARG A CA 1
ATOM 4810 C C . ARG A 1 615 ? -14.789 -37.938 -22.484 1 88.56 615 ARG A C 1
ATOM 4812 O O . ARG A 1 615 ? -14.398 -39 -22.953 1 88.56 615 ARG A O 1
ATOM 4819 N N . PHE A 1 616 ? -15.391 -37.062 -23.109 1 85.44 616 PHE A N 1
ATOM 4820 C CA . PHE A 1 616 ? -15.758 -37.25 -24.516 1 85.44 616 PHE A CA 1
ATOM 4821 C C . PHE A 1 616 ? -14.531 -37.188 -25.406 1 85.44 616 PHE A C 1
ATOM 4823 O O . PHE A 1 616 ? -14.367 -37.969 -26.328 1 85.44 616 PHE A O 1
ATOM 4830 N N . ARG A 1 617 ? -13.734 -36.25 -25.203 1 87.94 617 ARG A N 1
ATOM 4831 C CA . ARG A 1 617 ? -12.609 -35.969 -26.078 1 87.94 617 ARG A CA 1
ATOM 4832 C C . ARG A 1 617 ? -11.523 -37 -25.953 1 87.94 617 ARG A C 1
ATOM 4834 O O . ARG A 1 617 ? -10.867 -37.344 -26.938 1 87.94 617 ARG A O 1
ATOM 4841 N N . TYR A 1 618 ? -11.344 -37.5 -24.781 1 89.5 618 TYR A N 1
ATOM 4842 C CA . TYR A 1 618 ? -10.234 -38.438 -24.547 1 89.5 618 TYR A CA 1
ATOM 4843 C C . TYR A 1 618 ? -10.742 -39.812 -24.219 1 89.5 618 TYR A C 1
ATOM 4845 O O . TYR A 1 618 ? -10.297 -40.438 -23.266 1 89.5 618 TYR A O 1
ATOM 4853 N N . GLN A 1 619 ? -11.797 -40.281 -24.906 1 77.06 619 GLN A N 1
ATOM 4854 C CA . GLN A 1 619 ? -12.352 -41.625 -24.781 1 77.06 619 GLN A CA 1
ATOM 4855 C C . GLN A 1 619 ? -11.43 -42.656 -25.391 1 77.06 619 GLN A C 1
ATOM 4857 O O . GLN A 1 619 ? -10.789 -42.406 -26.422 1 77.06 619 GLN A O 1
ATOM 4862 N N . GLY A 1 620 ? -10.883 -43.562 -24.672 1 60.22 620 GLY A N 1
ATOM 4863 C CA . GLY A 1 620 ? -10.062 -44.688 -25.141 1 60.22 620 GLY A CA 1
ATOM 4864 C C . GLY A 1 620 ? -10.719 -45.469 -26.266 1 60.22 620 GLY A C 1
ATOM 4865 O O . GLY A 1 620 ? -11.945 -45.531 -26.344 1 60.22 620 GLY A O 1
ATOM 4866 N N . LYS A 1 621 ? -10.289 -45.5 -27.531 1 51.41 621 LYS A N 1
ATOM 4867 C CA . LYS A 1 621 ? -10.742 -46.469 -28.516 1 51.41 621 LYS A CA 1
ATOM 4868 C C . LYS A 1 621 ? -10.922 -47.844 -27.875 1 51.41 621 LYS A C 1
ATOM 4870 O O . LYS A 1 621 ? -9.977 -48.438 -27.344 1 51.41 621 LYS A O 1
ATOM 4875 N N . GLY A 1 622 ? -12.039 -48.188 -27.156 1 42.19 622 GLY A N 1
ATOM 4876 C CA . GLY A 1 622 ? -12.195 -49.625 -26.953 1 42.19 622 GLY A CA 1
ATOM 4877 C C . GLY A 1 622 ? -11.688 -50.438 -28.125 1 42.19 622 GLY A C 1
ATOM 4878 O O . GLY A 1 622 ? -11.492 -49.906 -29.219 1 42.19 622 GLY A O 1
ATOM 4879 N N . ARG A 1 623 ? -11.242 -51.75 -27.859 1 40.56 623 ARG A N 1
ATOM 4880 C CA . ARG A 1 623 ? -10.891 -52.844 -28.75 1 40.56 623 ARG A CA 1
ATOM 4881 C C . ARG A 1 623 ? -11.914 -53 -29.875 1 40.56 623 ARG A C 1
ATOM 4883 O O . ARG A 1 623 ? -13.102 -53.219 -29.609 1 40.56 623 ARG A O 1
ATOM 4890 N N . SER A 1 624 ? -11.859 -52.344 -30.984 1 28.92 624 SER A N 1
ATOM 4891 C CA . SER A 1 624 ? -12.398 -53.219 -32.031 1 28.92 624 SER A CA 1
ATOM 4892 C C . SER A 1 624 ? -11.977 -54.656 -31.844 1 28.92 624 SER A C 1
ATOM 4894 O O . SER A 1 624 ? -10.789 -54.938 -31.641 1 28.92 624 SER A O 1
ATOM 4896 N N . SER A 1 625 ? -12.797 -55.469 -31.172 1 24.7 625 SER A N 1
ATOM 4897 C CA . SER A 1 625 ? -12.742 -56.938 -31.375 1 24.7 625 SER A CA 1
ATOM 4898 C C . SER A 1 625 ? -12.289 -57.281 -32.781 1 24.7 625 SER A C 1
ATOM 4900 O O . SER A 1 625 ? -12.898 -56.844 -33.781 1 24.7 625 SER A O 1
ATOM 4902 N N . LEU A 1 626 ? -11 -57.531 -33.094 1 19.41 626 LEU A N 1
ATOM 4903 C CA . LEU A 1 626 ? -10.891 -58.781 -33.844 1 19.41 626 LEU A CA 1
ATOM 4904 C C . LEU A 1 626 ? -11.523 -59.938 -33.062 1 19.41 626 LEU A C 1
ATOM 4906 O O . LEU A 1 626 ? -11.336 -60.062 -31.844 1 19.41 626 LEU A O 1
ATOM 4910 N N . MET B 1 1 ? -55.156 -11.445 -0.472 1 47.5 1 MET B N 1
ATOM 4911 C CA . MET B 1 1 ? -54.469 -10.867 -1.624 1 47.5 1 MET B CA 1
ATOM 4912 C C . MET B 1 1 ? -53.219 -10.148 -1.192 1 47.5 1 MET B C 1
ATOM 4914 O O . MET B 1 1 ? -52.156 -10.32 -1.806 1 47.5 1 MET B O 1
ATOM 4918 N N . GLN B 1 2 ? -53.312 -9.539 -0.034 1 60.84 2 GLN B N 1
ATOM 4919 C CA . GLN B 1 2 ? -52.25 -8.703 0.478 1 60.84 2 GLN B CA 1
ATOM 4920 C C . GLN B 1 2 ? -51.125 -9.547 1.061 1 60.84 2 GLN B C 1
ATOM 4922 O O . GLN B 1 2 ? -49.938 -9.25 0.849 1 60.84 2 GLN B O 1
ATOM 4927 N N . ILE B 1 3 ? -51.5 -10.586 1.825 1 61.59 3 ILE B N 1
ATOM 4928 C CA . ILE B 1 3 ? -50.5 -11.461 2.447 1 61.59 3 ILE B CA 1
ATOM 4929 C C . ILE B 1 3 ? -49.688 -12.18 1.368 1 61.59 3 ILE B C 1
ATOM 4931 O O . ILE B 1 3 ? -48.5 -12.359 1.507 1 61.59 3 ILE B O 1
ATOM 4935 N N . GLU B 1 4 ? -50.344 -12.539 0.454 1 70.19 4 GLU B N 1
ATOM 4936 C CA . GLU B 1 4 ? -49.688 -13.234 -0.651 1 70.19 4 GLU B CA 1
ATOM 4937 C C . GLU B 1 4 ? -48.656 -12.344 -1.345 1 70.19 4 GLU B C 1
ATOM 4939 O O . GLU B 1 4 ? -47.594 -12.812 -1.723 1 70.19 4 GLU B O 1
ATOM 4944 N N . LEU B 1 5 ? -48.969 -11.164 -1.426 1 78.19 5 LEU B N 1
ATOM 4945 C CA . LEU B 1 5 ? -48.094 -10.219 -2.072 1 78.19 5 LEU B CA 1
ATOM 4946 C C . LEU B 1 5 ? -46.812 -10.008 -1.241 1 78.19 5 LEU B C 1
ATOM 4948 O O . LEU B 1 5 ? -45.719 -9.891 -1.791 1 78.19 5 LEU B O 1
ATOM 4952 N N . LEU B 1 6 ? -47.031 -10.031 -0.012 1 79.31 6 LEU B N 1
ATOM 4953 C CA . LEU B 1 6 ? -45.906 -9.883 0.884 1 79.31 6 LEU B CA 1
ATOM 4954 C C . LEU B 1 6 ? -44.969 -11.094 0.789 1 79.31 6 LEU B C 1
ATOM 4956 O O . LEU B 1 6 ? -43.75 -10.953 0.858 1 79.31 6 LEU B O 1
ATOM 4960 N N . GLU B 1 7 ? -45.625 -12.203 0.698 1 80.12 7 GLU B N 1
ATOM 4961 C CA . GLU B 1 7 ? -44.844 -13.422 0.552 1 80.12 7 GLU B CA 1
ATOM 4962 C C . GLU B 1 7 ? -44 -13.391 -0.719 1 80.12 7 GLU B C 1
ATOM 4964 O O . GLU B 1 7 ? -42.844 -13.82 -0.714 1 80.12 7 GLU B O 1
ATOM 4969 N N . ILE B 1 8 ? -44.562 -12.883 -1.675 1 86.94 8 ILE B N 1
ATOM 4970 C CA . ILE B 1 8 ? -43.875 -12.781 -2.953 1 86.94 8 ILE B CA 1
ATOM 4971 C C . ILE B 1 8 ? -42.719 -11.805 -2.832 1 86.94 8 ILE B C 1
ATOM 4973 O O . ILE B 1 8 ? -41.594 -12.109 -3.24 1 86.94 8 ILE B O 1
ATOM 4977 N N . ARG B 1 9 ? -42.969 -10.758 -2.295 1 87.94 9 ARG B N 1
ATOM 4978 C CA . ARG B 1 9 ? -41.938 -9.734 -2.115 1 87.94 9 ARG B CA 1
ATOM 4979 C C . ARG B 1 9 ? -40.781 -10.258 -1.28 1 87.94 9 ARG B C 1
ATOM 4981 O O . ARG B 1 9 ? -39.625 -10.078 -1.646 1 87.94 9 ARG B O 1
ATOM 4988 N N . ASP B 1 10 ? -41.125 -10.93 -0.253 1 83.12 10 ASP B N 1
ATOM 4989 C CA . ASP B 1 10 ? -40.094 -11.438 0.66 1 83.12 10 ASP B CA 1
ATOM 4990 C C . ASP B 1 10 ? -39.25 -12.5 -0.02 1 83.12 10 ASP B C 1
ATOM 4992 O O . ASP B 1 10 ? -38.031 -12.547 0.196 1 83.12 10 ASP B O 1
ATOM 4996 N N . HIS B 1 11 ? -39.906 -13.281 -0.761 1 85.62 11 HIS B N 1
ATOM 4997 C CA . HIS B 1 11 ? -39.156 -14.328 -1.444 1 85.62 11 HIS B CA 1
ATOM 4998 C C . HIS B 1 11 ? -38.219 -13.75 -2.498 1 85.62 11 HIS B C 1
ATOM 5000 O O . HIS B 1 11 ? -37.062 -14.172 -2.617 1 85.62 11 HIS B O 1
ATOM 5006 N N . LEU B 1 12 ? -38.656 -12.797 -3.148 1 87.12 12 LEU B N 1
ATOM 5007 C CA . LEU B 1 12 ? -37.844 -12.148 -4.172 1 87.12 12 LEU B CA 1
ATOM 5008 C C . LEU B 1 12 ? -36.625 -11.469 -3.557 1 87.12 12 LEU B C 1
ATOM 5010 O O . LEU B 1 12 ? -35.5 -11.547 -4.105 1 87.12 12 LEU B O 1
ATOM 5014 N N . GLN B 1 13 ? -36.781 -10.961 -2.49 1 83.31 13 GLN B N 1
ATOM 5015 C CA . GLN B 1 13 ? -35.75 -10.188 -1.832 1 83.31 13 GLN B CA 1
ATOM 5016 C C . GLN B 1 13 ? -34.594 -11.086 -1.406 1 83.31 13 GLN B C 1
ATOM 5018 O O . GLN B 1 13 ? -33.469 -10.609 -1.197 1 83.31 13 GLN B O 1
ATOM 5023 N N . ARG B 1 14 ? -34.844 -12.336 -1.409 1 76 14 ARG B N 1
ATOM 5024 C CA . ARG B 1 14 ? -33.875 -13.281 -0.918 1 76 14 ARG B CA 1
ATOM 5025 C C . ARG B 1 14 ? -32.875 -13.656 -2.018 1 76 14 ARG B C 1
ATOM 5027 O O . ARG B 1 14 ? -31.797 -14.18 -1.736 1 76 14 ARG B O 1
ATOM 5034 N N . PHE B 1 15 ? -33.219 -13.336 -3.15 1 77.75 15 PHE B N 1
ATOM 5035 C CA . PHE B 1 15 ? -32.406 -13.867 -4.246 1 77.75 15 PHE B CA 1
ATOM 5036 C C . PHE B 1 15 ? -32 -12.758 -5.211 1 77.75 15 PHE B C 1
ATOM 5038 O O . PHE B 1 15 ? -32.812 -11.859 -5.504 1 77.75 15 PHE B O 1
ATOM 5045 N N . ALA B 1 16 ? -30.766 -12.914 -5.648 1 74.69 16 ALA B N 1
ATOM 5046 C CA . ALA B 1 16 ? -30.344 -12.008 -6.719 1 74.69 16 ALA B CA 1
ATOM 5047 C C . ALA B 1 16 ? -31.141 -12.258 -7.992 1 74.69 16 ALA B C 1
ATOM 5049 O O . ALA B 1 16 ? -31.5 -13.398 -8.297 1 74.69 16 ALA B O 1
ATOM 5050 N N . PRO B 1 17 ? -31.406 -11.258 -8.695 1 76.12 17 PRO B N 1
ATOM 5051 C CA . PRO B 1 17 ? -30.938 -9.875 -8.555 1 76.12 17 PRO B CA 1
ATOM 5052 C C . PRO B 1 17 ? -31.891 -9.008 -7.723 1 76.12 17 PRO B C 1
ATOM 5054 O O . PRO B 1 17 ? -31.703 -7.793 -7.652 1 76.12 17 PRO B O 1
ATOM 5057 N N . PHE B 1 18 ? -32.812 -9.609 -7.234 1 85.62 18 PHE B N 1
ATOM 5058 C CA . PHE B 1 18 ? -33.875 -8.852 -6.578 1 85.62 18 PHE B CA 1
ATOM 5059 C C . PHE B 1 18 ? -33.438 -8.414 -5.188 1 85.62 18 PHE B C 1
ATOM 5061 O O . PHE B 1 18 ? -34.031 -7.496 -4.609 1 85.62 18 PHE B O 1
ATOM 5068 N N . ASP B 1 19 ? -32.5 -9.055 -4.715 1 77.31 19 ASP B N 1
ATOM 5069 C CA . ASP B 1 19 ? -32 -8.773 -3.365 1 77.31 19 ASP B CA 1
ATOM 5070 C C . ASP B 1 19 ? -31.375 -7.379 -3.285 1 77.31 19 ASP B C 1
ATOM 5072 O O . ASP B 1 19 ? -31.219 -6.824 -2.195 1 77.31 19 ASP B O 1
ATOM 5076 N N . THR B 1 20 ? -31.016 -6.832 -4.406 1 74.06 20 THR B N 1
ATOM 5077 C CA . THR B 1 20 ? -30.359 -5.523 -4.426 1 74.06 20 THR B CA 1
ATOM 5078 C C . THR B 1 20 ? -31.391 -4.418 -4.688 1 74.06 20 THR B C 1
ATOM 5080 O O . THR B 1 20 ? -31.047 -3.234 -4.684 1 74.06 20 THR B O 1
ATOM 5083 N N . LEU B 1 21 ? -32.625 -4.762 -4.902 1 82.19 21 LEU B N 1
ATOM 5084 C CA . LEU B 1 21 ? -33.656 -3.787 -5.242 1 82.19 21 LEU B CA 1
ATOM 5085 C C . LEU B 1 21 ? -34.25 -3.162 -3.984 1 82.19 21 LEU B C 1
ATOM 5087 O O . LEU B 1 21 ? -34.406 -3.83 -2.955 1 82.19 21 LEU B O 1
ATOM 5091 N N . PRO B 1 22 ? -34.562 -1.886 -4.16 1 82.12 22 PRO B N 1
ATOM 5092 C CA . PRO B 1 22 ? -35.25 -1.26 -3.031 1 82.12 22 PRO B CA 1
ATOM 5093 C C . PRO B 1 22 ? -36.625 -1.892 -2.754 1 82.12 22 PRO B C 1
ATOM 5095 O O . PRO B 1 22 ? -37.219 -2.465 -3.658 1 82.12 22 PRO B O 1
ATOM 5098 N N . GLN B 1 23 ? -37.062 -1.794 -1.623 1 81.56 23 GLN B N 1
ATOM 5099 C CA . GLN B 1 23 ? -38.312 -2.416 -1.191 1 81.56 23 GLN B CA 1
ATOM 5100 C C . GLN B 1 23 ? -39.5 -1.933 -2.035 1 81.56 23 GLN B C 1
ATOM 5102 O O . GLN B 1 23 ? -40.375 -2.715 -2.369 1 81.56 23 GLN B O 1
ATOM 5107 N N . ALA B 1 24 ? -39.469 -0.671 -2.242 1 85.19 24 ALA B N 1
ATOM 5108 C CA . ALA B 1 24 ? -40.531 -0.111 -3.041 1 85.19 24 ALA B CA 1
ATOM 5109 C C . ALA B 1 24 ? -40.656 -0.805 -4.398 1 85.19 24 ALA B C 1
ATOM 5111 O O . ALA B 1 24 ? -41.75 -1.079 -4.883 1 85.19 24 ALA B O 1
ATOM 5112 N N . SER B 1 25 ? -39.562 -1.045 -4.961 1 88 25 SER B N 1
ATOM 5113 C CA . SER B 1 25 ? -39.531 -1.724 -6.25 1 88 25 SER B CA 1
ATOM 5114 C C . SER B 1 25 ? -40 -3.166 -6.129 1 88 25 SER B C 1
ATOM 5116 O O . SER B 1 25 ? -40.719 -3.658 -6.996 1 88 25 SER B O 1
ATOM 5118 N N . LEU B 1 26 ? -39.656 -3.775 -5.086 1 89.56 26 LEU B N 1
ATOM 5119 C CA . LEU B 1 26 ? -40.094 -5.152 -4.852 1 89.56 26 LEU B CA 1
ATOM 5120 C C . LEU B 1 26 ? -41.594 -5.234 -4.645 1 89.56 26 LEU B C 1
ATOM 5122 O O . LEU B 1 26 ? -42.25 -6.172 -5.117 1 89.56 26 LEU B O 1
ATOM 5126 N N . ASP B 1 27 ? -42.094 -4.223 -4.004 1 85.88 27 ASP B N 1
ATOM 5127 C CA . ASP B 1 27 ? -43.531 -4.16 -3.814 1 85.88 27 ASP B CA 1
ATOM 5128 C C . ASP B 1 27 ? -44.25 -4 -5.152 1 85.88 27 ASP B C 1
ATOM 5130 O O . ASP B 1 27 ? -45.281 -4.645 -5.391 1 85.88 27 ASP B O 1
ATOM 5134 N N . ALA B 1 28 ? -43.719 -3.18 -5.828 1 87.5 28 ALA B N 1
ATOM 5135 C CA . ALA B 1 28 ? -44.281 -2.941 -7.145 1 87.5 28 ALA B CA 1
ATOM 5136 C C . ALA B 1 28 ? -44.281 -4.211 -7.992 1 87.5 28 ALA B C 1
ATOM 5138 O O . ALA B 1 28 ? -45.25 -4.508 -8.695 1 87.5 28 ALA B O 1
ATOM 5139 N N . ILE B 1 29 ? -43.25 -4.941 -7.891 1 91.19 29 ILE B N 1
ATOM 5140 C CA . ILE B 1 29 ? -43.125 -6.195 -8.617 1 91.19 29 ILE B CA 1
ATOM 5141 C C . ILE B 1 29 ? -44.156 -7.195 -8.102 1 91.19 29 ILE B C 1
ATOM 5143 O O . ILE B 1 29 ? -44.875 -7.824 -8.891 1 91.19 29 ILE B O 1
ATOM 5147 N N . ALA B 1 30 ? -44.25 -7.258 -6.832 1 91.06 30 ALA B N 1
ATOM 5148 C CA . ALA B 1 30 ? -45.125 -8.234 -6.195 1 91.06 30 ALA B CA 1
ATOM 5149 C C . ALA B 1 30 ? -46.594 -8.023 -6.621 1 91.06 30 ALA B C 1
ATOM 5151 O O . ALA B 1 30 ? -47.344 -8.984 -6.766 1 91.06 30 ALA B O 1
ATOM 5152 N N . GLN B 1 31 ? -46.906 -6.801 -6.875 1 87.69 31 GLN B N 1
ATOM 5153 C CA . GLN B 1 31 ? -48.25 -6.457 -7.254 1 87.69 31 GLN B CA 1
ATOM 5154 C C . GLN B 1 31 ? -48.562 -6.891 -8.688 1 87.69 31 GLN B C 1
ATOM 5156 O O . GLN B 1 31 ? -49.719 -7.055 -9.062 1 87.69 31 GLN B O 1
ATOM 5161 N N . ARG B 1 32 ? -47.594 -7.082 -9.383 1 89.75 32 ARG B N 1
ATOM 5162 C CA . ARG B 1 32 ? -47.812 -7.344 -10.805 1 89.75 32 ARG B CA 1
ATOM 5163 C C . ARG B 1 32 ? -47.406 -8.773 -11.156 1 89.75 32 ARG B C 1
ATOM 5165 O O . ARG B 1 32 ? -47.562 -9.195 -12.305 1 89.75 32 ARG B O 1
ATOM 5172 N N . VAL B 1 33 ? -46.969 -9.492 -10.188 1 91.75 33 VAL B N 1
ATOM 5173 C CA . VAL B 1 33 ? -46.5 -10.852 -10.414 1 91.75 33 VAL B CA 1
ATOM 5174 C C . VAL B 1 33 ? -47.656 -11.805 -10.555 1 91.75 33 VAL B C 1
ATOM 5176 O O . VAL B 1 33 ? -48.656 -11.711 -9.805 1 91.75 33 VAL B O 1
ATOM 5179 N N . GLU B 1 34 ? -47.688 -12.641 -11.555 1 90.25 34 GLU B N 1
ATOM 5180 C CA . GLU B 1 34 ? -48.594 -13.766 -11.68 1 90.25 34 GLU B CA 1
ATOM 5181 C C . GLU B 1 34 ? -47.938 -15.078 -11.297 1 90.25 34 GLU B C 1
ATOM 5183 O O . GLU B 1 34 ? -46.75 -15.266 -11.562 1 90.25 34 GLU B O 1
ATOM 5188 N N . VAL B 1 35 ? -48.719 -15.93 -10.586 1 90.38 35 VAL B N 1
ATOM 5189 C CA . VAL B 1 35 ? -48.125 -17.188 -10.109 1 90.38 35 VAL B CA 1
ATOM 5190 C C . VAL B 1 35 ? -48.781 -18.359 -10.859 1 90.38 35 VAL B C 1
ATOM 5192 O O . VAL B 1 35 ? -50 -18.406 -11.016 1 90.38 35 VAL B O 1
ATOM 5195 N N . SER B 1 36 ? -48 -19.203 -11.422 1 91.19 36 SER B N 1
ATOM 5196 C CA . SER B 1 36 ? -48.5 -20.406 -12.078 1 91.19 36 SER B CA 1
ATOM 5197 C C . SER B 1 36 ? -47.781 -21.656 -11.594 1 91.19 36 SER B C 1
ATOM 5199 O O . SER B 1 36 ? -46.594 -21.609 -11.289 1 91.19 36 SER B O 1
ATOM 5201 N N . TYR B 1 37 ? -48.5 -22.672 -11.5 1 90.56 37 TYR B N 1
ATOM 5202 C CA . TYR B 1 37 ? -47.969 -23.984 -11.141 1 90.56 37 TYR B CA 1
ATOM 5203 C C . TYR B 1 37 ? -47.719 -24.828 -12.383 1 90.56 37 TYR B C 1
ATOM 5205 O O . TYR B 1 37 ? -48.562 -24.859 -13.289 1 90.56 37 TYR B O 1
ATOM 5213 N N . PHE B 1 38 ? -46.625 -25.484 -12.492 1 92.12 38 PHE B N 1
ATOM 5214 C CA . PHE B 1 38 ? -46.25 -26.391 -13.578 1 92.12 38 PHE B CA 1
ATOM 5215 C C . PHE B 1 38 ? -45.906 -27.766 -13.039 1 92.12 38 PHE B C 1
ATOM 5217 O O . PHE B 1 38 ? -45.062 -27.906 -12.156 1 92.12 38 PHE B O 1
ATOM 5224 N N . LYS B 1 39 ? -46.594 -28.766 -13.57 1 85.12 39 LYS B N 1
ATOM 5225 C CA . LYS B 1 39 ? -46.281 -30.141 -13.203 1 85.12 39 LYS B CA 1
ATOM 5226 C C . LYS B 1 39 ? -44.938 -30.594 -13.828 1 85.12 39 LYS B C 1
ATOM 5228 O O . LYS B 1 39 ? -44.562 -30.109 -14.898 1 85.12 39 LYS B O 1
ATOM 5233 N N . ALA B 1 40 ? -44.344 -31.562 -13.125 1 90.31 40 ALA B N 1
ATOM 5234 C CA . ALA B 1 40 ? -43.094 -32.125 -13.633 1 90.31 40 ALA B CA 1
ATOM 5235 C C . ALA B 1 40 ? -43.25 -32.594 -15.07 1 90.31 40 ALA B C 1
ATOM 5237 O O . ALA B 1 40 ? -44.219 -33.281 -15.398 1 90.31 40 ALA B O 1
ATOM 5238 N N . GLY B 1 41 ? -42.406 -32.125 -15.891 1 87.88 41 GLY B N 1
ATOM 5239 C CA . GLY B 1 41 ? -42.406 -32.562 -17.281 1 87.88 41 GLY B CA 1
ATOM 5240 C C . GLY B 1 41 ? -43.125 -31.578 -18.203 1 87.88 41 GLY B C 1
ATOM 5241 O O . GLY B 1 41 ? -43.062 -31.703 -19.422 1 87.88 41 GLY B O 1
ATOM 5242 N N . SER B 1 42 ? -43.844 -30.609 -17.688 1 90.75 42 SER B N 1
ATOM 5243 C CA . SER B 1 42 ? -44.625 -29.656 -18.5 1 90.75 42 SER B CA 1
ATOM 5244 C C . SER B 1 42 ? -43.719 -28.594 -19.078 1 90.75 42 SER B C 1
ATOM 5246 O O . SER B 1 42 ? -42.719 -28.172 -18.453 1 90.75 42 SER B O 1
ATOM 5248 N N . ASP B 1 43 ? -44 -28.172 -20.297 1 91.75 43 ASP B N 1
ATOM 5249 C CA . ASP B 1 43 ? -43.281 -27.078 -20.953 1 91.75 43 ASP B CA 1
ATOM 5250 C C . ASP B 1 43 ? -43.719 -25.734 -20.375 1 91.75 43 ASP B C 1
ATOM 5252 O O . ASP B 1 43 ? -44.906 -25.469 -20.234 1 91.75 43 ASP B O 1
ATOM 5256 N N . ILE B 1 44 ? -42.688 -24.969 -20.031 1 93.25 44 ILE B N 1
ATOM 5257 C CA . ILE B 1 44 ? -42.969 -23.625 -19.516 1 93.25 44 ILE B CA 1
ATOM 5258 C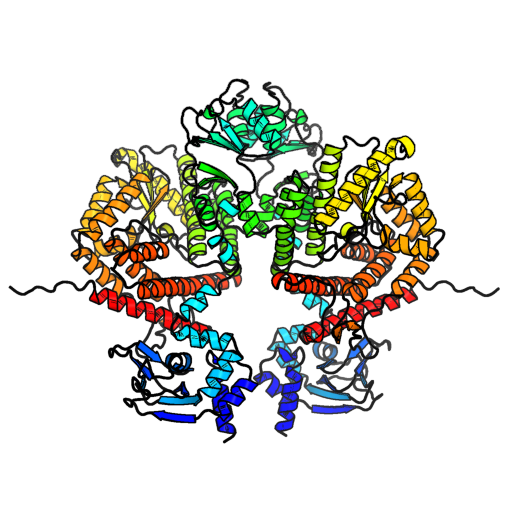 C . ILE B 1 44 ? -42.781 -22.594 -20.625 1 93.25 44 ILE B C 1
ATOM 5260 O O . ILE B 1 44 ? -43.625 -21.719 -20.828 1 93.25 44 ILE B O 1
ATOM 5264 N N . LEU B 1 45 ? -41.594 -22.688 -21.25 1 91.19 45 LEU B N 1
ATOM 5265 C CA . LEU B 1 45 ? -41.281 -21.859 -22.391 1 91.19 45 LEU B CA 1
ATOM 5266 C C . LEU B 1 45 ? -41 -22.703 -23.625 1 91.19 45 LEU B C 1
ATOM 5268 O O . LEU B 1 45 ? -40.219 -23.656 -23.547 1 91.19 45 LEU B O 1
ATOM 5272 N N . GLU B 1 46 ? -41.656 -22.406 -24.719 1 88.5 46 GLU B N 1
ATOM 5273 C CA . GLU B 1 46 ? -41.406 -23.094 -25.984 1 88.5 46 GLU B CA 1
ATOM 5274 C C . GLU B 1 46 ? -40.531 -22.25 -26.906 1 88.5 46 GLU B C 1
ATOM 5276 O O . GLU B 1 46 ? -40.688 -21.031 -26.969 1 88.5 46 GLU B O 1
ATOM 5281 N N . ALA B 1 47 ? -39.656 -22.922 -27.547 1 85.56 47 ALA B N 1
ATOM 5282 C CA . ALA B 1 47 ? -38.719 -22.234 -28.422 1 85.56 47 ALA B CA 1
ATOM 5283 C C . ALA B 1 47 ? -39.469 -21.422 -29.484 1 85.56 47 ALA B C 1
ATOM 5285 O O . ALA B 1 47 ? -40.406 -21.938 -30.125 1 85.56 47 ALA B O 1
ATOM 5286 N N . GLY B 1 48 ? -39.062 -20.172 -29.625 1 80.81 48 GLY B N 1
ATOM 5287 C CA . GLY B 1 48 ? -39.625 -19.344 -30.672 1 80.81 48 GLY B CA 1
ATOM 5288 C C . GLY B 1 48 ? -40.875 -18.625 -30.25 1 80.81 48 GLY B C 1
ATOM 5289 O O . GLY B 1 48 ? -41.375 -17.734 -30.953 1 80.81 48 GLY B O 1
ATOM 5290 N N . ALA B 1 49 ? -41.5 -19.062 -29.172 1 86.56 49 ALA B N 1
ATOM 5291 C CA . ALA B 1 49 ? -42.719 -18.422 -28.688 1 86.56 49 ALA B CA 1
ATOM 5292 C C . ALA B 1 49 ? -42.438 -17 -28.203 1 86.56 49 ALA B C 1
ATOM 5294 O O . ALA B 1 49 ? -41.281 -16.656 -27.891 1 86.56 49 ALA B O 1
ATOM 5295 N N . VAL B 1 50 ? -43.375 -16.156 -28.312 1 87.19 50 VAL B N 1
ATOM 5296 C CA . VAL B 1 50 ? -43.25 -14.797 -27.812 1 87.19 50 VAL B CA 1
ATOM 5297 C C . VAL B 1 50 ? -43.156 -14.805 -26.281 1 87.19 50 VAL B C 1
ATOM 5299 O O . VAL B 1 50 ? -43.906 -15.516 -25.609 1 87.19 50 VAL B O 1
ATOM 5302 N N . ILE B 1 51 ? -42.125 -14.172 -25.734 1 88.56 51 ILE B N 1
ATOM 5303 C CA . ILE B 1 51 ? -41.969 -14.109 -24.281 1 88.56 51 ILE B CA 1
ATOM 5304 C C . ILE B 1 51 ? -42.375 -12.734 -23.781 1 88.56 51 ILE B C 1
ATOM 5306 O O . ILE B 1 51 ? -42.031 -11.711 -24.359 1 88.56 51 ILE B O 1
ATOM 5310 N N . GLN B 1 52 ? -43.25 -12.758 -22.75 1 89.19 52 GLN B N 1
ATOM 5311 C CA . GLN B 1 52 ? -43.812 -11.508 -22.25 1 89.19 52 GLN B CA 1
ATOM 5312 C C . GLN B 1 52 ? -43.5 -11.328 -20.766 1 89.19 52 GLN B C 1
ATOM 5314 O O . GLN B 1 52 ? -43.875 -10.312 -20.172 1 89.19 52 GLN B O 1
ATOM 5319 N N . ASP B 1 53 ? -42.812 -12.336 -20.234 1 92.88 53 ASP B N 1
ATOM 5320 C CA . ASP B 1 53 ? -42.562 -12.266 -18.797 1 92.88 53 ASP B CA 1
ATOM 5321 C C . ASP B 1 53 ? -41.156 -12.766 -18.453 1 92.88 53 ASP B C 1
ATOM 5323 O O . ASP B 1 53 ? -40.625 -13.641 -19.141 1 92.88 53 ASP B O 1
ATOM 5327 N N . LEU B 1 54 ? -40.531 -12.172 -17.438 1 92.56 54 LEU B N 1
ATOM 5328 C CA . LEU B 1 54 ? -39.406 -12.781 -16.734 1 92.56 54 LEU B CA 1
ATOM 5329 C C . LEU B 1 54 ? -39.906 -13.859 -15.766 1 92.56 54 LEU B C 1
ATOM 5331 O O . LEU B 1 54 ? -40.875 -13.664 -15.062 1 92.56 54 LEU B O 1
ATOM 5335 N N . HIS B 1 55 ? -39.281 -14.945 -15.805 1 93.31 55 HIS B N 1
ATOM 5336 C CA . HIS B 1 55 ? -39.688 -16.062 -14.961 1 93.31 55 HIS B CA 1
ATOM 5337 C C . HIS B 1 55 ? -38.781 -16.219 -13.758 1 93.31 55 HIS B C 1
ATOM 5339 O O . HIS B 1 55 ? -37.562 -16.125 -13.883 1 93.31 55 HIS B O 1
ATOM 5345 N N . TYR B 1 56 ? -39.344 -16.375 -12.633 1 92.38 56 TYR B N 1
ATOM 5346 C CA . TYR B 1 56 ? -38.656 -16.578 -11.352 1 92.38 56 TYR B CA 1
ATOM 5347 C C . TYR B 1 56 ? -39.094 -17.891 -10.711 1 92.38 56 TYR B C 1
ATOM 5349 O O . TYR B 1 56 ? -40.281 -18.109 -10.5 1 92.38 56 TYR B O 1
ATOM 5357 N N . VAL B 1 57 ? -38.125 -18.703 -10.398 1 89.12 57 VAL B N 1
ATOM 5358 C CA . VAL B 1 57 ? -38.438 -19.984 -9.797 1 89.12 57 VAL B CA 1
ATOM 5359 C C . VAL B 1 57 ? -38.688 -19.812 -8.305 1 89.12 57 VAL B C 1
ATOM 5361 O O . VAL B 1 57 ? -37.75 -19.688 -7.523 1 89.12 57 VAL B O 1
ATOM 5364 N N . ARG B 1 58 ? -39.875 -19.812 -7.957 1 90.31 58 ARG B N 1
ATOM 5365 C CA . ARG B 1 58 ? -40.219 -19.719 -6.543 1 90.31 58 ARG B CA 1
ATOM 5366 C C . ARG B 1 58 ? -39.906 -21.031 -5.82 1 90.31 58 ARG B C 1
ATOM 5368 O O . ARG B 1 58 ? -39.469 -21.016 -4.668 1 90.31 58 ARG B O 1
ATOM 5375 N N . SER B 1 59 ? -40.344 -22.031 -6.371 1 87.31 59 SER B N 1
ATOM 5376 C CA . SER B 1 59 ? -40.031 -23.375 -5.867 1 87.31 59 SER B CA 1
ATOM 5377 C C . SER B 1 59 ? -39.938 -24.375 -7.008 1 87.31 59 SER B C 1
ATOM 5379 O O . SER B 1 59 ? -40.562 -24.188 -8.062 1 87.31 59 SER B O 1
ATOM 5381 N N . GLY B 1 60 ? -39.156 -25.469 -6.797 1 82.56 60 GLY B N 1
ATOM 5382 C CA . GLY B 1 60 ? -38.969 -26.5 -7.805 1 82.56 60 GLY B CA 1
ATOM 5383 C C . GLY B 1 60 ? -37.688 -26.344 -8.602 1 82.56 60 GLY B C 1
ATOM 5384 O O . GLY B 1 60 ? -36.719 -25.781 -8.109 1 82.56 60 GLY B O 1
ATOM 5385 N N . ALA B 1 61 ? -37.719 -27.031 -9.766 1 86.31 61 ALA B N 1
ATOM 5386 C CA . ALA B 1 61 ? -36.531 -27.016 -10.641 1 86.31 61 ALA B CA 1
ATOM 5387 C C . ALA B 1 61 ? -36.969 -26.969 -12.109 1 86.31 61 ALA B C 1
ATOM 5389 O O . ALA B 1 61 ? -37.906 -27.625 -12.508 1 86.31 61 ALA B O 1
ATOM 5390 N N . VAL B 1 62 ? -36.312 -26.109 -12.797 1 88.06 62 VAL B N 1
ATOM 5391 C CA . VAL B 1 62 ? -36.594 -25.891 -14.203 1 88.06 62 VAL B CA 1
ATOM 5392 C C . VAL B 1 62 ? -35.375 -26.172 -15.055 1 88.06 62 VAL B C 1
ATOM 5394 O O . VAL B 1 62 ? -34.25 -25.766 -14.695 1 88.06 62 VAL B O 1
ATOM 5397 N N . GLU B 1 63 ? -35.562 -26.875 -16.062 1 86.75 63 GLU B N 1
ATOM 5398 C CA . GLU B 1 63 ? -34.469 -27.094 -17.031 1 86.75 63 GLU B CA 1
ATOM 5399 C C . GLU B 1 63 ? -34.625 -26.188 -18.234 1 86.75 63 GLU B C 1
ATOM 5401 O O . GLU B 1 63 ? -35.719 -26 -18.75 1 86.75 63 GLU B O 1
ATOM 5406 N N . VAL B 1 64 ? -33.562 -25.531 -18.516 1 84.94 64 VAL B N 1
ATOM 5407 C CA . VAL B 1 64 ? -33.5 -24.656 -19.672 1 84.94 64 VAL B CA 1
ATOM 5408 C C . VAL B 1 64 ? -32.625 -25.281 -20.766 1 84.94 64 VAL B C 1
ATOM 5410 O O . VAL B 1 64 ? -31.562 -25.828 -20.484 1 84.94 64 VAL B O 1
ATOM 5413 N N . TYR B 1 65 ? -33.125 -25.281 -21.984 1 80 65 TYR B N 1
ATOM 5414 C CA . TYR B 1 65 ? -32.469 -25.969 -23.094 1 80 65 TYR B CA 1
ATOM 5415 C C . TYR B 1 65 ? -32.094 -25 -24.188 1 80 65 TYR B C 1
ATOM 5417 O O . TYR B 1 65 ? -32.656 -23.922 -24.312 1 80 65 TYR B O 1
ATOM 5425 N N . ARG B 1 66 ? -31.031 -25.344 -24.875 1 74.94 66 ARG B N 1
ATOM 5426 C CA . ARG B 1 66 ? -30.719 -24.641 -26.125 1 74.94 66 ARG B CA 1
ATOM 5427 C C . ARG B 1 66 ? -31.656 -25.078 -27.234 1 74.94 66 ARG B C 1
ATOM 5429 O O . ARG B 1 66 ? -32.406 -26.062 -27.094 1 74.94 66 ARG B O 1
ATOM 5436 N N . ARG B 1 67 ? -31.625 -24.359 -28.312 1 71.81 67 ARG B N 1
ATOM 5437 C CA . ARG B 1 67 ? -32.469 -24.672 -29.453 1 71.81 67 ARG B CA 1
ATOM 5438 C C . ARG B 1 67 ? -32.156 -26.078 -29.984 1 71.81 67 ARG B C 1
ATOM 5440 O O . ARG B 1 67 ? -33.031 -26.75 -30.531 1 71.81 67 ARG B O 1
ATOM 5447 N N . THR B 1 68 ? -30.922 -26.484 -29.734 1 67.12 68 THR B N 1
ATOM 5448 C CA . THR B 1 68 ? -30.453 -27.766 -30.234 1 67.12 68 THR B CA 1
ATOM 5449 C C . THR B 1 68 ? -30.953 -28.906 -29.359 1 67.12 68 THR B C 1
ATOM 5451 O O . THR B 1 68 ? -30.781 -30.078 -29.703 1 67.12 68 THR B O 1
ATOM 5454 N N . GLY B 1 69 ? -31.594 -28.641 -28.312 1 70.5 69 GLY B N 1
ATOM 5455 C CA . GLY B 1 69 ? -32.094 -29.656 -27.406 1 70.5 69 GLY B CA 1
ATOM 5456 C C . GLY B 1 69 ? -31.125 -29.969 -26.266 1 70.5 69 GLY B C 1
ATOM 5457 O O . GLY B 1 69 ? -31.422 -30.781 -25.391 1 70.5 69 GLY B O 1
ATOM 5458 N N . GLU B 1 70 ? -30 -29.391 -26.344 1 70.19 70 GLU B N 1
ATOM 5459 C CA . GLU B 1 70 ? -29.016 -29.609 -25.297 1 70.19 70 GLU B CA 1
ATOM 5460 C C . GLU B 1 70 ? -29.359 -28.844 -24.031 1 70.19 70 GLU B C 1
ATOM 5462 O O . GLU B 1 70 ? -29.828 -27.703 -24.094 1 70.19 70 GLU B O 1
ATOM 5467 N N . LEU B 1 71 ? -29.25 -29.547 -22.922 1 72.31 71 LEU B N 1
ATOM 5468 C CA . LEU B 1 71 ? -29.5 -28.891 -21.641 1 72.31 71 LEU B CA 1
ATOM 5469 C C . LEU B 1 71 ? -28.547 -27.719 -21.438 1 72.31 71 LEU B C 1
ATOM 5471 O O . LEU B 1 71 ? -27.328 -27.859 -21.562 1 72.31 71 LEU B O 1
ATOM 5475 N N . TYR B 1 72 ? -29.141 -26.547 -21.328 1 65.88 72 TYR B N 1
ATOM 5476 C CA . TYR B 1 72 ? -28.375 -25.312 -21.141 1 65.88 72 TYR B CA 1
ATOM 5477 C C . TYR B 1 72 ? -28.141 -25.031 -19.656 1 65.88 72 TYR B C 1
ATOM 5479 O O . TYR B 1 72 ? -27.016 -24.719 -19.25 1 65.88 72 TYR B O 1
ATOM 5487 N N . ASN B 1 73 ? -29.281 -25.109 -18.859 1 70.81 73 ASN B N 1
ATOM 5488 C CA . ASN B 1 73 ? -29.188 -24.766 -17.453 1 70.81 73 ASN B CA 1
ATOM 5489 C C . ASN B 1 73 ? -30.312 -25.391 -16.641 1 70.81 73 ASN B C 1
ATOM 5491 O O . ASN B 1 73 ? -31.359 -25.719 -17.188 1 70.81 73 ASN B O 1
ATOM 5495 N N . ARG B 1 74 ? -30 -25.734 -15.445 1 73.38 74 ARG B N 1
ATOM 5496 C CA . ARG B 1 74 ? -31.031 -26.109 -14.477 1 73.38 74 ARG B CA 1
ATOM 5497 C C . ARG B 1 74 ? -31.219 -25.016 -13.422 1 73.38 74 ARG B C 1
ATOM 5499 O O . ARG B 1 74 ? -30.25 -24.609 -12.773 1 73.38 74 ARG B O 1
ATOM 5506 N N . LEU B 1 75 ? -32.281 -24.547 -13.367 1 80.06 75 LEU B N 1
ATOM 5507 C CA . LEU B 1 75 ? -32.625 -23.438 -12.492 1 80.06 75 LEU B CA 1
ATOM 5508 C C . LEU B 1 75 ? -33.438 -23.906 -11.289 1 80.06 75 LEU B C 1
ATOM 5510 O O . LEU B 1 75 ? -34.25 -24.812 -11.406 1 80.06 75 LEU B O 1
ATOM 5514 N N . VAL B 1 76 ? -33.094 -23.375 -10.141 1 77.69 76 VAL B N 1
ATOM 5515 C CA . VAL B 1 76 ? -33.75 -23.719 -8.898 1 77.69 76 VAL B CA 1
ATOM 5516 C C . VAL B 1 76 ? -34.344 -22.469 -8.25 1 77.69 76 VAL B C 1
ATOM 5518 O O . VAL B 1 76 ? -34.438 -21.422 -8.891 1 77.69 76 VAL B O 1
ATOM 5521 N N . GLU B 1 77 ? -34.781 -22.734 -7.039 1 81.69 77 GLU B N 1
ATOM 5522 C CA . GLU B 1 77 ? -35.438 -21.672 -6.285 1 81.69 77 GLU B CA 1
ATOM 5523 C C . GLU B 1 77 ? -34.594 -20.391 -6.312 1 81.69 77 GLU B C 1
ATOM 5525 O O . GLU B 1 77 ? -33.375 -20.438 -6.008 1 81.69 77 GLU B O 1
ATOM 5530 N N . GLY B 1 78 ? -35.156 -19.359 -6.711 1 81.44 78 GLY B N 1
ATOM 5531 C CA . GLY B 1 78 ? -34.5 -18.062 -6.695 1 81.44 78 GLY B CA 1
ATOM 5532 C C . GLY B 1 78 ? -33.906 -17.672 -8.039 1 81.44 78 GLY B C 1
ATOM 5533 O O . GLY B 1 78 ? -33.594 -16.516 -8.266 1 81.44 78 GLY B O 1
ATOM 5534 N N . ASP B 1 79 ? -33.844 -18.578 -8.938 1 81.56 79 ASP B N 1
ATOM 5535 C CA . ASP B 1 79 ? -33.25 -18.328 -10.25 1 81.56 79 ASP B CA 1
ATOM 5536 C C . ASP B 1 79 ? -34.281 -17.703 -11.203 1 81.56 79 ASP B C 1
ATOM 5538 O O . ASP B 1 79 ? -35.469 -17.859 -11.008 1 81.56 79 ASP B O 1
ATOM 5542 N N . ILE B 1 80 ? -33.719 -17.016 -12.18 1 86.94 80 ILE B N 1
ATOM 5543 C CA . ILE B 1 80 ? -34.594 -16.391 -13.172 1 86.94 80 ILE B CA 1
ATOM 5544 C C . ILE B 1 80 ? -34.25 -16.922 -14.562 1 86.94 80 ILE B C 1
ATOM 5546 O O . ILE B 1 80 ? -33.125 -17.406 -14.797 1 86.94 80 ILE B O 1
ATOM 5550 N N . PHE B 1 81 ? -35.219 -17.016 -15.375 1 86.44 81 PHE B N 1
ATOM 5551 C CA . PHE B 1 81 ? -35 -17.391 -16.766 1 86.44 81 PHE B CA 1
ATOM 5552 C C . PHE B 1 81 ? -35.938 -16.625 -17.703 1 86.44 81 PHE B C 1
ATOM 5554 O O . PHE B 1 81 ? -36.906 -16.031 -17.25 1 86.44 81 PHE B O 1
ATOM 5561 N N . GLY B 1 82 ? -35.594 -16.531 -18.938 1 86.06 82 GLY B N 1
ATOM 5562 C CA . GLY B 1 82 ? -36.375 -15.805 -19.938 1 86.06 82 GLY B CA 1
ATOM 5563 C C . GLY B 1 82 ? -35.812 -14.414 -20.219 1 86.06 82 GLY B C 1
ATOM 5564 O O . GLY B 1 82 ? -36.25 -13.742 -21.141 1 86.06 82 GLY B O 1
ATOM 5565 N N . GLN B 1 83 ? -34.812 -14.102 -19.359 1 82.75 83 GLN B N 1
ATOM 5566 C CA . GLN B 1 83 ? -34.312 -12.742 -19.469 1 82.75 83 GLN B CA 1
ATOM 5567 C C . GLN B 1 83 ? -33.656 -12.5 -20.828 1 82.75 83 GLN B C 1
ATOM 5569 O O . GLN B 1 83 ? -33.719 -11.398 -21.375 1 82.75 83 GLN B O 1
ATOM 5574 N N . ALA B 1 84 ? -33 -13.508 -21.328 1 75.81 84 ALA B N 1
ATOM 5575 C CA . ALA B 1 84 ? -32.344 -13.367 -22.625 1 75.81 84 ALA B CA 1
ATOM 5576 C C . ALA B 1 84 ? -33.344 -13.023 -23.719 1 75.81 84 ALA B C 1
ATOM 5578 O O . ALA B 1 84 ? -33.062 -12.203 -24.594 1 75.81 84 ALA B O 1
ATOM 5579 N N . GLY B 1 85 ? -34.531 -13.617 -23.703 1 78.44 85 GLY B N 1
ATOM 5580 C CA . GLY B 1 85 ? -35.594 -13.32 -24.656 1 78.44 85 GLY B CA 1
ATOM 5581 C C . GLY B 1 85 ? -36.156 -11.93 -24.484 1 78.44 85 GLY B C 1
ATOM 5582 O O . GLY B 1 85 ? -36.438 -11.234 -25.469 1 78.44 85 GLY B O 1
ATOM 5583 N N . LEU B 1 86 ? -36.25 -11.57 -23.25 1 84.25 86 LEU B N 1
ATOM 5584 C CA . LEU B 1 86 ? -36.844 -10.266 -22.953 1 84.25 86 LEU B CA 1
ATOM 5585 C C . LEU B 1 86 ? -35.906 -9.141 -23.391 1 84.25 86 LEU B C 1
ATOM 5587 O O . LEU B 1 86 ? -36.375 -8.07 -23.797 1 84.25 86 LEU B O 1
ATOM 5591 N N . LEU B 1 87 ? -34.594 -9.281 -23.234 1 76.06 87 LEU B N 1
ATOM 5592 C CA . LEU B 1 87 ? -33.594 -8.258 -23.516 1 76.06 87 LEU B CA 1
ATOM 5593 C C . LEU B 1 87 ? -33.406 -8.102 -25.031 1 76.06 87 LEU B C 1
ATOM 5595 O O . LEU B 1 87 ? -32.938 -7.059 -25.5 1 76.06 87 LEU B O 1
ATOM 5599 N N . ARG B 1 88 ? -33.656 -9.078 -25.797 1 70.25 88 ARG B N 1
ATOM 5600 C CA . ARG B 1 88 ? -33.344 -9.023 -27.219 1 70.25 88 ARG B CA 1
ATOM 5601 C C . ARG B 1 88 ? -34.625 -8.961 -28.062 1 70.25 88 ARG B C 1
ATOM 5603 O O . ARG B 1 88 ? -35.312 -7.934 -28.078 1 70.25 88 ARG B O 1
ATOM 5610 N N . SER B 1 89 ? -35.062 -10.227 -28.625 1 67.88 89 SER B N 1
ATOM 5611 C CA . SER B 1 89 ? -36.062 -10.281 -29.672 1 67.88 89 SER B CA 1
ATOM 5612 C C . SER B 1 89 ? -37.469 -10.586 -29.094 1 67.88 89 SER B C 1
ATOM 5614 O O . SER B 1 89 ? -38.406 -10.773 -29.844 1 67.88 89 SER B O 1
ATOM 5616 N N . ASN B 1 90 ? -37.656 -10.562 -27.812 1 79.06 90 ASN B N 1
ATOM 5617 C CA . ASN B 1 90 ? -38.875 -10.945 -27.141 1 79.06 90 ASN B CA 1
ATOM 5618 C C . ASN B 1 90 ? -39.375 -12.312 -27.594 1 79.06 90 ASN B C 1
ATOM 5620 O O . ASN B 1 90 ? -40.562 -12.523 -27.766 1 79.06 90 ASN B O 1
ATOM 5624 N N . LYS B 1 91 ? -38.438 -13.109 -28.016 1 81.62 91 LYS B N 1
ATOM 5625 C CA . LYS B 1 91 ? -38.688 -14.516 -28.328 1 81.62 91 LYS B CA 1
ATOM 5626 C C . LYS B 1 91 ? -37.875 -15.438 -27.438 1 81.62 91 LYS B C 1
ATOM 5628 O O . LYS B 1 91 ? -36.75 -15.102 -27.062 1 81.62 91 LYS B O 1
ATOM 5633 N N . VAL B 1 92 ? -38.531 -16.531 -27.141 1 85.31 92 VAL B N 1
ATOM 5634 C CA . VAL B 1 92 ? -37.844 -17.5 -26.281 1 85.31 92 VAL B CA 1
ATOM 5635 C C . VAL B 1 92 ? -36.656 -18.094 -27.016 1 85.31 92 VAL B C 1
ATOM 5637 O O . VAL B 1 92 ? -36.812 -18.719 -28.062 1 85.31 92 VAL B O 1
ATOM 5640 N N . ARG B 1 93 ? -35.531 -17.812 -26.516 1 76.62 93 ARG B N 1
ATOM 5641 C CA . ARG B 1 93 ? -34.281 -18.375 -27.047 1 76.62 93 ARG B CA 1
ATOM 5642 C C . ARG B 1 93 ? -33.969 -19.719 -26.422 1 76.62 93 ARG B C 1
ATOM 5644 O O . ARG B 1 93 ? -33.469 -20.625 -27.094 1 76.62 93 ARG B O 1
ATOM 5651 N N . PHE B 1 94 ? -34.312 -19.844 -25.156 1 81.56 94 PHE B N 1
ATOM 5652 C CA . PHE B 1 94 ? -34.031 -21.047 -24.375 1 81.56 94 PHE B CA 1
ATOM 5653 C C . PHE B 1 94 ? -35.344 -21.656 -23.828 1 81.56 94 PHE B C 1
ATOM 5655 O O . PHE B 1 94 ? -35.875 -21.156 -22.828 1 81.56 94 PHE B O 1
ATOM 5662 N N . PRO B 1 95 ? -35.844 -22.672 -24.578 1 88.12 95 PRO B N 1
ATOM 5663 C CA . PRO B 1 95 ? -37.031 -23.312 -24.016 1 88.12 95 PRO B CA 1
ATOM 5664 C C . PRO B 1 95 ? -36.812 -23.875 -22.625 1 88.12 95 PRO B C 1
ATOM 5666 O O . PRO B 1 95 ? -35.656 -24.188 -22.266 1 88.12 95 PRO B O 1
ATOM 5669 N N . ALA B 1 96 ? -37.844 -23.891 -21.797 1 91.5 96 ALA B N 1
ATOM 5670 C CA . ALA B 1 96 ? -37.719 -24.312 -20.406 1 91.5 96 ALA B CA 1
ATOM 5671 C C . ALA B 1 96 ? -38.812 -25.328 -20.062 1 91.5 96 ALA B C 1
ATOM 5673 O O . ALA B 1 96 ? -39.969 -25.203 -20.531 1 91.5 96 ALA B O 1
ATOM 5674 N N . ARG B 1 97 ? -38.406 -26.312 -19.375 1 92.75 97 ARG B N 1
ATOM 5675 C CA . ARG B 1 97 ? -39.312 -27.359 -18.922 1 92.75 97 ARG B CA 1
ATOM 5676 C C . ARG B 1 97 ? -39.188 -27.578 -17.422 1 92.75 97 ARG B C 1
ATOM 5678 O O . ARG B 1 97 ? -38.094 -27.5 -16.859 1 92.75 97 ARG B O 1
ATOM 5685 N N . ALA B 1 98 ? -40.344 -27.922 -16.797 1 91.5 98 ALA B N 1
ATOM 5686 C CA . ALA B 1 98 ? -40.344 -28.219 -15.367 1 91.5 98 ALA B CA 1
ATOM 5687 C C . ALA B 1 98 ? -39.781 -29.609 -15.094 1 91.5 98 ALA B C 1
ATOM 5689 O O . ALA B 1 98 ? -40.344 -30.609 -15.547 1 91.5 98 ALA B O 1
ATOM 5690 N N . LEU B 1 99 ? -38.656 -29.656 -14.453 1 87.56 99 LEU B N 1
ATOM 5691 C CA . LEU B 1 99 ? -38.062 -30.922 -14.055 1 87.56 99 LEU B CA 1
ATOM 5692 C C . LEU B 1 99 ? -38.875 -31.562 -12.938 1 87.56 99 LEU B C 1
ATOM 5694 O O . LEU B 1 99 ? -39.031 -32.781 -12.914 1 87.56 99 LEU B O 1
ATOM 5698 N N . GLU B 1 100 ? -39.281 -30.75 -11.953 1 87.19 100 GLU B N 1
ATOM 5699 C CA . GLU B 1 100 ? -40.219 -31.109 -10.867 1 87.19 100 GLU B CA 1
ATOM 5700 C C . GLU B 1 100 ? -41.375 -30.156 -10.789 1 87.19 100 GLU B C 1
ATOM 5702 O O . GLU B 1 100 ? -41.438 -29.156 -11.508 1 87.19 100 GLU B O 1
ATOM 5707 N N . ASP B 1 101 ? -42.312 -30.594 -9.945 1 84.94 101 ASP B N 1
ATOM 5708 C CA . ASP B 1 101 ? -43.406 -29.641 -9.695 1 84.94 101 ASP B CA 1
ATOM 5709 C C . ASP B 1 101 ? -42.844 -28.281 -9.281 1 84.94 101 ASP B C 1
ATOM 5711 O O . ASP B 1 101 ? -42.062 -28.188 -8.344 1 84.94 101 ASP B O 1
ATOM 5715 N N . SER B 1 102 ? -43.156 -27.266 -10.117 1 90.94 102 SER B N 1
ATOM 5716 C CA . SER B 1 102 ? -42.531 -25.969 -9.914 1 90.94 102 SER B CA 1
ATOM 5717 C C . SER B 1 102 ? -43.562 -24.859 -9.828 1 90.94 102 SER B C 1
ATOM 5719 O O . SER B 1 102 ? -44.562 -24.891 -10.547 1 90.94 102 SER B O 1
ATOM 5721 N N . LEU B 1 103 ? -43.375 -23.953 -8.883 1 92.12 103 LEU B N 1
ATOM 5722 C CA . LEU B 1 103 ? -44.125 -22.703 -8.805 1 92.12 103 LEU B CA 1
ATOM 5723 C C . LEU B 1 103 ? -43.312 -21.562 -9.414 1 92.12 103 LEU B C 1
ATOM 5725 O O . LEU B 1 103 ? -42.156 -21.312 -8.992 1 92.12 103 LEU B O 1
ATOM 5729 N N . ILE B 1 104 ? -43.875 -20.906 -10.422 1 94.19 104 ILE B N 1
ATOM 5730 C CA . ILE B 1 104 ? -43.125 -19.891 -11.156 1 94.19 104 ILE B CA 1
ATOM 5731 C C . ILE B 1 104 ? -43.812 -18.531 -11 1 94.19 104 ILE B C 1
ATOM 5733 O O . ILE B 1 104 ? -45.062 -18.453 -11.117 1 94.19 104 ILE B O 1
ATOM 5737 N N . TYR B 1 105 ? -42.969 -17.516 -10.656 1 93.25 105 TYR B N 1
ATOM 5738 C CA . TYR B 1 105 ? -43.469 -16.141 -10.711 1 93.25 105 TYR B CA 1
ATOM 5739 C C . TYR B 1 105 ? -43.25 -15.547 -12.094 1 93.25 105 TYR B C 1
ATOM 5741 O O . TYR B 1 105 ? -42.156 -15.648 -12.656 1 93.25 105 TYR B O 1
ATOM 5749 N N . PHE B 1 106 ? -44.281 -14.961 -12.656 1 94.06 106 PHE B N 1
ATOM 5750 C CA . PHE B 1 106 ? -44.188 -14.242 -13.922 1 94.06 106 PHE B CA 1
ATOM 5751 C C . PHE B 1 106 ? -44.125 -12.742 -13.688 1 94.06 106 PHE B C 1
ATOM 5753 O O . PHE B 1 106 ? -45.094 -12.148 -13.203 1 94.06 106 PHE B O 1
ATOM 5760 N N . ILE B 1 107 ? -43 -12.188 -14.031 1 93.44 107 ILE B N 1
ATOM 5761 C CA . ILE B 1 107 ? -42.812 -10.742 -13.938 1 93.44 107 ILE B CA 1
ATOM 5762 C C . ILE B 1 107 ? -42.969 -10.109 -15.32 1 93.44 107 ILE B C 1
ATOM 5764 O O . ILE B 1 107 ? -42.188 -10.375 -16.219 1 93.44 107 ILE B O 1
ATOM 5768 N N . PRO B 1 108 ? -43.938 -9.273 -15.438 1 92.81 108 PRO B N 1
ATOM 5769 C CA . PRO B 1 108 ? -44.25 -8.734 -16.766 1 92.81 108 PRO B CA 1
ATOM 5770 C C . PRO B 1 108 ? -43.062 -7.996 -17.391 1 92.81 108 PRO B C 1
ATOM 5772 O O . PRO B 1 108 ? -42.25 -7.371 -16.688 1 92.81 108 PRO B O 1
ATOM 5775 N N . ALA B 1 109 ? -43.031 -8.055 -18.734 1 90.62 109 ALA B N 1
ATOM 5776 C CA . ALA B 1 109 ? -41.938 -7.48 -19.516 1 90.62 109 ALA B CA 1
ATOM 5777 C C . ALA B 1 109 ? -41.812 -5.984 -19.25 1 90.62 109 ALA B C 1
ATOM 5779 O O . ALA B 1 109 ? -40.688 -5.453 -19.234 1 90.62 109 ALA B O 1
ATOM 5780 N N . ASP B 1 110 ? -42.875 -5.383 -19.062 1 89.06 110 ASP B N 1
ATOM 5781 C CA . ASP B 1 110 ? -42.812 -3.945 -18.828 1 89.06 110 ASP B CA 1
ATOM 5782 C C . ASP B 1 110 ? -42.188 -3.641 -17.469 1 89.06 110 ASP B C 1
ATOM 5784 O O . ASP B 1 110 ? -41.406 -2.68 -17.344 1 89.06 110 ASP B O 1
ATOM 5788 N N . VAL B 1 111 ? -42.438 -4.449 -16.5 1 91.81 111 VAL B N 1
ATOM 5789 C CA . VAL B 1 111 ? -41.812 -4.297 -15.203 1 91.81 111 VAL B CA 1
ATOM 5790 C C . VAL B 1 111 ? -40.312 -4.59 -15.312 1 91.81 111 VAL B C 1
ATOM 5792 O O . VAL B 1 111 ? -39.5 -3.863 -14.758 1 91.81 111 VAL B O 1
ATOM 5795 N N . PHE B 1 112 ? -40 -5.652 -16.016 1 91.12 112 PHE B N 1
ATOM 5796 C CA . PHE B 1 112 ? -38.625 -6.027 -16.266 1 91.12 112 PHE B CA 1
ATOM 5797 C C . PHE B 1 112 ? -37.844 -4.875 -16.922 1 91.12 112 PHE B C 1
ATOM 5799 O O . PHE B 1 112 ? -36.75 -4.523 -16.484 1 91.12 112 PHE B O 1
ATOM 5806 N N . ALA B 1 113 ? -38.438 -4.312 -17.844 1 84.69 113 ALA B N 1
ATOM 5807 C CA . ALA B 1 113 ? -37.812 -3.201 -18.562 1 84.69 113 ALA B CA 1
ATOM 5808 C C . ALA B 1 113 ? -37.594 -2.008 -17.625 1 84.69 113 ALA B C 1
ATOM 5810 O O . ALA B 1 113 ? -36.531 -1.356 -17.672 1 84.69 113 ALA B O 1
ATOM 5811 N N . GLN B 1 114 ? -38.531 -1.819 -16.828 1 88.44 114 GLN B N 1
ATOM 5812 C CA . GLN B 1 114 ? -38.438 -0.726 -15.875 1 88.44 114 GLN B CA 1
ATOM 5813 C C . GLN B 1 114 ? -37.281 -0.968 -14.875 1 88.44 114 GLN B C 1
ATOM 5815 O O . GLN B 1 114 ? -36.562 -0.046 -14.531 1 88.44 114 GLN B O 1
ATOM 5820 N N . LEU B 1 115 ? -37.219 -2.164 -14.414 1 87.69 115 LEU B N 1
ATOM 5821 C CA . LEU B 1 115 ? -36.156 -2.516 -13.461 1 87.69 115 LEU B CA 1
ATOM 5822 C C . LEU B 1 115 ? -34.781 -2.363 -14.094 1 87.69 115 LEU B C 1
ATOM 5824 O O . LEU B 1 115 ? -33.875 -1.849 -13.453 1 87.69 115 LEU B O 1
ATOM 5828 N N . CYS B 1 116 ? -34.594 -2.814 -15.305 1 82.69 116 CYS B N 1
ATOM 5829 C CA . CYS B 1 116 ? -33.344 -2.705 -16.031 1 82.69 116 CYS B CA 1
ATOM 5830 C C . CYS B 1 116 ? -32.938 -1.245 -16.219 1 82.69 116 CYS B C 1
ATOM 5832 O O . CYS B 1 116 ? -31.766 -0.906 -16.188 1 82.69 116 CYS B O 1
ATOM 5834 N N . GLU B 1 117 ? -33.906 -0.475 -16.328 1 78.94 117 GLU B N 1
ATOM 5835 C CA . GLU B 1 117 ? -33.656 0.945 -16.578 1 78.94 117 GLU B CA 1
ATOM 5836 C C . GLU B 1 117 ? -33.312 1.675 -15.281 1 78.94 117 GLU B C 1
ATOM 5838 O O . GLU B 1 117 ? -32.469 2.562 -15.273 1 78.94 117 GLU B O 1
ATOM 5843 N N . GLN B 1 118 ? -33.938 1.258 -14.305 1 80.69 118 GLN B N 1
ATOM 5844 C CA . GLN B 1 118 ? -33.844 2.023 -13.07 1 80.69 118 GLN B CA 1
ATOM 5845 C C . GLN B 1 118 ? -32.719 1.508 -12.18 1 80.69 118 GLN B C 1
ATOM 5847 O O . GLN B 1 118 ? -32.219 2.238 -11.328 1 80.69 118 GLN B O 1
ATOM 5852 N N . HIS B 1 119 ? -32.406 0.268 -12.336 1 80.5 119 HIS B N 1
ATOM 5853 C CA . HIS B 1 119 ? -31.438 -0.347 -11.43 1 80.5 119 HIS B CA 1
ATOM 5854 C C . HIS B 1 119 ? -30.297 -1.008 -12.195 1 80.5 119 HIS B C 1
ATOM 5856 O O . HIS B 1 119 ? -30.453 -2.109 -12.727 1 80.5 119 HIS B O 1
ATOM 5862 N N . ASP B 1 120 ? -29.125 -0.445 -12.078 1 69.69 120 ASP B N 1
ATOM 5863 C CA . ASP B 1 120 ? -27.984 -0.913 -12.852 1 69.69 120 ASP B CA 1
ATOM 5864 C C . ASP B 1 120 ? -27.562 -2.312 -12.414 1 69.69 120 ASP B C 1
ATOM 5866 O O . ASP B 1 120 ? -27.234 -3.158 -13.25 1 69.69 120 ASP B O 1
ATOM 5870 N N . ALA B 1 121 ? -27.625 -2.488 -11.156 1 68.56 121 ALA B N 1
ATOM 5871 C CA . ALA B 1 121 ? -27.219 -3.795 -10.648 1 68.56 121 ALA B CA 1
ATOM 5872 C C . ALA B 1 121 ? -28.125 -4.898 -11.188 1 68.56 121 ALA B C 1
ATOM 5874 O O . ALA B 1 121 ? -27.656 -5.988 -11.523 1 68.56 121 ALA B O 1
ATOM 5875 N N . PHE B 1 122 ? -29.375 -4.543 -11.312 1 78.38 122 PHE B N 1
ATOM 5876 C CA . PHE B 1 122 ? -30.328 -5.488 -11.867 1 78.38 122 PHE B CA 1
ATOM 5877 C C . PHE B 1 122 ? -30.078 -5.711 -13.352 1 78.38 122 PHE B C 1
ATOM 5879 O O . PHE B 1 122 ? -30.031 -6.852 -13.812 1 78.38 122 PHE B O 1
ATOM 5886 N N . ALA B 1 123 ? -29.844 -4.668 -13.992 1 73.88 123 ALA B N 1
ATOM 5887 C CA . ALA B 1 123 ? -29.594 -4.738 -15.43 1 73.88 123 ALA B CA 1
ATOM 5888 C C . ALA B 1 123 ? -28.344 -5.559 -15.727 1 73.88 123 ALA B C 1
ATOM 5890 O O . ALA B 1 123 ? -28.344 -6.41 -16.625 1 73.88 123 ALA B O 1
ATOM 5891 N N . ASP B 1 124 ? -27.406 -5.293 -14.953 1 63.97 124 ASP B N 1
ATOM 5892 C CA . ASP B 1 124 ? -26.141 -6.008 -15.141 1 63.97 124 ASP B CA 1
ATOM 5893 C C . ASP B 1 124 ? -26.312 -7.504 -14.898 1 63.97 124 ASP B C 1
ATOM 5895 O O . ASP B 1 124 ? -25.766 -8.328 -15.625 1 63.97 124 ASP B O 1
ATOM 5899 N N . PHE B 1 125 ? -27.062 -7.777 -13.844 1 68.88 125 PHE B N 1
ATOM 5900 C CA . PHE B 1 125 ? -27.297 -9.172 -13.469 1 68.88 125 PHE B CA 1
ATOM 5901 C C . PHE B 1 125 ? -28.016 -9.922 -14.586 1 68.88 125 PHE B C 1
ATOM 5903 O O . PHE B 1 125 ? -27.625 -11.039 -14.93 1 68.88 125 PHE B O 1
ATOM 5910 N N . VAL B 1 126 ? -29.031 -9.281 -15.133 1 71.88 126 VAL B N 1
ATOM 5911 C CA . VAL B 1 126 ? -29.891 -10 -16.078 1 71.88 126 VAL B CA 1
ATOM 5912 C C . VAL B 1 126 ? -29.219 -10.039 -17.453 1 71.88 126 VAL B C 1
ATOM 5914 O O . VAL B 1 126 ? -29.484 -10.938 -18.25 1 71.88 126 VAL B O 1
ATOM 5917 N N . GLU B 1 127 ? -28.531 -8.977 -17.609 1 58.22 127 GLU B N 1
ATOM 5918 C CA . GLU B 1 127 ? -27.797 -8.969 -18.875 1 58.22 127 GLU B CA 1
ATOM 5919 C C . GLU B 1 127 ? -26.672 -10.008 -18.859 1 58.22 127 GLU B C 1
ATOM 5921 O O . GLU B 1 127 ? -26.297 -10.523 -19.906 1 58.22 127 GLU B O 1
ATOM 5926 N N . ALA B 1 128 ? -26.219 -10.141 -17.672 1 48.62 128 ALA B N 1
ATOM 5927 C CA . ALA B 1 128 ? -25.062 -11.023 -17.516 1 48.62 128 ALA B CA 1
ATOM 5928 C C . ALA B 1 128 ? -25.438 -12.461 -17.859 1 48.62 128 ALA B C 1
ATOM 5930 O O . ALA B 1 128 ? -24.578 -13.352 -17.828 1 48.62 128 ALA B O 1
ATOM 5931 N N . GLU B 1 129 ? -26.641 -12.773 -17.766 1 47.47 129 GLU B N 1
ATOM 5932 C CA . GLU B 1 129 ? -26.969 -14.156 -18.094 1 47.47 129 GLU B CA 1
ATOM 5933 C C . GLU B 1 129 ? -26.094 -14.664 -19.25 1 47.47 129 GLU B C 1
ATOM 5935 O O . GLU B 1 129 ? -25.703 -15.836 -19.266 1 47.47 129 GLU B O 1
ATOM 5940 N N . GLY B 1 130 ? -26.172 -14.031 -20.328 1 41.06 130 GLY B N 1
ATOM 5941 C CA . GLY B 1 130 ? -25.234 -14.617 -21.266 1 41.06 130 GLY B CA 1
ATOM 5942 C C . GLY B 1 130 ? -23.812 -14.648 -20.734 1 41.06 130 GLY B C 1
ATOM 5943 O O . GLY B 1 130 ? -23.031 -15.539 -21.094 1 41.06 130 GLY B O 1
ATOM 5944 N N . HIS B 1 131 ? -23.25 -13.5 -20.422 1 44.28 131 HIS B N 1
ATOM 5945 C CA . HIS B 1 131 ? -21.891 -13.383 -19.906 1 44.28 131 HIS B CA 1
ATOM 5946 C C . HIS B 1 131 ? -21.812 -13.805 -18.453 1 44.28 131 HIS B C 1
ATOM 5948 O O . HIS B 1 131 ? -22.672 -13.453 -17.641 1 44.28 131 HIS B O 1
ATOM 5954 N N . SER B 1 132 ? -21.109 -14.875 -18.062 1 55.34 132 SER B N 1
ATOM 5955 C CA . SER B 1 132 ? -20.984 -15.719 -16.875 1 55.34 132 SER B CA 1
ATOM 5956 C C . SER B 1 132 ? -20.875 -14.875 -15.609 1 55.34 132 SER B C 1
ATOM 5958 O O . SER B 1 132 ? -20.156 -13.867 -15.586 1 55.34 132 SER B O 1
ATOM 5960 N N . ARG B 1 133 ? -22.203 -14.742 -14.789 1 54.91 133 ARG B N 1
ATOM 5961 C CA . ARG B 1 133 ? -22.141 -14.289 -13.406 1 54.91 133 ARG B CA 1
ATOM 5962 C C . ARG B 1 133 ? -20.734 -14.422 -12.844 1 54.91 133 ARG B C 1
ATOM 5964 O O . ARG B 1 133 ? -20.266 -13.547 -12.102 1 54.91 133 ARG B O 1
ATOM 5971 N N . LEU B 1 134 ? -20.203 -15.383 -13.328 1 65.62 134 LEU B N 1
ATOM 5972 C CA . LEU B 1 134 ? -18.828 -15.602 -12.875 1 65.62 134 LEU B CA 1
ATOM 5973 C C . LEU B 1 134 ? -17.906 -14.5 -13.375 1 65.62 134 LEU B C 1
ATOM 5975 O O . LEU B 1 134 ? -17.031 -14.039 -12.641 1 65.62 134 LEU B O 1
ATOM 5979 N N . LYS B 1 135 ? -18.188 -14.094 -14.555 1 66.31 135 LYS B N 1
ATOM 5980 C CA . LYS B 1 135 ? -17.375 -13.023 -15.133 1 66.31 135 LYS B CA 1
ATOM 5981 C C . LYS B 1 135 ? -17.516 -11.742 -14.32 1 66.31 135 LYS B C 1
ATOM 5983 O O . LYS B 1 135 ? -16.516 -11.102 -13.984 1 66.31 135 LYS B O 1
ATOM 5988 N N . SER B 1 136 ? -18.672 -11.398 -13.977 1 60.22 136 SER B N 1
ATOM 5989 C CA . SER B 1 136 ? -18.922 -10.188 -13.211 1 60.22 136 SER B CA 1
ATOM 5990 C C . SER B 1 136 ? -18.297 -10.273 -11.82 1 60.22 136 SER B C 1
ATOM 5992 O O . SER B 1 136 ? -17.766 -9.289 -11.305 1 60.22 136 SER B O 1
ATOM 5994 N N . ALA B 1 137 ? -18.438 -11.406 -11.305 1 63.59 137 ALA B N 1
ATOM 5995 C CA . ALA B 1 137 ? -17.891 -11.609 -9.969 1 63.59 137 ALA B CA 1
ATOM 5996 C C . ALA B 1 137 ? -16.375 -11.461 -9.969 1 63.59 137 ALA B C 1
ATOM 5998 O O . ALA B 1 137 ? -15.789 -10.945 -9.008 1 63.59 137 ALA B O 1
ATOM 5999 N N . VAL B 1 138 ? -15.766 -11.844 -11.023 1 64.75 138 VAL B N 1
ATOM 6000 C CA . VAL B 1 138 ? -14.305 -11.828 -11.125 1 64.75 138 VAL B CA 1
ATOM 6001 C C . VAL B 1 138 ? -13.828 -10.43 -11.516 1 64.75 138 VAL B C 1
ATOM 6003 O O . VAL B 1 138 ? -12.812 -9.953 -11.016 1 64.75 138 VAL B O 1
ATOM 6006 N N . GLU B 1 139 ? -14.508 -9.766 -12.359 1 59.25 139 GLU B N 1
ATOM 6007 C CA . GLU B 1 139 ? -14.078 -8.469 -12.867 1 59.25 139 GLU B CA 1
ATOM 6008 C C . GLU B 1 139 ? -14.281 -7.375 -11.828 1 59.25 139 GLU B C 1
ATOM 6010 O O . GLU B 1 139 ? -13.641 -6.324 -11.883 1 59.25 139 GLU B O 1
ATOM 6015 N N . ALA B 1 140 ? -15.211 -7.559 -10.914 1 51.53 140 ALA B N 1
ATOM 6016 C CA . ALA B 1 140 ? -15.414 -6.574 -9.852 1 51.53 140 ALA B CA 1
ATOM 6017 C C . ALA B 1 140 ? -14.172 -6.449 -8.977 1 51.53 140 ALA B C 1
ATOM 6019 O O . ALA B 1 140 ? -14.141 -5.641 -8.047 1 51.53 140 ALA B O 1
ATOM 6020 N N . GLN B 1 141 ? -13.195 -7.074 -9.438 1 54.59 141 GLN B N 1
ATOM 6021 C CA . GLN B 1 141 ? -12.055 -7.082 -8.523 1 54.59 141 GLN B CA 1
ATOM 6022 C C . GLN B 1 141 ? -11.258 -5.781 -8.633 1 54.59 141 GLN B C 1
ATOM 6024 O O . GLN B 1 141 ? -11.344 -5.074 -9.641 1 54.59 141 GLN B O 1
ATOM 6029 N N . GLY B 1 142 ? -10.648 -5.141 -7.555 1 52.62 142 GLY B N 1
ATOM 6030 C CA . GLY B 1 142 ? -10.078 -3.961 -6.926 1 52.62 142 GLY B CA 1
ATOM 6031 C C . GLY B 1 142 ? -8.883 -3.402 -7.68 1 52.62 142 GLY B C 1
ATOM 6032 O O . GLY B 1 142 ? -8.672 -3.732 -8.844 1 52.62 142 GLY B O 1
ATOM 6033 N N . ARG B 1 143 ? -8.039 -2.596 -7.09 1 54.91 143 ARG B N 1
ATOM 6034 C CA . ARG B 1 143 ? -6.883 -1.76 -7.406 1 54.91 143 ARG B CA 1
ATOM 6035 C C . ARG B 1 143 ? -5.773 -2.582 -8.055 1 54.91 143 ARG B C 1
ATOM 6037 O O . ARG B 1 143 ? -5.023 -2.074 -8.891 1 54.91 143 ARG B O 1
ATOM 6044 N N . ALA B 1 144 ? -5.676 -3.816 -7.672 1 58.19 144 ALA B N 1
ATOM 6045 C CA . ALA B 1 144 ? -4.621 -4.652 -8.242 1 58.19 144 ALA B CA 1
ATOM 6046 C C . ALA B 1 144 ? -4.805 -4.82 -9.742 1 58.19 144 ALA B C 1
ATOM 6048 O O . ALA B 1 144 ? -3.838 -5.059 -10.469 1 58.19 144 ALA B O 1
ATOM 6049 N N . SER B 1 145 ? -5.996 -4.508 -10.148 1 60.06 145 SER B N 1
ATOM 6050 C CA . SER B 1 145 ? -6.301 -4.555 -11.57 1 60.06 145 SER B CA 1
ATOM 6051 C C . SER B 1 145 ? -5.52 -3.496 -12.344 1 60.06 145 SER B C 1
ATOM 6053 O O . SER B 1 145 ? -5.156 -3.703 -13.5 1 60.06 145 SER B O 1
ATOM 6055 N N . GLU B 1 146 ? -5.059 -2.535 -11.609 1 67.19 146 GLU B N 1
ATOM 6056 C CA . GLU B 1 146 ? -4.324 -1.47 -12.281 1 67.19 146 GLU B CA 1
ATOM 6057 C C . GLU B 1 146 ? -2.93 -1.937 -12.695 1 67.19 146 GLU B C 1
ATOM 6059 O O . GLU B 1 146 ? -2.443 -1.578 -13.773 1 67.19 146 GLU B O 1
ATOM 6064 N N . LEU B 1 147 ? -2.326 -2.83 -11.938 1 74.88 147 LEU B N 1
ATOM 6065 C CA . LEU B 1 147 ? -0.991 -3.32 -12.266 1 74.88 147 LEU B CA 1
ATOM 6066 C C . LEU B 1 147 ? -1.027 -4.227 -13.492 1 74.88 147 LEU B C 1
ATOM 6068 O O . LEU B 1 147 ? -0.038 -4.328 -14.219 1 74.88 147 LEU B O 1
ATOM 6072 N N . THR B 1 148 ? -2.156 -4.836 -13.703 1 74.5 148 THR B N 1
ATOM 6073 C CA . THR B 1 148 ? -2.279 -5.754 -14.828 1 74.5 148 THR B CA 1
ATOM 6074 C C . THR B 1 148 ? -2.576 -4.988 -16.109 1 74.5 148 THR B C 1
ATOM 6076 O O . THR B 1 148 ? -2.273 -5.469 -17.203 1 74.5 148 THR B O 1
ATOM 6079 N N . GLN B 1 149 ? -3.137 -3.873 -15.945 1 74.31 149 GLN B N 1
ATOM 6080 C CA . GLN B 1 149 ? -3.531 -3.098 -17.109 1 74.31 149 GLN B CA 1
ATOM 6081 C C . GLN B 1 149 ? -2.439 -2.107 -17.516 1 74.31 149 GLN B C 1
ATOM 6083 O O . GLN B 1 149 ? -2.283 -1.787 -18.688 1 74.31 149 GLN B O 1
ATOM 6088 N N . LEU B 1 150 ? -1.643 -1.674 -16.562 1 80.94 150 LEU B N 1
ATOM 6089 C CA . LEU B 1 150 ? -0.604 -0.683 -16.828 1 80.94 150 LEU B CA 1
ATOM 6090 C C . LEU B 1 150 ? 0.587 -1.318 -17.531 1 80.94 150 LEU B C 1
ATOM 6092 O O . LEU B 1 150 ? 1.056 -2.387 -17.141 1 80.94 150 LEU B O 1
ATOM 6096 N N . LYS B 1 151 ? 0.99 -0.645 -18.609 1 89.19 151 LYS B N 1
ATOM 6097 C CA . LYS B 1 151 ? 2.145 -1.127 -19.359 1 89.19 151 LYS B CA 1
ATOM 6098 C C . LYS B 1 151 ? 3.447 -0.596 -18.766 1 89.19 151 LYS B C 1
ATOM 6100 O O . LYS B 1 151 ? 3.479 0.5 -18.203 1 89.19 151 LYS B O 1
ATOM 6105 N N . CYS B 1 152 ? 4.531 -1.329 -18.938 1 91.06 152 CYS B N 1
ATOM 6106 C CA . CYS B 1 152 ? 5.832 -1.01 -18.359 1 91.06 152 CYS B CA 1
ATOM 6107 C C . CYS B 1 152 ? 6.34 0.333 -18.875 1 91.06 152 CYS B C 1
ATOM 6109 O O . CYS B 1 152 ? 7 1.072 -18.141 1 91.06 152 CYS B O 1
ATOM 6111 N N . ARG B 1 153 ? 6.023 0.681 -20.078 1 89.81 153 ARG B N 1
ATOM 6112 C CA . ARG B 1 153 ? 6.496 1.937 -20.656 1 89.81 153 ARG B CA 1
ATOM 6113 C C . ARG B 1 153 ? 5.996 3.131 -19.844 1 89.81 153 ARG B C 1
ATOM 6115 O O . ARG B 1 153 ? 6.652 4.176 -19.797 1 89.81 153 ARG B O 1
ATOM 6122 N N . ALA B 1 154 ? 4.855 2.932 -19.172 1 84.12 154 ALA B N 1
ATOM 6123 C CA . ALA B 1 154 ? 4.254 4.02 -18.406 1 84.12 154 ALA B CA 1
ATOM 6124 C C . ALA B 1 154 ? 5.094 4.348 -17.172 1 84.12 154 ALA B C 1
ATOM 6126 O O . ALA B 1 154 ? 5 5.453 -16.625 1 84.12 154 ALA B O 1
ATOM 6127 N N . LEU B 1 155 ? 5.902 3.449 -16.719 1 83.69 155 LEU B N 1
ATOM 6128 C CA . LEU B 1 155 ? 6.695 3.656 -15.516 1 83.69 155 LEU B CA 1
ATOM 6129 C C . LEU B 1 155 ? 8.055 4.266 -15.859 1 83.69 155 LEU B C 1
ATOM 6131 O O . LEU B 1 155 ? 8.805 4.664 -14.961 1 83.69 155 LEU B O 1
ATOM 6135 N N . VAL B 1 156 ? 8.359 4.285 -17.172 1 85.62 156 VAL B N 1
ATOM 6136 C CA . VAL B 1 156 ? 9.617 4.902 -17.578 1 85.62 156 VAL B CA 1
ATOM 6137 C C . VAL B 1 156 ? 9.5 6.422 -17.5 1 85.62 156 VAL B C 1
ATOM 6139 O O . VAL B 1 156 ? 8.867 7.047 -18.344 1 85.62 156 VAL B O 1
ATOM 6142 N N . SER B 1 157 ? 10 7.02 -16.438 1 70.38 157 SER B N 1
ATOM 6143 C CA . SER B 1 157 ? 9.758 8.43 -16.141 1 70.38 157 SER B CA 1
ATOM 6144 C C . SER B 1 157 ? 10.891 9.305 -16.656 1 70.38 157 SER B C 1
ATOM 6146 O O . SER B 1 157 ? 10.766 10.531 -16.703 1 70.38 157 SER B O 1
ATOM 6148 N N . ARG B 1 158 ? 12.039 8.758 -17.031 1 75.81 158 ARG B N 1
ATOM 6149 C CA . ARG B 1 158 ? 13.164 9.547 -17.516 1 75.81 158 ARG B CA 1
ATOM 6150 C C . ARG B 1 158 ? 13.875 8.844 -18.672 1 75.81 158 ARG B C 1
ATOM 6152 O O . ARG B 1 158 ? 13.672 7.645 -18.891 1 75.81 158 ARG B O 1
ATOM 6159 N N . SER B 1 159 ? 14.617 9.664 -19.297 1 82.62 159 SER B N 1
ATOM 6160 C CA . SER B 1 159 ? 15.406 9.109 -20.391 1 82.62 159 SER B CA 1
ATOM 6161 C C . SER B 1 159 ? 16.469 8.156 -19.875 1 82.62 159 SER B C 1
ATOM 6163 O O . SER B 1 159 ? 16.969 8.305 -18.75 1 82.62 159 SER B O 1
ATOM 6165 N N . LEU B 1 160 ? 16.766 7.285 -20.75 1 88.81 160 LEU B N 1
ATOM 6166 C CA . LEU B 1 160 ? 17.75 6.273 -20.406 1 88.81 160 LEU B CA 1
ATOM 6167 C C . LEU B 1 160 ? 19.125 6.914 -20.172 1 88.81 160 LEU B C 1
ATOM 6169 O O . LEU B 1 160 ? 19.594 7.703 -21 1 88.81 160 LEU B O 1
ATOM 6173 N N . VAL B 1 161 ? 19.734 6.734 -19.062 1 92.56 161 VAL B N 1
ATOM 6174 C CA . VAL B 1 161 ? 21.125 7.109 -18.797 1 92.56 161 VAL B CA 1
ATOM 6175 C C . VAL B 1 161 ? 22.047 5.93 -19.109 1 92.56 161 VAL B C 1
ATOM 6177 O O . VAL B 1 161 ? 21.969 4.887 -18.453 1 92.56 161 VAL B O 1
ATOM 6180 N N . SER B 1 162 ? 22.781 6.082 -20.141 1 94.19 162 SER B N 1
ATOM 6181 C CA . SER B 1 162 ? 23.625 4.977 -20.594 1 94.19 162 SER B CA 1
ATOM 6182 C C . SER B 1 162 ? 25.047 5.441 -20.875 1 94.19 162 SER B C 1
ATOM 6184 O O . SER B 1 162 ? 25.297 6.641 -21.016 1 94.19 162 SER B O 1
ATOM 6186 N N . VAL B 1 163 ? 26.016 4.516 -20.797 1 95 163 VAL B N 1
ATOM 6187 C CA . VAL B 1 163 ? 27.406 4.715 -21.188 1 95 163 VAL B CA 1
ATOM 6188 C C . VAL B 1 163 ? 27.859 3.578 -22.094 1 95 163 VAL B C 1
ATOM 6190 O O . VAL B 1 163 ? 27.172 2.564 -22.219 1 95 163 VAL B O 1
ATOM 6193 N N . THR B 1 164 ? 28.938 3.799 -22.781 1 94.12 164 THR B N 1
ATOM 6194 C CA . THR B 1 164 ? 29.484 2.742 -23.625 1 94.12 164 THR B CA 1
ATOM 6195 C C . THR B 1 164 ? 30.391 1.824 -22.812 1 94.12 164 THR B C 1
ATOM 6197 O O . THR B 1 164 ? 30.922 2.221 -21.766 1 94.12 164 THR B O 1
ATOM 6200 N N . SER B 1 165 ? 30.562 0.628 -23.328 1 93.25 165 SER B N 1
ATOM 6201 C CA . SER B 1 165 ? 31.281 -0.408 -22.609 1 93.25 165 SER B CA 1
ATOM 6202 C C . SER B 1 165 ? 32.75 -0.009 -22.375 1 93.25 165 SER B C 1
ATOM 6204 O O . SER B 1 165 ? 33.406 -0.539 -21.484 1 93.25 165 SER B O 1
ATOM 6206 N N . ASP B 1 166 ? 33.219 0.985 -23.125 1 91.56 166 ASP B N 1
ATOM 6207 C CA . ASP B 1 166 ? 34.594 1.396 -23.016 1 91.56 166 ASP B CA 1
ATOM 6208 C C . ASP B 1 166 ? 34.75 2.607 -22.094 1 91.56 166 ASP B C 1
ATOM 6210 O O . ASP B 1 166 ? 35.875 3.021 -21.781 1 91.56 166 ASP B O 1
ATOM 6214 N N . THR B 1 167 ? 33.625 3.102 -21.609 1 93.38 167 THR B N 1
ATOM 6215 C CA . THR B 1 167 ? 33.688 4.223 -20.672 1 93.38 167 THR B CA 1
ATOM 6216 C C . THR B 1 167 ? 34.375 3.814 -19.375 1 93.38 167 THR B C 1
ATOM 6218 O O . THR B 1 167 ? 34.219 2.686 -18.906 1 93.38 167 THR B O 1
ATOM 6221 N N . SER B 1 168 ? 35.219 4.73 -18.859 1 93.44 168 SER B N 1
ATOM 6222 C CA . SER B 1 168 ? 35.875 4.426 -17.594 1 93.44 168 SER B CA 1
ATOM 6223 C C . SER B 1 168 ? 34.875 4.43 -16.438 1 93.44 168 SER B C 1
ATOM 6225 O O . SER B 1 168 ? 33.875 5.125 -16.5 1 93.44 168 SER B O 1
ATOM 6227 N N . VAL B 1 169 ? 35.219 3.678 -15.406 1 94.19 169 VAL B N 1
ATOM 6228 C CA . VAL B 1 169 ? 34.375 3.641 -14.203 1 94.19 169 VAL B CA 1
ATOM 6229 C C . VAL B 1 169 ? 34.219 5.051 -13.633 1 94.19 169 VAL B C 1
ATOM 6231 O O . VAL B 1 169 ? 33.156 5.438 -13.195 1 94.19 169 VAL B O 1
ATOM 6234 N N . HIS B 1 170 ? 35.281 5.797 -13.695 1 92.5 170 HIS B N 1
ATOM 6235 C CA . HIS B 1 170 ? 35.281 7.168 -13.203 1 92.5 170 HIS B CA 1
ATOM 6236 C C . HIS B 1 170 ? 34.312 8.039 -13.969 1 92.5 170 HIS B C 1
ATOM 6238 O O . HIS B 1 170 ? 33.5 8.75 -13.367 1 92.5 170 HIS B O 1
ATOM 6244 N N . ASP B 1 171 ? 34.375 7.977 -15.219 1 93.69 171 ASP B N 1
ATOM 6245 C CA . ASP B 1 171 ? 33.5 8.789 -16.062 1 93.69 171 ASP B CA 1
ATOM 6246 C C . ASP B 1 171 ? 32.031 8.352 -15.906 1 93.69 171 ASP B C 1
ATOM 6248 O O . ASP B 1 171 ? 31.125 9.188 -15.938 1 93.69 171 ASP B O 1
ATOM 6252 N N . ALA B 1 172 ? 31.828 7.082 -15.797 1 95 172 ALA B N 1
ATOM 6253 C CA . ALA B 1 172 ? 30.484 6.578 -15.594 1 95 172 ALA B CA 1
ATOM 6254 C C . ALA B 1 172 ? 29.891 7.102 -14.281 1 95 172 ALA B C 1
ATOM 6256 O O . ALA B 1 172 ? 28.719 7.5 -14.234 1 95 172 ALA B O 1
ATOM 6257 N N . ALA B 1 173 ? 30.688 7.066 -13.242 1 94.62 173 ALA B N 1
ATOM 6258 C CA . ALA B 1 173 ? 30.25 7.566 -11.938 1 94.62 173 ALA B CA 1
ATOM 6259 C C . ALA B 1 173 ? 29.906 9.055 -12.008 1 94.62 173 ALA B C 1
ATOM 6261 O O . ALA B 1 173 ? 28.969 9.516 -11.352 1 94.62 173 ALA B O 1
ATOM 6262 N N . LYS B 1 174 ? 30.641 9.781 -12.781 1 94.62 174 LYS B N 1
ATOM 6263 C CA . LYS B 1 174 ? 30.359 11.203 -12.984 1 94.62 174 LYS B CA 1
ATOM 6264 C C . LYS B 1 174 ? 29 11.398 -13.656 1 94.62 174 LYS B C 1
ATOM 6266 O O . LYS B 1 174 ? 28.219 12.266 -13.258 1 94.62 174 LYS B O 1
ATOM 6271 N N . VAL B 1 175 ? 28.812 10.586 -14.68 1 94.62 175 VAL B N 1
ATOM 6272 C CA . VAL B 1 175 ? 27.547 10.664 -15.391 1 94.62 175 VAL B CA 1
ATOM 6273 C C . VAL B 1 175 ? 26.406 10.344 -14.438 1 94.62 175 VAL B C 1
ATOM 6275 O O . VAL B 1 175 ? 25.375 11.039 -14.422 1 94.62 175 VAL B O 1
ATOM 6278 N N . MET B 1 176 ? 26.547 9.289 -13.664 1 93.56 176 MET B N 1
ATOM 6279 C CA . MET B 1 176 ? 25.516 8.891 -12.695 1 93.56 176 MET B CA 1
ATOM 6280 C C . MET B 1 176 ? 25.25 10.016 -11.703 1 93.56 176 MET B C 1
ATOM 6282 O O . MET B 1 176 ? 24.094 10.266 -11.344 1 93.56 176 MET B O 1
ATOM 6286 N N . THR B 1 177 ? 26.297 10.688 -11.266 1 90.44 177 THR B N 1
ATOM 6287 C CA . THR B 1 177 ? 26.188 11.766 -10.289 1 90.44 177 THR B CA 1
ATOM 6288 C C . THR B 1 177 ? 25.469 12.977 -10.891 1 90.44 177 THR B C 1
ATOM 6290 O O . THR B 1 177 ? 24.562 13.531 -10.281 1 90.44 177 THR B O 1
ATOM 6293 N N . GLU B 1 178 ? 25.891 13.336 -12.062 1 87.31 178 GLU B N 1
ATOM 6294 C CA . GLU B 1 178 ? 25.312 14.492 -12.75 1 87.31 178 GLU B CA 1
ATOM 6295 C C . GLU B 1 178 ? 23.828 14.273 -13.039 1 87.31 178 GLU B C 1
ATOM 6297 O O . GLU B 1 178 ? 23.031 15.211 -12.945 1 87.31 178 GLU B O 1
ATOM 6302 N N . GLN B 1 179 ? 23.547 13.055 -13.383 1 86.94 179 GLN B N 1
ATOM 6303 C CA . GLN B 1 179 ? 22.172 12.734 -13.742 1 86.94 179 GLN B CA 1
ATOM 6304 C C . GLN B 1 179 ? 21.375 12.273 -12.523 1 86.94 179 GLN B C 1
ATOM 6306 O O . GLN B 1 179 ? 20.188 12.008 -12.625 1 86.94 179 GLN B O 1
ATOM 6311 N N . SER B 1 180 ? 22 12.148 -11.352 1 82.38 180 SER B N 1
ATOM 6312 C CA . SER B 1 180 ? 21.391 11.758 -10.086 1 82.38 180 SER B CA 1
ATOM 6313 C C . SER B 1 180 ? 20.672 10.414 -10.203 1 82.38 180 SER B C 1
ATOM 6315 O O . SER B 1 180 ? 19.5 10.305 -9.852 1 82.38 180 SER B O 1
ATOM 6317 N N . VAL B 1 181 ? 21.422 9.391 -10.758 1 87.12 181 VAL B N 1
ATOM 6318 C CA . VAL B 1 181 ? 20.844 8.055 -10.867 1 87.12 181 VAL B CA 1
ATOM 6319 C C . VAL B 1 181 ? 21.734 7.051 -10.141 1 87.12 181 VAL B C 1
ATOM 6321 O O . VAL B 1 181 ? 22.953 7.211 -10.102 1 87.12 181 VAL B O 1
ATOM 6324 N N . ALA B 1 182 ? 21.109 6.016 -9.617 1 88.94 182 ALA B N 1
ATOM 6325 C CA . ALA B 1 182 ? 21.828 4.992 -8.867 1 88.94 182 ALA B CA 1
ATOM 6326 C C . ALA B 1 182 ? 22.25 3.836 -9.773 1 88.94 182 ALA B C 1
ATOM 6328 O O . ALA B 1 182 ? 22.938 2.918 -9.336 1 88.94 182 ALA B O 1
ATOM 6329 N N . CYS B 1 183 ? 21.859 3.857 -11.008 1 92.62 183 CYS B N 1
ATOM 6330 C CA . CYS B 1 183 ? 22.125 2.783 -11.961 1 92.62 183 CYS B CA 1
ATOM 6331 C C . CYS B 1 183 ? 22.344 3.338 -13.367 1 92.62 183 CYS B C 1
ATOM 6333 O O . CYS B 1 183 ? 21.672 4.301 -13.758 1 92.62 183 CYS B O 1
ATOM 6335 N N . VAL B 1 184 ? 23.328 2.766 -14.117 1 95.19 184 VAL B N 1
ATOM 6336 C CA . VAL B 1 184 ? 23.578 3.156 -15.5 1 95.19 184 VAL B CA 1
ATOM 6337 C C . VAL B 1 184 ? 23.609 1.915 -16.391 1 95.19 184 VAL B C 1
ATOM 6339 O O . VAL B 1 184 ? 24.062 0.853 -15.969 1 95.19 184 VAL B O 1
ATOM 6342 N N . VAL B 1 185 ? 23.016 2.053 -17.594 1 95.06 185 VAL B N 1
ATOM 6343 C CA . VAL B 1 185 ? 23 0.972 -18.578 1 95.06 185 VAL B CA 1
ATOM 6344 C C . VAL B 1 185 ? 24.234 1.062 -19.453 1 95.06 185 VAL B C 1
ATOM 6346 O O . VAL B 1 185 ? 24.641 2.154 -19.875 1 95.06 185 VAL B O 1
ATOM 6349 N N . VAL B 1 186 ? 24.891 -0.068 -19.703 1 95.81 186 VAL B N 1
ATOM 6350 C CA . VAL B 1 186 ? 26.078 -0.119 -20.531 1 95.81 186 VAL B CA 1
ATOM 6351 C C . VAL B 1 186 ? 25.734 -0.626 -21.922 1 95.81 186 VAL B C 1
ATOM 6353 O O . VAL B 1 186 ? 25.141 -1.7 -22.062 1 95.81 186 VAL B O 1
ATOM 6356 N N . MET B 1 187 ? 26.047 0.132 -22.891 1 92.94 187 MET B N 1
ATOM 6357 C CA . MET B 1 187 ? 25.75 -0.2 -24.281 1 92.94 187 MET B CA 1
ATOM 6358 C C . MET B 1 187 ? 27.016 -0.659 -25 1 92.94 187 MET B C 1
ATOM 6360 O O . MET B 1 187 ? 28.125 -0.218 -24.688 1 92.94 187 MET B O 1
ATOM 6364 N N . ALA B 1 188 ? 26.828 -1.586 -25.953 1 89.31 188 ALA B N 1
ATOM 6365 C CA . ALA B 1 188 ? 27.938 -1.964 -26.828 1 89.31 188 ALA B CA 1
ATOM 6366 C C . ALA B 1 188 ? 28.406 -0.778 -27.656 1 89.31 188 ALA B C 1
ATOM 6368 O O . ALA B 1 188 ? 27.625 0.107 -27.984 1 89.31 188 ALA B O 1
ATOM 6369 N N . PRO B 1 189 ? 29.719 -0.723 -27.938 1 78.94 189 PRO B N 1
ATOM 6370 C CA . PRO B 1 189 ? 30.219 0.374 -28.766 1 78.94 189 PRO B CA 1
ATOM 6371 C C . PRO B 1 189 ? 29.562 0.42 -30.141 1 78.94 189 PRO B C 1
ATOM 6373 O O . PRO B 1 189 ? 29.156 -0.616 -30.656 1 78.94 189 PRO B O 1
ATOM 6376 N N . ALA B 1 190 ? 28.984 1.565 -30.688 1 64.25 190 ALA B N 1
ATOM 6377 C CA . ALA B 1 190 ? 28.172 1.907 -31.859 1 64.25 190 ALA B CA 1
ATOM 6378 C C . ALA B 1 190 ? 28.656 1.164 -33.094 1 64.25 190 ALA B C 1
ATOM 6380 O O . ALA B 1 190 ? 28.312 1.528 -34.219 1 64.25 190 ALA B O 1
ATOM 6381 N N . ASP B 1 191 ? 29.484 0.131 -33.094 1 51.62 191 ASP B N 1
ATOM 6382 C CA . ASP B 1 191 ? 29.688 -0.194 -34.5 1 51.62 191 ASP B CA 1
ATOM 6383 C C . ASP B 1 191 ? 28.344 -0.326 -35.25 1 51.62 191 ASP B C 1
ATOM 6385 O O . ASP B 1 191 ? 28.312 -0.309 -36.469 1 51.62 191 ASP B O 1
ATOM 6389 N N . ARG B 1 192 ? 27.297 -0.937 -34.656 1 49.59 192 ARG B N 1
ATOM 6390 C CA . ARG B 1 192 ? 26.109 -1.276 -35.469 1 49.59 192 ARG B CA 1
ATOM 6391 C C . ARG B 1 192 ? 24.938 -0.398 -35.062 1 49.59 192 ARG B C 1
ATOM 6393 O O . ARG B 1 192 ? 24.969 0.295 -34.062 1 49.59 192 ARG B O 1
ATOM 6400 N N . GLU B 1 193 ? 23.859 -0.154 -35.906 1 50.25 193 GLU B N 1
ATOM 6401 C CA . GLU B 1 193 ? 22.641 0.638 -35.969 1 50.25 193 GLU B CA 1
ATOM 6402 C C . GLU B 1 193 ? 21.938 0.679 -34.625 1 50.25 193 GLU B C 1
ATOM 6404 O O . GLU B 1 193 ? 21.422 1.726 -34.219 1 50.25 193 GLU B O 1
ATOM 6409 N N . ALA B 1 194 ? 21.578 -0.434 -34.094 1 57.62 194 ALA B N 1
ATOM 6410 C CA . ALA B 1 194 ? 20.812 -0.376 -32.844 1 57.62 194 ALA B CA 1
ATOM 6411 C C . ALA B 1 194 ? 21.672 -0.76 -31.656 1 57.62 194 ALA B C 1
ATOM 6413 O O . ALA B 1 194 ? 22.172 -1.884 -31.578 1 57.62 194 ALA B O 1
ATOM 6414 N N . ALA B 1 195 ? 22.156 0.259 -30.766 1 70 195 ALA B N 1
ATOM 6415 C CA . ALA B 1 195 ? 23.016 0.045 -29.594 1 70 195 ALA B CA 1
ATOM 6416 C C . ALA B 1 195 ? 22.422 -1.01 -28.672 1 70 195 ALA B C 1
ATOM 6418 O O . ALA B 1 195 ? 21.25 -0.941 -28.312 1 70 195 ALA B O 1
ATOM 6419 N N . LYS B 1 196 ? 23.062 -2.172 -28.625 1 84.88 196 LYS B N 1
ATOM 6420 C CA . LYS B 1 196 ? 22.641 -3.305 -27.797 1 84.88 196 LYS B CA 1
ATOM 6421 C C . LYS B 1 196 ? 23.094 -3.133 -26.344 1 84.88 196 LYS B C 1
ATOM 6423 O O . LYS B 1 196 ? 24.234 -2.758 -26.094 1 84.88 196 LYS B O 1
ATOM 6428 N N . MET B 1 197 ? 22.203 -3.252 -25.469 1 90.94 197 MET B N 1
ATOM 6429 C CA . MET B 1 197 ? 22.516 -3.248 -24.047 1 90.94 197 MET B CA 1
ATOM 6430 C C . MET B 1 197 ? 23.328 -4.473 -23.656 1 90.94 197 MET B C 1
ATOM 6432 O O . MET B 1 197 ? 22.953 -5.602 -23.969 1 90.94 197 MET B O 1
ATOM 6436 N N . VAL B 1 198 ? 24.469 -4.242 -22.984 1 92.88 198 VAL B N 1
ATOM 6437 C CA . VAL B 1 198 ? 25.344 -5.371 -22.703 1 92.88 198 VAL B CA 1
ATOM 6438 C C . VAL B 1 198 ? 25.5 -5.539 -21.188 1 92.88 198 VAL B C 1
ATOM 6440 O O . VAL B 1 198 ? 25.969 -6.578 -20.719 1 92.88 198 VAL B O 1
ATOM 6443 N N . GLY B 1 199 ? 25.031 -4.539 -20.469 1 94.75 199 GLY B N 1
ATOM 6444 C CA . GLY B 1 199 ? 25.156 -4.695 -19.031 1 94.75 199 GLY B CA 1
ATOM 6445 C C . GLY B 1 199 ? 24.547 -3.553 -18.234 1 94.75 199 GLY B C 1
ATOM 6446 O O . GLY B 1 199 ? 23.969 -2.633 -18.828 1 94.75 199 GLY B O 1
ATOM 6447 N N . ILE B 1 200 ? 24.609 -3.629 -16.859 1 95.12 200 ILE B N 1
ATOM 6448 C CA . ILE B 1 200 ? 24.141 -2.605 -15.93 1 95.12 200 ILE B CA 1
ATOM 6449 C C . ILE B 1 200 ? 25.141 -2.439 -14.789 1 95.12 200 ILE B C 1
ATOM 6451 O O . ILE B 1 200 ? 25.781 -3.406 -14.375 1 95.12 200 ILE B O 1
ATOM 6455 N N . VAL B 1 201 ? 25.391 -1.243 -14.383 1 95.69 201 VAL B N 1
ATOM 6456 C CA . VAL B 1 201 ? 26.234 -0.953 -13.227 1 95.69 201 VAL B CA 1
ATOM 6457 C C . VAL B 1 201 ? 25.453 -0.126 -12.211 1 95.69 201 VAL B C 1
ATOM 6459 O O . VAL B 1 201 ? 24.781 0.841 -12.578 1 95.69 201 VAL B O 1
ATOM 6462 N N . THR B 1 202 ? 25.453 -0.543 -10.922 1 93.56 202 THR B N 1
ATOM 6463 C CA . THR B 1 202 ? 24.734 0.143 -9.852 1 93.56 202 THR B CA 1
ATOM 6464 C C . THR B 1 202 ? 25.703 0.708 -8.82 1 93.56 202 THR B C 1
ATOM 6466 O O . THR B 1 202 ? 26.891 0.423 -8.867 1 93.56 202 THR B O 1
ATOM 6469 N N . ASP B 1 203 ? 25.172 1.537 -7.871 1 92.94 203 ASP B N 1
ATOM 6470 C CA . ASP B 1 203 ? 25.953 2.031 -6.746 1 92.94 203 ASP B CA 1
ATOM 6471 C C . ASP B 1 203 ? 26.578 0.878 -5.961 1 92.94 203 ASP B C 1
ATOM 6473 O O . ASP B 1 203 ? 27.703 0.986 -5.477 1 92.94 203 ASP B O 1
ATOM 6477 N N . ARG B 1 204 ? 25.828 -0.154 -5.859 1 91.19 204 ARG B N 1
ATOM 6478 C CA . ARG B 1 204 ? 26.328 -1.325 -5.148 1 91.19 204 ARG B CA 1
ATOM 6479 C C . ARG B 1 204 ? 27.547 -1.912 -5.852 1 91.19 204 ARG B C 1
ATOM 6481 O O . ARG B 1 204 ? 28.516 -2.324 -5.199 1 91.19 204 ARG B O 1
ATOM 6488 N N . ASP B 1 205 ? 27.484 -1.956 -7.164 1 93.19 205 ASP B N 1
ATOM 6489 C CA . ASP B 1 205 ? 28.609 -2.447 -7.934 1 93.19 205 ASP B CA 1
ATOM 6490 C C . ASP B 1 205 ? 29.859 -1.581 -7.699 1 93.19 205 ASP B C 1
ATOM 6492 O O . ASP B 1 205 ? 30.969 -2.098 -7.586 1 93.19 205 ASP B O 1
ATOM 6496 N N . LEU B 1 206 ? 29.656 -0.314 -7.664 1 93.12 206 LEU B N 1
ATOM 6497 C CA . LEU B 1 206 ? 30.766 0.602 -7.43 1 93.12 206 LEU B CA 1
ATOM 6498 C C . LEU B 1 206 ? 31.391 0.368 -6.051 1 93.12 206 LEU B C 1
ATOM 6500 O O . LEU B 1 206 ? 32.594 0.415 -5.895 1 93.12 206 LEU B O 1
ATOM 6504 N N . ARG B 1 207 ? 30.547 0.165 -5.086 1 93.12 207 ARG B N 1
ATOM 6505 C CA . ARG B 1 207 ? 31.062 -0.104 -3.744 1 93.12 207 ARG B CA 1
ATOM 6506 C C . ARG B 1 207 ? 31.812 -1.429 -3.701 1 93.12 207 ARG B C 1
ATOM 6508 O O . ARG B 1 207 ? 32.969 -1.48 -3.26 1 93.12 207 ARG B O 1
ATOM 6515 N N . THR B 1 208 ? 31.219 -2.549 -4.207 1 93.19 208 THR B N 1
ATOM 6516 C CA . THR B 1 208 ? 31.688 -3.912 -4.016 1 93.19 208 THR B CA 1
ATOM 6517 C C . THR B 1 208 ? 32.844 -4.215 -4.957 1 93.19 208 THR B C 1
ATOM 6519 O O . THR B 1 208 ? 33.781 -4.934 -4.59 1 93.19 208 THR B O 1
ATOM 6522 N N . ARG B 1 209 ? 32.812 -3.596 -6.152 1 92.62 209 ARG B N 1
ATOM 6523 C CA . ARG B 1 209 ? 33.75 -4.047 -7.176 1 92.62 209 ARG B CA 1
ATOM 6524 C C . ARG B 1 209 ? 34.781 -2.982 -7.465 1 92.62 209 ARG B C 1
ATOM 6526 O O . ARG B 1 209 ? 35.75 -3.234 -8.195 1 92.62 209 ARG B O 1
ATOM 6533 N N . VAL B 1 210 ? 34.625 -1.819 -6.934 1 92 210 VAL B N 1
ATOM 6534 C CA . VAL B 1 210 ? 35.594 -0.769 -7.184 1 92 210 VAL B CA 1
ATOM 6535 C C . VAL B 1 210 ? 36.219 -0.3 -5.863 1 92 210 VAL B C 1
ATOM 6537 O O . VAL B 1 210 ? 37.375 -0.589 -5.57 1 92 210 VAL B O 1
ATOM 6540 N N . VAL B 1 211 ? 35.438 0.278 -4.953 1 90.69 211 VAL B N 1
ATOM 6541 C CA . VAL B 1 211 ? 35.938 0.911 -3.74 1 90.69 211 VAL B CA 1
ATOM 6542 C C . VAL B 1 211 ? 36.469 -0.157 -2.777 1 90.69 211 VAL B C 1
ATOM 6544 O O . VAL B 1 211 ? 37.562 -0.055 -2.271 1 90.69 211 VAL B O 1
ATOM 6547 N N . ALA B 1 212 ? 35.656 -1.19 -2.541 1 90.38 212 ALA B N 1
ATOM 6548 C CA . ALA B 1 212 ? 36.062 -2.24 -1.6 1 90.38 212 ALA B CA 1
ATOM 6549 C C . ALA B 1 212 ? 37.25 -3.027 -2.113 1 90.38 212 ALA B C 1
ATOM 6551 O O . ALA B 1 212 ? 38.031 -3.572 -1.323 1 90.38 212 ALA B O 1
ATOM 6552 N N . MET B 1 213 ? 37.375 -3.102 -3.422 1 88.44 213 MET B N 1
ATOM 6553 C CA . MET B 1 213 ? 38.469 -3.852 -4.02 1 88.44 213 MET B CA 1
ATOM 6554 C C . MET B 1 213 ? 39.719 -2.967 -4.191 1 88.44 213 MET B C 1
ATOM 6556 O O . MET B 1 213 ? 40.781 -3.449 -4.586 1 88.44 213 MET B O 1
ATOM 6560 N N . GLY B 1 214 ? 39.531 -1.749 -3.846 1 83.62 214 GLY B N 1
ATOM 6561 C CA . GLY B 1 214 ? 40.656 -0.819 -3.926 1 83.62 214 GLY B CA 1
ATOM 6562 C C . GLY B 1 214 ? 41.094 -0.519 -5.352 1 83.62 214 GLY B C 1
ATOM 6563 O O . GLY B 1 214 ? 42.281 -0.323 -5.621 1 83.62 214 GLY B O 1
ATOM 6564 N N . ARG B 1 215 ? 40.062 -0.669 -6.273 1 80.44 215 ARG B N 1
ATOM 6565 C CA . ARG B 1 215 ? 40.406 -0.379 -7.668 1 80.44 215 ARG B CA 1
ATOM 6566 C C . ARG B 1 215 ? 40.562 1.122 -7.891 1 80.44 215 ARG B C 1
ATOM 6568 O O . ARG B 1 215 ? 39.656 1.902 -7.52 1 80.44 215 ARG B O 1
ATOM 6575 N N . SER B 1 216 ? 41.625 1.704 -7.816 1 63.38 216 SER B N 1
ATOM 6576 C CA . SER B 1 216 ? 41.906 3.135 -7.828 1 63.38 216 SER B CA 1
ATOM 6577 C C . SER B 1 216 ? 42.125 3.641 -9.25 1 63.38 216 SER B C 1
ATOM 6579 O O . SER B 1 216 ? 42.219 4.848 -9.477 1 63.38 216 SER B O 1
ATOM 6581 N N . ASP B 1 217 ? 42.312 2.691 -10.188 1 60.91 217 ASP B N 1
ATOM 6582 C CA . ASP B 1 217 ? 42.906 3.191 -11.422 1 60.91 217 ASP B CA 1
ATOM 6583 C C . ASP B 1 217 ? 41.844 3.848 -12.312 1 60.91 217 ASP B C 1
ATOM 6585 O O . ASP B 1 217 ? 40.719 3.377 -12.383 1 60.91 217 ASP B O 1
ATOM 6589 N N . GLY B 1 218 ? 41.875 5.18 -12.539 1 64.56 218 GLY B N 1
ATOM 6590 C CA . GLY B 1 218 ? 41.031 5.949 -13.469 1 64.56 218 GLY B CA 1
ATOM 6591 C C . GLY B 1 218 ? 40.844 5.258 -14.805 1 64.56 218 GLY B C 1
ATOM 6592 O O . GLY B 1 218 ? 40.094 5.738 -15.648 1 64.56 218 GLY B O 1
ATOM 6593 N N . CYS B 1 219 ? 41.438 3.998 -14.945 1 74.81 219 CYS B N 1
ATOM 6594 C CA . CYS B 1 219 ? 41.469 3.443 -16.297 1 74.81 219 CYS B CA 1
ATOM 6595 C C . CYS B 1 219 ? 40.594 2.197 -16.375 1 74.81 219 CYS B C 1
ATOM 6597 O O . CYS B 1 219 ? 40.406 1.643 -17.469 1 74.81 219 CYS B O 1
ATOM 6599 N N . THR B 1 220 ? 40.062 1.757 -15.297 1 88.69 220 THR B N 1
ATOM 6600 C CA . THR B 1 220 ? 39.219 0.561 -15.352 1 88.69 220 THR B CA 1
ATOM 6601 C C . THR B 1 220 ? 37.969 0.813 -16.188 1 88.69 220 THR B C 1
ATOM 6603 O O . THR B 1 220 ? 37.25 1.791 -15.969 1 88.69 220 THR B O 1
ATOM 6606 N N . ALA B 1 221 ? 37.812 -0.009 -17.188 1 92.88 221 ALA B N 1
ATOM 6607 C CA . ALA B 1 221 ? 36.625 0.117 -18.031 1 92.88 221 ALA B CA 1
ATOM 6608 C C . ALA B 1 221 ? 35.375 -0.356 -17.281 1 92.88 221 ALA B C 1
ATOM 6610 O O . ALA B 1 221 ? 35.438 -1.305 -16.5 1 92.88 221 ALA B O 1
ATOM 6611 N N . ILE B 1 222 ? 34.219 0.237 -17.578 1 95 222 ILE B N 1
ATOM 6612 C CA . ILE B 1 222 ? 32.969 -0.068 -16.906 1 95 222 ILE B CA 1
ATOM 6613 C C . ILE B 1 222 ? 32.562 -1.51 -17.203 1 95 222 ILE B C 1
ATOM 6615 O O . ILE B 1 222 ? 31.891 -2.154 -16.391 1 95 222 ILE B O 1
ATOM 6619 N N . SER B 1 223 ? 32.969 -2.119 -18.359 1 93.75 223 SER B N 1
ATOM 6620 C CA . SER B 1 223 ? 32.656 -3.482 -18.766 1 93.75 223 SER B CA 1
ATOM 6621 C C . SER B 1 223 ? 33.25 -4.504 -17.812 1 93.75 223 SER B C 1
ATOM 6623 O O . SER B 1 223 ? 32.812 -5.645 -17.734 1 93.75 223 SER B O 1
ATOM 6625 N N . GLU B 1 224 ? 34.219 -4.09 -17.047 1 93.44 224 GLU B N 1
ATOM 6626 C CA . GLU B 1 224 ? 34.906 -5 -16.125 1 93.44 224 GLU B CA 1
ATOM 6627 C C . GLU B 1 224 ? 34.094 -5.184 -14.844 1 93.44 224 GLU B C 1
ATOM 6629 O O . GLU B 1 224 ? 34.312 -6.145 -14.102 1 93.44 224 GLU B O 1
ATOM 6634 N N . ILE B 1 225 ? 33.188 -4.246 -14.578 1 93.88 225 ILE B N 1
ATOM 6635 C CA . ILE B 1 225 ? 32.5 -4.34 -13.297 1 93.88 225 ILE B CA 1
ATOM 6636 C C . ILE B 1 225 ? 31 -4.492 -13.531 1 93.88 225 ILE B C 1
ATOM 6638 O O . ILE B 1 225 ? 30.234 -4.613 -12.578 1 93.88 225 ILE B O 1
ATOM 6642 N N . MET B 1 226 ? 30.562 -4.473 -14.742 1 94.88 226 MET B N 1
ATOM 6643 C CA . MET B 1 226 ? 29.141 -4.473 -15.031 1 94.88 226 MET B CA 1
ATOM 6644 C C . MET B 1 226 ? 28.547 -5.863 -14.828 1 94.88 226 MET B C 1
ATOM 6646 O O . MET B 1 226 ? 29.25 -6.867 -14.898 1 94.88 226 MET B O 1
ATOM 6650 N N . SER B 1 227 ? 27.266 -5.969 -14.461 1 92.31 227 SER B N 1
ATOM 6651 C CA . SER B 1 227 ? 26.516 -7.211 -14.578 1 92.31 227 SER B CA 1
ATOM 6652 C C . SER B 1 227 ? 26.109 -7.48 -16.031 1 92.31 227 SER B C 1
ATOM 6654 O O . SER B 1 227 ? 25.453 -6.648 -16.656 1 92.31 227 SER B O 1
ATOM 6656 N N . ARG B 1 228 ? 26.406 -8.57 -16.469 1 91.06 228 ARG B N 1
ATOM 6657 C CA . ARG B 1 228 ? 26.281 -8.844 -17.891 1 91.06 228 ARG B CA 1
ATOM 6658 C C . ARG B 1 228 ? 24.922 -9.445 -18.203 1 91.06 228 ARG B C 1
ATOM 6660 O O . ARG B 1 228 ? 24.312 -10.109 -17.359 1 91.06 228 ARG B O 1
ATOM 6667 N N . ASP B 1 229 ? 24.422 -9.211 -19.422 1 85.56 229 ASP B N 1
ATOM 6668 C CA . ASP B 1 229 ? 23.234 -9.773 -20.031 1 85.56 229 ASP B CA 1
ATOM 6669 C C . ASP B 1 229 ? 22.031 -9.656 -19.094 1 85.56 229 ASP B C 1
ATOM 6671 O O . ASP B 1 229 ? 21.391 -10.656 -18.766 1 85.56 229 ASP B O 1
ATOM 6675 N N . PRO B 1 230 ? 21.734 -8.43 -18.797 1 89.94 230 PRO B N 1
ATOM 6676 C CA . PRO B 1 230 ? 20.625 -8.227 -17.875 1 89.94 230 PRO B CA 1
ATOM 6677 C C . PRO B 1 230 ? 19.281 -8.688 -18.438 1 89.94 230 PRO B C 1
ATOM 6679 O O . PRO B 1 230 ? 19.047 -8.57 -19.656 1 89.94 230 PRO B O 1
ATOM 6682 N N . VAL B 1 231 ? 18.422 -9.258 -17.594 1 90.25 231 VAL B N 1
ATOM 6683 C CA . VAL B 1 231 ? 17.031 -9.578 -17.953 1 90.25 231 VAL B CA 1
ATOM 6684 C C . VAL B 1 231 ? 16.281 -8.297 -18.281 1 90.25 231 VAL B C 1
ATOM 6686 O O . VAL B 1 231 ? 16.453 -7.273 -17.609 1 90.25 231 VAL B O 1
ATOM 6689 N N . ALA B 1 232 ? 15.539 -8.344 -19.359 1 93.31 232 ALA B N 1
ATOM 6690 C CA . ALA B 1 232 ? 14.773 -7.18 -19.781 1 93.31 232 ALA B CA 1
ATOM 6691 C C . ALA B 1 232 ? 13.297 -7.523 -19.938 1 93.31 232 ALA B C 1
ATOM 6693 O O . ALA B 1 232 ? 12.922 -8.703 -19.953 1 93.31 232 ALA B O 1
ATOM 6694 N N . ILE B 1 233 ? 12.477 -6.5 -19.953 1 94.38 233 ILE B N 1
ATOM 6695 C CA . ILE B 1 233 ? 11.039 -6.664 -20.156 1 94.38 233 ILE B CA 1
ATOM 6696 C C . ILE B 1 233 ? 10.578 -5.828 -21.344 1 94.38 233 ILE B C 1
ATOM 6698 O O . ILE B 1 233 ? 11.234 -4.855 -21.719 1 94.38 233 ILE B O 1
ATOM 6702 N N . GLN B 1 234 ? 9.539 -6.301 -21.953 1 94.56 234 GLN B N 1
ATOM 6703 C CA . GLN B 1 234 ? 9.016 -5.57 -23.109 1 94.56 234 GLN B CA 1
ATOM 6704 C C . GLN B 1 234 ? 8.172 -4.375 -22.656 1 94.56 234 GLN B C 1
ATOM 6706 O O . GLN B 1 234 ? 7.461 -4.449 -21.656 1 94.56 234 GLN B O 1
ATOM 6711 N N . ALA B 1 235 ? 8.219 -3.336 -23.453 1 93.56 235 ALA B N 1
ATOM 6712 C CA . ALA B 1 235 ? 7.535 -2.086 -23.141 1 93.56 235 ALA B CA 1
ATOM 6713 C C . ALA B 1 235 ? 6.027 -2.303 -23 1 93.56 235 ALA B C 1
ATOM 6715 O O . ALA B 1 235 ? 5.363 -1.633 -22.219 1 93.56 235 ALA B O 1
ATOM 6716 N N . ASP B 1 236 ? 5.508 -3.301 -23.672 1 92 236 ASP B N 1
ATOM 6717 C CA . ASP B 1 236 ? 4.062 -3.498 -23.703 1 92 236 ASP B CA 1
ATOM 6718 C C . ASP B 1 236 ? 3.627 -4.562 -22.703 1 92 236 ASP B C 1
ATOM 6720 O O . ASP B 1 236 ? 2.432 -4.816 -22.531 1 92 236 ASP B O 1
ATOM 6724 N N . ASP B 1 237 ? 4.629 -5.098 -22.031 1 91.75 237 ASP B N 1
ATOM 6725 C CA . ASP B 1 237 ? 4.27 -6 -20.938 1 91.75 237 ASP B CA 1
ATOM 6726 C C . ASP B 1 237 ? 3.629 -5.23 -19.781 1 91.75 237 ASP B C 1
ATOM 6728 O O . ASP B 1 237 ? 3.82 -4.02 -19.656 1 91.75 237 ASP B O 1
ATOM 6732 N N . SER B 1 238 ? 2.852 -5.93 -18.984 1 87.31 238 SER B N 1
ATOM 6733 C CA . SER B 1 238 ? 2.205 -5.281 -17.844 1 87.31 238 SER B CA 1
ATOM 6734 C C . SER B 1 238 ? 3.188 -5.07 -16.703 1 87.31 238 SER B C 1
ATOM 6736 O O . SER B 1 238 ? 4.199 -5.77 -16.609 1 87.31 238 SER B O 1
ATOM 6738 N N . VAL B 1 239 ? 2.914 -4.066 -15.883 1 87.81 239 VAL B N 1
ATOM 6739 C CA . VAL B 1 239 ? 3.727 -3.809 -14.695 1 87.81 239 VAL B CA 1
ATOM 6740 C C . VAL B 1 239 ? 3.684 -5.02 -13.766 1 87.81 239 VAL B C 1
ATOM 6742 O O . VAL B 1 239 ? 4.66 -5.312 -13.078 1 87.81 239 VAL B O 1
ATOM 6745 N N . PHE B 1 240 ? 2.619 -5.715 -13.875 1 81.81 240 PHE B N 1
ATOM 6746 C CA . PHE B 1 240 ? 2.545 -6.941 -13.094 1 81.81 240 PHE B CA 1
ATOM 6747 C C . PHE B 1 240 ? 3.598 -7.941 -13.555 1 81.81 240 PHE B C 1
ATOM 6749 O O . PHE B 1 240 ? 4.242 -8.594 -12.727 1 81.81 240 PHE B O 1
ATOM 6756 N N . GLU B 1 241 ? 3.711 -8.031 -14.812 1 86.62 241 GLU B N 1
ATOM 6757 C CA . GLU B 1 241 ? 4.738 -8.922 -15.352 1 86.62 241 GLU B CA 1
ATOM 6758 C C . GLU B 1 241 ? 6.133 -8.492 -14.898 1 86.62 241 GLU B C 1
ATOM 6760 O O . GLU B 1 241 ? 6.98 -9.328 -14.602 1 86.62 241 GLU B O 1
ATOM 6765 N N . ALA B 1 242 ? 6.336 -7.246 -14.867 1 89.88 242 ALA B N 1
ATOM 6766 C CA . ALA B 1 242 ? 7.613 -6.727 -14.383 1 89.88 242 ALA B CA 1
ATOM 6767 C C . ALA B 1 242 ? 7.855 -7.125 -12.93 1 89.88 242 ALA B C 1
ATOM 6769 O O . ALA B 1 242 ? 8.961 -7.527 -12.57 1 89.88 242 ALA B O 1
ATOM 6770 N N . MET B 1 243 ? 6.836 -6.953 -12.164 1 84.75 243 MET B N 1
ATOM 6771 C CA . MET B 1 243 ? 6.914 -7.324 -10.758 1 84.75 243 MET B CA 1
ATOM 6772 C C . MET B 1 243 ? 7.277 -8.797 -10.602 1 84.75 243 MET B C 1
ATOM 6774 O O . MET B 1 243 ? 8.117 -9.156 -9.773 1 84.75 243 MET B O 1
ATOM 6778 N N . LEU B 1 244 ? 6.66 -9.617 -11.43 1 81.81 244 LEU B N 1
ATOM 6779 C CA . LEU B 1 244 ? 6.914 -11.055 -11.359 1 81.81 244 LEU B CA 1
ATOM 6780 C C . LEU B 1 244 ? 8.359 -11.367 -11.727 1 81.81 244 LEU B C 1
ATOM 6782 O O . LEU B 1 244 ? 9 -12.203 -11.094 1 81.81 244 LEU B O 1
ATOM 6786 N N . VAL B 1 245 ? 8.828 -10.695 -12.719 1 87.06 245 VAL B N 1
ATOM 6787 C CA . VAL B 1 245 ? 10.211 -10.906 -13.156 1 87.06 245 VAL B CA 1
ATOM 6788 C C . VAL B 1 245 ? 11.164 -10.523 -12.023 1 87.06 245 VAL B C 1
ATOM 6790 O O . VAL B 1 245 ? 12.109 -11.258 -11.734 1 87.06 245 VAL B O 1
ATOM 6793 N N . MET B 1 246 ? 10.875 -9.453 -11.414 1 86.25 246 MET B N 1
ATOM 6794 C CA . MET B 1 246 ? 11.742 -8.977 -10.328 1 86.25 246 MET B CA 1
ATOM 6795 C C . MET B 1 246 ? 11.688 -9.922 -9.133 1 86.25 246 MET B C 1
ATOM 6797 O O . MET B 1 246 ? 12.703 -10.172 -8.484 1 86.25 246 MET B O 1
ATOM 6801 N N . LEU B 1 247 ? 10.508 -10.383 -8.938 1 78.5 247 LEU B N 1
ATOM 6802 C CA . LEU B 1 247 ? 10.32 -11.312 -7.828 1 78.5 247 LEU B CA 1
ATOM 6803 C C . LEU B 1 247 ? 11.062 -12.625 -8.078 1 78.5 247 LEU B C 1
ATOM 6805 O O . LEU B 1 247 ? 11.773 -13.117 -7.203 1 78.5 247 LEU B O 1
ATOM 6809 N N . ARG B 1 248 ? 10.922 -13.078 -9.273 1 76.31 248 ARG B N 1
ATOM 6810 C CA . ARG B 1 248 ? 11.477 -14.383 -9.625 1 76.31 248 ARG B CA 1
ATOM 6811 C C . ARG B 1 248 ? 12.992 -14.328 -9.719 1 76.31 248 ARG B C 1
ATOM 6813 O O . ARG B 1 248 ? 13.68 -15.289 -9.359 1 76.31 248 ARG B O 1
ATOM 6820 N N . ARG B 1 249 ? 13.492 -13.211 -10.211 1 79.31 249 ARG B N 1
ATOM 6821 C CA . ARG B 1 249 ? 14.93 -13.109 -10.469 1 79.31 249 ARG B CA 1
ATOM 6822 C C . ARG B 1 249 ? 15.633 -12.344 -9.352 1 79.31 249 ARG B C 1
ATOM 6824 O O . ARG B 1 249 ? 16.859 -12.281 -9.312 1 79.31 249 ARG B O 1
ATOM 6831 N N . ASN B 1 250 ? 14.852 -11.812 -8.438 1 78.19 250 ASN B N 1
ATOM 6832 C CA . ASN B 1 250 ? 15.375 -11.008 -7.336 1 78.19 250 ASN B CA 1
ATOM 6833 C C . ASN B 1 250 ? 16.25 -9.867 -7.84 1 78.19 250 ASN B C 1
ATOM 6835 O O . ASN B 1 250 ? 17.406 -9.742 -7.426 1 78.19 250 ASN B O 1
ATOM 6839 N N . ILE B 1 251 ? 15.758 -9.172 -8.773 1 83.75 251 ILE B N 1
ATOM 6840 C CA . ILE B 1 251 ? 16.484 -8.023 -9.305 1 83.75 251 ILE B CA 1
ATOM 6841 C C . ILE B 1 251 ? 15.7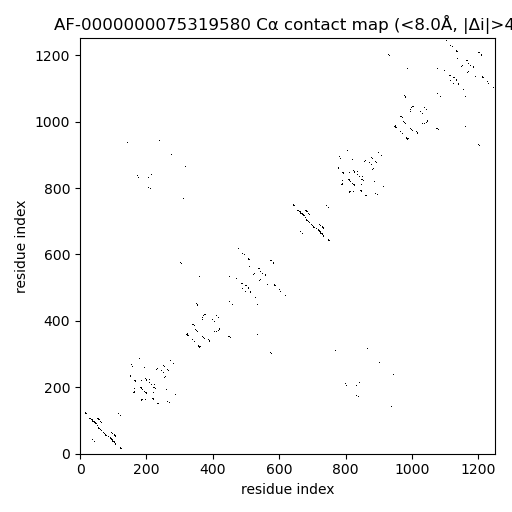42 -6.734 -8.977 1 83.75 251 ILE B C 1
ATOM 6843 O O . ILE B 1 251 ? 14.523 -6.746 -8.797 1 83.75 251 ILE B O 1
ATOM 6847 N N . HIS B 1 252 ? 16.484 -5.582 -8.922 1 85.25 252 HIS B N 1
ATOM 6848 C CA . HIS B 1 252 ? 15.906 -4.312 -8.5 1 85.25 252 HIS B CA 1
ATOM 6849 C C . HIS B 1 252 ? 15.828 -3.326 -9.664 1 85.25 252 HIS B C 1
ATOM 6851 O O . HIS B 1 252 ? 15.242 -2.248 -9.531 1 85.25 252 HIS B O 1
ATOM 6857 N N . HIS B 1 253 ? 16.5 -3.699 -10.75 1 89.88 253 HIS B N 1
ATOM 6858 C CA . HIS B 1 253 ? 16.516 -2.873 -11.953 1 89.88 253 HIS B CA 1
ATOM 6859 C C . HIS B 1 253 ? 16.141 -3.689 -13.18 1 89.88 253 HIS B C 1
ATOM 6861 O O . HIS B 1 253 ? 16.75 -4.738 -13.438 1 89.88 253 HIS B O 1
ATOM 6867 N N . LEU B 1 254 ? 15.148 -3.238 -13.883 1 92.62 254 LEU B N 1
ATOM 6868 C CA . LEU B 1 254 ? 14.633 -3.99 -15.023 1 92.62 254 LEU B CA 1
ATOM 6869 C C . LEU B 1 254 ? 14.578 -3.117 -16.266 1 92.62 254 LEU B C 1
ATOM 6871 O O . LEU B 1 254 ? 13.688 -2.275 -16.406 1 92.62 254 LEU B O 1
ATOM 6875 N N . PRO B 1 255 ? 15.555 -3.336 -17.234 1 94.19 255 PRO B N 1
ATOM 6876 C CA . PRO B 1 255 ? 15.508 -2.582 -18.484 1 94.19 255 PRO B CA 1
ATOM 6877 C C . PRO B 1 255 ? 14.234 -2.848 -19.281 1 94.19 255 PRO B C 1
ATOM 6879 O O . PRO B 1 255 ? 13.758 -3.984 -19.328 1 94.19 255 PRO B O 1
ATOM 6882 N N . VAL B 1 256 ? 13.672 -1.844 -19.844 1 94.88 256 VAL B N 1
ATOM 6883 C CA . VAL B 1 256 ? 12.492 -1.925 -20.703 1 94.88 256 VAL B CA 1
ATOM 6884 C C . VAL B 1 256 ? 12.898 -1.791 -22.156 1 94.88 256 VAL B C 1
ATOM 6886 O O . VAL B 1 256 ? 13.531 -0.808 -22.547 1 94.88 256 VAL B O 1
ATOM 6889 N N . VAL B 1 257 ? 12.508 -2.77 -22.938 1 93.75 257 VAL B N 1
ATOM 6890 C CA . VAL B 1 257 ? 12.922 -2.809 -24.344 1 93.75 257 VAL B CA 1
ATOM 6891 C C . VAL B 1 257 ? 11.703 -2.689 -25.25 1 93.75 257 VAL B C 1
ATOM 6893 O O . VAL B 1 257 ? 10.625 -3.182 -24.906 1 93.75 257 VAL B O 1
ATOM 6896 N N . HIS B 1 258 ? 11.766 -1.931 -26.281 1 91.12 258 HIS B N 1
ATOM 6897 C CA . HIS B 1 258 ? 10.766 -1.817 -27.328 1 91.12 258 HIS B CA 1
ATOM 6898 C C . HIS B 1 258 ? 11.383 -2.029 -28.703 1 91.12 258 HIS B C 1
ATOM 6900 O O . HIS B 1 258 ? 12.227 -1.241 -29.141 1 91.12 258 HIS B O 1
ATOM 6906 N N . LYS B 1 259 ? 10.938 -3.035 -29.469 1 86.44 259 LYS B N 1
ATOM 6907 C CA . LYS B 1 259 ? 11.422 -3.346 -30.812 1 86.44 259 LYS B CA 1
ATOM 6908 C C . LYS B 1 259 ? 12.945 -3.379 -30.844 1 86.44 259 LYS B C 1
ATOM 6910 O O . LYS B 1 259 ? 13.57 -2.74 -31.703 1 86.44 259 LYS B O 1
ATOM 6915 N N . GLY B 1 260 ? 13.57 -3.961 -29.766 1 83.25 260 GLY B N 1
ATOM 6916 C CA . GLY B 1 260 ? 15.008 -4.188 -29.734 1 83.25 260 GLY B CA 1
ATOM 6917 C C . GLY B 1 260 ? 15.781 -3.027 -29.141 1 83.25 260 GLY B C 1
ATOM 6918 O O . GLY B 1 260 ? 16.984 -3.127 -28.922 1 83.25 260 GLY B O 1
ATOM 6919 N N . ARG B 1 261 ? 15.117 -1.941 -28.938 1 87.56 261 ARG B N 1
ATOM 6920 C CA . ARG B 1 261 ? 15.773 -0.773 -28.359 1 87.56 261 ARG B CA 1
ATOM 6921 C C . ARG B 1 261 ? 15.414 -0.628 -26.875 1 87.56 261 ARG B C 1
ATOM 6923 O O . ARG B 1 261 ? 14.266 -0.831 -26.484 1 87.56 261 ARG B O 1
ATOM 6930 N N . THR B 1 262 ? 16.484 -0.252 -26.125 1 90.94 262 THR B N 1
ATOM 6931 C CA . THR B 1 262 ? 16.234 -0.03 -24.703 1 90.94 262 THR B CA 1
ATOM 6932 C C . THR B 1 262 ? 15.617 1.343 -24.469 1 90.94 262 THR B C 1
ATOM 6934 O O . THR B 1 262 ? 16.234 2.369 -24.766 1 90.94 262 THR B O 1
ATOM 6937 N N . LEU B 1 263 ? 14.422 1.372 -23.953 1 90.62 263 LEU B N 1
ATOM 6938 C CA . LEU B 1 263 ? 13.672 2.605 -23.734 1 90.62 263 LEU B CA 1
ATOM 6939 C C . LEU B 1 263 ? 14.047 3.244 -22.406 1 90.62 263 LEU B C 1
ATOM 6941 O O . LEU B 1 263 ? 14.047 4.473 -22.281 1 90.62 263 LEU B O 1
ATOM 6945 N N . GLY B 1 264 ? 14.234 2.434 -21.438 1 91.88 264 GLY B N 1
ATOM 6946 C CA . GLY B 1 264 ? 14.5 2.928 -20.094 1 91.88 264 GLY B CA 1
ATOM 6947 C C . GLY B 1 264 ? 14.672 1.82 -19.062 1 91.88 264 GLY B C 1
ATOM 6948 O O . GLY B 1 264 ? 14.922 0.667 -19.422 1 91.88 264 GLY B O 1
ATOM 6949 N N . LEU B 1 265 ? 14.703 2.273 -17.797 1 91.88 265 LEU B N 1
ATOM 6950 C CA . LEU B 1 265 ? 14.891 1.354 -16.688 1 91.88 265 LEU B CA 1
ATOM 6951 C C . LEU B 1 265 ? 13.773 1.509 -15.664 1 91.88 265 LEU B C 1
ATOM 6953 O O . LEU B 1 265 ? 13.367 2.629 -15.344 1 91.88 265 LEU B O 1
ATOM 6957 N N . ILE B 1 266 ? 13.203 0.345 -15.242 1 90 266 ILE B N 1
ATOM 6958 C CA . ILE B 1 266 ? 12.258 0.329 -14.125 1 90 266 ILE B CA 1
ATOM 6959 C C . ILE B 1 266 ? 12.961 -0.155 -12.859 1 90 266 ILE B C 1
ATOM 6961 O O . ILE B 1 266 ? 13.609 -1.206 -12.867 1 90 266 ILE B O 1
ATOM 6965 N N . ASN B 1 267 ? 12.891 0.665 -11.82 1 86.06 267 ASN B N 1
ATOM 6966 C CA . ASN B 1 267 ? 13.438 0.259 -10.531 1 86.06 267 ASN B CA 1
ATOM 6967 C C . ASN B 1 267 ? 12.359 -0.357 -9.641 1 86.06 267 ASN B C 1
ATOM 6969 O O . ASN B 1 267 ? 11.172 -0.094 -9.82 1 86.06 267 ASN B O 1
ATOM 6973 N N . LEU B 1 268 ? 12.828 -1.218 -8.742 1 81.88 268 LEU B N 1
ATOM 6974 C CA . LEU B 1 268 ? 11.922 -1.804 -7.762 1 81.88 268 LEU B CA 1
ATOM 6975 C C . LEU B 1 268 ? 11.102 -0.722 -7.066 1 81.88 268 LEU B C 1
ATOM 6977 O O . LEU B 1 268 ? 9.898 -0.896 -6.84 1 81.88 268 LEU B O 1
ATOM 6981 N N . SER B 1 269 ? 11.703 0.38 -6.75 1 75.94 269 SER B N 1
ATOM 6982 C CA . SER B 1 269 ? 11.039 1.485 -6.066 1 75.94 269 SER B CA 1
ATOM 6983 C C . SER B 1 269 ? 9.906 2.053 -6.914 1 75.94 269 SER B C 1
ATOM 6985 O O . SER B 1 269 ? 8.914 2.555 -6.379 1 75.94 269 SER B O 1
ATOM 6987 N N . ASP B 1 270 ? 10.086 1.99 -8.25 1 79.94 270 ASP B N 1
ATOM 6988 C CA . ASP B 1 270 ? 9.047 2.494 -9.141 1 79.94 270 ASP B CA 1
ATOM 6989 C C . ASP B 1 270 ? 7.762 1.685 -9 1 79.94 270 ASP B C 1
ATOM 6991 O O . ASP B 1 270 ? 6.664 2.244 -9.023 1 79.94 270 ASP B O 1
ATOM 6995 N N . ILE B 1 271 ? 7.922 0.427 -8.891 1 80.38 271 ILE B N 1
ATOM 6996 C CA . ILE B 1 271 ? 6.77 -0.455 -8.773 1 80.38 271 ILE B CA 1
ATOM 6997 C C . ILE B 1 271 ? 6.105 -0.26 -7.414 1 80.38 271 ILE B C 1
ATOM 6999 O O . ILE B 1 271 ? 4.879 -0.15 -7.324 1 80.38 271 ILE B O 1
ATOM 7003 N N . ILE B 1 272 ? 6.918 -0.228 -6.457 1 74.88 272 ILE B N 1
ATOM 7004 C CA . ILE B 1 272 ? 6.398 -0.07 -5.105 1 74.88 272 ILE B CA 1
ATOM 7005 C C . ILE B 1 272 ? 5.668 1.266 -4.984 1 74.88 272 ILE B C 1
ATOM 7007 O O . ILE B 1 272 ? 4.617 1.35 -4.352 1 74.88 272 ILE B O 1
ATOM 7011 N N . ARG B 1 273 ? 6.336 2.227 -5.492 1 72.06 273 ARG B N 1
ATOM 7012 C CA . ARG B 1 273 ? 5.715 3.549 -5.496 1 72.06 273 ARG B CA 1
ATOM 7013 C C . ARG B 1 273 ? 4.32 3.496 -6.109 1 72.06 273 ARG B C 1
ATOM 7015 O O . ARG B 1 273 ? 3.381 4.094 -5.578 1 72.06 273 ARG B O 1
ATOM 7022 N N . TYR B 1 274 ? 4.309 2.885 -7.219 1 69.19 274 TYR B N 1
ATOM 7023 C CA . TYR B 1 274 ? 3.027 2.803 -7.91 1 69.19 274 TYR B CA 1
ATOM 7024 C C . TYR B 1 274 ? 2.018 2.002 -7.098 1 69.19 274 TYR B C 1
ATOM 7026 O O . TYR B 1 274 ? 0.842 2.367 -7.027 1 69.19 274 TYR B O 1
ATOM 7034 N N . GLU B 1 275 ? 2.516 0.958 -6.543 1 69.75 275 GLU B N 1
ATOM 7035 C CA . GLU B 1 275 ? 1.649 0.062 -5.781 1 69.75 275 GLU B CA 1
ATOM 7036 C C . GLU B 1 275 ? 1.181 0.716 -4.484 1 69.75 275 GLU B C 1
ATOM 7038 O O . GLU B 1 275 ? 0.011 0.598 -4.113 1 69.75 275 GLU B O 1
ATOM 7043 N N . SER B 1 276 ? 2.115 1.417 -3.779 1 65.5 276 SER B N 1
ATOM 7044 C CA . SER B 1 276 ? 1.847 1.878 -2.422 1 65.5 276 SER B CA 1
ATOM 7045 C C . SER B 1 276 ? 1.304 3.303 -2.418 1 65.5 276 SER B C 1
ATOM 7047 O O . SER B 1 276 ? 0.587 3.697 -1.495 1 65.5 276 SER B O 1
ATOM 7049 N N . GLN B 1 277 ? 1.621 4.07 -3.465 1 63.84 277 GLN B N 1
ATOM 7050 C CA . GLN B 1 277 ? 1.322 5.496 -3.492 1 63.84 277 GLN B CA 1
ATOM 7051 C C . GLN B 1 277 ? 1.712 6.168 -2.178 1 63.84 277 GLN B C 1
ATOM 7053 O O . GLN B 1 277 ? 0.918 6.906 -1.595 1 63.84 277 GLN B O 1
ATOM 7058 N N . SER B 1 278 ? 2.891 5.816 -1.697 1 71.19 278 SER B N 1
ATOM 7059 C CA . SER B 1 278 ? 3.408 6.297 -0.42 1 71.19 278 SER B CA 1
ATOM 7060 C C . SER B 1 278 ? 3.816 7.766 -0.506 1 71.19 278 SER B C 1
ATOM 7062 O O . SER B 1 278 ? 4.375 8.203 -1.515 1 71.19 278 SER B O 1
ATOM 7064 N N . SER B 1 279 ? 3.477 8.492 0.499 1 77.5 279 SER B N 1
ATOM 7065 C CA . SER B 1 279 ? 3.873 9.891 0.61 1 77.5 279 SER B CA 1
ATOM 7066 C C . SER B 1 279 ? 5.391 10.039 0.566 1 77.5 279 SER B C 1
ATOM 7068 O O . SER B 1 279 ? 5.91 11 -0.016 1 77.5 279 SER B O 1
ATOM 7070 N N . LEU B 1 280 ? 6.105 9.109 1.098 1 76.62 280 LEU B N 1
ATOM 7071 C CA . LEU B 1 280 ? 7.562 9.164 1.146 1 76.62 280 LEU B CA 1
ATOM 7072 C C . LEU B 1 280 ? 8.156 9.07 -0.257 1 76.62 280 LEU B C 1
ATOM 7074 O O . LEU B 1 280 ? 9.117 9.773 -0.573 1 76.62 280 LEU B O 1
ATOM 7078 N N . TYR B 1 281 ? 7.613 8.281 -1.073 1 76.81 281 TYR B N 1
ATOM 7079 C CA . TYR B 1 281 ? 8.109 8.164 -2.439 1 76.81 281 TYR B CA 1
ATOM 7080 C C . TYR B 1 281 ? 7.809 9.43 -3.24 1 76.81 281 TYR B C 1
ATOM 7082 O O . TYR B 1 281 ? 8.602 9.828 -4.102 1 76.81 281 TYR B O 1
ATOM 7090 N N . LEU B 1 282 ? 6.664 9.969 -2.99 1 83.56 282 LEU B N 1
ATOM 7091 C CA . LEU B 1 282 ? 6.293 11.18 -3.707 1 83.56 282 LEU B CA 1
ATOM 7092 C C . LEU B 1 282 ? 7.262 12.312 -3.391 1 83.56 282 LEU B C 1
ATOM 7094 O O . LEU B 1 282 ? 7.664 13.062 -4.285 1 83.56 282 LEU B O 1
ATOM 7098 N N . VAL B 1 283 ? 7.637 12.445 -2.154 1 86.62 283 VAL B N 1
ATOM 7099 C CA . VAL B 1 283 ? 8.555 13.5 -1.742 1 86.62 283 VAL B CA 1
ATOM 7100 C C . VAL B 1 283 ? 9.914 13.289 -2.406 1 86.62 283 VAL B C 1
ATOM 7102 O O . VAL B 1 283 ? 10.562 14.25 -2.836 1 86.62 283 VAL B O 1
ATOM 7105 N N . ASN B 1 284 ? 10.336 12.078 -2.49 1 79.56 284 ASN B N 1
ATOM 7106 C CA . ASN B 1 284 ? 11.586 11.766 -3.17 1 79.56 284 ASN B CA 1
ATOM 7107 C C . ASN B 1 284 ? 11.531 12.141 -4.648 1 79.56 284 ASN B C 1
ATOM 7109 O O . ASN B 1 284 ? 12.508 12.648 -5.203 1 79.56 284 ASN B O 1
ATOM 7113 N N . ARG B 1 285 ? 10.453 11.852 -5.266 1 81.75 285 ARG B N 1
ATOM 7114 C CA . ARG B 1 285 ? 10.281 12.203 -6.668 1 81.75 285 ARG B CA 1
ATOM 7115 C C . ARG B 1 285 ? 10.305 13.719 -6.859 1 81.75 285 ARG B C 1
ATOM 7117 O O . ARG B 1 285 ? 10.859 14.219 -7.84 1 81.75 285 ARG B O 1
ATOM 7124 N N . ILE B 1 286 ? 9.703 14.391 -5.957 1 90 286 ILE B N 1
ATOM 7125 C CA . ILE B 1 286 ? 9.672 15.852 -6.016 1 90 286 ILE B CA 1
ATOM 7126 C C . ILE B 1 286 ? 11.094 16.406 -5.957 1 90 286 ILE B C 1
ATOM 7128 O O . ILE B 1 286 ? 11.477 17.25 -6.773 1 90 286 ILE B O 1
ATOM 7132 N N . SER B 1 287 ? 11.891 15.859 -5.062 1 85.38 287 SER B N 1
ATOM 7133 C CA . SER B 1 287 ? 13.234 16.375 -4.832 1 85.38 287 SER B CA 1
ATOM 7134 C C . SER B 1 287 ? 14.133 16.125 -6.043 1 85.38 287 SER B C 1
ATOM 7136 O O . SER B 1 287 ? 15.141 16.812 -6.227 1 85.38 287 SER B O 1
ATOM 7138 N N . ASN B 1 288 ? 13.719 15.211 -6.938 1 78.12 288 ASN B N 1
ATOM 7139 C CA . ASN B 1 288 ? 14.555 14.836 -8.07 1 78.12 288 ASN B CA 1
ATOM 7140 C C . ASN B 1 288 ? 14.102 15.516 -9.359 1 78.12 288 ASN B C 1
ATOM 7142 O O . ASN B 1 288 ? 14.727 15.352 -10.406 1 78.12 288 ASN B O 1
ATOM 7146 N N . GLN B 1 289 ? 13.062 16.297 -9.227 1 85.56 289 GLN B N 1
ATOM 7147 C CA . GLN B 1 289 ? 12.609 16.984 -10.422 1 85.56 289 GLN B CA 1
ATOM 7148 C C . GLN B 1 289 ? 13.555 18.125 -10.781 1 85.56 289 GLN B C 1
ATOM 7150 O O . GLN B 1 289 ? 14.125 18.781 -9.906 1 85.56 289 GLN B O 1
ATOM 7155 N N . THR B 1 290 ? 13.664 18.391 -12.109 1 86.62 290 THR B N 1
ATOM 7156 C CA . THR B 1 290 ? 14.617 19.406 -12.555 1 86.62 290 THR B CA 1
ATOM 7157 C C . THR B 1 290 ? 13.891 20.594 -13.172 1 86.62 290 THR B C 1
ATOM 7159 O O . THR B 1 290 ? 14.523 21.5 -13.711 1 86.62 290 THR B O 1
ATOM 7162 N N . SER B 1 291 ? 12.523 20.531 -13.18 1 93.12 291 SER B N 1
ATOM 7163 C CA . SER B 1 291 ? 11.758 21.609 -13.789 1 93.12 291 SER B CA 1
ATOM 7164 C C . SER B 1 291 ? 10.391 21.766 -13.125 1 93.12 291 SER B C 1
ATOM 7166 O O . SER B 1 291 ? 9.922 20.844 -12.453 1 93.12 291 SER B O 1
ATOM 7168 N N . VAL B 1 292 ? 9.812 22.953 -13.336 1 96 292 VAL B N 1
ATOM 7169 C CA . VAL B 1 292 ? 8.477 23.219 -12.82 1 96 292 VAL B CA 1
ATOM 7170 C C . VAL B 1 292 ? 7.465 22.297 -13.508 1 96 292 VAL B C 1
ATOM 7172 O O . VAL B 1 292 ? 6.516 21.828 -12.875 1 96 292 VAL B O 1
ATOM 7175 N N . ALA B 1 293 ? 7.676 22.094 -14.766 1 94.31 293 ALA B N 1
ATOM 7176 C CA . ALA B 1 293 ? 6.805 21.188 -15.5 1 94.31 293 ALA B CA 1
ATOM 7177 C C . ALA B 1 293 ? 6.844 19.781 -14.914 1 94.31 293 ALA B C 1
ATOM 7179 O O . ALA B 1 293 ? 5.816 19.094 -14.828 1 94.31 293 ALA B O 1
ATOM 7180 N N . GLY B 1 294 ? 8.047 19.391 -14.602 1 91 294 GLY B N 1
ATOM 7181 C CA . GLY B 1 294 ? 8.172 18.109 -13.938 1 91 294 GLY B CA 1
ATOM 7182 C C . GLY B 1 294 ? 7.426 18.047 -12.617 1 91 294 GLY B C 1
ATOM 7183 O O . GLY B 1 294 ? 6.805 17.031 -12.297 1 91 294 GLY B O 1
ATOM 7184 N N . LEU B 1 295 ? 7.484 19.094 -11.852 1 95 295 LEU B N 1
ATOM 7185 C CA . LEU B 1 295 ? 6.773 19.172 -10.578 1 95 295 LEU B CA 1
ATOM 7186 C C . LEU B 1 295 ? 5.266 19.125 -10.789 1 95 295 LEU B C 1
ATOM 7188 O O . LEU B 1 295 ? 4.555 18.422 -10.062 1 95 295 LEU B O 1
ATOM 7192 N N . ARG B 1 296 ? 4.816 19.797 -11.75 1 94.19 296 ARG B N 1
ATOM 7193 C CA . ARG B 1 296 ? 3.393 19.844 -12.07 1 94.19 296 ARG B CA 1
ATOM 7194 C C . ARG B 1 296 ? 2.867 18.469 -12.445 1 94.19 296 ARG B C 1
ATOM 7196 O O . ARG B 1 296 ? 1.726 18.125 -12.125 1 94.19 296 ARG B O 1
ATOM 7203 N N . SER B 1 297 ? 3.666 17.672 -13.047 1 89.94 297 SER B N 1
ATOM 7204 C CA . SER B 1 297 ? 3.258 16.344 -13.5 1 89.94 297 SER B CA 1
ATOM 7205 C C . SER B 1 297 ? 2.994 15.422 -12.32 1 89.94 297 SER B C 1
ATOM 7207 O O . SER B 1 297 ? 2.346 14.383 -12.469 1 89.94 297 SER B O 1
ATOM 7209 N N . LEU B 1 298 ? 3.422 15.797 -11.141 1 89.44 298 LEU B N 1
ATOM 7210 C CA . LEU B 1 298 ? 3.307 14.945 -9.961 1 89.44 298 LEU B CA 1
ATOM 7211 C C . LEU B 1 298 ? 1.986 15.188 -9.242 1 89.44 298 LEU B C 1
ATOM 7213 O O . LEU B 1 298 ? 1.69 14.531 -8.242 1 89.44 298 LEU B O 1
ATOM 7217 N N . LEU B 1 299 ? 1.136 16.094 -9.742 1 90.81 299 LEU B N 1
ATOM 7218 C CA . LEU B 1 299 ? -0.135 16.422 -9.102 1 90.81 299 LEU B CA 1
ATOM 7219 C C . LEU B 1 299 ? -1.054 15.203 -9.062 1 90.81 299 LEU B C 1
ATOM 7221 O O . LEU B 1 299 ? -1.82 15.031 -8.117 1 90.81 299 LEU B O 1
ATOM 7225 N N . ARG B 1 300 ? -1.009 14.477 -10.078 1 85.38 300 ARG B N 1
ATOM 7226 C CA . ARG B 1 300 ? -1.806 13.258 -10.109 1 85.38 300 ARG B CA 1
ATOM 7227 C C . ARG B 1 300 ? -1.402 12.312 -8.984 1 85.38 300 ARG B C 1
ATOM 7229 O O . ARG B 1 300 ? -2.26 11.703 -8.336 1 85.38 300 ARG B O 1
ATOM 7236 N N . ASP B 1 301 ? -0.127 12.18 -8.797 1 84.12 301 ASP B N 1
ATOM 7237 C CA . ASP B 1 301 ? 0.382 11.328 -7.73 1 84.12 301 ASP B CA 1
ATOM 7238 C C . ASP B 1 301 ? -0.046 11.852 -6.359 1 84.12 301 ASP B C 1
ATOM 7240 O O . ASP B 1 301 ? -0.322 11.07 -5.449 1 84.12 301 ASP B O 1
ATOM 7244 N N . LEU B 1 302 ? -0.029 13.164 -6.23 1 91.31 302 LEU B N 1
ATOM 7245 C CA . LEU B 1 302 ? -0.47 13.773 -4.984 1 91.31 302 LEU B CA 1
ATOM 7246 C C . LEU B 1 302 ? -1.918 13.406 -4.68 1 91.31 302 LEU B C 1
ATOM 7248 O O . LEU B 1 302 ? -2.242 13.031 -3.547 1 91.31 302 LEU B O 1
ATOM 7252 N N . ARG B 1 303 ? -2.76 13.5 -5.664 1 89.62 303 ARG B N 1
ATOM 7253 C CA . ARG B 1 303 ? -4.16 13.125 -5.492 1 89.62 303 ARG B CA 1
ATOM 7254 C C . ARG B 1 303 ? -4.289 11.648 -5.141 1 89.62 303 ARG B C 1
ATOM 7256 O O . ARG B 1 303 ? -5.07 11.281 -4.262 1 89.62 303 ARG B O 1
ATOM 7263 N N . GLY B 1 304 ? -3.557 10.836 -5.828 1 84.19 304 GLY B N 1
ATOM 7264 C CA . GLY B 1 304 ? -3.562 9.414 -5.543 1 84.19 304 GLY B CA 1
ATOM 7265 C C . GLY B 1 304 ? -3.135 9.086 -4.125 1 84.19 304 GLY B C 1
ATOM 7266 O O . GLY B 1 304 ? -3.748 8.242 -3.461 1 84.19 304 GLY B O 1
ATOM 7267 N N . THR B 1 305 ? -2.086 9.688 -3.678 1 86.19 305 THR B N 1
ATOM 7268 C CA . THR B 1 305 ? -1.593 9.508 -2.318 1 86.19 305 THR B CA 1
ATOM 7269 C C . THR B 1 305 ? -2.664 9.883 -1.299 1 86.19 305 THR B C 1
ATOM 7271 O O . THR B 1 305 ? -2.867 9.172 -0.311 1 86.19 305 THR B O 1
ATOM 7274 N N . TYR B 1 306 ? -3.316 10.977 -1.565 1 91.62 306 TYR B N 1
ATOM 7275 C CA . TYR B 1 306 ? -4.379 11.461 -0.692 1 91.62 306 TYR B CA 1
ATOM 7276 C C . TYR B 1 306 ? -5.488 10.43 -0.559 1 91.62 306 TYR B C 1
ATOM 7278 O O . TYR B 1 306 ? -5.879 10.062 0.554 1 91.62 306 TYR B O 1
ATOM 7286 N N . ILE B 1 307 ? -5.965 9.961 -1.635 1 86.69 307 ILE B N 1
ATOM 7287 C CA . ILE B 1 307 ? -7.047 8.984 -1.669 1 86.69 307 ILE B CA 1
ATOM 7288 C C . ILE B 1 307 ? -6.613 7.711 -0.957 1 86.69 307 ILE B C 1
ATOM 7290 O O . ILE B 1 307 ? -7.371 7.145 -0.166 1 86.69 307 ILE B O 1
ATOM 7294 N N . ARG B 1 308 ? -5.465 7.324 -1.213 1 77.88 308 ARG B N 1
ATOM 7295 C CA . ARG B 1 308 ? -4.969 6.078 -0.63 1 77.88 308 ARG B CA 1
ATOM 7296 C C . ARG B 1 308 ? -4.91 6.176 0.891 1 77.88 308 ARG B C 1
ATOM 7298 O O . ARG B 1 308 ? -5.277 5.23 1.592 1 77.88 308 ARG B O 1
ATOM 7305 N N . MET B 1 309 ? -4.352 7.211 1.393 1 83 309 MET B N 1
ATOM 7306 C CA . MET B 1 309 ? -4.25 7.379 2.84 1 83 309 MET B CA 1
ATOM 7307 C C . MET B 1 309 ? -5.629 7.32 3.492 1 83 309 MET B C 1
ATOM 7309 O O . MET B 1 309 ? -5.789 6.727 4.562 1 83 309 MET B O 1
ATOM 7313 N N . VAL B 1 310 ? -6.574 7.961 2.822 1 84.56 310 VAL B N 1
ATOM 7314 C CA . VAL B 1 310 ? -7.934 7.953 3.352 1 84.56 310 VAL B CA 1
ATOM 7315 C C . VAL B 1 310 ? -8.469 6.523 3.375 1 84.56 310 VAL B C 1
ATOM 7317 O O . VAL B 1 310 ? -9.039 6.082 4.379 1 84.56 310 VAL B O 1
ATOM 7320 N N . ARG B 1 311 ? -8.25 5.832 2.354 1 75.5 311 ARG B N 1
ATOM 7321 C CA . ARG B 1 311 ? -8.797 4.484 2.215 1 75.5 311 ARG B CA 1
ATOM 7322 C C . ARG B 1 311 ? -8.086 3.506 3.143 1 75.5 311 ARG B C 1
ATOM 7324 O O . ARG B 1 311 ? -8.664 2.502 3.559 1 75.5 311 ARG B O 1
ATOM 7331 N N . ASP B 1 312 ? -6.887 3.859 3.473 1 69.44 312 ASP B N 1
ATOM 7332 C CA . ASP B 1 312 ? -6.117 3.014 4.379 1 69.44 312 ASP B CA 1
ATOM 7333 C C . ASP B 1 312 ? -6.473 3.307 5.836 1 69.44 312 ASP B C 1
ATOM 7335 O O . ASP B 1 312 ? -5.914 2.697 6.75 1 69.44 312 ASP B O 1
ATOM 7339 N N . GLY B 1 313 ? -7.32 4.297 6.086 1 74.06 313 GLY B N 1
ATOM 7340 C CA . GLY B 1 313 ? -7.789 4.602 7.43 1 74.06 313 GLY B CA 1
ATOM 7341 C C . GLY B 1 313 ? -6.832 5.48 8.211 1 74.06 313 GLY B C 1
ATOM 7342 O O . GLY B 1 313 ? -6.742 5.375 9.438 1 74.06 313 GLY B O 1
ATOM 7343 N N . ALA B 1 314 ? -6.059 6.246 7.484 1 79.25 314 ALA B N 1
ATOM 7344 C CA . ALA B 1 314 ? -5.18 7.191 8.172 1 79.25 314 ALA B CA 1
ATOM 7345 C C . ALA B 1 314 ? -5.992 8.234 8.938 1 79.25 314 ALA B C 1
ATOM 7347 O O . ALA B 1 314 ? -7.137 8.516 8.586 1 79.25 314 ALA B O 1
ATOM 7348 N N . THR B 1 315 ? -5.406 8.758 9.977 1 84.81 315 THR B N 1
ATOM 7349 C CA . THR B 1 315 ? -6.047 9.812 10.758 1 84.81 315 THR B CA 1
ATOM 7350 C C . THR B 1 315 ? -5.855 11.172 10.086 1 84.81 315 THR B C 1
ATOM 7352 O O . THR B 1 315 ? -5.039 11.312 9.172 1 84.81 315 THR B O 1
ATOM 7355 N N . ALA B 1 316 ? -6.625 12.117 10.57 1 90.75 316 ALA B N 1
ATOM 7356 C CA . ALA B 1 316 ? -6.496 13.484 10.055 1 90.75 316 ALA B CA 1
ATOM 7357 C C . ALA B 1 316 ? -5.102 14.039 10.336 1 90.75 316 ALA B C 1
ATOM 7359 O O . ALA B 1 316 ? -4.539 14.758 9.508 1 90.75 316 ALA B O 1
ATOM 7360 N N . HIS B 1 317 ? -4.617 13.727 11.461 1 88.5 317 HIS B N 1
ATOM 7361 C CA . HIS B 1 317 ? -3.281 14.164 11.836 1 88.5 317 HIS B CA 1
ATOM 7362 C C . HIS B 1 317 ? -2.229 13.625 10.875 1 88.5 317 HIS B C 1
ATOM 7364 O O . HIS B 1 317 ? -1.347 14.367 10.438 1 88.5 317 HIS B O 1
ATOM 7370 N N . MET B 1 318 ? -2.381 12.414 10.477 1 84.38 318 MET B N 1
ATOM 7371 C CA . MET B 1 318 ? -1.44 11.766 9.562 1 84.38 318 MET B CA 1
ATOM 7372 C C . MET B 1 318 ? -1.555 12.359 8.156 1 84.38 318 MET B C 1
ATOM 7374 O O . MET B 1 318 ? -0.544 12.688 7.535 1 84.38 318 MET B O 1
ATOM 7378 N N . ILE B 1 319 ? -2.77 12.453 7.734 1 90.56 319 ILE B N 1
ATOM 7379 C CA . ILE B 1 319 ? -3.018 12.93 6.379 1 90.56 319 ILE B CA 1
ATOM 7380 C C . ILE B 1 319 ? -2.559 14.383 6.258 1 90.56 319 ILE B C 1
ATOM 7382 O O . ILE B 1 319 ? -1.861 14.742 5.305 1 90.56 319 ILE B O 1
ATOM 7386 N N . GLY B 1 320 ? -2.916 15.164 7.238 1 93.38 320 GLY B N 1
ATOM 7387 C CA . GLY B 1 320 ? -2.484 16.562 7.234 1 93.38 320 GLY B CA 1
ATOM 7388 C C . GLY B 1 320 ? -0.975 16.719 7.223 1 93.38 320 GLY B C 1
ATOM 7389 O O . GLY B 1 320 ? -0.437 17.531 6.473 1 93.38 320 GLY B O 1
ATOM 7390 N N . SER B 1 321 ? -0.339 15.938 8.055 1 90.62 321 SER B N 1
ATOM 7391 C CA . SER B 1 321 ? 1.117 15.992 8.148 1 90.62 321 SER B CA 1
ATOM 7392 C C . SER B 1 321 ? 1.77 15.562 6.836 1 90.62 321 SER B C 1
ATOM 7394 O O . SER B 1 321 ? 2.727 16.188 6.379 1 90.62 321 SER B O 1
ATOM 7396 N N . ALA B 1 322 ? 1.236 14.516 6.281 1 88.56 322 ALA B N 1
ATOM 7397 C CA . ALA B 1 322 ? 1.802 14 5.035 1 88.56 322 ALA B CA 1
ATOM 7398 C C . ALA B 1 322 ? 1.607 14.992 3.895 1 88.56 322 ALA B C 1
ATOM 7400 O O . ALA B 1 322 ? 2.545 15.273 3.145 1 88.56 322 ALA B O 1
ATOM 7401 N N . ILE B 1 323 ? 0.448 15.5 3.758 1 93.81 323 ILE B N 1
ATOM 7402 C CA . ILE B 1 323 ? 0.13 16.406 2.656 1 93.81 323 ILE B CA 1
ATOM 7403 C C . ILE B 1 323 ? 0.897 17.719 2.82 1 93.81 323 ILE B C 1
ATOM 7405 O O . ILE B 1 323 ? 1.378 18.281 1.84 1 93.81 323 ILE B O 1
ATOM 7409 N N . SER B 1 324 ? 0.974 18.141 4.055 1 94 324 SER B N 1
ATOM 7410 C CA . SER B 1 324 ? 1.783 19.312 4.312 1 94 324 SER B CA 1
ATOM 7411 C C . SER B 1 324 ? 3.25 19.078 3.977 1 94 324 SER B C 1
ATOM 7413 O O . SER B 1 324 ? 3.926 19.953 3.434 1 94 324 SER B O 1
ATOM 7415 N N . GLY B 1 325 ? 3.715 17.922 4.398 1 91.25 325 GLY B N 1
ATOM 7416 C CA . GLY B 1 325 ? 5.078 17.562 4.047 1 91.25 325 GLY B CA 1
ATOM 7417 C C . GLY B 1 325 ? 5.34 17.578 2.555 1 91.25 325 GLY B C 1
ATOM 7418 O O . GLY B 1 325 ? 6.391 18.047 2.109 1 91.25 325 GLY B O 1
ATOM 7419 N N . ILE B 1 326 ? 4.418 17.062 1.807 1 92.56 326 ILE B N 1
ATOM 7420 C CA . ILE B 1 326 ? 4.52 17.078 0.352 1 92.56 326 ILE B CA 1
ATOM 7421 C C . ILE B 1 326 ? 4.539 18.516 -0.155 1 92.56 326 ILE B C 1
ATOM 7423 O O . ILE B 1 326 ? 5.34 18.859 -1.026 1 92.56 326 ILE B O 1
ATOM 7427 N N . GLY B 1 327 ? 3.646 19.328 0.401 1 94.62 327 GLY B N 1
ATOM 7428 C CA . GLY B 1 327 ? 3.654 20.734 0.047 1 94.62 327 GLY B CA 1
ATOM 7429 C C . GLY B 1 327 ? 4.977 21.422 0.34 1 94.62 327 GLY B C 1
ATOM 7430 O O . GLY B 1 327 ? 5.449 22.234 -0.454 1 94.62 327 GLY B O 1
ATOM 7431 N N . ARG B 1 328 ? 5.551 21.156 1.413 1 94.62 328 ARG B N 1
ATOM 7432 C CA . ARG B 1 328 ? 6.859 21.688 1.778 1 94.62 328 ARG B CA 1
ATOM 7433 C C . ARG B 1 328 ? 7.93 21.234 0.793 1 94.62 328 ARG B C 1
ATOM 7435 O O . ARG B 1 328 ? 8.82 22 0.438 1 94.62 328 ARG B O 1
ATOM 7442 N N . ALA B 1 329 ? 7.812 19.984 0.397 1 93.44 329 ALA B N 1
ATOM 7443 C CA . ALA B 1 329 ? 8.781 19.453 -0.562 1 93.44 329 ALA B CA 1
ATOM 7444 C C . ALA B 1 329 ? 8.703 20.203 -1.89 1 93.44 329 ALA B C 1
ATOM 7446 O O . ALA B 1 329 ? 9.734 20.516 -2.492 1 93.44 329 ALA B O 1
ATOM 7447 N N . PHE B 1 330 ? 7.484 20.453 -2.33 1 95.62 330 PHE B N 1
ATOM 7448 C CA . PHE B 1 330 ? 7.32 21.266 -3.529 1 95.62 330 PHE B CA 1
ATOM 7449 C C . PHE B 1 330 ? 7.992 22.625 -3.357 1 95.62 330 PHE B C 1
ATOM 7451 O O . PHE B 1 330 ? 8.711 23.078 -4.246 1 95.62 330 PHE B O 1
ATOM 7458 N N . THR B 1 331 ? 7.758 23.219 -2.236 1 96.94 331 THR B N 1
ATOM 7459 C CA . THR B 1 331 ? 8.305 24.531 -1.946 1 96.94 331 THR B CA 1
ATOM 7460 C C . THR B 1 331 ? 9.828 24.5 -1.938 1 96.94 331 THR B C 1
ATOM 7462 O O . THR B 1 331 ? 10.477 25.344 -2.561 1 96.94 331 THR B O 1
ATOM 7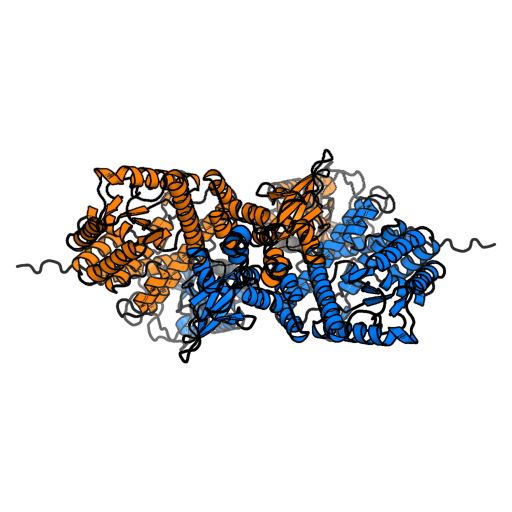465 N N . GLN B 1 332 ? 10.383 23.562 -1.283 1 95.62 332 GLN B N 1
ATOM 7466 C CA . GLN B 1 332 ? 11.828 23.422 -1.179 1 95.62 332 GLN B CA 1
ATOM 7467 C C . GLN B 1 332 ? 12.461 23.219 -2.553 1 95.62 332 GLN B C 1
ATOM 7469 O O . GLN B 1 332 ? 13.469 23.844 -2.879 1 95.62 332 GLN B O 1
ATOM 7474 N N . ARG B 1 333 ? 11.859 22.344 -3.309 1 95 333 ARG B N 1
ATOM 7475 C CA . ARG B 1 333 ? 12.422 22.047 -4.625 1 95 333 ARG B CA 1
ATOM 7476 C C . ARG B 1 333 ? 12.344 23.266 -5.535 1 95 333 ARG B C 1
ATOM 7478 O O . ARG B 1 333 ? 13.266 23.531 -6.305 1 95 333 ARG B O 1
ATOM 7485 N N . LEU B 1 334 ? 11.281 23.984 -5.449 1 97.88 334 LEU B N 1
ATOM 7486 C CA . LEU B 1 334 ? 11.125 25.203 -6.238 1 97.88 334 LEU B CA 1
ATOM 7487 C C . LEU B 1 334 ? 12.18 26.234 -5.852 1 97.88 334 LEU B C 1
ATOM 7489 O O . LEU B 1 334 ? 12.703 26.938 -6.715 1 97.88 334 LEU B O 1
ATOM 7493 N N . ILE B 1 335 ? 12.461 26.375 -4.594 1 98.06 335 ILE B N 1
ATOM 7494 C CA . ILE B 1 335 ? 13.484 27.312 -4.125 1 98.06 335 ILE B CA 1
ATOM 7495 C C . ILE B 1 335 ? 14.852 26.906 -4.664 1 98.06 335 ILE B C 1
ATOM 7497 O O . ILE B 1 335 ? 15.617 27.75 -5.129 1 98.06 335 ILE B O 1
ATOM 7501 N N . GLU B 1 336 ? 15.102 25.625 -4.625 1 95.69 336 GLU B N 1
ATOM 7502 C CA . GLU B 1 336 ? 16.359 25.125 -5.156 1 95.69 336 GLU B CA 1
ATOM 7503 C C . GLU B 1 336 ? 16.5 25.422 -6.645 1 95.69 336 GLU B C 1
ATOM 7505 O O . GLU B 1 336 ? 17.562 25.812 -7.113 1 95.69 336 GLU B O 1
ATOM 7510 N N . LEU B 1 337 ? 15.43 25.156 -7.344 1 96.5 337 LEU B N 1
ATOM 7511 C CA . LEU B 1 337 ? 15.43 25.469 -8.773 1 96.5 337 LEU B CA 1
ATOM 7512 C C . LEU B 1 337 ? 15.617 26.953 -9.016 1 96.5 337 LEU B C 1
ATOM 7514 O O . LEU B 1 337 ? 16.328 27.344 -9.945 1 96.5 337 LEU B O 1
ATOM 7518 N N . ALA B 1 338 ? 15.031 27.781 -8.211 1 98.12 338 ALA B N 1
ATOM 7519 C CA . ALA B 1 338 ? 15.195 29.234 -8.32 1 98.12 338 ALA B CA 1
ATOM 7520 C C . ALA B 1 338 ? 16.656 29.641 -8.078 1 98.12 338 ALA B C 1
ATOM 7522 O O . ALA B 1 338 ? 17.188 30.469 -8.812 1 98.12 338 ALA B O 1
ATOM 7523 N N . GLU B 1 339 ? 17.25 29.109 -7.082 1 97.38 339 GLU B N 1
ATOM 7524 C CA . GLU B 1 339 ? 18.641 29.422 -6.77 1 97.38 339 GLU B CA 1
ATOM 7525 C C . GLU B 1 339 ? 19.578 28.969 -7.887 1 97.38 339 GLU B C 1
ATOM 7527 O O . GLU B 1 339 ? 20.609 29.594 -8.141 1 97.38 339 GLU B O 1
ATOM 7532 N N . GLN B 1 340 ? 19.188 27.812 -8.469 1 94.56 340 GLN B N 1
ATOM 7533 C CA . GLN B 1 340 ? 19.969 27.328 -9.609 1 94.56 340 GLN B CA 1
ATOM 7534 C C . GLN B 1 340 ? 19.922 28.328 -10.766 1 94.56 340 GLN B C 1
ATOM 7536 O O . GLN B 1 340 ? 20.922 28.547 -11.445 1 94.56 340 GLN B O 1
ATOM 7541 N N . GLU B 1 341 ? 18.844 28.891 -10.938 1 96.12 341 GLU B N 1
ATOM 7542 C CA . GLU B 1 341 ? 18.641 29.828 -12.031 1 96.12 341 GLU B CA 1
ATOM 7543 C C . GLU B 1 341 ? 19.219 31.203 -11.688 1 96.12 341 GLU B C 1
ATOM 7545 O O . GLU B 1 341 ? 19.859 31.844 -12.531 1 96.12 341 GLU B O 1
ATOM 7550 N N . LEU B 1 342 ? 19.078 31.688 -10.484 1 97.5 342 LEU B N 1
ATOM 7551 C CA . LEU B 1 342 ? 19.406 33.062 -10.094 1 97.5 342 LEU B CA 1
ATOM 7552 C C . LEU B 1 342 ? 20.812 33.125 -9.516 1 97.5 342 LEU B C 1
ATOM 7554 O O . LEU B 1 342 ? 21.391 34.219 -9.43 1 97.5 342 LEU B O 1
ATOM 7558 N N . GLY B 1 343 ? 21.359 31.984 -9.102 1 96.56 343 GLY B N 1
ATOM 7559 C CA . GLY B 1 343 ? 22.594 31.969 -8.344 1 96.56 343 GLY B CA 1
ATOM 7560 C C . GLY B 1 343 ? 22.391 31.984 -6.844 1 96.56 343 GLY B C 1
ATOM 7561 O O . GLY B 1 343 ? 21.25 32 -6.371 1 96.56 343 GLY B O 1
ATOM 7562 N N . PRO B 1 344 ? 23.469 32 -6.039 1 96.62 344 PRO B N 1
ATOM 7563 C CA . PRO B 1 344 ? 23.344 31.984 -4.582 1 96.62 344 PRO B CA 1
ATOM 7564 C C . PRO B 1 344 ? 22.734 33.25 -4.012 1 96.62 344 PRO B C 1
ATOM 7566 O O . PRO B 1 344 ? 22.938 34.344 -4.57 1 96.62 344 PRO B O 1
ATOM 7569 N N . PRO B 1 345 ? 22.047 33.156 -2.961 1 98.19 345 PRO B N 1
ATOM 7570 C CA . PRO B 1 345 ? 21.469 34.344 -2.357 1 98.19 345 PRO B CA 1
ATOM 7571 C C . PRO B 1 345 ? 22.516 35.344 -1.851 1 98.19 345 PRO B C 1
ATOM 7573 O O . PRO B 1 345 ? 23.547 34.906 -1.33 1 98.19 345 PRO B O 1
ATOM 7576 N N . PRO B 1 346 ? 22.266 36.531 -1.953 1 97.94 346 PRO B N 1
ATOM 7577 C CA . PRO B 1 346 ? 23.234 37.562 -1.545 1 97.94 346 PRO B CA 1
ATOM 7578 C C . PRO B 1 346 ? 23.406 37.625 -0.029 1 97.94 346 PRO B C 1
ATOM 7580 O O . PRO B 1 346 ? 24.469 38.031 0.455 1 97.94 346 PRO B O 1
ATOM 7583 N N . VAL B 1 347 ? 22.344 37.344 0.716 1 97.81 347 VAL B N 1
ATOM 7584 C CA . VAL B 1 347 ? 22.391 37.219 2.168 1 97.81 347 VAL B CA 1
ATOM 7585 C C . VAL B 1 347 ? 21.547 36 2.594 1 97.81 347 VAL B C 1
ATOM 7587 O O . VAL B 1 347 ? 20.672 35.562 1.858 1 97.81 347 VAL B O 1
ATOM 7590 N N . PRO B 1 348 ? 21.828 35.531 3.816 1 97.94 348 PRO B N 1
ATOM 7591 C CA . PRO B 1 348 ? 21.031 34.406 4.289 1 97.94 348 PRO B CA 1
ATOM 7592 C C . PRO B 1 348 ? 19.547 34.75 4.449 1 97.94 348 PRO B C 1
ATOM 7594 O O . PRO B 1 348 ? 19.219 35.906 4.719 1 97.94 348 PRO B O 1
ATOM 7597 N N . TYR B 1 349 ? 18.703 33.75 4.258 1 98.62 349 TYR B N 1
ATOM 7598 C CA . TYR B 1 349 ? 17.266 33.969 4.402 1 98.62 349 TYR B CA 1
ATOM 7599 C C . TYR B 1 349 ? 16.578 32.688 4.848 1 98.62 349 TYR B C 1
ATOM 7601 O O . TYR B 1 349 ? 17.188 31.609 4.891 1 98.62 349 TYR B O 1
ATOM 7609 N N . CYS B 1 350 ? 15.352 32.844 5.262 1 98.56 350 CYS B N 1
ATOM 7610 C CA . CYS B 1 350 ? 14.461 31.703 5.523 1 98.56 350 CYS B CA 1
ATOM 7611 C C . CYS B 1 350 ? 13.125 31.891 4.816 1 98.56 350 CYS B C 1
ATOM 7613 O O . CYS B 1 350 ? 12.484 32.938 4.941 1 98.56 350 CYS B O 1
ATOM 7615 N N . PHE B 1 351 ? 12.82 30.922 3.994 1 98.62 351 PHE B N 1
ATOM 7616 C CA . PHE B 1 351 ? 11.484 30.906 3.42 1 98.62 351 PHE B CA 1
ATOM 7617 C C . PHE B 1 351 ? 10.469 30.391 4.434 1 98.62 351 PHE B C 1
ATOM 7619 O O . PHE B 1 351 ? 10.562 29.25 4.895 1 98.62 351 PHE B O 1
ATOM 7626 N N . MET B 1 352 ? 9.531 31.219 4.73 1 98.31 352 MET B N 1
ATOM 7627 C CA . MET B 1 352 ? 8.555 30.938 5.777 1 98.31 352 MET B CA 1
ATOM 7628 C C . MET B 1 352 ? 7.195 30.609 5.176 1 98.31 352 MET B C 1
ATOM 7630 O O . MET B 1 352 ? 6.75 31.266 4.227 1 98.31 352 MET B O 1
ATOM 7634 N N . VAL B 1 353 ? 6.637 29.547 5.656 1 97.5 353 VAL B N 1
ATOM 7635 C CA . VAL B 1 353 ? 5.266 29.219 5.273 1 97.5 353 VAL B CA 1
ATOM 7636 C C . VAL B 1 353 ? 4.32 29.516 6.438 1 97.5 353 VAL B C 1
ATOM 7638 O O . VAL B 1 353 ? 4.738 29.531 7.598 1 97.5 353 VAL B O 1
ATOM 7641 N N . LEU B 1 354 ? 3.051 29.766 6.098 1 97.25 354 LEU B N 1
ATOM 7642 C CA . LEU B 1 354 ? 2.068 30.188 7.086 1 97.25 354 LEU B CA 1
ATOM 7643 C C . LEU B 1 354 ? 0.799 29.359 6.992 1 97.25 354 LEU B C 1
ATOM 7645 O O . LEU B 1 354 ? 0.652 28.547 6.074 1 97.25 354 LEU B O 1
ATOM 7649 N N . GLY B 1 355 ? -0.073 29.453 7.953 1 94.75 355 GLY B N 1
ATOM 7650 C CA . GLY B 1 355 ? -1.396 28.844 7.922 1 94.75 355 GLY B CA 1
ATOM 7651 C C . GLY B 1 355 ? -1.367 27.328 8.062 1 94.75 355 GLY B C 1
ATOM 7652 O O . GLY B 1 355 ? -0.675 26.797 8.93 1 94.75 355 GLY B O 1
ATOM 7653 N N . SER B 1 356 ? -2.174 26.719 7.18 1 95.06 356 SER B N 1
ATOM 7654 C CA . SER B 1 356 ? -2.395 25.281 7.32 1 95.06 356 SER B CA 1
ATOM 7655 C C . SER B 1 356 ? -1.113 24.5 7.047 1 95.06 356 SER B C 1
ATOM 7657 O O . SER B 1 356 ? -0.876 23.453 7.66 1 95.06 356 SER B O 1
ATOM 7659 N N . MET B 1 357 ? -0.293 24.938 6.176 1 94.5 357 MET B N 1
ATOM 7660 C CA . MET B 1 357 ? 0.955 24.234 5.914 1 94.5 357 MET B CA 1
ATOM 7661 C C . MET B 1 357 ? 1.889 24.297 7.117 1 94.5 357 MET B C 1
ATOM 7663 O O . MET B 1 357 ? 2.51 23.312 7.488 1 94.5 357 MET B O 1
ATOM 7667 N N . ALA B 1 358 ? 1.954 25.484 7.719 1 96 358 ALA B N 1
ATOM 7668 C CA . ALA B 1 358 ? 2.785 25.656 8.906 1 96 358 ALA B CA 1
ATOM 7669 C C . ALA B 1 358 ? 2.285 24.781 10.055 1 96 358 ALA B C 1
ATOM 7671 O O . ALA B 1 358 ? 3.078 24.297 10.867 1 96 358 ALA B O 1
ATOM 7672 N N . ARG B 1 359 ? 0.988 24.531 10.047 1 95.88 359 ARG B N 1
ATOM 7673 C CA . ARG B 1 359 ? 0.376 23.719 11.102 1 95.88 359 ARG B CA 1
ATOM 7674 C C . ARG B 1 359 ? 0.454 22.234 10.766 1 95.88 359 ARG B C 1
ATOM 7676 O O . ARG B 1 359 ? 0.063 21.391 11.578 1 95.88 359 ARG B O 1
ATOM 7683 N N . ASP B 1 360 ? 0.921 21.922 9.586 1 93.25 360 ASP B N 1
ATOM 7684 C CA . ASP B 1 360 ? 0.896 20.547 9.109 1 93.25 360 ASP B CA 1
ATOM 7685 C C . ASP B 1 360 ? -0.531 20 9.07 1 93.25 360 ASP B C 1
ATOM 7687 O O . ASP B 1 360 ? -0.792 18.891 9.539 1 93.25 360 ASP B O 1
ATOM 7691 N N . GLU B 1 361 ? -1.448 20.797 8.617 1 95.56 361 GLU B N 1
ATOM 7692 C CA . GLU B 1 361 ? -2.857 20.438 8.516 1 95.56 361 GLU B CA 1
ATOM 7693 C C . GLU B 1 361 ? -3.41 20.766 7.129 1 95.56 361 GLU B C 1
ATOM 7695 O O . GLU B 1 361 ? -4.625 20.891 6.953 1 95.56 361 GLU B O 1
ATOM 7700 N N . GLN B 1 362 ? -2.52 20.938 6.254 1 94.19 362 GLN B N 1
ATOM 7701 C CA . GLN B 1 362 ? -2.908 21.266 4.891 1 94.19 362 GLN B CA 1
ATOM 7702 C C . GLN B 1 362 ? -3.545 20.078 4.184 1 94.19 362 GLN B C 1
ATOM 7704 O O . GLN B 1 362 ? -3.1 18.938 4.352 1 94.19 362 GLN B O 1
ATOM 7709 N N . LEU B 1 363 ? -4.578 20.391 3.416 1 93.56 363 LEU B N 1
ATOM 7710 C CA . LEU B 1 363 ? -5.207 19.406 2.551 1 93.56 363 LEU B CA 1
ATOM 7711 C C . LEU B 1 363 ? -5.09 19.797 1.085 1 93.56 363 LEU B C 1
ATOM 7713 O O . LEU B 1 363 ? -4.188 20.562 0.715 1 93.56 363 LEU B O 1
ATOM 7717 N N . LEU B 1 364 ? -5.926 19.359 0.207 1 89.88 364 LEU B N 1
ATOM 7718 C CA . LEU B 1 364 ? -5.758 19.578 -1.227 1 89.88 364 LEU B CA 1
ATOM 7719 C C . LEU B 1 364 ? -6.391 20.891 -1.655 1 89.88 364 LEU B C 1
ATOM 7721 O O . LEU B 1 364 ? -5.949 21.516 -2.625 1 89.88 364 LEU B O 1
ATOM 7725 N N . VAL B 1 365 ? -7.477 21.266 -1.017 1 82.94 365 VAL B N 1
ATOM 7726 C CA . VAL B 1 365 ? -8.117 22.547 -1.304 1 82.94 365 VAL B CA 1
ATOM 7727 C C . VAL B 1 365 ? -7.477 23.656 -0.452 1 82.94 365 VAL B C 1
ATOM 7729 O O . VAL B 1 365 ? -7.934 23.922 0.659 1 82.94 365 VAL B O 1
ATOM 7732 N N . THR B 1 366 ? -6.441 24.203 -0.989 1 87.38 366 THR B N 1
ATOM 7733 C CA . THR B 1 366 ? -5.648 25.125 -0.185 1 87.38 366 THR B CA 1
ATOM 7734 C C . THR B 1 366 ? -4.996 26.188 -1.066 1 87.38 366 THR B C 1
ATOM 7736 O O . THR B 1 366 ? -4.938 26.047 -2.289 1 87.38 366 THR B O 1
ATOM 7739 N N . ASP B 1 367 ? -4.648 27.297 -0.506 1 93 367 ASP B N 1
ATOM 7740 C CA . ASP B 1 367 ? -3.859 28.344 -1.146 1 93 367 ASP B CA 1
ATOM 7741 C C . ASP B 1 367 ? -2.467 28.438 -0.525 1 93 367 ASP B C 1
ATOM 7743 O O . ASP B 1 367 ? -2.135 27.688 0.39 1 93 367 ASP B O 1
ATOM 7747 N N . GLN B 1 368 ? -1.64 29.281 -1.186 1 95.94 368 GLN B N 1
ATOM 7748 C CA . GLN B 1 368 ? -0.294 29.469 -0.651 1 95.94 368 GLN B CA 1
ATOM 7749 C C . GLN B 1 368 ? -0.208 30.719 0.212 1 95.94 368 GLN B C 1
ATOM 7751 O O . GLN B 1 368 ? -0.789 31.75 -0.126 1 95.94 368 GLN B O 1
ATOM 7756 N N . ASP B 1 369 ? 0.338 30.641 1.365 1 96.38 369 ASP B N 1
ATOM 7757 C CA . ASP B 1 369 ? 0.73 31.719 2.266 1 96.38 369 ASP B CA 1
ATOM 7758 C C . ASP B 1 369 ? 2.209 31.609 2.635 1 96.38 369 ASP B C 1
ATOM 7760 O O . ASP B 1 369 ? 2.633 30.641 3.264 1 96.38 369 ASP B O 1
ATOM 7764 N N . ASN B 1 370 ? 2.936 32.594 2.252 1 97.94 370 ASN B N 1
ATOM 7765 C CA . ASN B 1 370 ? 4.367 32.469 2.506 1 97.94 370 ASN B CA 1
ATOM 7766 C C . ASN B 1 370 ? 5.008 33.875 2.658 1 97.94 370 ASN B C 1
ATOM 7768 O O . ASN B 1 370 ? 4.375 34.875 2.371 1 97.94 370 ASN B O 1
ATOM 7772 N N . ALA B 1 371 ? 6.195 33.906 3.154 1 98.62 371 ALA B N 1
ATOM 7773 C CA . ALA B 1 371 ? 6.988 35.094 3.373 1 98.62 371 ALA B CA 1
ATOM 7774 C C . ALA B 1 371 ? 8.477 34.781 3.412 1 98.62 371 ALA B C 1
ATOM 7776 O O . ALA B 1 371 ? 8.867 33.625 3.432 1 98.62 371 ALA B O 1
ATOM 7777 N N . LEU B 1 372 ? 9.273 35.844 3.35 1 98.69 372 LEU B N 1
ATOM 7778 C CA . LEU B 1 372 ? 10.727 35.688 3.473 1 98.69 372 LEU B CA 1
ATOM 7779 C C . LEU B 1 372 ? 11.242 36.438 4.695 1 98.69 372 LEU B C 1
ATOM 7781 O O . LEU B 1 372 ? 10.938 37.625 4.883 1 98.69 372 LEU B O 1
ATOM 7785 N N . VAL B 1 373 ? 11.945 35.75 5.52 1 98.81 373 VAL B N 1
ATOM 7786 C CA . VAL B 1 373 ? 12.703 36.344 6.605 1 98.81 373 VAL B CA 1
ATOM 7787 C C . VAL B 1 373 ? 14.172 36.469 6.215 1 98.81 373 VAL B C 1
ATOM 7789 O O . VAL B 1 373 ? 14.867 35.438 6.121 1 98.81 373 VAL B O 1
ATOM 7792 N N . LEU B 1 374 ? 14.594 37.688 6.047 1 98.62 374 LEU B N 1
ATOM 7793 C CA . LEU B 1 374 ? 15.938 37.938 5.543 1 98.62 374 LEU B CA 1
ATOM 7794 C C . LEU B 1 374 ? 16.891 38.281 6.688 1 98.62 374 LEU B C 1
ATOM 7796 O O . LEU B 1 374 ? 16.469 38.781 7.723 1 98.62 374 LEU B O 1
ATOM 7800 N N . ASP B 1 375 ? 18.125 37.969 6.422 1 98.25 375 ASP B N 1
ATOM 7801 C CA . ASP B 1 375 ? 19.156 38.375 7.363 1 98.25 375 ASP B CA 1
ATOM 7802 C C . ASP B 1 375 ? 19.188 39.875 7.535 1 98.25 375 ASP B C 1
ATOM 7804 O O . ASP B 1 375 ? 18.938 40.625 6.582 1 98.25 375 ASP B O 1
ATOM 7808 N N . ASP B 1 376 ? 19.656 40.312 8.641 1 97.75 376 ASP B N 1
ATOM 7809 C CA . ASP B 1 376 ? 19.594 41.75 8.938 1 97.75 376 ASP B CA 1
ATOM 7810 C C . ASP B 1 376 ? 20.625 42.531 8.109 1 97.75 376 ASP B C 1
ATOM 7812 O O . ASP B 1 376 ? 20.594 43.75 8.062 1 97.75 376 ASP B O 1
ATOM 7816 N N . ARG B 1 377 ? 21.594 41.906 7.383 1 94.81 377 ARG B N 1
ATOM 7817 C CA . ARG B 1 377 ? 22.547 42.531 6.465 1 94.81 377 ARG B CA 1
ATOM 7818 C C . ARG B 1 377 ? 21.875 42.875 5.141 1 94.81 377 ARG B C 1
ATOM 7820 O O . ARG B 1 377 ? 22.5 43.469 4.262 1 94.81 377 ARG B O 1
ATOM 7827 N N . PHE B 1 378 ? 20.516 42.625 5.074 1 97.81 378 PHE B N 1
ATOM 7828 C CA . PHE B 1 378 ? 19.734 42.875 3.871 1 97.81 378 PHE B CA 1
ATOM 7829 C C . PHE B 1 378 ? 19.688 44.375 3.549 1 97.81 378 PHE B C 1
ATOM 7831 O O . PHE B 1 378 ? 19.375 45.188 4.414 1 97.81 378 PHE B O 1
ATOM 7838 N N . ASP B 1 379 ? 20.047 44.656 2.316 1 96.69 379 ASP B N 1
ATOM 7839 C CA . ASP B 1 379 ? 19.938 45.969 1.729 1 96.69 379 ASP B CA 1
ATOM 7840 C C . ASP B 1 379 ? 18.938 46 0.575 1 96.69 379 ASP B C 1
ATOM 7842 O O . ASP B 1 379 ? 19.172 45.375 -0.466 1 96.69 379 ASP B O 1
ATOM 7846 N N . PRO B 1 380 ? 17.859 46.719 0.716 1 96.12 380 PRO B N 1
ATOM 7847 C CA . PRO B 1 380 ? 16.797 46.656 -0.296 1 96.12 380 PRO B CA 1
ATOM 7848 C C . PRO B 1 380 ? 17.297 47.062 -1.688 1 96.12 380 PRO B C 1
ATOM 7850 O O . PRO B 1 380 ? 16.844 46.5 -2.688 1 96.12 380 PRO B O 1
ATOM 7853 N N . VAL B 1 381 ? 18.156 47.969 -1.756 1 96.19 381 VAL B N 1
ATOM 7854 C CA . VAL B 1 381 ? 18.641 48.438 -3.045 1 96.19 381 VAL B CA 1
ATOM 7855 C C . VAL B 1 381 ? 19.516 47.375 -3.695 1 96.19 381 VAL B C 1
ATOM 7857 O O . VAL B 1 381 ? 19.422 47.125 -4.902 1 96.19 381 VAL B O 1
ATOM 7860 N N . LEU B 1 382 ? 20.266 46.656 -2.957 1 96.94 382 LEU B N 1
ATOM 7861 C CA . LEU B 1 382 ? 21.25 45.719 -3.484 1 96.94 382 LEU B CA 1
ATOM 7862 C C . LEU B 1 382 ? 20.672 44.312 -3.617 1 96.94 382 LEU B C 1
ATOM 7864 O O . LEU B 1 382 ? 21.062 43.562 -4.504 1 96.94 382 LEU B O 1
ATOM 7868 N N . HIS B 1 383 ? 19.781 44.031 -2.678 1 97.56 383 HIS B N 1
ATOM 7869 C CA . HIS B 1 383 ? 19.469 42.625 -2.506 1 97.56 383 HIS B CA 1
ATOM 7870 C C . HIS B 1 383 ? 18.047 42.312 -2.953 1 97.56 383 HIS B C 1
ATOM 7872 O O . HIS B 1 383 ? 17.75 41.156 -3.338 1 97.56 383 HIS B O 1
ATOM 7878 N N . ASP B 1 384 ? 17.141 43.219 -2.996 1 97.38 384 ASP B N 1
ATOM 7879 C CA . ASP B 1 384 ? 15.719 42.938 -3.104 1 97.38 384 ASP B CA 1
ATOM 7880 C C . ASP B 1 384 ? 15.367 42.406 -4.48 1 97.38 384 ASP B C 1
ATOM 7882 O O . ASP B 1 384 ? 14.414 41.625 -4.625 1 97.38 384 ASP B O 1
ATOM 7886 N N . GLY B 1 385 ? 16.062 42.812 -5.469 1 97.69 385 GLY B N 1
ATOM 7887 C CA . GLY B 1 385 ? 15.828 42.281 -6.801 1 97.69 385 GLY B CA 1
ATOM 7888 C C . GLY B 1 385 ? 15.93 40.781 -6.863 1 97.69 385 GLY B C 1
ATOM 7889 O O . GLY B 1 385 ? 15.117 40.094 -7.512 1 97.69 385 GLY B O 1
ATOM 7890 N N . TYR B 1 386 ? 16.953 40.281 -6.227 1 98.31 386 TYR B N 1
ATOM 7891 C CA . TYR B 1 386 ? 17.156 38.844 -6.172 1 98.31 386 TYR B CA 1
ATOM 7892 C C . TYR B 1 386 ? 15.984 38.156 -5.48 1 98.31 386 TYR B C 1
ATOM 7894 O O . TYR B 1 386 ? 15.43 37.188 -6.004 1 98.31 386 TYR B O 1
ATOM 7902 N N . PHE B 1 387 ? 15.602 38.688 -4.359 1 98.62 387 PHE B N 1
ATOM 7903 C CA . PHE B 1 387 ? 14.609 38 -3.531 1 98.62 387 PHE B CA 1
ATOM 7904 C C . PHE B 1 387 ? 13.219 38.156 -4.121 1 98.62 387 PHE B C 1
ATOM 7906 O O . PHE B 1 387 ? 12.375 37.25 -3.984 1 98.62 387 PHE B O 1
ATOM 7913 N N . HIS B 1 388 ? 12.984 39.25 -4.793 1 98.5 388 HIS B N 1
ATOM 7914 C CA . HIS B 1 388 ? 11.711 39.375 -5.496 1 98.5 388 HIS B CA 1
ATOM 7915 C C . HIS B 1 388 ? 11.578 38.344 -6.609 1 98.5 388 HIS B C 1
ATOM 7917 O O . HIS B 1 388 ? 10.508 37.781 -6.793 1 98.5 388 HIS B O 1
ATOM 7923 N N . LYS B 1 389 ? 12.625 38.156 -7.332 1 98.56 389 LYS B N 1
ATOM 7924 C CA . LYS B 1 389 ? 12.625 37.188 -8.398 1 98.56 389 LYS B CA 1
ATOM 7925 C C . LYS B 1 389 ? 12.438 35.781 -7.836 1 98.56 389 LYS B C 1
ATOM 7927 O O . LYS B 1 389 ? 11.703 34.969 -8.406 1 98.56 389 LYS B O 1
ATOM 7932 N N . LEU B 1 390 ? 13.117 35.562 -6.742 1 98.56 390 LEU B N 1
ATOM 7933 C CA . LEU B 1 390 ? 12.992 34.25 -6.086 1 98.56 390 LEU B CA 1
ATOM 7934 C C . LEU B 1 390 ? 11.555 34 -5.633 1 98.56 390 LEU B C 1
ATOM 7936 O O . LEU B 1 390 ? 10.984 32.969 -5.906 1 98.56 390 LEU B O 1
ATOM 7940 N N . ALA B 1 391 ? 11 35 -4.988 1 98.56 391 ALA B N 1
ATOM 7941 C CA . ALA B 1 391 ? 9.641 34.906 -4.48 1 98.56 391 ALA B CA 1
ATOM 7942 C C . ALA B 1 391 ? 8.641 34.688 -5.613 1 98.56 391 ALA B C 1
ATOM 7944 O O . ALA B 1 391 ? 7.699 33.906 -5.48 1 98.56 391 ALA B O 1
ATOM 7945 N N . THR B 1 392 ? 8.859 35.344 -6.656 1 98.5 392 THR B N 1
ATOM 7946 C CA . THR B 1 392 ? 7.973 35.219 -7.809 1 98.5 392 THR B CA 1
ATOM 7947 C C . THR B 1 392 ? 8.047 33.844 -8.422 1 98.5 392 THR B C 1
ATOM 7949 O O . THR B 1 392 ? 7.02 33.219 -8.727 1 98.5 392 THR B O 1
ATOM 7952 N N . PHE B 1 393 ? 9.234 33.375 -8.594 1 98.56 393 PHE B N 1
ATOM 7953 C CA . PHE B 1 393 ? 9.438 32.062 -9.156 1 98.56 393 PHE B CA 1
ATOM 7954 C C . PHE B 1 393 ? 8.75 31 -8.312 1 98.56 393 PHE B C 1
ATOM 7956 O O . PHE B 1 393 ? 8.047 30.125 -8.844 1 98.56 393 PHE B O 1
ATOM 7963 N N . VAL B 1 394 ? 8.93 31.078 -7.02 1 98.5 394 VAL B N 1
ATOM 7964 C CA . VAL B 1 394 ? 8.406 30.062 -6.113 1 98.5 394 VAL B CA 1
ATOM 7965 C C . VAL B 1 394 ? 6.879 30.156 -6.066 1 98.5 394 VAL B C 1
ATOM 7967 O O . VAL B 1 394 ? 6.191 29.141 -6.137 1 98.5 394 VAL B O 1
ATOM 7970 N N . SER B 1 395 ? 6.328 31.359 -5.953 1 98.31 395 SER B N 1
ATOM 7971 C CA . SER B 1 395 ? 4.883 31.547 -5.891 1 98.31 395 SER B CA 1
ATOM 7972 C C . SER B 1 395 ? 4.207 31.078 -7.18 1 98.31 395 SER B C 1
ATOM 7974 O O . SER B 1 395 ? 3.158 30.438 -7.141 1 98.31 395 SER B O 1
ATOM 7976 N N . ASP B 1 396 ? 4.801 31.375 -8.273 1 98.19 396 ASP B N 1
ATOM 7977 C CA . ASP B 1 396 ? 4.27 30.938 -9.562 1 98.19 396 ASP B CA 1
ATOM 7978 C C . ASP B 1 396 ? 4.363 29.422 -9.695 1 98.19 396 ASP B C 1
ATOM 7980 O O . ASP B 1 396 ? 3.459 28.781 -10.242 1 98.19 396 ASP B O 1
ATOM 7984 N N . GLY B 1 397 ? 5.484 28.953 -9.281 1 98.06 397 GLY B N 1
ATOM 7985 C CA . GLY B 1 397 ? 5.648 27.516 -9.305 1 98.06 397 GLY B CA 1
ATOM 7986 C C . GLY B 1 397 ? 4.625 26.781 -8.453 1 98.06 397 GLY B C 1
ATOM 7987 O O . GLY B 1 397 ? 4.078 25.75 -8.867 1 98.06 397 GLY B O 1
ATOM 7988 N N . LEU B 1 398 ? 4.398 27.266 -7.254 1 97.94 398 LEU B N 1
ATOM 7989 C CA . LEU B 1 398 ? 3.395 26.688 -6.375 1 97.94 398 LEU B CA 1
ATOM 7990 C C . LEU B 1 398 ? 2.012 26.734 -7.02 1 97.94 398 LEU B C 1
ATOM 7992 O O . LEU B 1 398 ? 1.25 25.766 -6.945 1 97.94 398 LEU B O 1
ATOM 7996 N N . ALA B 1 399 ? 1.715 27.844 -7.629 1 97.44 399 ALA B N 1
ATOM 7997 C CA . ALA B 1 399 ? 0.438 27.969 -8.328 1 97.44 399 ALA B CA 1
ATOM 7998 C C . ALA B 1 399 ? 0.305 26.922 -9.43 1 97.44 399 ALA B C 1
ATOM 8000 O O . ALA B 1 399 ? -0.763 26.328 -9.602 1 97.44 399 ALA B O 1
ATOM 8001 N N . ALA B 1 400 ? 1.343 26.75 -10.148 1 96.5 400 ALA B N 1
ATOM 8002 C CA . ALA B 1 400 ? 1.356 25.734 -11.211 1 96.5 400 ALA B CA 1
ATOM 8003 C C . ALA B 1 400 ? 1.147 24.344 -10.648 1 96.5 400 ALA B C 1
ATOM 8005 O O . ALA B 1 400 ? 0.595 23.469 -11.32 1 96.5 400 ALA B O 1
ATOM 8006 N N . CYS B 1 401 ? 1.567 24.188 -9.422 1 95.25 401 CYS B N 1
ATOM 8007 C CA . CYS B 1 401 ? 1.475 22.875 -8.789 1 95.25 401 CYS B CA 1
ATOM 8008 C C . CYS B 1 401 ? 0.196 22.75 -7.969 1 95.25 401 CYS B C 1
ATOM 8010 O O . CYS B 1 401 ? 0.105 21.922 -7.07 1 95.25 401 CYS B O 1
ATOM 8012 N N . GLY B 1 402 ? -0.747 23.625 -8.109 1 93.06 402 GLY B N 1
ATOM 8013 C CA . GLY B 1 402 ? -2.072 23.453 -7.535 1 93.06 402 GLY B CA 1
ATOM 8014 C C . GLY B 1 402 ? -2.283 24.25 -6.262 1 93.06 402 GLY B C 1
ATOM 8015 O O . GLY B 1 402 ? -3.35 24.172 -5.648 1 93.06 402 GLY B O 1
ATOM 8016 N N . TYR B 1 403 ? -1.312 24.969 -5.801 1 96.12 403 TYR B N 1
ATOM 8017 C CA . TYR B 1 403 ? -1.459 25.859 -4.648 1 96.12 403 TYR B CA 1
ATOM 8018 C C . TYR B 1 403 ? -1.794 27.266 -5.09 1 96.12 403 TYR B C 1
ATOM 8020 O O . TYR B 1 403 ? -0.897 28.062 -5.398 1 96.12 403 TYR B O 1
ATOM 8028 N N . SER B 1 404 ? -3.004 27.656 -5.043 1 96 404 SER B N 1
ATOM 8029 C CA . SER B 1 404 ? -3.48 28.922 -5.586 1 96 404 SER B CA 1
ATOM 8030 C C . SER B 1 404 ? -2.863 30.109 -4.848 1 96 404 SER B C 1
ATOM 8032 O O . SER B 1 404 ? -2.467 29.984 -3.688 1 96 404 SER B O 1
ATOM 8034 N N . TYR B 1 405 ? -2.84 31.172 -5.52 1 97 405 TYR B N 1
ATOM 8035 C CA . TYR B 1 405 ? -2.375 32.406 -4.895 1 97 405 TYR B CA 1
ATOM 8036 C C . TYR B 1 405 ? -3.275 32.812 -3.729 1 97 405 TYR B C 1
ATOM 8038 O O . TYR B 1 405 ? -4.488 32.594 -3.777 1 97 405 TYR B O 1
ATOM 8046 N N . CYS B 1 406 ? -2.617 33.375 -2.779 1 95.06 406 CYS B N 1
ATOM 8047 C CA . CYS B 1 406 ? -3.406 33.875 -1.661 1 95.06 406 CYS B CA 1
ATOM 8048 C C . CYS B 1 406 ? -4.199 35.094 -2.07 1 95.06 406 CYS B C 1
ATOM 8050 O O . CYS B 1 406 ? -3.619 36.125 -2.486 1 95.06 406 CYS B O 1
ATOM 8052 N N . LYS B 1 407 ? -5.449 35.125 -1.872 1 91.44 407 LYS B N 1
ATOM 8053 C CA . LYS B 1 407 ? -6.309 36.25 -2.236 1 91.44 407 LYS B CA 1
ATOM 8054 C C . LYS B 1 407 ? -6.043 37.469 -1.343 1 91.44 407 LYS B C 1
ATOM 8056 O O . LYS B 1 407 ? -6.234 38.625 -1.764 1 91.44 407 LYS B O 1
ATOM 8061 N N . GLY B 1 408 ? -5.535 37.219 -0.193 1 91.44 408 GLY B N 1
ATOM 8062 C CA . GLY B 1 408 ? -5.238 38.281 0.753 1 91.44 408 GLY B CA 1
ATOM 8063 C C . GLY B 1 408 ? -3.871 38.906 0.543 1 91.44 408 GLY B C 1
ATOM 8064 O O . GLY B 1 408 ? -3.506 39.844 1.234 1 91.44 408 GLY B O 1
ATOM 8065 N N . GLY B 1 409 ? -3.148 38.344 -0.354 1 93.69 409 GLY B N 1
ATOM 8066 C CA . GLY B 1 409 ? -1.867 38.906 -0.724 1 93.69 409 GLY B CA 1
ATOM 8067 C C . GLY B 1 409 ? -0.74 38.5 0.21 1 93.69 409 GLY B C 1
ATOM 8068 O O . GLY B 1 409 ? 0.318 39.156 0.219 1 93.69 409 GLY B O 1
ATOM 8069 N N . VAL B 1 410 ? -0.892 37.562 1.011 1 96 410 VAL B N 1
ATOM 8070 C CA . VAL B 1 410 ? 0.143 37.125 1.932 1 96 410 VAL B CA 1
ATOM 8071 C C . VAL B 1 410 ? 1.121 36.219 1.197 1 96 410 VAL B C 1
ATOM 8073 O O . VAL B 1 410 ? 1.07 34.969 1.348 1 96 410 VAL B O 1
ATOM 8076 N N . MET B 1 411 ? 2.018 36.781 0.464 1 97.75 411 MET B N 1
ATOM 8077 C CA . MET B 1 411 ? 3.062 36.094 -0.295 1 97.75 411 MET B CA 1
ATOM 8078 C C . MET B 1 411 ? 4.352 36.938 -0.3 1 97.75 411 MET B C 1
ATOM 8080 O O . MET B 1 411 ? 4.312 38.156 -0.274 1 97.75 411 MET B O 1
ATOM 8084 N N . ALA B 1 412 ? 5.402 36.25 -0.453 1 97.88 412 ALA B N 1
ATOM 8085 C CA . ALA B 1 412 ? 6.719 36.875 -0.406 1 97.88 412 ALA B CA 1
ATOM 8086 C C . ALA B 1 412 ? 6.926 37.812 -1.598 1 97.88 412 ALA B C 1
ATOM 8088 O O . ALA B 1 412 ? 7.855 38.625 -1.607 1 97.88 412 ALA B O 1
ATOM 8089 N N . THR B 1 413 ? 6.055 37.719 -2.586 1 97.75 413 THR B N 1
ATOM 8090 C CA . THR B 1 413 ? 6.133 38.594 -3.736 1 97.75 413 THR B CA 1
ATOM 8091 C C . THR B 1 413 ? 5.809 40.031 -3.33 1 97.75 413 THR B C 1
ATOM 8093 O O . THR B 1 413 ? 6.145 40.969 -4.047 1 97.75 413 THR B O 1
ATOM 8096 N N . ASN B 1 414 ? 5.105 40.219 -2.273 1 97.25 414 ASN B N 1
ATOM 8097 C CA . ASN B 1 414 ? 4.789 41.531 -1.744 1 97.25 414 ASN B CA 1
ATOM 8098 C C . ASN B 1 414 ? 5.883 42.031 -0.812 1 97.25 414 ASN B C 1
ATOM 8100 O O . ASN B 1 414 ? 6.359 41.312 0.054 1 97.25 414 ASN B O 1
ATOM 8104 N N . ASP B 1 415 ? 6.199 43.25 -0.896 1 95.88 415 ASP B N 1
ATOM 8105 C CA . ASP B 1 415 ? 7.332 43.844 -0.191 1 95.88 415 ASP B CA 1
ATOM 8106 C C . ASP B 1 415 ? 7.164 43.719 1.322 1 95.88 415 ASP B C 1
ATOM 8108 O O . ASP B 1 415 ? 8.133 43.5 2.045 1 95.88 415 ASP B O 1
ATOM 8112 N N . GLN B 1 416 ? 6.012 43.844 1.769 1 96.06 416 GLN B N 1
ATOM 8113 C CA . GLN B 1 416 ? 5.707 43.812 3.195 1 96.06 416 GLN B CA 1
ATOM 8114 C C . GLN B 1 416 ? 6.121 42.469 3.816 1 96.06 416 GLN B C 1
ATOM 8116 O O . GLN B 1 416 ? 6.434 42.406 5.008 1 96.06 416 GLN B O 1
ATOM 8121 N N . TRP B 1 417 ? 6.156 41.469 3.014 1 97.88 417 TRP B N 1
ATOM 8122 C CA . TRP B 1 417 ? 6.367 40.156 3.557 1 97.88 417 TRP B CA 1
ATOM 8123 C C . TRP B 1 417 ? 7.746 39.625 3.186 1 97.88 417 TRP B C 1
ATOM 8125 O O . TRP B 1 417 ? 8.031 38.438 3.369 1 97.88 417 TRP B O 1
ATOM 8135 N N . ARG B 1 418 ? 8.547 40.438 2.627 1 97.5 418 ARG B N 1
ATOM 8136 C CA . ARG B 1 418 ? 9.953 40.188 2.336 1 97.5 418 ARG B CA 1
ATOM 8137 C C . ARG B 1 418 ? 10.844 41.156 3.123 1 97.5 418 ARG B C 1
ATOM 8139 O O . ARG B 1 418 ? 11.328 42.156 2.576 1 97.5 418 ARG B O 1
ATOM 8146 N N . GLN B 1 419 ? 11.078 40.875 4.352 1 98.25 419 GLN B N 1
ATOM 8147 C CA . GLN B 1 419 ? 11.719 41.812 5.262 1 98.25 419 GLN B CA 1
ATOM 8148 C C . GLN B 1 419 ? 12.797 41.125 6.098 1 98.25 419 GLN B C 1
ATOM 8150 O O . GLN B 1 419 ? 12.773 39.906 6.273 1 98.25 419 GLN B O 1
ATOM 8155 N N . PRO B 1 420 ? 13.75 41.875 6.609 1 98.44 420 PRO B N 1
ATOM 8156 C CA . PRO B 1 420 ? 14.758 41.312 7.504 1 98.44 420 PRO B CA 1
ATOM 8157 C C . PRO B 1 420 ? 14.203 40.938 8.875 1 98.44 420 PRO B C 1
ATOM 8159 O O . PRO B 1 420 ? 13.109 41.406 9.242 1 98.44 420 PRO B O 1
ATOM 8162 N N . LEU B 1 421 ? 14.883 40.188 9.625 1 98.62 421 LEU B N 1
ATOM 8163 C CA . LEU B 1 421 ? 14.445 39.656 10.914 1 98.62 421 LEU B CA 1
ATOM 8164 C C . LEU B 1 421 ? 14.078 40.781 11.867 1 98.62 421 LEU B C 1
ATOM 8166 O O . LEU B 1 421 ? 13.102 40.688 12.609 1 98.62 421 LEU B O 1
ATOM 8170 N N . ARG B 1 422 ? 14.852 41.875 11.859 1 98.06 422 ARG B N 1
ATOM 8171 C CA . ARG B 1 422 ? 14.594 43 12.766 1 98.06 422 ARG B CA 1
ATOM 8172 C C . ARG B 1 422 ? 13.219 43.594 12.523 1 98.06 422 ARG B C 1
ATOM 8174 O O . ARG B 1 422 ? 12.523 43.969 13.469 1 98.06 422 ARG B O 1
ATOM 8181 N N . VAL B 1 423 ? 12.859 43.688 11.289 1 98.31 423 VAL B N 1
ATOM 8182 C CA . VAL B 1 423 ? 11.547 44.25 10.938 1 98.31 423 VAL B CA 1
ATOM 8183 C C . VAL B 1 423 ? 10.453 43.281 11.359 1 98.31 423 VAL B C 1
ATOM 8185 O O . VAL B 1 423 ? 9.414 43.688 11.883 1 98.31 423 VAL B O 1
ATOM 8188 N N . TRP B 1 424 ? 10.625 42 11.133 1 98.44 424 TRP B N 1
ATOM 8189 C CA . TRP B 1 424 ? 9.664 40.969 11.531 1 98.44 424 TRP B CA 1
ATOM 8190 C C . TRP B 1 424 ? 9.445 41 13.039 1 98.44 424 TRP B C 1
ATOM 8192 O O . TRP B 1 424 ? 8.312 40.875 13.516 1 98.44 424 TRP B O 1
ATOM 8202 N N . ARG B 1 425 ? 10.516 41.125 13.789 1 98.12 425 ARG B N 1
ATOM 8203 C CA . ARG B 1 425 ? 10.391 41.25 15.234 1 98.12 425 ARG B CA 1
ATOM 8204 C C . ARG B 1 425 ? 9.5 42.406 15.617 1 98.12 425 ARG B C 1
ATOM 8206 O O . ARG B 1 425 ? 8.633 42.281 16.484 1 98.12 425 ARG B O 1
ATOM 8213 N N . ALA B 1 426 ? 9.766 43.469 14.953 1 97.81 426 ALA B N 1
ATOM 8214 C CA . ALA B 1 426 ? 8.969 44.656 15.211 1 97.81 426 ALA B CA 1
ATOM 8215 C C . ALA B 1 426 ? 7.5 44.438 14.867 1 97.81 426 ALA B C 1
ATOM 8217 O O . ALA B 1 426 ? 6.602 44.875 15.578 1 97.81 426 ALA B O 1
ATOM 8218 N N . TYR B 1 427 ? 7.215 43.75 13.711 1 97.44 427 TYR B N 1
ATOM 8219 C CA . TYR B 1 427 ? 5.848 43.406 13.336 1 97.44 427 TYR B CA 1
ATOM 8220 C C . TYR B 1 427 ? 5.152 42.656 14.461 1 97.44 427 TYR B C 1
ATOM 8222 O O . TYR B 1 427 ? 4.098 43.062 14.945 1 97.44 427 TYR B O 1
ATOM 8230 N N . PHE B 1 428 ? 5.777 41.594 14.93 1 97.5 428 PHE B N 1
ATOM 8231 C CA . PHE B 1 428 ? 5.172 40.688 15.914 1 97.5 428 PHE B CA 1
ATOM 8232 C C . PHE B 1 428 ? 4.957 41.406 17.234 1 97.5 428 PHE B C 1
ATOM 8234 O O . PHE B 1 428 ? 3.906 41.281 17.875 1 97.5 428 PHE B O 1
ATOM 8241 N N . GLU B 1 429 ? 5.926 42.219 17.625 1 97 429 GLU B N 1
ATOM 8242 C CA . GLU B 1 429 ? 5.805 42.969 18.875 1 97 429 GLU B CA 1
ATOM 8243 C C . GLU B 1 429 ? 4.648 43.969 18.797 1 97 429 GLU B C 1
ATOM 8245 O O . GLU B 1 429 ? 3.846 44.062 19.719 1 97 429 GLU B O 1
ATOM 8250 N N . GLN B 1 430 ? 4.613 44.625 17.688 1 96.69 430 GLN B N 1
ATOM 8251 C CA . GLN B 1 430 ? 3.547 45.625 17.5 1 96.69 430 GLN B CA 1
ATOM 8252 C C . GLN B 1 430 ? 2.178 44.938 17.484 1 96.69 430 GLN B C 1
ATOM 8254 O O . GLN B 1 430 ? 1.22 45.438 18.062 1 96.69 430 GLN B O 1
ATOM 8259 N N . TRP B 1 431 ? 2.053 43.875 16.766 1 96.81 431 TRP B N 1
ATOM 8260 C CA . TRP B 1 431 ? 0.782 43.156 16.641 1 96.81 431 TRP B CA 1
ATOM 8261 C C . TRP B 1 431 ? 0.276 42.719 18.016 1 96.81 431 TRP B C 1
ATOM 8263 O O . TRP B 1 431 ? -0.93 42.75 18.266 1 96.81 431 TRP B O 1
ATOM 8273 N N . ILE B 1 432 ? 1.163 42.344 18.906 1 96.94 432 ILE B N 1
ATOM 8274 C CA . ILE B 1 432 ? 0.808 41.812 20.219 1 96.94 432 ILE B CA 1
ATOM 8275 C C . ILE B 1 432 ? 0.566 42.969 21.203 1 96.94 432 ILE B C 1
ATOM 8277 O O . ILE B 1 432 ? -0.382 42.938 21.984 1 96.94 432 ILE B O 1
ATOM 8281 N N . GLU B 1 433 ? 1.382 44.031 21.172 1 96 433 GLU B N 1
ATOM 8282 C CA . GLU B 1 433 ? 1.342 45.125 22.141 1 96 433 GLU B CA 1
ATOM 8283 C C . GLU B 1 433 ? 0.245 46.125 21.812 1 96 433 GLU B C 1
ATOM 8285 O O . GLU B 1 433 ? -0.309 46.781 22.703 1 96 433 GLU B O 1
ATOM 8290 N N . LYS B 1 434 ? 0.011 46.219 20.516 1 94.88 434 LYS B N 1
ATOM 8291 C CA . LYS B 1 434 ? -1.001 47.188 20.078 1 94.88 434 LYS B CA 1
ATOM 8292 C C . LYS B 1 434 ? -2.031 46.5 19.172 1 94.88 434 LYS B C 1
ATOM 8294 O O . LYS B 1 434 ? -2.154 46.844 17.984 1 94.88 434 LYS B O 1
ATOM 8299 N N . PRO B 1 435 ? -2.863 45.719 19.797 1 92.44 435 PRO B N 1
ATOM 8300 C CA . PRO B 1 435 ? -3.846 45 18.984 1 92.44 435 PRO B CA 1
ATOM 8301 C C . PRO B 1 435 ? -4.941 45.906 18.438 1 92.44 435 PRO B C 1
ATOM 8303 O O . PRO B 1 435 ? -5.496 46.75 19.172 1 92.44 435 PRO B O 1
ATOM 8306 N N . ASN B 1 436 ? -5.113 45.938 17.188 1 91.94 436 ASN B N 1
ATOM 8307 C CA . ASN B 1 436 ? -6.207 46.531 16.453 1 91.94 436 ASN B CA 1
ATOM 8308 C C . ASN B 1 436 ? -6.738 45.625 15.359 1 91.94 436 ASN B C 1
ATOM 8310 O O . ASN B 1 436 ? -6.199 44.531 15.141 1 91.94 436 ASN B O 1
ATOM 8314 N N . PRO B 1 437 ? -7.758 45.906 14.742 1 89.94 437 PRO B N 1
ATOM 8315 C CA . PRO B 1 437 ? -8.375 44.969 13.797 1 89.94 437 PRO B CA 1
ATOM 8316 C C . PRO B 1 437 ? -7.398 44.469 12.719 1 89.94 437 PRO B C 1
ATOM 8318 O O . PRO B 1 437 ? -7.336 43.281 12.422 1 89.94 437 PRO B O 1
ATOM 8321 N N . ALA B 1 438 ? -6.672 45.344 12.172 1 90.19 438 ALA B N 1
ATOM 8322 C CA . ALA B 1 438 ? -5.727 44.969 11.125 1 90.19 438 ALA B CA 1
ATOM 8323 C C . ALA B 1 438 ? -4.613 44.094 11.672 1 90.19 438 ALA B C 1
ATOM 8325 O O . ALA B 1 438 ? -4.227 43.094 11.047 1 90.19 438 ALA B O 1
ATOM 8326 N N . THR B 1 439 ? -4.074 44.469 12.797 1 91.5 439 THR B N 1
ATOM 8327 C CA . THR B 1 439 ? -2.979 43.719 13.383 1 91.5 439 THR B CA 1
ATOM 8328 C C . THR B 1 439 ? -3.459 42.344 13.859 1 91.5 439 THR B C 1
ATOM 8330 O O . THR B 1 439 ? -2.713 41.375 13.812 1 91.5 439 THR B O 1
ATOM 8333 N N . LEU B 1 440 ? -4.652 42.344 14.344 1 91.88 440 LEU B N 1
ATOM 8334 C CA . LEU B 1 440 ? -5.211 41.094 14.805 1 91.88 440 LEU B CA 1
ATOM 8335 C C . LEU B 1 440 ? -5.406 40.125 13.641 1 91.88 440 LEU B C 1
ATOM 8337 O O . LEU B 1 440 ? -5.195 38.906 13.789 1 91.88 440 LEU B O 1
ATOM 8341 N N . LEU B 1 441 ? -5.832 40.625 12.547 1 90 441 LEU B N 1
ATOM 8342 C CA . LEU B 1 441 ? -5.938 39.781 11.344 1 90 441 LEU B CA 1
ATOM 8343 C C . LEU B 1 441 ? -4.578 39.219 10.961 1 90 441 LEU B C 1
ATOM 8345 O O . LEU B 1 441 ? -4.477 38.031 10.617 1 90 441 LEU B O 1
ATOM 8349 N N . ASN B 1 442 ? -3.588 40.031 11 1 92.44 442 ASN B N 1
ATOM 8350 C CA . ASN B 1 442 ? -2.23 39.562 10.742 1 92.44 442 ASN B CA 1
ATOM 8351 C C . ASN B 1 442 ? -1.814 38.469 11.719 1 92.44 442 ASN B C 1
ATOM 8353 O O . ASN B 1 442 ? -1.204 37.5 11.328 1 92.44 442 ASN B O 1
ATOM 8357 N N . SER B 1 443 ? -2.158 38.688 12.938 1 94 443 SER B N 1
ATOM 8358 C CA . SER B 1 443 ? -1.812 37.719 13.961 1 94 443 SER B CA 1
ATOM 8359 C C . SER B 1 443 ? -2.467 36.375 13.672 1 94 443 SER B C 1
ATOM 8361 O O . SER B 1 443 ? -1.846 35.312 13.859 1 94 443 SER B O 1
ATOM 8363 N N . CYS B 1 444 ? -3.684 36.375 13.219 1 91.5 444 CYS B N 1
ATOM 8364 C CA . CYS B 1 444 ? -4.414 35.156 12.898 1 91.5 444 CYS B CA 1
ATOM 8365 C C . CYS B 1 444 ? -3.723 34.406 11.789 1 91.5 444 CYS B C 1
ATOM 8367 O O . CYS B 1 444 ? -3.771 33.156 11.758 1 91.5 444 CYS B O 1
ATOM 8369 N N . ILE B 1 445 ? -3.023 35.031 10.945 1 91.38 445 ILE B N 1
ATOM 8370 C CA . ILE B 1 445 ? -2.389 34.438 9.789 1 91.38 445 ILE B CA 1
ATOM 8371 C C . ILE B 1 445 ? -0.958 34.031 10.141 1 91.38 445 ILE B C 1
ATOM 8373 O O . ILE B 1 445 ? -0.559 32.875 9.93 1 91.38 445 ILE B O 1
ATOM 8377 N N . PHE B 1 446 ? -0.224 34.938 10.758 1 94.62 446 PHE B N 1
ATOM 8378 C CA . PHE B 1 446 ? 1.227 34.812 10.836 1 94.62 446 PHE B CA 1
ATOM 8379 C C . PHE B 1 446 ? 1.636 34.062 12.086 1 94.62 446 PHE B C 1
ATOM 8381 O O . PHE B 1 446 ? 2.783 33.625 12.203 1 94.62 446 PHE B O 1
ATOM 8388 N N . PHE B 1 447 ? 0.722 33.844 13.016 1 95.19 447 PHE B N 1
ATOM 8389 C CA . PHE B 1 447 ? 1.114 33.156 14.242 1 95.19 447 PHE B CA 1
ATOM 8390 C C . PHE B 1 447 ? 1.059 31.656 14.055 1 95.19 447 PHE B C 1
ATOM 8392 O O . PHE B 1 447 ? 1.378 30.906 14.977 1 95.19 447 PHE B O 1
ATOM 8399 N N . ASP B 1 448 ? 0.673 31.234 12.93 1 97.06 448 ASP B N 1
ATOM 8400 C CA . ASP B 1 448 ? 0.963 29.906 12.398 1 97.06 448 ASP B CA 1
ATOM 8401 C C . ASP B 1 448 ? 2.094 29.969 11.367 1 97.06 448 ASP B C 1
ATOM 8403 O O . ASP B 1 448 ? 1.847 30.109 10.172 1 97.06 448 ASP B O 1
ATOM 8407 N N . LEU B 1 449 ? 3.295 29.844 11.859 1 97.81 449 LEU B N 1
ATOM 8408 C CA . LEU B 1 449 ? 4.465 30.047 11.016 1 97.81 449 LEU B CA 1
ATOM 8409 C C . LEU B 1 449 ? 5.469 28.922 11.188 1 97.81 449 LEU B C 1
ATOM 8411 O O . LEU B 1 449 ? 5.59 28.344 12.281 1 97.81 449 LEU B O 1
ATOM 8415 N N . ASP B 1 450 ? 6.133 28.594 10.102 1 96.19 450 ASP B N 1
ATOM 8416 C CA . ASP B 1 450 ? 7.227 27.641 10.164 1 96.19 450 ASP B CA 1
ATOM 8417 C C . ASP B 1 450 ? 8.219 27.859 9.031 1 96.19 450 ASP B C 1
ATOM 8419 O O . ASP B 1 450 ? 7.855 28.391 7.973 1 96.19 450 ASP B O 1
ATOM 8423 N N . GLY B 1 451 ? 9.484 27.594 9.328 1 96.56 451 GLY B N 1
ATOM 8424 C CA . GLY B 1 451 ? 10.5 27.672 8.289 1 96.56 451 GLY B CA 1
ATOM 8425 C C . GLY B 1 451 ? 10.57 26.422 7.43 1 96.56 451 GLY B C 1
ATOM 8426 O O . GLY B 1 451 ? 10.477 25.312 7.938 1 96.56 451 GLY B O 1
ATOM 8427 N N . VAL B 1 452 ? 10.789 26.625 6.09 1 94.38 452 VAL B N 1
ATOM 8428 C CA . VAL B 1 452 ? 10.789 25.469 5.184 1 94.38 452 VAL B CA 1
ATOM 8429 C C . VAL B 1 452 ? 12.172 25.312 4.562 1 94.38 452 VAL B C 1
ATOM 8431 O O . VAL B 1 452 ? 12.578 24.188 4.234 1 94.38 452 VAL B O 1
ATOM 8434 N N . TYR B 1 453 ? 12.867 26.438 4.363 1 95.19 453 TYR B N 1
ATOM 8435 C CA . TYR B 1 453 ? 14.141 26.391 3.65 1 95.19 453 TYR B CA 1
ATOM 8436 C C . TYR B 1 453 ? 15.055 27.547 4.082 1 95.19 453 TYR B C 1
ATOM 8438 O O . TYR B 1 453 ? 14.578 28.641 4.395 1 95.19 453 TYR B O 1
ATOM 8446 N N . GLY B 1 454 ? 16.312 27.281 4.113 1 94.88 454 GLY B N 1
ATOM 8447 C CA . GLY B 1 454 ? 17.297 28.297 4.477 1 94.88 454 GLY B CA 1
ATOM 8448 C C . GLY B 1 454 ? 17.703 28.234 5.934 1 94.88 454 GLY B C 1
ATOM 8449 O O . GLY B 1 454 ? 17.859 27.141 6.496 1 94.88 454 GLY B O 1
ATOM 8450 N N . GLN B 1 455 ? 17.953 29.422 6.473 1 96.25 455 GLN B N 1
ATOM 8451 C CA . GLN B 1 455 ? 18.312 29.484 7.883 1 96.25 455 GLN B CA 1
ATOM 8452 C C . GLN B 1 455 ? 17.078 29.438 8.773 1 96.25 455 GLN B C 1
ATOM 8454 O O . GLN B 1 455 ? 16.578 30.469 9.203 1 96.25 455 GLN B O 1
ATOM 8459 N N . LEU B 1 456 ? 16.734 28.297 9.211 1 94.75 456 LEU B N 1
ATOM 8460 C CA . LEU B 1 456 ? 15.477 28.047 9.906 1 94.75 456 LEU B CA 1
ATOM 8461 C C . LEU B 1 456 ? 15.453 28.75 11.258 1 94.75 456 LEU B C 1
ATOM 8463 O O . LEU B 1 456 ? 14.375 29.031 11.797 1 94.75 456 LEU B O 1
ATOM 8467 N N . GLU B 1 457 ? 16.641 29.031 11.773 1 95.56 457 GLU B N 1
ATOM 8468 C CA . GLU B 1 457 ? 16.766 29.688 13.078 1 95.56 457 GLU B CA 1
ATOM 8469 C C . GLU B 1 457 ? 16.0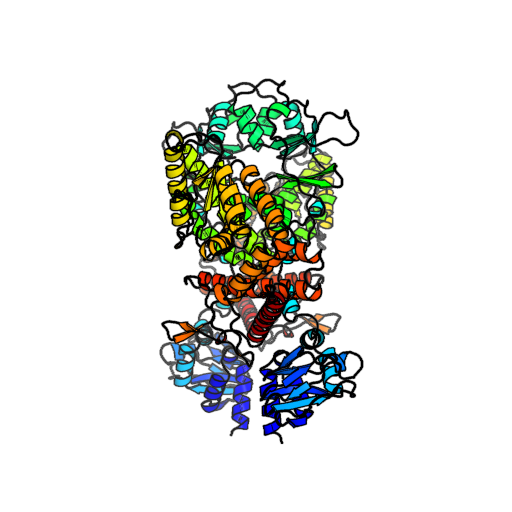78 31.047 13.07 1 95.56 457 GLU B C 1
ATOM 8471 O O . GLU B 1 457 ? 15.586 31.5 14.102 1 95.56 457 GLU B O 1
ATOM 8476 N N . LEU B 1 458 ? 16.062 31.688 11.93 1 97.75 458 LEU B N 1
ATOM 8477 C CA . LEU B 1 458 ? 15.43 33 11.82 1 97.75 458 LEU B CA 1
ATOM 8478 C C . LEU B 1 458 ? 13.945 32.906 12.172 1 97.75 458 LEU B C 1
ATOM 8480 O O . LEU B 1 458 ? 13.438 33.75 12.914 1 97.75 458 LEU B O 1
ATOM 8484 N N . VAL B 1 459 ? 13.266 31.891 11.703 1 98.06 459 VAL B N 1
ATOM 8485 C CA . VAL B 1 459 ? 11.836 31.734 11.953 1 98.06 459 VAL B CA 1
ATOM 8486 C C . VAL B 1 459 ? 11.625 31.141 13.352 1 98.06 459 VAL B C 1
ATOM 8488 O O . VAL B 1 459 ? 10.648 31.469 14.031 1 98.06 459 VAL B O 1
ATOM 8491 N N . GLU B 1 460 ? 12.555 30.344 13.805 1 96.94 460 GLU B N 1
ATOM 8492 C CA . GLU B 1 460 ? 12.477 29.812 15.156 1 96.94 460 GLU B CA 1
ATOM 8493 C C . GLU B 1 460 ? 12.484 30.938 16.188 1 96.94 460 GLU B C 1
ATOM 8495 O O . GLU B 1 460 ? 11.805 30.844 17.219 1 96.94 460 GLU B O 1
ATOM 8500 N N . GLU B 1 461 ? 13.273 31.859 15.93 1 97.12 461 GLU B N 1
ATOM 8501 C CA . GLU B 1 461 ? 13.32 33.031 16.812 1 97.12 461 GLU B CA 1
ATOM 8502 C C . GLU B 1 461 ? 11.961 33.719 16.891 1 97.12 461 GLU B C 1
ATOM 8504 O O . GLU B 1 461 ? 11.547 34.156 17.953 1 97.12 461 GLU B O 1
ATOM 8509 N N . LEU B 1 462 ? 11.352 33.844 15.789 1 98.06 462 LEU B N 1
ATOM 8510 C CA . LEU B 1 462 ? 10.047 34.5 15.742 1 98.06 462 LEU B CA 1
ATOM 8511 C C . LEU B 1 462 ? 8.992 33.656 16.469 1 98.06 462 LEU B C 1
ATOM 8513 O O . LEU B 1 462 ? 8.117 34.219 17.141 1 98.06 462 LEU B O 1
ATOM 8517 N N . LYS B 1 463 ? 9.008 32.344 16.312 1 97.62 463 LYS B N 1
ATOM 8518 C CA . LYS B 1 463 ? 8.102 31.453 17.031 1 97.62 463 LYS B CA 1
ATOM 8519 C C . LYS B 1 463 ? 8.227 31.641 18.531 1 97.62 463 LYS B C 1
ATOM 8521 O O . LYS B 1 463 ? 7.219 31.734 19.234 1 97.62 463 LYS B O 1
ATOM 8526 N N . THR B 1 464 ? 9.469 31.703 18.969 1 97.56 464 THR B N 1
ATOM 8527 C CA . THR B 1 464 ? 9.75 31.859 20.391 1 97.56 464 THR B CA 1
ATOM 8528 C C . THR B 1 464 ? 9.266 33.219 20.875 1 97.56 464 THR B C 1
ATOM 8530 O O . THR B 1 464 ? 8.664 33.312 21.953 1 97.56 464 THR B O 1
ATOM 8533 N N . LEU B 1 465 ? 9.555 34.219 20.094 1 97.5 465 LEU B N 1
ATOM 8534 C CA . LEU B 1 465 ? 9.109 35.562 20.422 1 97.5 465 LEU B CA 1
ATOM 8535 C C . LEU B 1 465 ? 7.59 35.594 20.547 1 97.5 465 LEU B C 1
ATOM 8537 O O . LEU B 1 465 ? 7.055 36.156 21.516 1 97.5 465 LEU B O 1
ATOM 8541 N N . CYS B 1 466 ? 6.914 35.062 19.594 1 96.75 466 CYS B N 1
ATOM 8542 C CA . CYS B 1 466 ? 5.457 35.031 19.547 1 96.75 466 CYS B CA 1
ATOM 8543 C C . CYS B 1 466 ? 4.891 34.344 20.797 1 96.75 466 CYS B C 1
ATOM 8545 O O . CYS B 1 466 ? 4.004 34.906 21.453 1 96.75 466 CYS B O 1
ATOM 8547 N N . ALA B 1 467 ? 5.395 33.188 21.125 1 96.56 467 ALA B N 1
ATOM 8548 C CA . ALA B 1 467 ? 4.918 32.406 22.266 1 96.56 467 ALA B CA 1
ATOM 8549 C C . ALA B 1 467 ? 5.141 33.188 23.562 1 96.56 467 ALA B C 1
ATOM 8551 O O . ALA B 1 467 ? 4.219 33.312 24.391 1 96.56 467 ALA B O 1
ATOM 8552 N N . ARG B 1 468 ? 6.309 33.719 23.75 1 96.56 468 ARG B N 1
ATOM 8553 C CA . ARG B 1 468 ? 6.684 34.375 24.984 1 96.56 468 ARG B CA 1
ATOM 8554 C C . ARG B 1 468 ? 5.883 35.656 25.172 1 96.56 468 ARG B C 1
ATOM 8556 O O . ARG B 1 468 ? 5.328 35.906 26.234 1 96.56 468 ARG B O 1
ATOM 8563 N N . LYS B 1 469 ? 5.824 36.469 24.172 1 97 469 LYS B N 1
ATOM 8564 C CA . LYS B 1 469 ? 5.184 37.75 24.281 1 97 469 LYS B CA 1
ATOM 8565 C C . LYS B 1 469 ? 3.668 37.625 24.391 1 97 469 LYS B C 1
ATOM 8567 O O . LYS B 1 469 ? 3.031 38.375 25.141 1 97 469 LYS B O 1
ATOM 8572 N N . SER B 1 470 ? 3.104 36.75 23.656 1 96.75 470 SER B N 1
ATOM 8573 C CA . SER B 1 470 ? 1.654 36.562 23.703 1 96.75 470 SER B CA 1
ATOM 8574 C C . SER B 1 470 ? 1.194 36.156 25.078 1 96.75 470 SER B C 1
ATOM 8576 O O . SER B 1 470 ? 0.185 36.625 25.594 1 96.75 470 SER B O 1
ATOM 8578 N N . SER B 1 471 ? 1.9 35.219 25.656 1 95.81 471 SER B N 1
ATOM 8579 C CA . SER B 1 471 ? 1.533 34.688 26.969 1 95.81 471 SER B CA 1
ATOM 8580 C C . SER B 1 471 ? 1.603 35.781 28.031 1 95.81 471 SER B C 1
ATOM 8582 O O . SER B 1 471 ? 0.887 35.719 29.031 1 95.81 471 SER B O 1
ATOM 8584 N N . ALA B 1 472 ? 2.383 36.812 27.781 1 95.94 472 ALA B N 1
ATOM 8585 C CA . ALA B 1 472 ? 2.607 37.875 28.75 1 95.94 472 ALA B CA 1
ATOM 8586 C C . ALA B 1 472 ? 1.651 39.031 28.516 1 95.94 472 ALA B C 1
ATOM 8588 O O . ALA B 1 472 ? 1.659 40 29.281 1 95.94 472 ALA B O 1
ATOM 8589 N N . HIS B 1 473 ? 0.794 38.969 27.547 1 95.88 473 HIS B N 1
ATOM 8590 C CA . HIS B 1 473 ? -0.089 40.062 27.219 1 95.88 473 HIS B CA 1
ATOM 8591 C C . HIS B 1 473 ? -1.548 39.625 27.188 1 95.88 473 HIS B C 1
ATOM 8593 O O . HIS B 1 473 ? -2.119 39.438 26.125 1 95.88 473 HIS B O 1
ATOM 8599 N N . PRO B 1 474 ? -2.201 39.625 28.312 1 94.25 474 PRO B N 1
ATOM 8600 C CA . PRO B 1 474 ? -3.586 39.156 28.406 1 94.25 474 PRO B CA 1
ATOM 8601 C C . PRO B 1 474 ? -4.543 39.969 27.547 1 94.25 474 PRO B C 1
ATOM 8603 O O . PRO B 1 474 ? -5.531 39.438 27.031 1 94.25 474 PRO B O 1
ATOM 8606 N N . GLY B 1 475 ? -4.234 41.281 27.453 1 93.94 475 GLY B N 1
ATOM 8607 C CA . GLY B 1 475 ? -5.055 42.094 26.578 1 93.94 475 GLY B CA 1
ATOM 8608 C C . GLY B 1 475 ? -5.074 41.625 25.141 1 93.94 475 GLY B C 1
ATOM 8609 O O . GLY B 1 475 ? -6.117 41.656 24.484 1 93.94 475 GLY B O 1
ATOM 8610 N N . PHE B 1 476 ? -3.955 41.219 24.656 1 96.06 476 PHE B N 1
ATOM 8611 C CA . PHE B 1 476 ? -3.84 40.688 23.312 1 96.06 476 PHE B CA 1
ATOM 8612 C C . PHE B 1 476 ? -4.637 39.375 23.188 1 96.06 476 PHE B C 1
ATOM 8614 O O . PHE B 1 476 ? -5.375 39.219 22.219 1 96.06 476 PHE B O 1
ATOM 8621 N N . LEU B 1 477 ? -4.547 38.438 24.109 1 96.25 477 LEU B N 1
ATOM 8622 C CA . LEU B 1 477 ? -5.254 37.156 24.109 1 96.25 477 LEU B CA 1
ATOM 8623 C C . LEU B 1 477 ? -6.762 37.375 24.125 1 96.25 477 LEU B C 1
ATOM 8625 O O . LEU B 1 477 ? -7.504 36.688 23.438 1 96.25 477 LEU B O 1
ATOM 8629 N N . ASN B 1 478 ? -7.164 38.406 24.875 1 95.12 478 ASN B N 1
ATOM 8630 C CA . ASN B 1 478 ? -8.578 38.75 24.922 1 95.12 478 ASN B CA 1
ATOM 8631 C C . ASN B 1 478 ? -9.078 39.219 23.562 1 95.12 478 ASN B C 1
ATOM 8633 O O . ASN B 1 478 ? -10.18 38.875 23.141 1 95.12 478 ASN B O 1
ATOM 8637 N N . ALA B 1 479 ? -8.25 40.031 22.969 1 95.31 479 ALA B N 1
ATOM 8638 C CA . ALA B 1 479 ? -8.617 40.562 21.641 1 95.31 479 ALA B CA 1
ATOM 8639 C C . ALA B 1 479 ? -8.695 39.406 20.625 1 95.31 479 ALA B C 1
ATOM 8641 O O . ALA B 1 479 ? -9.609 39.375 19.797 1 95.31 479 ALA B O 1
ATOM 8642 N N . MET B 1 480 ? -7.777 38.5 20.641 1 95.38 480 MET B N 1
ATOM 8643 C CA . MET B 1 480 ? -7.773 37.375 19.75 1 95.38 480 MET B CA 1
ATOM 8644 C C . MET B 1 480 ? -9.008 36.5 19.969 1 95.38 480 MET B C 1
ATOM 8646 O O . MET B 1 480 ? -9.578 35.969 19 1 95.38 480 MET B O 1
ATOM 8650 N N . ALA B 1 481 ? -9.344 36.281 21.219 1 94.75 481 ALA B N 1
ATOM 8651 C CA . ALA B 1 481 ? -10.516 35.469 21.547 1 94.75 481 ALA B CA 1
ATOM 8652 C C . ALA B 1 481 ? -11.781 36.094 20.953 1 94.75 481 ALA B C 1
ATOM 8654 O O . ALA B 1 481 ? -12.648 35.375 20.469 1 94.75 481 ALA B O 1
ATOM 8655 N N . ARG B 1 482 ? -11.867 37.344 21.016 1 92.44 482 ARG B N 1
ATOM 8656 C CA . ARG B 1 482 ? -13.031 38.031 20.469 1 92.44 482 ARG B CA 1
ATOM 8657 C C . ARG B 1 482 ? -13.172 37.781 18.969 1 92.44 482 ARG B C 1
ATOM 8659 O O . ARG B 1 482 ? -14.281 37.562 18.469 1 92.44 482 ARG B O 1
ATOM 8666 N N . ILE B 1 483 ? -12.102 37.844 18.328 1 91.69 483 ILE B N 1
ATOM 8667 C CA . ILE B 1 483 ? -12.117 37.625 16.891 1 91.69 483 ILE B CA 1
ATOM 8668 C C . ILE B 1 483 ? -12.477 36.156 16.594 1 91.69 483 ILE B C 1
ATOM 8670 O O . ILE B 1 483 ? -13.234 35.875 15.664 1 91.69 483 ILE B O 1
ATOM 8674 N N . ALA B 1 484 ? -11.93 35.281 17.328 1 92.25 484 ALA B N 1
ATOM 8675 C CA . ALA B 1 484 ? -12.164 33.844 17.141 1 92.25 484 ALA B CA 1
ATOM 8676 C C . ALA B 1 484 ? -13.633 33.5 17.312 1 92.25 484 ALA B C 1
ATOM 8678 O O . ALA B 1 484 ? -14.133 32.562 16.688 1 92.25 484 ALA B O 1
ATOM 8679 N N . LEU B 1 485 ? -14.336 34.25 18.109 1 92.44 485 LEU B N 1
ATOM 8680 C CA . LEU B 1 485 ? -15.727 33.969 18.438 1 92.44 485 LEU B CA 1
ATOM 8681 C C . LEU B 1 485 ? -16.656 34.438 17.328 1 92.44 485 LEU B C 1
ATOM 8683 O O . LEU B 1 485 ? -17.859 34.156 17.359 1 92.44 485 LEU B O 1
ATOM 8687 N N . ASN B 1 486 ? -16.078 35.094 16.328 1 90 486 ASN B N 1
ATOM 8688 C CA . ASN B 1 486 ? -16.891 35.562 15.203 1 90 486 ASN B CA 1
ATOM 8689 C C . ASN B 1 486 ? -17.328 34.375 14.336 1 90 486 ASN B C 1
ATOM 8691 O O . ASN B 1 486 ? -18.359 34.469 13.656 1 90 486 ASN B O 1
ATOM 8695 N N . ARG B 1 487 ? -16.578 33.312 14.328 1 89.19 487 ARG B N 1
ATOM 8696 C CA . ARG B 1 487 ? -16.969 32.125 13.609 1 89.19 487 ARG B CA 1
ATOM 8697 C C . ARG B 1 487 ? -17.719 31.141 14.516 1 89.19 487 ARG B C 1
ATOM 8699 O O . ARG B 1 487 ? -17.141 30.609 15.469 1 89.19 487 ARG B O 1
ATOM 8706 N N . THR B 1 488 ? -18.922 30.906 14.156 1 88.56 488 THR B N 1
ATOM 8707 C CA . THR B 1 488 ? -19.719 30.062 15.016 1 88.56 488 THR B CA 1
ATOM 8708 C C . THR B 1 488 ? -20.062 28.75 14.32 1 88.56 488 THR B C 1
ATOM 8710 O O . THR B 1 488 ? -20.172 28.703 13.094 1 88.56 488 THR B O 1
ATOM 8713 N N . PRO B 1 489 ? -20.203 27.688 15.164 1 89.94 489 PRO B N 1
ATOM 8714 C CA . PRO B 1 489 ? -20.625 26.422 14.555 1 89.94 489 PRO B CA 1
ATOM 8715 C C . PRO B 1 489 ? -22.031 26.5 13.977 1 89.94 489 PRO B C 1
ATOM 8717 O O . PRO B 1 489 ? -22.828 27.344 14.383 1 89.94 489 PRO B O 1
ATOM 8720 N N . PRO B 1 490 ? -22.297 25.625 13.008 1 88.38 490 PRO B N 1
ATOM 8721 C CA . PRO B 1 490 ? -23.594 25.656 12.32 1 88.38 490 PRO B CA 1
ATOM 8722 C C . PRO B 1 490 ? -24.688 24.906 13.062 1 88.38 490 PRO B C 1
ATOM 8724 O O . PRO B 1 490 ? -25.328 24.031 12.492 1 88.38 490 PRO B O 1
ATOM 8727 N N . LEU B 1 491 ? -24.797 25.219 14.242 1 80.94 491 LEU B N 1
ATOM 8728 C CA . LEU B 1 491 ? -25.844 24.609 15.055 1 80.94 491 LEU B CA 1
ATOM 8729 C C . LEU B 1 491 ? -26.859 25.656 15.508 1 80.94 491 LEU B C 1
ATOM 8731 O O . LEU B 1 491 ? -26.484 26.75 15.945 1 80.94 491 LEU B O 1
ATOM 8735 N N . GLY B 1 492 ? -28.109 25.344 15.211 1 69 492 GLY B N 1
ATOM 8736 C CA . GLY B 1 492 ? -29.172 26.203 15.688 1 69 492 GLY B CA 1
ATOM 8737 C C . GLY B 1 492 ? -29.594 25.906 17.109 1 69 492 GLY B C 1
ATOM 8738 O O . GLY B 1 492 ? -28.969 25.078 17.781 1 69 492 GLY B O 1
ATOM 8739 N N . PHE B 1 493 ? -30.562 26.641 17.531 1 50.91 493 PHE B N 1
ATOM 8740 C CA . PHE B 1 493 ? -31.047 26.562 18.906 1 50.91 493 PHE B CA 1
ATOM 8741 C C . PHE B 1 493 ? -31.484 25.156 19.25 1 50.91 493 PHE B C 1
ATOM 8743 O O . PHE B 1 493 ? -31.344 24.719 20.406 1 50.91 493 PHE B O 1
ATOM 8750 N N . PHE B 1 494 ? -32.031 24.5 18.281 1 46.06 494 PHE B N 1
ATOM 8751 C CA . PHE B 1 494 ? -32.5 23.141 18.547 1 46.06 494 PHE B CA 1
ATOM 8752 C C . PHE B 1 494 ? -31.516 22.109 17.984 1 46.06 494 PHE B C 1
ATOM 8754 O O . PHE B 1 494 ? -31.906 21.016 17.594 1 46.06 494 PHE B O 1
ATOM 8761 N N . ARG B 1 495 ? -30.297 22.453 18.016 1 60.91 495 ARG B N 1
ATOM 8762 C CA . ARG B 1 495 ? -29.219 21.594 17.531 1 60.91 495 ARG B CA 1
ATOM 8763 C C . ARG B 1 495 ? -29.484 21.125 16.094 1 60.91 495 ARG B C 1
ATOM 8765 O O . ARG B 1 495 ? -29.234 19.953 15.766 1 60.91 495 ARG B O 1
ATOM 8772 N N . THR B 1 496 ? -30.297 21.891 15.5 1 67.5 496 THR B N 1
ATOM 8773 C CA . THR B 1 496 ? -30.469 21.625 14.078 1 67.5 496 THR B CA 1
ATOM 8774 C C . THR B 1 496 ? -29.359 22.312 13.266 1 67.5 496 THR B C 1
ATOM 8776 O O . THR B 1 496 ? -28.875 23.375 13.648 1 67.5 496 THR B O 1
ATOM 8779 N N . PHE B 1 497 ? -29.094 21.641 12.227 1 74.12 497 PHE B N 1
ATOM 8780 C CA . PHE B 1 497 ? -28.047 22.203 11.383 1 74.12 497 PHE B CA 1
ATOM 8781 C C . PHE B 1 497 ? -28.484 23.547 10.812 1 74.12 497 PHE B C 1
ATOM 8783 O O . PHE B 1 497 ? -29.625 23.719 10.398 1 74.12 497 PHE B O 1
ATOM 8790 N N . VAL B 1 498 ? -27.688 24.5 11 1 70.62 498 VAL B N 1
ATOM 8791 C CA . VAL B 1 498 ? -27.875 25.75 10.266 1 70.62 498 VAL B CA 1
ATOM 8792 C C . VAL B 1 498 ? -27.156 25.672 8.914 1 70.62 498 VAL B C 1
ATOM 8794 O O . VAL B 1 498 ? -25.922 25.641 8.859 1 70.62 498 VAL B O 1
ATOM 8797 N N . VAL B 1 499 ? -27.953 25.578 7.898 1 75.06 499 VAL B N 1
ATOM 8798 C CA . VAL B 1 499 ? -27.391 25.312 6.574 1 75.06 499 VAL B CA 1
ATOM 8799 C C . VAL B 1 499 ? -27.422 26.594 5.746 1 75.06 499 VAL B C 1
ATOM 8801 O O . VAL B 1 499 ? -28.188 27.516 6.031 1 75.06 499 VAL B O 1
ATOM 8804 N N . GLU B 1 500 ? -26.406 26.75 5.039 1 73.88 500 GLU B N 1
ATOM 8805 C CA . GLU B 1 500 ? -26.391 27.797 4.027 1 73.88 500 GLU B CA 1
ATOM 8806 C C . GLU B 1 500 ? -26.828 27.266 2.666 1 73.88 500 GLU B C 1
ATOM 8808 O O . GLU B 1 500 ? -26.859 26.062 2.451 1 73.88 500 GLU B O 1
ATOM 8813 N N . THR B 1 501 ? -27.422 28.094 1.97 1 68.88 501 THR B N 1
ATOM 8814 C CA . THR B 1 501 ? -27.844 27.672 0.641 1 68.88 501 THR B CA 1
ATOM 8815 C C . THR B 1 501 ? -26.844 28.109 -0.415 1 68.88 501 THR B C 1
ATOM 8817 O O . THR B 1 501 ? -26.328 29.234 -0.371 1 68.88 501 THR B O 1
ATOM 8820 N N . ASP B 1 502 ? -26.406 27.141 -1.137 1 62.78 502 ASP B N 1
ATOM 8821 C CA . ASP B 1 502 ? -25.516 27.484 -2.238 1 62.78 502 ASP B CA 1
ATOM 8822 C C . ASP B 1 502 ? -26.297 27.906 -3.477 1 62.78 502 ASP B C 1
ATOM 8824 O O . ASP B 1 502 ? -27.531 28.016 -3.428 1 62.78 502 ASP B O 1
ATOM 8828 N N . GLY B 1 503 ? -25.578 28.391 -4.52 1 54.09 503 GLY B N 1
ATOM 8829 C CA . GLY B 1 503 ? -26.219 28.828 -5.75 1 54.09 503 GLY B CA 1
ATOM 8830 C C . GLY B 1 503 ? -27.172 27.812 -6.316 1 54.09 503 GLY B C 1
ATOM 8831 O O . GLY B 1 503 ? -28.156 28.172 -6.988 1 54.09 503 GLY B O 1
ATOM 8832 N N . GLU B 1 504 ? -26.953 26.656 -6.043 1 60.16 504 GLU B N 1
ATOM 8833 C CA . GLU B 1 504 ? -27.828 25.625 -6.598 1 60.16 504 GLU B CA 1
ATOM 8834 C C . GLU B 1 504 ? -28.891 25.188 -5.582 1 60.16 504 GLU B C 1
ATOM 8836 O O . GLU B 1 504 ? -29.484 24.125 -5.727 1 60.16 504 GLU B O 1
ATOM 8841 N N . GLN B 1 505 ? -29.062 25.984 -4.57 1 57.03 505 GLN B N 1
ATOM 8842 C CA . GLN B 1 505 ? -30.125 25.812 -3.584 1 57.03 505 GLN B CA 1
ATOM 8843 C C . GLN B 1 505 ? -29.891 24.578 -2.717 1 57.03 505 GLN B C 1
ATOM 8845 O O . GLN B 1 505 ? -30.828 24 -2.17 1 57.03 505 GLN B O 1
ATOM 8850 N N . LYS B 1 506 ? -28.719 24.094 -2.744 1 70.69 506 LYS B N 1
ATOM 8851 C CA . LYS B 1 506 ? -28.406 22.984 -1.855 1 70.69 506 LYS B CA 1
ATOM 8852 C C . LYS B 1 506 ? -28.125 23.469 -0.439 1 70.69 506 LYS B C 1
ATOM 8854 O O . LYS B 1 506 ? -27.562 24.562 -0.251 1 70.69 506 LYS B O 1
ATOM 8859 N N . ARG B 1 507 ? -28.703 22.734 0.483 1 76.94 507 ARG B N 1
ATOM 8860 C CA . ARG B 1 507 ? -28.422 23 1.891 1 76.94 507 ARG B CA 1
ATOM 8861 C C . ARG B 1 507 ? -27.047 22.469 2.287 1 76.94 507 ARG B C 1
ATOM 8863 O O . ARG B 1 507 ? -26.859 21.25 2.379 1 76.94 507 ARG B O 1
ATOM 8870 N N . ILE B 1 508 ? -26.125 23.453 2.428 1 86.88 508 ILE B N 1
ATOM 8871 C CA . ILE B 1 508 ? -24.75 23 2.582 1 86.88 508 ILE B CA 1
ATOM 8872 C C . ILE B 1 508 ? -24.156 23.578 3.867 1 86.88 508 ILE B C 1
ATOM 8874 O O . ILE B 1 508 ? -24.688 24.547 4.418 1 86.88 508 ILE B O 1
ATOM 8878 N N . ILE B 1 509 ? -23.172 22.938 4.41 1 90.19 509 ILE B N 1
ATOM 8879 C CA . ILE B 1 509 ? -22.359 23.391 5.539 1 90.19 509 ILE B CA 1
ATOM 8880 C C . ILE B 1 509 ? -20.906 23.531 5.117 1 90.19 509 ILE B C 1
ATOM 8882 O O . ILE B 1 509 ? -20.328 22.609 4.535 1 90.19 509 ILE B O 1
ATOM 8886 N N . ASN B 1 510 ? -20.375 24.75 5.309 1 92.31 510 ASN B N 1
ATOM 8887 C CA . ASN B 1 510 ? -18.953 24.938 5.098 1 92.31 510 ASN B CA 1
ATOM 8888 C C . ASN B 1 510 ? -18.125 24.375 6.254 1 92.31 510 ASN B C 1
ATOM 8890 O O . ASN B 1 510 ? -17.906 25.047 7.254 1 92.31 510 ASN B O 1
ATOM 8894 N N . LEU B 1 511 ? -17.547 23.266 6.105 1 92.06 511 LEU B N 1
ATOM 8895 C CA . LEU B 1 511 ? -16.891 22.547 7.188 1 92.06 511 LEU B CA 1
ATOM 8896 C C . LEU B 1 511 ? -15.602 23.25 7.602 1 92.06 511 LEU B C 1
ATOM 8898 O O . LEU B 1 511 ? -15.211 23.203 8.773 1 92.06 511 LEU B O 1
ATOM 8902 N N . LYS B 1 512 ? -14.93 23.844 6.645 1 93.31 512 LYS B N 1
ATOM 8903 C CA . LYS B 1 512 ? -13.719 24.578 6.992 1 93.31 512 LYS B CA 1
ATOM 8904 C C . LYS B 1 512 ? -14.055 25.844 7.766 1 93.31 512 LYS B C 1
ATOM 8906 O O . LYS B 1 512 ? -13.555 26.047 8.875 1 93.31 512 LYS B O 1
ATOM 8911 N N . GLY B 1 513 ? -14.969 26.625 7.262 1 93.06 513 GLY B N 1
ATOM 8912 C CA . GLY B 1 513 ? -15.273 27.938 7.82 1 93.06 513 GLY B CA 1
ATOM 8913 C C . GLY B 1 513 ? -16.031 27.859 9.133 1 93.06 513 GLY B C 1
ATOM 8914 O O . GLY B 1 513 ? -15.883 28.734 9.992 1 93.06 513 GLY B O 1
ATOM 8915 N N . ARG B 1 514 ? -16.766 26.797 9.305 1 93.19 514 ARG B N 1
ATOM 8916 C CA . ARG B 1 514 ? -17.641 26.734 10.461 1 93.19 514 ARG B CA 1
ATOM 8917 C C . ARG B 1 514 ? -17.219 25.625 11.414 1 93.19 514 ARG B C 1
ATOM 8919 O O . ARG B 1 514 ? -17.734 25.516 12.531 1 93.19 514 ARG B O 1
ATOM 8926 N N . GLY B 1 515 ? -16.281 24.906 11.016 1 94 515 GLY B N 1
ATOM 8927 C CA . GLY B 1 515 ? -15.875 23.781 11.836 1 94 515 GLY B CA 1
ATOM 8928 C C . GLY B 1 515 ? -14.398 23.781 12.195 1 94 515 GLY B C 1
ATOM 8929 O O . GLY B 1 515 ? -14.016 24.266 13.266 1 94 515 GLY B O 1
ATOM 8930 N N . THR B 1 516 ? -13.516 23.469 11.242 1 95.38 516 THR B N 1
ATOM 8931 C CA . THR B 1 516 ? -12.109 23.25 11.539 1 95.38 516 THR B CA 1
ATOM 8932 C C . THR B 1 516 ? -11.406 24.578 11.805 1 95.38 516 THR B C 1
ATOM 8934 O O . THR B 1 516 ? -10.523 24.656 12.664 1 95.38 516 THR B O 1
ATOM 8937 N N . ALA B 1 517 ? -11.766 25.656 11.094 1 94.81 517 ALA B N 1
ATOM 8938 C CA . ALA B 1 517 ? -11.109 26.938 11.297 1 94.81 517 ALA B CA 1
ATOM 8939 C C . ALA B 1 517 ? -11.391 27.484 12.703 1 94.81 517 ALA B C 1
ATOM 8941 O O . ALA B 1 517 ? -10.461 27.875 13.414 1 94.81 517 ALA B O 1
ATOM 8942 N N . PRO B 1 518 ? -12.68 27.5 13.117 1 95.94 518 PRO B N 1
ATOM 8943 C CA . PRO B 1 518 ? -12.922 27.969 14.484 1 95.94 518 PRO B CA 1
ATOM 8944 C C . PRO B 1 518 ? -12.234 27.094 15.539 1 95.94 518 PRO B C 1
ATOM 8946 O O . PRO B 1 518 ? -11.812 27.609 16.578 1 95.94 518 PRO B O 1
ATOM 8949 N N . LEU B 1 519 ? -12.133 25.844 15.336 1 96.44 519 LEU B N 1
ATOM 8950 C CA . LEU B 1 519 ? -11.414 24.969 16.25 1 96.44 519 LEU B CA 1
ATOM 8951 C C . LEU B 1 519 ? -9.938 25.344 16.312 1 96.44 519 LEU B C 1
ATOM 8953 O O . LEU B 1 519 ? -9.367 25.453 17.406 1 96.44 519 LEU B O 1
ATOM 8957 N N . THR B 1 520 ? -9.344 25.562 15.203 1 95.94 520 THR B N 1
ATOM 8958 C CA . THR B 1 520 ? -7.934 25.922 15.125 1 95.94 520 THR B CA 1
ATOM 8959 C C . THR B 1 520 ? -7.676 27.25 15.82 1 95.94 520 THR B C 1
ATOM 8961 O O . THR B 1 520 ? -6.676 27.406 16.516 1 95.94 520 THR B O 1
ATOM 8964 N N . ASP B 1 521 ? -8.578 28.203 15.609 1 95.69 521 ASP B N 1
ATOM 8965 C CA . ASP B 1 521 ? -8.453 29.516 16.234 1 95.69 521 ASP B CA 1
ATOM 8966 C C . ASP B 1 521 ? -8.469 29.406 17.75 1 95.69 521 ASP B C 1
ATOM 8968 O O . ASP B 1 521 ? -7.625 30 18.438 1 95.69 521 ASP B O 1
ATOM 8972 N N . LEU B 1 522 ? -9.406 28.688 18.172 1 95.69 522 LEU B N 1
ATOM 8973 C CA . LEU B 1 522 ? -9.586 28.531 19.609 1 95.69 522 LEU B CA 1
ATOM 8974 C C . LEU B 1 522 ? -8.383 27.844 20.234 1 95.69 522 LEU B C 1
ATOM 8976 O O . LEU B 1 522 ? -7.895 28.266 21.281 1 95.69 522 LEU B O 1
ATOM 8980 N N . ILE B 1 523 ? -7.922 26.812 19.641 1 97.12 523 ILE B N 1
ATOM 8981 C CA . ILE B 1 523 ? -6.797 26.031 20.156 1 97.12 523 ILE B CA 1
ATOM 8982 C C . ILE B 1 523 ? -5.535 26.891 20.141 1 97.12 523 ILE B C 1
ATOM 8984 O O . ILE B 1 523 ? -4.738 26.844 21.094 1 97.12 523 ILE B O 1
ATOM 8988 N N . ARG B 1 524 ? -5.348 27.672 19.109 1 96.94 524 ARG B N 1
ATOM 8989 C CA . ARG B 1 524 ? -4.18 28.531 19 1 96.94 524 ARG B CA 1
ATOM 8990 C C . ARG B 1 524 ? -4.102 29.5 20.172 1 96.94 524 ARG B C 1
ATOM 8992 O O . ARG B 1 524 ? -3.023 29.734 20.734 1 96.94 524 ARG B O 1
ATOM 8999 N N . ILE B 1 525 ? -5.176 30.078 20.562 1 96.44 525 ILE B N 1
ATOM 9000 C CA . ILE B 1 525 ? -5.211 31.078 21.625 1 96.44 525 ILE B CA 1
ATOM 9001 C C . ILE B 1 525 ? -4.754 30.438 22.938 1 96.44 525 ILE B C 1
ATOM 9003 O O . ILE B 1 525 ? -3.932 31.016 23.656 1 96.44 525 ILE B O 1
ATOM 9007 N N . HIS B 1 526 ? -5.32 29.266 23.234 1 96.69 526 HIS B N 1
ATOM 9008 C CA . HIS B 1 526 ? -4.906 28.562 24.453 1 96.69 526 HIS B CA 1
ATOM 9009 C C . HIS B 1 526 ? -3.432 28.188 24.391 1 96.69 526 HIS B C 1
ATOM 9011 O O . HIS B 1 526 ? -2.74 28.203 25.406 1 96.69 526 HIS B O 1
ATOM 9017 N N . ALA B 1 527 ? -2.984 27.828 23.219 1 97.19 527 ALA B N 1
ATOM 9018 C CA . ALA B 1 527 ? -1.577 27.469 23.062 1 97.19 527 ALA B CA 1
ATOM 9019 C C . ALA B 1 527 ? -0.671 28.672 23.297 1 97.19 527 ALA B C 1
ATOM 9021 O O . ALA B 1 527 ? 0.388 28.547 23.906 1 97.19 527 ALA B O 1
ATOM 9022 N N . LEU B 1 528 ? -1.081 29.828 22.75 1 96.75 528 LEU B N 1
ATOM 9023 C CA . LEU B 1 528 ? -0.334 31.062 22.969 1 96.75 528 LEU B CA 1
ATOM 9024 C C . LEU B 1 528 ? -0.312 31.422 24.453 1 96.75 528 LEU B C 1
ATOM 9026 O O . LEU B 1 528 ? 0.72 31.844 24.984 1 96.75 528 LEU B O 1
ATOM 9030 N N . ALA B 1 529 ? -1.429 31.234 25.094 1 96.12 529 ALA B N 1
ATOM 9031 C CA . ALA B 1 529 ? -1.517 31.484 26.531 1 96.12 529 ALA B CA 1
ATOM 9032 C C . ALA B 1 529 ? -0.56 30.578 27.312 1 96.12 529 ALA B C 1
ATOM 9034 O O . ALA B 1 529 ? -0.033 30.984 28.359 1 96.12 529 ALA B O 1
ATOM 9035 N N . ALA B 1 530 ? -0.333 29.453 26.797 1 95.81 530 ALA B N 1
ATOM 9036 C CA . ALA B 1 530 ? 0.553 28.484 27.438 1 95.81 530 ALA B CA 1
ATOM 9037 C C . ALA B 1 530 ? 2.002 28.703 27.016 1 95.81 530 ALA B C 1
ATOM 9039 O O . ALA B 1 530 ? 2.889 27.922 27.391 1 95.81 530 ALA B O 1
ATOM 9040 N N . ALA B 1 531 ? 2.273 29.656 26.156 1 96.56 531 ALA B N 1
ATOM 9041 C CA . ALA B 1 531 ? 3.598 29.969 25.625 1 96.56 531 ALA B CA 1
ATOM 9042 C C . ALA B 1 531 ? 4.172 28.781 24.844 1 96.56 531 ALA B C 1
ATOM 9044 O O . ALA B 1 531 ? 5.371 28.516 24.922 1 96.56 531 ALA B O 1
ATOM 9045 N N . SER B 1 532 ? 3.268 28.078 24.234 1 96.44 532 SER B N 1
ATOM 9046 C CA . SER B 1 532 ? 3.715 26.953 23.422 1 96.44 532 SER B CA 1
ATOM 9047 C C . SER B 1 532 ? 4.234 27.422 22.062 1 96.44 532 SER B C 1
ATOM 9049 O O . SER B 1 532 ? 3.664 28.344 21.453 1 96.44 532 SER B O 1
ATOM 9051 N N . THR B 1 533 ? 5.281 26.781 21.547 1 95.44 533 THR B N 1
ATOM 9052 C CA . THR B 1 533 ? 5.812 27.109 20.234 1 95.44 533 THR B CA 1
ATOM 9053 C C . THR B 1 533 ? 5.316 26.109 19.188 1 95.44 533 THR B C 1
ATOM 9055 O O . THR B 1 533 ? 5.633 26.219 18 1 95.44 533 THR B O 1
ATOM 9058 N N . THR B 1 534 ? 4.473 25.141 19.625 1 93.88 534 THR B N 1
ATOM 9059 C CA . THR B 1 534 ? 3.941 24.156 18.703 1 93.88 534 THR B CA 1
ATOM 9060 C C . THR B 1 534 ? 2.941 24.781 17.734 1 93.88 534 THR B C 1
ATOM 9062 O O . THR B 1 534 ? 2.232 25.734 18.109 1 93.88 534 THR B O 1
ATOM 9065 N N . GLN B 1 535 ? 2.936 24.219 16.516 1 94.44 535 GLN B N 1
ATOM 9066 C CA . GLN B 1 535 ? 2.062 24.812 15.516 1 94.44 535 GLN B CA 1
ATOM 9067 C C . GLN B 1 535 ? 0.857 23.922 15.234 1 94.44 535 GLN B C 1
ATOM 9069 O O . GLN B 1 535 ? -0.258 24.422 15.055 1 94.44 535 GLN B O 1
ATOM 9074 N N . ASN B 1 536 ? 0.997 22.625 15.18 1 94.81 536 ASN B N 1
ATOM 9075 C CA . ASN B 1 536 ? -0.071 21.688 14.859 1 94.81 536 ASN B CA 1
ATOM 9076 C C . ASN B 1 536 ? -1.15 21.672 15.938 1 94.81 536 ASN B C 1
ATOM 9078 O O . ASN B 1 536 ? -0.841 21.672 17.141 1 94.81 536 ASN B O 1
ATOM 9082 N N . SER B 1 537 ? -2.326 21.688 15.547 1 97.38 537 SER B N 1
ATOM 9083 C CA . SER B 1 537 ? -3.43 21.812 16.5 1 97.38 537 SER B CA 1
ATOM 9084 C C . SER B 1 537 ? -3.482 20.641 17.453 1 97.38 537 SER B C 1
ATOM 9086 O O . SER B 1 537 ? -3.803 20.812 18.641 1 97.38 537 SER B O 1
ATOM 9088 N N . PHE B 1 538 ? -3.24 19.453 16.953 1 93.56 538 PHE B N 1
ATOM 9089 C CA . PHE B 1 538 ? -3.225 18.297 17.844 1 93.56 538 PHE B CA 1
ATOM 9090 C C . PHE B 1 538 ? -2.082 18.391 18.844 1 93.56 538 PHE B C 1
ATOM 9092 O O . PHE B 1 538 ? -2.256 18.078 20.016 1 93.56 538 PHE B O 1
ATOM 9099 N N . ASP B 1 539 ? -0.94 18.844 18.391 1 92.88 539 ASP B N 1
ATOM 9100 C CA . ASP B 1 539 ? 0.212 19.031 19.266 1 92.88 539 ASP B CA 1
ATOM 9101 C C . ASP B 1 539 ? -0.036 20.141 20.281 1 92.88 539 ASP B C 1
ATOM 9103 O O . ASP B 1 539 ? 0.42 20.078 21.422 1 92.88 539 ASP B O 1
ATOM 9107 N N . ARG B 1 540 ? -0.668 21.156 19.844 1 97.06 540 ARG B N 1
ATOM 9108 C CA . ARG B 1 540 ? -1.043 22.25 20.734 1 97.06 540 ARG B CA 1
ATOM 9109 C C . ARG B 1 540 ? -1.946 21.75 21.859 1 97.06 540 ARG B C 1
ATOM 9111 O O . ARG B 1 540 ? -1.795 22.156 23.016 1 97.06 540 ARG B O 1
ATOM 9118 N N . LEU B 1 541 ? -2.918 20.891 21.469 1 96.19 541 LEU B N 1
ATOM 9119 C CA . LEU B 1 541 ? -3.807 20.344 22.484 1 96.19 541 LEU B CA 1
ATOM 9120 C C . LEU B 1 541 ? -3.02 19.531 23.516 1 96.19 541 LEU B C 1
ATOM 9122 O O . LEU B 1 541 ? -3.348 19.531 24.703 1 96.19 541 LEU B O 1
ATOM 9126 N N . GLU B 1 542 ? -2.025 18.891 23.047 1 92.62 542 GLU B N 1
ATOM 9127 C CA . GLU B 1 542 ? -1.157 18.156 23.969 1 92.62 542 GLU B CA 1
ATOM 9128 C C . GLU B 1 542 ? -0.41 19.109 24.891 1 92.62 542 GLU B C 1
ATOM 9130 O O . GLU B 1 542 ? -0.31 18.859 26.094 1 92.62 542 GLU B O 1
ATOM 9135 N N . ALA B 1 543 ? 0.133 20.156 24.359 1 94.19 543 ALA B N 1
ATOM 9136 C CA . ALA B 1 543 ? 0.826 21.156 25.172 1 94.19 543 ALA B CA 1
ATOM 9137 C C . ALA B 1 543 ? -0.118 21.781 26.188 1 94.19 543 ALA B C 1
ATOM 9139 O O . ALA B 1 543 ? 0.257 22 27.344 1 94.19 543 ALA B O 1
ATOM 9140 N N . ILE B 1 544 ? -1.284 22.047 25.766 1 95.75 544 ILE B N 1
ATOM 9141 C CA . ILE B 1 544 ? -2.295 22.656 26.625 1 95.75 544 ILE B CA 1
ATOM 9142 C C . ILE B 1 544 ? -2.645 21.703 27.766 1 95.75 544 ILE B C 1
ATOM 9144 O O . ILE B 1 544 ? -2.871 22.125 28.906 1 95.75 544 ILE B O 1
ATOM 9148 N N . SER B 1 545 ? -2.664 20.422 27.422 1 93.44 545 SER B N 1
ATOM 9149 C CA . SER B 1 545 ? -3.055 19.406 28.391 1 93.44 545 SER B CA 1
ATOM 9150 C C . SER B 1 545 ? -2.07 19.344 29.562 1 93.44 545 SER B C 1
ATOM 9152 O O . SER B 1 545 ? -2.408 18.844 30.641 1 93.44 545 SER B O 1
ATOM 9154 N N . THR B 1 546 ? -0.892 19.828 29.359 1 92.56 546 THR B N 1
ATOM 9155 C CA . THR B 1 546 ? 0.114 19.812 30.406 1 92.56 546 THR B CA 1
ATOM 9156 C C . THR B 1 546 ? -0.063 21.016 31.344 1 92.56 546 THR B C 1
ATOM 9158 O O . THR B 1 546 ? 0.646 21.156 32.344 1 92.56 546 THR B O 1
ATOM 9161 N N . THR B 1 547 ? -1.021 21.875 30.984 1 92.5 547 THR B N 1
ATOM 9162 C CA . THR B 1 547 ? -1.337 23.047 31.797 1 92.5 547 THR B CA 1
ATOM 9163 C C . THR B 1 547 ? -2.713 22.906 32.438 1 92.5 547 THR B C 1
ATOM 9165 O O . THR B 1 547 ? -3.354 21.859 32.312 1 92.5 547 THR B O 1
ATOM 9168 N N . ARG B 1 548 ? -3.195 23.891 33.094 1 88.5 548 ARG B N 1
ATOM 9169 C CA . ARG B 1 548 ? -4.504 23.891 33.75 1 88.5 548 ARG B CA 1
ATOM 9170 C C . ARG B 1 548 ? -5.441 24.906 33.094 1 88.5 548 ARG B C 1
ATOM 9172 O O . ARG B 1 548 ? -6.434 25.312 33.688 1 88.5 548 ARG B O 1
ATOM 9179 N N . LEU B 1 549 ? -5.066 25.234 31.922 1 89.12 549 LEU B N 1
ATOM 9180 C CA . LEU B 1 549 ? -5.844 26.25 31.219 1 89.12 549 LEU B CA 1
ATOM 9181 C C . LEU B 1 549 ? -7.215 25.719 30.828 1 89.12 549 LEU B C 1
ATOM 9183 O O . LEU B 1 549 ? -8.188 26.469 30.781 1 89.12 549 LEU B O 1
ATOM 9187 N N . ILE B 1 550 ? -7.258 24.422 30.375 1 90.5 550 ILE B N 1
ATOM 9188 C CA . ILE B 1 550 ? -8.477 23.734 29.984 1 90.5 550 ILE B CA 1
ATOM 9189 C C . ILE B 1 550 ? -8.602 22.406 30.719 1 90.5 550 ILE B C 1
ATOM 9191 O O . ILE B 1 550 ? -7.605 21.703 30.891 1 90.5 550 ILE B O 1
ATOM 9195 N N . PRO B 1 551 ? -9.797 22.156 31.234 1 85.44 551 PRO B N 1
ATOM 9196 C CA . PRO B 1 551 ? -9.961 20.844 31.875 1 85.44 551 PRO B CA 1
ATOM 9197 C C . PRO B 1 551 ? -9.578 19.688 30.953 1 85.44 551 PRO B C 1
ATOM 9199 O O . PRO B 1 551 ? -9.859 19.734 29.75 1 85.44 551 PRO B O 1
ATOM 9202 N N . PRO B 1 552 ? -8.992 18.703 31.516 1 84.5 552 PRO B N 1
ATOM 9203 C CA . PRO B 1 552 ? -8.484 17.578 30.719 1 84.5 552 PRO B CA 1
ATOM 9204 C C . PRO B 1 552 ? -9.562 16.938 29.859 1 84.5 552 PRO B C 1
ATOM 9206 O O . PRO B 1 552 ? -9.312 16.594 28.703 1 84.5 552 PRO B O 1
ATOM 9209 N N . ASP B 1 553 ? -10.758 16.828 30.391 1 80.31 553 ASP B N 1
ATOM 9210 C CA . ASP B 1 553 ? -11.844 16.219 29.625 1 80.31 553 ASP B CA 1
ATOM 9211 C C . ASP B 1 553 ? -12.203 17.062 28.406 1 80.31 553 ASP B C 1
ATOM 9213 O O . ASP B 1 553 ? -12.508 16.516 27.344 1 80.31 553 ASP B O 1
ATOM 9217 N N . ALA B 1 554 ? -12.18 18.312 28.641 1 87.25 554 ALA B N 1
ATOM 9218 C CA . ALA B 1 554 ? -12.492 19.219 27.547 1 87.25 554 ALA B CA 1
ATOM 9219 C C . ALA B 1 554 ? -11.438 19.141 26.453 1 87.25 554 ALA B C 1
ATOM 9221 O O . ALA B 1 554 ? -11.758 19.25 25.266 1 87.25 554 ALA B O 1
ATOM 9222 N N . VAL B 1 555 ? -10.172 19.016 26.859 1 92 555 VAL B N 1
ATOM 9223 C CA . VAL B 1 555 ? -9.086 18.891 25.891 1 92 555 VAL B CA 1
ATOM 9224 C C . VAL B 1 555 ? -9.297 17.641 25.031 1 92 555 VAL B C 1
ATOM 9226 O O . VAL B 1 555 ? -9.117 17.672 23.812 1 92 555 VAL B O 1
ATOM 9229 N N . GLU B 1 556 ? -9.695 16.578 25.656 1 87.19 556 GLU B N 1
ATOM 9230 C CA . GLU B 1 556 ? -9.922 15.328 24.953 1 87.19 556 GLU B CA 1
ATOM 9231 C C . GLU B 1 556 ? -11.094 15.453 23.984 1 87.19 556 GLU B C 1
ATOM 9233 O O . GLU B 1 556 ? -11.039 14.93 22.859 1 87.19 556 GLU B O 1
ATOM 9238 N N . HIS B 1 557 ? -12.125 16.078 24.422 1 86.69 557 HIS B N 1
ATOM 9239 C CA . HIS B 1 557 ? -13.281 16.281 23.562 1 86.69 557 HIS B CA 1
ATOM 9240 C C . HIS B 1 557 ? -12.914 17.125 22.344 1 86.69 557 HIS B C 1
ATOM 9242 O O . HIS B 1 557 ? -13.391 16.875 21.234 1 86.69 557 HIS B O 1
ATOM 9248 N N . LEU B 1 558 ? -12.078 18.109 22.594 1 93.38 558 LEU B N 1
ATOM 9249 C CA . LEU B 1 558 ? -11.633 18.953 21.5 1 93.38 558 LEU B CA 1
ATOM 9250 C C . LEU B 1 558 ? -10.805 18.156 20.5 1 93.38 558 LEU B C 1
ATOM 9252 O O . LEU B 1 558 ? -10.93 18.359 19.281 1 93.38 558 LEU B O 1
ATOM 9256 N N . ARG B 1 559 ? -9.977 17.312 21.031 1 93.19 559 ARG B N 1
ATOM 9257 C CA . ARG B 1 559 ? -9.141 16.469 20.188 1 93.19 559 ARG B CA 1
ATOM 9258 C C . ARG B 1 559 ? -9.992 15.594 19.266 1 93.19 559 ARG B C 1
ATOM 9260 O O . ARG B 1 559 ? -9.734 15.5 18.062 1 93.19 559 ARG B O 1
ATOM 9267 N N . TYR B 1 560 ? -11.023 15 19.828 1 88.25 560 TYR B N 1
ATOM 9268 C CA . TYR B 1 560 ? -11.906 14.133 19.062 1 88.25 560 TYR B CA 1
ATOM 9269 C C . TYR B 1 560 ? -12.703 14.93 18.047 1 88.25 560 TYR B C 1
ATOM 9271 O O . TYR B 1 560 ? -12.891 14.484 16.906 1 88.25 560 TYR B O 1
ATOM 9279 N N . ALA B 1 561 ? -13.18 16.047 18.469 1 92.75 561 ALA B N 1
ATOM 9280 C CA . ALA B 1 561 ? -13.938 16.891 17.562 1 92.75 561 ALA B CA 1
ATOM 9281 C C . ALA B 1 561 ? -13.078 17.328 16.375 1 92.75 561 ALA B C 1
ATOM 9283 O O . ALA B 1 561 ? -13.539 17.328 15.227 1 92.75 561 ALA B O 1
ATOM 9284 N N . LEU B 1 562 ? -11.852 17.75 16.688 1 95.31 562 LEU B N 1
ATOM 9285 C CA . LEU B 1 562 ? -10.93 18.188 15.641 1 95.31 562 LEU B CA 1
ATOM 9286 C C . LEU B 1 562 ? -10.656 17.047 14.664 1 95.31 562 LEU B C 1
ATOM 9288 O O . LEU B 1 562 ? -10.703 17.25 13.445 1 95.31 562 LEU B O 1
ATOM 9292 N N . GLU B 1 563 ? -10.375 15.867 15.18 1 92.62 563 GLU B N 1
ATOM 9293 C CA . GLU B 1 563 ? -10.109 14.695 14.359 1 92.62 563 GLU B CA 1
ATOM 9294 C C . GLU B 1 563 ? -11.32 14.352 13.484 1 92.62 563 GLU B C 1
ATOM 9296 O O . GLU B 1 563 ? -11.172 14.109 12.289 1 92.62 563 GLU B O 1
ATOM 9301 N N . PHE B 1 564 ? -12.469 14.352 14.086 1 91.25 564 PHE B N 1
ATOM 9302 C CA . PHE B 1 564 ? -13.68 13.938 13.383 1 91.25 564 PHE B CA 1
ATOM 9303 C C . PHE B 1 564 ? -14.023 14.922 12.273 1 91.25 564 PHE B C 1
ATOM 9305 O O . PHE B 1 564 ? -14.234 14.523 11.125 1 91.25 564 PHE B O 1
ATOM 9312 N N . LEU B 1 565 ? -14.078 16.172 12.617 1 94.12 565 LEU B N 1
ATOM 9313 C CA . LEU B 1 565 ? -14.453 17.172 11.641 1 94.12 565 LEU B CA 1
ATOM 9314 C C . LEU B 1 565 ? -13.445 17.219 10.492 1 94.12 565 LEU B C 1
ATOM 9316 O O . LEU B 1 565 ? -13.82 17.406 9.336 1 94.12 565 LEU B O 1
ATOM 9320 N N . SER B 1 566 ? -12.164 17.125 10.844 1 95.25 566 SER B N 1
ATOM 9321 C CA . SER B 1 566 ? -11.133 17.109 9.805 1 95.25 566 SER B CA 1
ATOM 9322 C C . SER B 1 566 ? -11.297 15.906 8.883 1 95.25 566 SER B C 1
ATOM 9324 O O . SER B 1 566 ? -11.164 16.031 7.664 1 95.25 566 SER B O 1
ATOM 9326 N N . MET B 1 567 ? -11.617 14.781 9.469 1 93 567 MET B N 1
ATOM 9327 C CA . MET B 1 567 ? -11.75 13.57 8.672 1 93 567 MET B CA 1
ATOM 9328 C C . MET B 1 567 ? -12.977 13.648 7.762 1 93 567 MET B C 1
ATOM 9330 O O . MET B 1 567 ? -12.961 13.125 6.645 1 93 567 MET B O 1
ATOM 9334 N N . VAL B 1 568 ? -14.047 14.219 8.273 1 92.62 568 VAL B N 1
ATOM 9335 C CA . VAL B 1 568 ? -15.219 14.391 7.426 1 92.62 568 VAL B CA 1
ATOM 9336 C C . VAL B 1 568 ? -14.844 15.219 6.195 1 92.62 568 VAL B C 1
ATOM 9338 O O . VAL B 1 568 ? -15.242 14.883 5.074 1 92.62 568 VAL B O 1
ATOM 9341 N N . ARG B 1 569 ? -14.102 16.25 6.43 1 94.44 569 ARG B N 1
ATOM 9342 C CA . ARG B 1 569 ? -13.641 17.094 5.332 1 94.44 569 ARG B CA 1
ATOM 9343 C C . ARG B 1 569 ? -12.734 16.312 4.383 1 94.44 569 ARG B C 1
ATOM 9345 O O . ARG B 1 569 ? -12.891 16.391 3.164 1 94.44 569 ARG B O 1
ATOM 9352 N N . ILE B 1 570 ? -11.82 15.586 4.945 1 95.06 570 ILE B N 1
ATOM 9353 C CA . ILE B 1 570 ? -10.828 14.82 4.191 1 95.06 570 ILE B CA 1
ATOM 9354 C C . ILE B 1 570 ? -11.539 13.773 3.336 1 95.06 570 ILE B C 1
ATOM 9356 O O . ILE B 1 570 ? -11.25 13.641 2.143 1 95.06 570 ILE B O 1
ATOM 9360 N N . ARG B 1 571 ? -12.453 13.07 3.887 1 92.12 571 ARG B N 1
ATOM 9361 C CA . ARG B 1 571 ? -13.188 12.031 3.176 1 92.12 571 ARG B CA 1
ATOM 9362 C C . ARG B 1 571 ? -14.047 12.625 2.066 1 92.12 571 ARG B C 1
ATOM 9364 O O . ARG B 1 571 ? -14.141 12.062 0.973 1 92.12 571 ARG B O 1
ATOM 9371 N N . HIS B 1 572 ? -14.672 13.703 2.398 1 91.75 572 HIS B N 1
ATOM 9372 C CA . HIS B 1 572 ? -15.484 14.398 1.408 1 91.75 572 HIS B CA 1
ATOM 9373 C C . HIS B 1 572 ? -14.656 14.781 0.182 1 91.75 572 HIS B C 1
ATOM 9375 O O . HIS B 1 572 ? -15.094 14.57 -0.953 1 91.75 572 HIS B O 1
ATOM 9381 N N . GLN B 1 573 ? -13.555 15.305 0.385 1 94.5 573 GLN B N 1
ATOM 9382 C CA . GLN B 1 573 ? -12.664 15.711 -0.699 1 94.5 573 GLN B CA 1
ATOM 9383 C C . GLN B 1 573 ? -12.133 14.5 -1.46 1 94.5 573 GLN B C 1
ATOM 9385 O O . GLN B 1 573 ? -12.023 14.531 -2.688 1 94.5 573 GLN B O 1
ATOM 9390 N N . ALA B 1 574 ? -11.734 13.477 -0.741 1 91.94 574 ALA B N 1
ATOM 9391 C CA . ALA B 1 574 ? -11.258 12.258 -1.377 1 91.94 574 ALA B CA 1
ATOM 9392 C C . ALA B 1 574 ? -12.328 11.656 -2.287 1 91.94 574 ALA B C 1
ATOM 9394 O O . ALA B 1 574 ? -12.031 11.219 -3.398 1 91.94 574 ALA B O 1
ATOM 9395 N N . ASP B 1 575 ? -13.578 11.617 -1.792 1 88.19 575 ASP B N 1
ATOM 9396 C CA . ASP B 1 575 ? -14.695 11.094 -2.572 1 88.19 575 ASP B CA 1
ATOM 9397 C C . ASP B 1 575 ? -14.883 11.898 -3.859 1 88.19 575 ASP B C 1
ATOM 9399 O O . ASP B 1 575 ? -15.125 11.328 -4.922 1 88.19 575 ASP B O 1
ATOM 9403 N N . ALA B 1 576 ? -14.836 13.156 -3.705 1 89.69 576 ALA B N 1
ATOM 9404 C CA . ALA B 1 576 ? -14.969 14.031 -4.867 1 89.69 576 ALA B CA 1
ATOM 9405 C C . ALA B 1 576 ? -13.883 13.734 -5.902 1 89.69 576 ALA B C 1
ATOM 9407 O O . ALA B 1 576 ? -14.164 13.656 -7.102 1 89.69 576 ALA B O 1
ATOM 9408 N N . LEU B 1 577 ? -12.695 13.586 -5.512 1 88.69 577 LEU B N 1
ATOM 9409 C CA . LEU B 1 577 ? -11.57 13.305 -6.395 1 88.69 577 LEU B CA 1
ATOM 9410 C C . LEU B 1 577 ? -11.773 11.984 -7.133 1 88.69 577 LEU B C 1
ATOM 9412 O O . LEU B 1 577 ? -11.508 11.891 -8.336 1 88.69 577 LEU B O 1
ATOM 9416 N N . GLU B 1 578 ? -12.219 11.031 -6.406 1 81.69 578 GLU B N 1
ATOM 9417 C CA . GLU B 1 578 ? -12.445 9.711 -6.992 1 81.69 578 GLU B CA 1
ATOM 9418 C C . GLU B 1 578 ? -13.539 9.766 -8.055 1 81.69 578 GLU B C 1
ATOM 9420 O O . GLU B 1 578 ? -13.516 9 -9.023 1 81.69 578 GLU B O 1
ATOM 9425 N N . GLN B 1 579 ? -14.43 10.695 -7.836 1 79.69 579 GLN B N 1
ATOM 9426 C CA . GLN B 1 579 ? -15.531 10.844 -8.781 1 79.69 579 GLN B CA 1
ATOM 9427 C C . GLN B 1 579 ? -15.172 11.805 -9.906 1 79.69 579 GLN B C 1
ATOM 9429 O O . GLN B 1 579 ? -15.992 12.07 -10.789 1 79.69 579 GLN B O 1
ATOM 9434 N N . GLY B 1 580 ? -14.008 12.328 -9.852 1 83.94 580 GLY B N 1
ATOM 9435 C CA . GLY B 1 580 ? -13.555 13.258 -10.875 1 83.94 580 GLY B CA 1
ATOM 9436 C C . GLY B 1 580 ? -14.078 14.672 -10.68 1 83.94 580 GLY B C 1
ATOM 9437 O O . GLY B 1 580 ? -14.008 15.5 -11.586 1 83.94 580 GLY B O 1
ATOM 9438 N N . ALA B 1 581 ? -14.633 14.891 -9.539 1 85.5 581 ALA B N 1
ATOM 9439 C CA . ALA B 1 581 ? -15.164 16.219 -9.219 1 85.5 581 ALA B CA 1
ATOM 9440 C C . ALA B 1 581 ? -14.109 17.078 -8.531 1 85.5 581 ALA B C 1
ATOM 9442 O O . ALA B 1 581 ? -13.086 16.562 -8.062 1 85.5 581 ALA B O 1
ATOM 9443 N N . THR B 1 582 ? -14.336 18.359 -8.562 1 90.25 582 THR B N 1
ATOM 9444 C CA . THR B 1 582 ? -13.445 19.266 -7.855 1 90.25 582 THR B CA 1
ATOM 9445 C C . THR B 1 582 ? -13.734 19.266 -6.355 1 90.25 582 THR B C 1
ATOM 9447 O O . THR B 1 582 ? -14.867 19.516 -5.938 1 90.25 582 THR B O 1
ATOM 9450 N N . PRO B 1 583 ? -12.758 18.953 -5.641 1 92.69 583 PRO B N 1
ATOM 9451 C CA . PRO B 1 583 ? -12.984 18.922 -4.191 1 92.69 583 PRO B CA 1
ATOM 9452 C C . PRO B 1 583 ? -13.281 20.297 -3.619 1 92.69 583 PRO B C 1
ATOM 9454 O O . PRO B 1 583 ? -12.805 21.312 -4.145 1 92.69 583 PRO B O 1
ATOM 9457 N N . ASP B 1 584 ? -14.078 20.344 -2.561 1 92.69 584 ASP B N 1
ATOM 9458 C CA . ASP B 1 584 ? -14.406 21.578 -1.856 1 92.69 584 ASP B CA 1
ATOM 9459 C C . ASP B 1 584 ? -14.664 21.312 -0.375 1 92.69 584 ASP B C 1
ATOM 9461 O O . ASP B 1 584 ? -14.312 20.25 0.14 1 92.69 584 ASP B O 1
ATOM 9465 N N . ASN B 1 585 ? -15.141 22.375 0.332 1 93.19 585 ASN B N 1
ATOM 9466 C CA . ASN B 1 585 ? -15.32 22.25 1.775 1 93.19 585 ASN B CA 1
ATOM 9467 C C . ASN B 1 585 ? -16.797 22.203 2.152 1 93.19 585 ASN B C 1
ATOM 9469 O O . ASN B 1 585 ? -17.156 22.344 3.326 1 93.19 585 ASN B O 1
ATOM 9473 N N . TYR B 1 586 ? -17.688 22.047 1.22 1 91.81 586 TYR B N 1
ATOM 9474 C CA . TYR B 1 586 ? -19.125 22.125 1.458 1 91.81 586 TYR B CA 1
ATOM 9475 C C . TYR B 1 586 ? -19.75 20.75 1.454 1 91.81 586 TYR B C 1
ATOM 9477 O O . TYR B 1 586 ? -19.688 20.031 0.452 1 91.81 586 TYR B O 1
ATOM 9485 N N . ILE B 1 587 ? -20.328 20.453 2.525 1 90.44 587 ILE B N 1
ATOM 9486 C CA . ILE B 1 587 ? -20.984 19.156 2.615 1 90.44 587 ILE B CA 1
ATOM 9487 C C . ILE B 1 587 ? -22.5 19.328 2.682 1 90.44 587 ILE B C 1
ATOM 9489 O O . ILE B 1 587 ? -22.984 20.391 3.078 1 90.44 587 ILE B O 1
ATOM 9493 N N . GLU B 1 588 ? -23.203 18.281 2.279 1 87.5 588 GLU B N 1
ATOM 9494 C CA . GLU B 1 588 ? -24.656 18.188 2.416 1 87.5 588 GLU B CA 1
ATOM 9495 C C . GLU B 1 588 ? -25.047 17.172 3.494 1 87.5 588 GLU B C 1
ATOM 9497 O O . GLU B 1 588 ? -25.062 15.969 3.244 1 87.5 588 GLU B O 1
ATOM 9502 N N . PRO B 1 589 ? -25.438 17.688 4.629 1 81.12 589 PRO B N 1
ATOM 9503 C CA . PRO B 1 589 ? -25.703 16.797 5.75 1 81.12 589 PRO B CA 1
ATOM 9504 C C . PRO B 1 589 ? -26.75 15.727 5.41 1 81.12 589 PRO B C 1
ATOM 9506 O O . PRO B 1 589 ? -26.719 14.633 5.977 1 81.12 589 PRO B O 1
ATOM 9509 N N . GLU B 1 590 ? -27.578 15.977 4.512 1 74.81 590 GLU B N 1
ATOM 9510 C CA . GLU B 1 590 ? -28.641 15.047 4.148 1 74.81 590 GLU B CA 1
ATOM 9511 C C . GLU B 1 590 ? -28.094 13.766 3.543 1 74.81 590 GLU B C 1
ATOM 9513 O O . GLU B 1 590 ? -28.75 12.727 3.561 1 74.81 590 GLU B O 1
ATOM 9518 N N . HIS B 1 591 ? -26.938 13.914 3.098 1 77.19 591 HIS B N 1
ATOM 9519 C CA . HIS B 1 591 ? -26.344 12.758 2.438 1 77.19 591 HIS B CA 1
ATOM 9520 C C . HIS B 1 591 ? -25.625 11.859 3.441 1 77.19 591 HIS B C 1
ATOM 9522 O O . HIS B 1 591 ? -25.203 10.75 3.098 1 77.19 591 HIS B O 1
ATOM 9528 N N . PHE B 1 592 ? -25.562 12.289 4.656 1 78.25 592 PHE B N 1
ATOM 9529 C CA . PHE B 1 592 ? -24.891 11.508 5.684 1 78.25 592 PHE B CA 1
ATOM 9530 C C . PHE B 1 592 ? -25.844 10.531 6.352 1 78.25 592 PHE B C 1
ATOM 9532 O O . PHE B 1 592 ? -27.047 10.773 6.387 1 78.25 592 PHE B O 1
ATOM 9539 N N . SER B 1 593 ? -25.281 9.461 6.812 1 67.38 593 SER B N 1
ATOM 9540 C CA . SER B 1 593 ? -26.078 8.555 7.637 1 67.38 593 SER B CA 1
ATOM 9541 C C . SER B 1 593 ? -26.531 9.234 8.922 1 67.38 593 SER B C 1
ATOM 9543 O O . SER B 1 593 ? -26 10.273 9.305 1 67.38 593 SER B O 1
ATOM 9545 N N . THR B 1 594 ? -27.469 8.688 9.539 1 61.5 594 THR B N 1
ATOM 9546 C CA . THR B 1 594 ? -27.984 9.25 10.781 1 61.5 594 THR B CA 1
ATOM 9547 C C . THR B 1 594 ? -26.906 9.289 11.852 1 61.5 594 THR B C 1
ATOM 9549 O O . THR B 1 594 ? -26.797 10.273 12.594 1 61.5 594 THR B O 1
ATOM 9552 N N . SER B 1 595 ? -26.141 8.289 11.867 1 64.19 595 SER B N 1
ATOM 9553 C CA . SER B 1 595 ? -25.062 8.234 12.852 1 64.19 595 SER B CA 1
ATOM 9554 C C . SER B 1 595 ? -24.031 9.328 12.602 1 64.19 595 SER B C 1
ATOM 9556 O O . SER B 1 595 ? -23.531 9.953 13.539 1 64.19 595 SER B O 1
ATOM 9558 N N . GLU B 1 596 ? -23.797 9.531 11.375 1 75.94 596 GLU B N 1
ATOM 9559 C CA . GLU B 1 596 ? -22.812 10.562 11.023 1 75.94 596 GLU B CA 1
ATOM 9560 C C . GLU B 1 596 ? -23.359 11.953 11.328 1 75.94 596 GLU B C 1
ATOM 9562 O O . GLU B 1 596 ? -22.594 12.836 11.742 1 75.94 596 GLU B O 1
ATOM 9567 N N . ARG B 1 597 ? -24.562 12.148 11.102 1 77.75 597 ARG B N 1
ATOM 9568 C CA . ARG B 1 597 ? -25.188 13.438 11.406 1 77.75 597 ARG B CA 1
ATOM 9569 C C . ARG B 1 597 ? -25.156 13.719 12.906 1 77.75 597 ARG B C 1
ATOM 9571 O O . ARG B 1 597 ? -24.906 14.852 13.32 1 77.75 597 ARG B O 1
ATOM 9578 N N . HIS B 1 598 ? -25.391 12.711 13.578 1 73.56 598 HIS B N 1
ATOM 9579 C CA . HIS B 1 598 ? -25.344 12.859 15.023 1 73.56 598 HIS B CA 1
ATOM 9580 C C . HIS B 1 598 ? -23.922 13.203 15.5 1 73.56 598 HIS B C 1
ATOM 9582 O O . HIS B 1 598 ? -23.75 14.055 16.375 1 73.56 598 HIS B O 1
ATOM 9588 N N . ASN B 1 599 ? -23.016 12.516 14.961 1 79.75 599 ASN B N 1
ATOM 9589 C CA . ASN B 1 599 ? -21.641 12.789 15.32 1 79.75 599 ASN B CA 1
ATOM 9590 C C . ASN B 1 599 ? -21.219 14.203 14.938 1 79.75 599 ASN B C 1
ATOM 9592 O O . ASN B 1 599 ? -20.453 14.852 15.656 1 79.75 599 ASN B O 1
ATOM 9596 N N . LEU B 1 600 ? -21.734 14.633 13.797 1 86.81 600 LEU B N 1
ATOM 9597 C CA . LEU B 1 600 ? -21.453 16 13.352 1 86.81 600 LEU B CA 1
ATOM 9598 C C . LEU B 1 600 ? -22.016 17.016 14.336 1 86.81 600 LEU B C 1
ATOM 9600 O O . LEU B 1 600 ? -21.344 17.984 14.688 1 86.81 600 LEU B O 1
ATOM 9604 N N . LYS B 1 601 ? -23.188 16.766 14.758 1 82.06 601 LYS B N 1
ATOM 9605 C CA . LYS B 1 601 ? -23.812 17.641 15.727 1 82.06 601 LYS B CA 1
ATOM 9606 C C . LYS B 1 601 ? -23.047 17.656 17.047 1 82.06 601 LYS B C 1
ATOM 9608 O O . LYS B 1 601 ? -22.859 18.719 17.656 1 82.06 601 LYS B O 1
ATOM 9613 N N . GLU B 1 602 ? -22.641 16.562 17.391 1 80.62 602 GLU B N 1
ATOM 9614 C CA . GLU B 1 602 ? -21.875 16.453 18.625 1 80.62 602 GLU B CA 1
ATOM 9615 C C . GLU B 1 602 ? -20.562 17.219 18.516 1 80.62 602 GLU B C 1
ATOM 9617 O O . GLU B 1 602 ? -20.141 17.891 19.469 1 80.62 602 GLU B O 1
ATOM 9622 N N . ALA B 1 603 ? -19.922 17.047 17.438 1 90.44 603 ALA B N 1
ATOM 9623 C CA . ALA B 1 603 ? -18.656 17.75 17.234 1 90.44 603 ALA B CA 1
ATOM 9624 C C . ALA B 1 603 ? -18.844 19.266 17.266 1 90.44 603 ALA B C 1
ATOM 9626 O O . ALA B 1 603 ? -18.047 19.984 17.875 1 90.44 603 ALA B O 1
ATOM 9627 N N . PHE B 1 604 ? -19.922 19.703 16.656 1 90.62 604 PHE B N 1
ATOM 9628 C CA . PHE B 1 604 ? -20.234 21.125 16.656 1 90.62 604 PHE B CA 1
ATOM 9629 C C . PHE B 1 604 ? -20.594 21.594 18.062 1 90.62 604 PHE B C 1
ATOM 9631 O O . PHE B 1 604 ? -20.297 22.734 18.438 1 90.62 604 PHE B O 1
ATOM 9638 N N . GLN B 1 605 ? -21.172 20.719 18.812 1 84.38 605 GLN B N 1
ATOM 9639 C CA . GLN B 1 605 ? -21.516 21.047 20.188 1 84.38 605 GLN B CA 1
ATOM 9640 C C . GLN B 1 605 ? -20.25 21.203 21.031 1 84.38 605 GLN B C 1
ATOM 9642 O O . GLN B 1 605 ? -20.188 22.094 21.891 1 84.38 605 GLN B O 1
ATOM 9647 N N . VAL B 1 606 ? -19.391 20.328 20.844 1 88.44 606 VAL B N 1
ATOM 9648 C CA . VAL B 1 606 ? -18.109 20.438 21.531 1 88.44 606 VAL B CA 1
ATOM 9649 C C . VAL B 1 606 ? -17.453 21.781 21.219 1 88.44 606 VAL B C 1
ATOM 9651 O O . VAL B 1 606 ? -16.938 22.453 22.109 1 88.44 606 VAL B O 1
ATOM 9654 N N . LEU B 1 607 ? -17.484 22.156 19.969 1 93.31 607 LEU B N 1
ATOM 9655 C CA . LEU B 1 607 ? -16.938 23.453 19.531 1 93.31 607 LEU B CA 1
ATOM 9656 C C . LEU B 1 607 ? -17.688 24.609 20.188 1 93.31 607 LEU B C 1
ATOM 9658 O O . LEU B 1 607 ? -17.062 25.547 20.672 1 93.31 607 LEU B O 1
ATOM 9662 N N . SER B 1 608 ? -18.938 24.5 20.203 1 89.06 608 SER B N 1
ATOM 9663 C CA . SER B 1 608 ? -19.766 25.531 20.812 1 89.06 608 SER B CA 1
ATOM 9664 C C . SER B 1 608 ? -19.438 25.688 22.297 1 89.06 608 SER B C 1
ATOM 9666 O O . SER B 1 608 ? -19.281 26.812 22.797 1 89.06 608 SER B O 1
ATOM 9668 N N . ASN B 1 609 ? -19.359 24.594 22.938 1 85.69 609 ASN B N 1
ATOM 9669 C CA . ASN B 1 609 ? -19.031 24.609 24.359 1 85.69 609 ASN B CA 1
ATOM 9670 C C . ASN B 1 609 ? -17.641 25.203 24.594 1 85.69 609 ASN B C 1
ATOM 9672 O O . ASN B 1 609 ? -17.438 25.953 25.547 1 85.69 609 ASN B O 1
ATOM 9676 N N . ALA B 1 610 ? -16.766 24.875 23.797 1 92.31 610 ALA B N 1
ATOM 9677 C CA . ALA B 1 610 ? -15.406 25.391 23.922 1 92.31 610 ALA B CA 1
ATOM 9678 C C . ALA B 1 610 ? -15.359 26.891 23.672 1 92.31 610 ALA B C 1
ATOM 9680 O O . ALA B 1 610 ? -14.57 27.609 24.297 1 92.31 610 ALA B O 1
ATOM 9681 N N . GLN B 1 611 ? -16.156 27.359 22.75 1 92.5 611 GLN B N 1
ATOM 9682 C CA . GLN B 1 611 ? -16.234 28.781 22.484 1 92.5 611 GLN B CA 1
ATOM 9683 C C . GLN B 1 611 ? -16.844 29.531 23.672 1 92.5 611 GLN B C 1
ATOM 9685 O O . GLN B 1 611 ? -16.438 30.641 24 1 92.5 611 GLN B O 1
ATOM 9690 N N . ASN B 1 612 ? -17.781 28.875 24.266 1 86.44 612 ASN B N 1
ATOM 9691 C CA . ASN B 1 612 ? -18.344 29.469 25.484 1 86.44 612 ASN B CA 1
ATOM 9692 C C . ASN B 1 612 ? -17.297 29.578 26.594 1 86.44 612 ASN B C 1
ATOM 9694 O O . ASN B 1 612 ? -17.234 30.578 27.297 1 86.44 612 ASN B O 1
ATOM 9698 N N . PHE B 1 613 ? -16.609 28.562 26.688 1 89.5 613 PHE B N 1
ATOM 9699 C CA . PHE B 1 613 ? -15.531 28.578 27.672 1 89.5 613 PHE B CA 1
ATOM 9700 C C . PHE B 1 613 ? -14.516 29.672 27.344 1 89.5 613 PHE B C 1
ATOM 9702 O O . PHE B 1 613 ? -14.031 30.359 28.234 1 89.5 613 PHE B O 1
ATOM 9709 N N . LEU B 1 614 ? -14.18 29.812 26.094 1 91.69 614 LEU B N 1
ATOM 9710 C CA . LEU B 1 614 ? -13.242 30.828 25.625 1 91.69 614 LEU B CA 1
ATOM 9711 C C . LEU B 1 614 ? -13.742 32.219 25.969 1 91.69 614 LEU B C 1
ATOM 9713 O O . LEU B 1 614 ? -12.969 33.094 26.391 1 91.69 614 LEU B O 1
ATOM 9717 N N . ARG B 1 615 ? -14.984 32.469 25.766 1 88.62 615 ARG B N 1
ATOM 9718 C CA . ARG B 1 615 ? -15.625 33.719 26.062 1 88.62 615 ARG B CA 1
ATOM 9719 C C . ARG B 1 615 ? -15.5 34.062 27.547 1 88.62 615 ARG B C 1
ATOM 9721 O O . ARG B 1 615 ? -15.242 35.219 27.922 1 88.62 615 ARG B O 1
ATOM 9728 N N . PHE B 1 616 ? -15.641 33.094 28.312 1 85.56 616 PHE B N 1
ATOM 9729 C CA . PHE B 1 616 ? -15.594 33.281 29.766 1 85.56 616 PHE B CA 1
ATOM 9730 C C . PHE B 1 616 ? -14.164 33.5 30.234 1 85.56 616 PHE B C 1
ATOM 9732 O O . PHE B 1 616 ? -13.914 34.375 31.078 1 85.56 616 PHE B O 1
ATOM 9739 N N . ARG B 1 617 ? -13.289 32.781 29.75 1 87.75 617 ARG B N 1
ATOM 9740 C CA . ARG B 1 617 ? -11.914 32.781 30.219 1 87.75 617 ARG B CA 1
ATOM 9741 C C . ARG B 1 617 ? -11.195 34.062 29.797 1 87.75 617 ARG B C 1
ATOM 9743 O O . ARG B 1 617 ? -10.367 34.594 30.531 1 87.75 617 ARG B O 1
ATOM 9750 N N . TYR B 1 618 ? -11.508 34.531 28.641 1 89.31 618 TYR B N 1
ATOM 9751 C CA . TYR B 1 618 ? -10.781 35.688 28.109 1 89.31 618 TYR B CA 1
ATOM 9752 C C . TYR B 1 618 ? -11.68 36.906 28.016 1 89.31 618 TYR B C 1
ATOM 9754 O O . TYR B 1 618 ? -11.727 37.562 26.969 1 89.31 618 TYR B O 1
ATOM 9762 N N . GLN B 1 619 ? -12.57 37.125 29.016 1 76.94 619 GLN B N 1
ATOM 9763 C CA . GLN B 1 619 ? -13.438 38.312 29.109 1 76.94 619 GLN B CA 1
ATOM 9764 C C . GLN B 1 619 ? -12.633 39.562 29.469 1 76.94 619 GLN B C 1
ATOM 9766 O O . GLN B 1 619 ? -11.68 39.469 30.234 1 76.94 619 GLN B O 1
ATOM 9771 N N . GLY B 1 620 ? -12.555 40.531 28.625 1 59.72 620 GLY B N 1
ATOM 9772 C CA . GLY B 1 620 ? -11.914 41.812 28.891 1 59.72 620 GLY B CA 1
ATOM 9773 C C . GLY B 1 620 ? -12.359 42.438 30.188 1 59.72 620 GLY B C 1
ATOM 9774 O O . GLY B 1 620 ? -13.484 42.219 30.641 1 59.72 620 GLY B O 1
ATOM 9775 N N . LYS B 1 621 ? -11.602 42.625 31.266 1 50.94 621 LYS B N 1
ATOM 9776 C CA . LYS B 1 621 ? -11.945 43.5 32.375 1 50.94 621 LYS B CA 1
ATOM 9777 C C . LYS B 1 621 ? -12.648 44.781 31.875 1 50.94 621 LYS B C 1
ATOM 9779 O O . LYS B 1 621 ? -12.07 45.562 31.109 1 50.94 621 LYS B O 1
ATOM 9784 N N . GLY B 1 622 ? -13.969 44.781 31.5 1 42 622 GLY B N 1
ATOM 9785 C CA . GLY B 1 622 ? -14.539 46.125 31.406 1 42 622 GLY B CA 1
ATOM 9786 C C . GLY B 1 622 ? -13.953 47.094 32.438 1 42 622 GLY B C 1
ATOM 9787 O O . GLY B 1 622 ? -13.328 46.656 33.406 1 42 622 GLY B O 1
ATOM 9788 N N . ARG B 1 623 ? -13.992 48.469 32.125 1 40.16 623 ARG B N 1
ATOM 9789 C CA . ARG B 1 623 ? -13.719 49.656 32.938 1 40.16 623 ARG B CA 1
ATOM 9790 C C . ARG B 1 623 ? -14.367 49.562 34.312 1 40.16 623 ARG B C 1
ATOM 9792 O O . ARG B 1 623 ? -15.586 49.406 34.406 1 40.16 623 ARG B O 1
ATOM 9799 N N . SER B 1 624 ? -13.805 49 35.344 1 28.56 624 SER B N 1
ATOM 9800 C CA . SER B 1 624 ? -14.219 49.719 36.531 1 28.56 624 SER B CA 1
ATOM 9801 C C . SER B 1 624 ? -14.336 51.219 36.281 1 28.56 624 SER B C 1
ATOM 9803 O O . SER B 1 624 ? -13.43 51.844 35.688 1 28.56 624 SER B O 1
ATOM 9805 N N . SER B 1 625 ? -15.523 51.719 36.031 1 24.28 625 SER B N 1
ATOM 9806 C CA . SER B 1 625 ? -15.828 53.125 36.25 1 24.28 625 SER B CA 1
ATOM 9807 C C . SER B 1 625 ? -14.984 53.719 37.375 1 24.28 625 SER B C 1
ATOM 9809 O O . SER B 1 625 ? -14.992 53.188 38.5 1 24.28 625 SER B O 1
ATOM 9811 N N . LEU B 1 626 ? -13.891 54.469 37.125 1 18.98 626 LEU B N 1
ATOM 9812 C CA . LEU B 1 626 ? -13.969 55.781 37.781 1 18.98 626 LEU B CA 1
ATOM 9813 C C . LEU B 1 626 ? -15.195 56.531 37.312 1 18.98 626 LEU B C 1
ATOM 9815 O O . LEU B 1 626 ? -15.516 56.531 36.125 1 18.98 626 LEU B O 1
#

Organism: Pseudomonas syringae (NCBI:txid317)

Solvent-accessible surface area (backbone atoms only — not comparable to full-atom values): 64636 Å² total; per-residue (Å²): 115,67,67,58,31,49,53,45,28,54,56,42,43,66,20,65,57,42,47,79,49,55,64,70,57,38,49,56,45,29,73,58,44,44,79,46,79,39,52,54,70,36,75,75,38,54,68,67,37,76,44,60,41,37,36,33,28,67,36,45,32,34,35,27,22,40,83,85,67,45,80,66,44,77,39,37,59,47,33,70,46,49,42,67,11,60,74,63,80,31,27,29,62,53,22,25,32,20,68,30,61,22,37,34,36,34,37,40,44,69,57,51,51,49,43,42,70,73,30,63,69,38,29,51,52,48,63,26,59,80,59,49,63,43,45,56,64,53,64,70,48,43,65,42,50,51,37,61,68,35,36,38,52,75,65,43,83,57,77,62,57,68,45,44,38,75,37,26,45,33,58,48,31,37,51,29,50,76,68,72,44,65,58,38,38,26,23,44,71,67,85,54,95,71,56,44,75,47,24,39,41,39,41,64,41,47,36,56,62,25,43,36,63,62,58,46,63,75,69,44,38,36,61,77,60,36,46,66,70,65,70,68,43,51,31,80,38,27,38,42,55,52,51,49,50,27,44,68,66,70,50,55,67,38,39,25,29,50,97,83,36,75,59,22,59,42,42,52,65,55,52,46,36,67,73,52,38,43,65,63,52,52,38,54,52,44,65,66,45,90,46,66,70,55,50,35,66,44,48,63,55,53,52,49,24,52,41,47,42,55,75,41,23,41,50,41,68,54,49,12,35,48,46,16,30,42,52,47,36,52,51,42,40,39,46,52,53,39,35,68,74,74,41,81,72,92,59,63,38,18,41,30,34,25,40,44,50,30,24,29,56,20,67,81,82,46,60,42,38,34,28,34,41,28,36,76,87,66,40,69,88,81,43,39,66,60,51,41,52,43,28,43,52,36,55,51,45,38,35,66,55,58,30,36,75,37,89,85,57,48,31,29,63,37,68,88,34,47,37,30,47,67,55,51,50,50,50,55,50,43,32,47,75,55,62,42,75,70,35,43,54,48,46,72,43,58,73,24,54,34,53,70,40,70,47,45,63,65,44,51,51,50,41,49,48,51,10,54,52,41,40,72,28,64,70,35,52,22,52,50,47,58,58,40,63,71,46,55,45,51,55,40,96,80,68,37,76,48,60,43,68,47,98,83,66,42,60,26,39,50,46,46,68,33,40,52,48,34,50,49,45,53,49,47,53,54,19,26,58,68,43,41,70,63,52,26,63,72,57,24,47,53,59,35,57,77,46,81,85,49,57,65,68,58,50,51,50,48,51,33,29,52,41,44,55,42,37,53,48,50,50,53,25,39,53,26,48,76,70,71,41,83,55,63,54,66,42,48,66,83,76,45,56,62,61,52,47,51,45,50,48,49,34,40,46,51,50,46,52,50,49,53,49,46,54,63,72,40,54,69,80,69,76,75,76,126,114,67,68,58,29,49,52,45,28,54,56,42,45,64,19,65,57,41,46,77,51,55,65,69,58,38,49,55,46,30,72,58,45,44,80,47,78,38,53,54,70,37,77,74,39,53,67,68,38,78,44,61,42,36,35,32,28,68,35,45,31,34,35,28,22,39,82,86,66,46,81,68,44,77,39,38,60,48,33,70,46,51,43,69,12,61,75,63,81,31,27,29,59,52,23,24,32,21,69,30,61,22,38,36,36,33,36,40,44,69,56,50,52,49,44,42,69,72,31,62,69,40,29,49,52,51,59,22,64,80,52,49,64,44,45,57,65,52,63,69,49,43,66,42,51,50,38,60,68,36,38,38,53,74,63,43,82,55,76,62,57,68,46,46,39,75,37,26,45,34,58,49,33,37,52,30,50,76,68,70,45,65,60,38,38,25,23,45,70,67,84,56,94,72,56,44,76,48,24,39,40,38,40,65,39,46,36,54,63,24,43,37,63,63,58,44,64,74,70,46,39,35,60,79,59,35,47,66,70,64,70,67,42,52,31,80,38,28,39,42,56,52,51,48,51,28,44,67,67,70,49,55,67,37,39,26,29,51,97,80,34,75,60,22,59,40,42,51,64,55,53,46,35,68,72,51,38,41,66,61,54,51,38,53,53,44,66,67,45,89,44,67,67,55,49,37,67,44,49,62,55,51,53,49,23,53,40,47,40,55,73,43,23,42,50,42,68,54,48,10,36,48,47,16,29,44,51,47,36,52,50,44,39,39,47,52,52,38,36,68,74,73,40,81,72,91,59,62,37,18,42,30,32,25,41,45,51,29,24,30,56,22,67,79,83,46,61,41,40,35,29,33,42,29,35,76,85,66,41,70,87,81,42,39,67,60,52,40,51,43,29,43,51,35,53,51,44,38,35,66,54,60,29,34,76,38,89,85,58,48,30,30,63,36,68,88,34,48,36,29,48,68,56,51,51,49,50,55,50,43,33,47,78,55,62,42,74,70,34,44,55,48,45,72,41,59,73,24,55,35,55,71,40,70,47,44,64,64,46,50,51,50,41,48,48,50,10,54,53,42,40,72,29,64,71,36,52,22,53,52,46,56,58,40,62,70,46,54,44,50,57,38,95,81,69,36,78,49,60,43,70,48,98,82,67,42,60,27,39,50,44,48,67,33,40,51,47,35,51,48,46,52,49,48,52,53,19,27,58,65,43,42,70,64,52,27,63,71,56,24,47,54,58,37,57,76,47,83,86,49,57,65,69,57,49,51,49,48,51,31,29,52,41,45,56,43,36,53,48,51,50,52,25,39,52,26,48,76,70,70,42,81,56,65,53,67,41,48,67,85,77,45,54,64,62,53,46,50,45,50,49,49,33,40,45,50,50,47,52,50,49,51,49,47,53,62,74,40,54,69,82,69,76,74,76,126

Nearest PDB structures (foldseek):
  4ku7-assembly1_A  TM=9.288E-01  e=1.037E-07  Homo sapiens
  4kl1-assembly1_C  TM=8.273E-01  e=2.787E-07  Homo sapiens
  2ptm-assembly1_A  TM=8.679E-01  e=2.317E-06  Strongylocentrotus purpuratus
  8jec-assembly1_D  TM=7.751E-01  e=1.199E-06  Arabidopsis thaliana
  8wui-assembly1_D  TM=7.913E-01  e=3.232E-05  Arabidopsis thaliana

Radius of gyration: 36.01 Å; Cα contacts (8 Å, |Δi|>4): 2280; chains: 2; bounding box: 99×115×78 Å

pLDDT: mean 86.57, std 12.28, range [18.98, 98.81]

Secondary structure (DSSP, 8-state):
-HHHHHHHHHHHHTSTTGGGS-HHHHHHHHHH-EEEEE-TT-EEE-TTPBP-EEEEEEES-EEEE-TTS-EEEEE-TT-EESHHHHHTTSB-SS-EEESSSEEEEEEEHHHHHHHHHH-HHHHHHHHTTSS-HHHHHHHT--THHHHHHSBGGGG--S---EEETTSBHHHHHHHHHHTT-SEEEEE--TTSSS--EEEEEEHHHHIIIIITTT---TT-BGGGTSEES---EETTSBHHHHHHHHHHHT-SEEEEEETTEEEEEEEHHHHHHHHH--HHHHHHHHHT--SHHHHHTTHHHHHHHHHHHHHTT--HHHHHHHHHHHHHHHHHHHHHHHHHHH-S-SS-EEEEEEHHHHTT---SS-B--EEEEE-TT--HHHHHHHHHHHHHHHHHHHHHTT-BPPTT--STTSGGGEEEHHHHHHHHHHHHHS--HHHHHHHHHHTSEEEEEE-THHHHHHHHHHHHHHHT-HHHHHHHHHHHTTS--SB-TTS-B--EEPTT--EEEEHIIIIIHHHHHHHHHHHHHTT----SHHHHHHHHHTSSSS-HHHHHHHHHHHHHHHHHHHHHHHHHHHTTPPP-SEE-GGGS-HHHHHHHHHHHHHHHHHHHHHHHHT--------/-HHHHHHHHHHHHTSTTGGGS-HHHHHHHHHH-EEEEE-TT-EEE-TTPBP-EEEEEEES-EEEE-TTS-EEEEE-TT-EESHHHHHTTSB-SS-EEESSSEEEEEEEHHHHHHHHHH-HHHHHHHHTTTS-HHHHHHHT--THHHHHHSBGGGG--S---EEETTSBHHHHHHHHHHHT-SEEEEE--TTSSS--EEEEEEHHHHIIIIITTT---TT-BGGGTSEES---EETTSBHHHHHHHHHHHT-SEEEEEETTEEEEEEEHHHHHHHHH--HHHHHHHHHT--SHHHHHTTHHHHHHHHHHHHHTT--HHHHHHHHHHHHHHHHHHHHHHHHHHH-S-SS-EEEEEEHHHHTT---SS-B--EEEEE-TT--HHHHHHHHHHHHHHHHHHHHHTT-BPPTT--STTSGGGEEEHHHHHHHHHHHHHS--HHHHHHHHHHTSEEEEEE-THHHHHHHHHHHHHHHT-HHHHHHHHHHHTTS--SB-TTS-B--EEPTT--EEEEHIIIIIHHHHHHHHHHHHHTT----SHHHHHHHHHTSSSS-HHHHHHHHHHHHHHHHHHHHHHHHHHHTTPPP-SEE-GGGS-HHHHHHHHHHHHHHHHHHHHHHHHT--------

InterPro domains:
  IPR000595 Cyclic nucleotide-binding domain [PF00027] (37-119)
  IPR000595 Cyclic nucleotide-binding domain [PS50042] (17-115)
  IPR000595 Cyclic nucleotide-binding domain [SM00100] (17-134)
  IPR000595 Cyclic nucleotide-binding domain [cd00038] (17-123)
  IPR000644 CBS domain [PF00571] (154-210)
  IPR000644 CBS domain [PF00571] (222-274)
  IPR000644 CBS domain [PS51371] (156-218)
  IPR000644 CBS domain [PS51371] (226-282)
  IPR000644 CBS domain [SM00116] (159-211)
  IPR000644 CBS domain [SM00116] (229-276)
  IPR005105 Protein-PII uridylyltransferase, N-terminal [PF03445] (305-437)
  IPR014710 RmlC-like jelly roll fold [G3DSA:2.60.120.10] (2-138)
  IPR018490 Cyclic nucleotide-binding domain superfamily [SSF51206] (3-130)
  IPR018821 Domain of unknown function DUF294, putative nucleotidyltransferase substrate-binding [PF10335] (475-618)
  IPR046342 CBS domain superfamily [G3DSA:3.10.580.10] (141-293)
  IPR046342 CBS domain superfamily [SSF54631] (146-274)
  IPR051257 Diverse 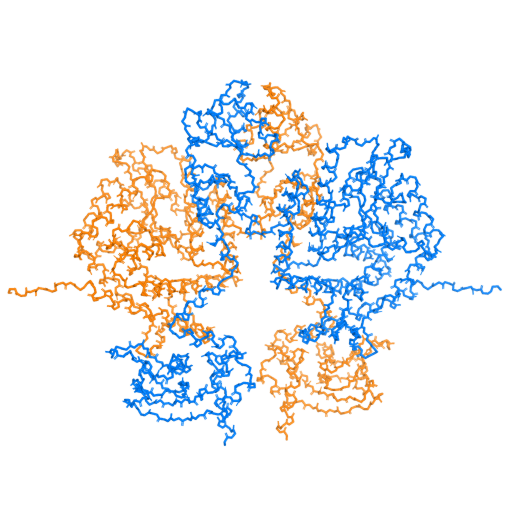Function CBS-Domain-Containing Protein [PTHR43080] (138-275)